Protein 3NMZ (pdb70)

Sequence (975 aa):
DKDDMSRTLLAMSSSQDSCISMRQSGCLPLLIQLLHGNDKDSVLSRGSKEARARASAALHNIIHSQPDDKRGRREIRVLHLLEQIRAYCETCWEWQEAHEPGMDQDKNPAPVEHQICPAVCVLMKLSFDEEHRHAMNELGGLQAIAELLQVDCEMYGLTNDHYSITLRRYAGMALTNLTFGDVANKATLCSMKGCMRALVAQLKSESEDLQQVIASVLRNLSWRADVNSKKTLREVGSVKALMECALEVKKESTLKSVLSALWNLSAHCTENKADICAVDGALAFLVGTLTYRSQTNTLAIIESGGGILRNVSSLIATNEDHRQILRENNCLQTLLQHLKSHSLTIVSNACGTLWNLSARNPKDQEALWDMGAVSMLKNLIHSKHKMIAMGSAAALRNLMANRPAKDKDDMSRTLLAMSSSQDSCISMRQSGCLPLLIQLLHGNDKNSRGSKEARARASAALHNIIHSQPDDKRGRREIRVLHLLEQIRAYCETCWEWQEAHEPGMDQDKNPAPVEHQICPAVCVLMKLSFDEEHRHAMNELGGLQAIAELLQVDCEMYGLTNDHYSITLRRYAGMALTNLTFGDVANKATLCSMKGCMRALVAQLKSESEDLQQVIASVLRNLSWRADVNSKKTLREVGSVKALMECALEVKKESTLKSVLSALWNLSAHCTENKADICAVDGALAFLVGTLTYRSQTNTLAIIESGGGILRNVSSLIATNEDHRQILRENNCLQTLLQHLKSHSLTIVSNACGTLWNLSARNPKDQEALWDMGAVSMLKNLIHSKHKMIAMGSAAALRNLMANRSHHYSHPGGGGEQLAINELISDGSVVCAEALWDHVTMDDQELGFKAGDVIEVMDATNREWWWGRVADGEGWFPASFVRLRVNQDSSHHYSHPGGGGEQLAINELISDGSVVCAEALWDHVTMDDQELGFKAGDVIEVMDATNREWWWGRVADGEGWFPASFVRLRVNQD

B-factor: mean 82.82, std 19.88, range [2.0, 176.02]

Nearest PDB structures (foldseek):
  3nmz-assembly3_B  TM=1.003E+00  e=3.128E-49  Homo sapiens
  3nmz-assembly2_A  TM=9.954E-01  e=1.508E-44  Homo sapiens
  7f7o-assembly1_A  TM=9.858E-01  e=8.687E-34  Homo sapiens
  3qhe-assembly1_A  TM=9.702E-01  e=3.660E-34  Homo sapiens
  4yjl-assembly2_B  TM=9.678E-01  e=3.513E-34  Homo sapiens

Organism: Homo sapiens (NCBI:txid9606)

CATH classification: 1.25.10.10

Solvent-accessible surface area: 43880 Å² total; per-residue (Å²): 180,159,41,92,64,0,144,65,6,64,67,94,4,86,58,163,105,40,2,83,60,5,46,54,92,5,10,12,55,70,0,20,66,21,7,19,9,55,114,123,87,91,148,176,85,115,12,41,98,114,1,28,59,74,0,29,40,0,1,67,59,4,0,80,34,40,99,66,55,89,103,0,102,37,0,59,106,0,2,104,18,0,47,79,0,25,62,10,2,34,65,0,57,101,66,43,100,41,67,133,52,90,105,111,88,128,178,154,126,77,13,84,23,97,110,6,9,81,11,1,25,60,0,5,56,30,0,22,63,84,85,12,35,35,5,0,56,48,0,2,0,1,22,1,0,0,19,0,0,37,2,0,12,100,37,71,59,71,48,83,67,153,103,2,25,27,0,3,13,43,0,0,3,1,0,0,0,1,0,29,50,33,112,71,16,9,39,14,0,2,51,31,86,17,0,0,138,9,0,14,49,4,8,161,9,135,20,37,41,1,10,1,0,0,0,0,0,0,12,0,0,3,71,92,11,53,53,94,1,61,102,5,0,82,101,28,29,0,2,119,20,0,0,69,9,2,61,140,24,190,109,31,23,0,16,16,4,0,0,7,0,0,18,6,0,0,64,18,19,93,98,1,40,37,36,0,10,75,13,130,47,0,6,27,55,0,5,40,3,2,99,95,156,6,148,22,6,52,50,7,0,10,19,10,0,3,0,0,0,74,19,0,0,54,42,0,19,123,52,69,104,32,3,82,52,5,68,121,64,86,1,12,83,21,2,9,106,16,12,140,33,197,15,32,0,4,12,31,8,0,1,6,1,3,86,36,2,1,32,227,11,90,131,5,14,92,37,3,46,114,67,34,0,20,80,47,3,123,125,34,50,167,30,153,41,126,37,8,14,62,1,0,35,10,1,22,169,33,0,76,86,60,119,97,77,216,160,147,39,88,57,0,139,73,13,60,59,111,4,76,58,170,82,39,1,95,61,8,63,89,80,9,11,9,68,75,0,26,66,10,10,7,4,28,110,174,122,48,118,21,49,97,108,0,34,61,68,0,25,40,0,0,62,58,3,0,80,32,57,95,82,54,106,119,3,122,73,0,58,97,0,0,96,13,0,45,78,0,23,63,11,2,38,63,0,64,86,68,54,94,32,75,76,132,92,106,111,101,133,165,153,116,87,9,84,15,91,108,7,5,80,9,0,21,59,0,5,67,35,0,23,64,89,99,12,31,35,3,0,53,52,0,0,0,0,19,2,0,0,21,0,0,32,0,0,11,94,38,80,59,74,37,97,66,148,107,0,22,23,0,2,20,48,0,0,5,0,0,0,0,1,0,41,45,35,95,69,14,6,36,35,0,2,36,20,85,27,1,0,143,10,0,14,49,3,1,150,7,144,26,37,41,1,12,4,0,0,0,1,0,0,8,0,0,5,67,66,16,47,43,107,1,44,96,4,0,63,111,28,29,0,1,103,19,0,0,62,8,0,60,145,25,186,86,60,19,1,22,19,7,0,0,8,0,0,20,6,0,0,69,22,5,82,94,0,27,37,38,0,8,74,11,127,46,0,5,29,52,0,5,41,6,2,96,105,144,6,169,40,6,53,38,14,0,6,12,6,0,3,0,0,0,68,18,0,0,56,44,0,25,122,47,86,99,32,2,78,49,3,50,122,68,74,0,12,75,17,1,4,120,18,12,154,27,163,13,44,0,8,10,20,8,0,0,4,0,5,62,46,0,1,35,219,18,89,128,2,8,118,35,4,70,118,84,32,2,21,90,38,3,116,120,30,48,160,37,181,77,123,29,14,18,60,0,0,46,24,1,30,194,32,2,91,84,60,236,122,88,82,34,18,77,50,65,14,14,16,20,5,34,0,1,23,4,14,50,23,82,64,57,87,14,18,0,86,3,74,29,20,4,60,38,184,59,132,90,20,12,33,18,134,52,46,55,95,0,62,7,37,2,1,24,24,134,87,12,21,34,0,97,37,120,142,30,90,0,11,0,0,15,46,2,15,128,29,97,17,70,176,96,104,97,78,79,43,12,67,66,72,14,8,21,19,11,30,0,1,25,3,14,49,23,84,63,55,86,11,33,0,88,2,71,24,35,5,75,35,202,56,143,87,11,11,34,18,145,53,41,57,88,0,50,2,44,1,0,32,21,122,103,11,20,25,0,106,46,120,147,32,89,0,18,0,0,17,49,2,15,132,32,113,20,65,153,167

InterPro domains:
  IPR000225 Armadillo [PF00514] (523-552)
  IPR000225 Armadillo [PF00514] (649-689)
  IPR000225 Armadillo [PF00514] (691-730)
  IPR000225 Armadillo [PS50176] (660-702)
  IPR000225 Armadillo [SM00185] (340-392)
  IPR000225 Armadillo [SM00185] (459-510)
  IPR000225 Armadillo [SM00185] (512-553)
  IPR000225 Armadillo [SM00185] (556-597)
  IPR000225 Armadillo [SM00185] (599-644)
  IPR000225 Armadillo [SM00185] (649-689)
  IPR000225 Armadillo [SM00185] (691-731)
  IPR009223 Adenomatous polyposis coli protein repeat [PF05923] (1260-1280)
  IPR009223 Adenomatous polyposis coli protein repeat [PF05923] (1372-1393)
  IPR009223 Adenomatous polyposis coli protein repeat [PF05923] (1486-1509)
  IPR009223 Adenomatous polyposis coli protein repeat [PF05923] (1637-1660)
  IPR009223 Adenomatous polyposis coli protein repeat [PF05923] (1841-1865)
  IPR009223 Adenomatous polyposis coli protein repeat [PF05923] (1950-1972)
  IPR009223 Adenomatous polyposis coli protein repeat [PF05923] (2008-2030)
  IPR009224 SAMP [PF05924] (1567-1588)
  IPR009224 SAMP [PF05924] (1717-1737)

GO terms:
  GO:0016342 catenin complex (C, IDA)
  GO:0005515 protein binding (F, IPI)
  GO:0048471 perinuclear region of cytoplasm (C, IDA)
  GO:0005634 nucleus (C, IDA)
  GO:0016328 lateral plasma membrane (C, IDA)
  GO:0031625 ubiquitin protein ligase binding (F, IDA)
  GO:0045732 positive regulation of protein catabolic process (P, IGI)
  GO:0090090 negative regulation of canonical Wnt signaling pathway (P, IGI)
  GO:0043065 positive regulation of apoptotic process (P, IMP)
  GO:0030335 positive regulation of cell migration (P, IMP)
  GO:0051988 regulation of attachment of spindle microtubules to kinetochore (P, IMP)
  GO:0031274 positive regulation of pseudopodium assembly (P, IMP)
  GO:0000281 mitotic cytokinesis (P, IMP)
  GO:0007026 negative regulation of microtubule depolymerization (P, IMP)
  GO:0007094 mitotic spindle assembly checkpoint signaling (P, IMP)
  GO:0051010 microtubule plus-end binding (F, IDA)
  GO:0032587 ruffle membrane (C, IDA)
  GO:0005737 cytoplasm (C, IDA)
  GO:0005886 plasma membrane (C, IDA)
  GO:0005912 adherens junction (C, IDA)

Radius of gyration: 30.23 Å; Cα contacts (8 Å, |Δi|>4): 1578; chains: 4; bounding box: 67×84×94 Å

Structure (mmCIF, N/CA/C/O backbone):
data_3NMZ
#
_entry.id   3NMZ
#
_cell.length_a   163.175
_cell.length_b   163.175
_cell.length_c   242.593
_cell.angle_alpha   90.000
_cell.angle_beta   90.000
_cell.angle_gamma   120.000
#
_symmetry.space_group_name_H-M   'H 3'
#
loop_
_entity.id
_entity.type
_entity.pdbx_description
1 polymer 'APC variant protein'
2 polymer 'Rho guanine nucleotide exchange factor 4'
3 water water
#
loop_
_atom_site.group_PDB
_atom_site.id
_atom_site.type_symbol
_atom_site.label_atom_id
_atom_site.label_alt_id
_atom_site.label_comp_id
_atom_site.label_asym_id
_atom_site.label_entity_id
_atom_site.label_seq_id
_atom_site.pdbx_PDB_ins_code
_atom_site.Cartn_x
_atom_site.Cartn_y
_atom_site.Cartn_z
_atom_site.occupancy
_atom_site.B_iso_or_equiv
_atom_site.auth_seq_id
_atom_site.auth_comp_id
_atom_site.auth_asym_id
_atom_site.auth_atom_id
_atom_site.pdbx_PDB_model_num
ATOM 1 N N . ASP A 1 45 ? 71.686 -28.123 -29.845 1.00 100.67 326 ASP A N 1
ATOM 2 C CA . ASP A 1 45 ? 72.973 -28.410 -30.540 1.00 104.28 326 ASP A CA 1
ATOM 3 C C . ASP A 1 45 ? 72.769 -28.577 -32.046 1.00 103.50 326 ASP A C 1
ATOM 4 O O . ASP A 1 45 ? 73.377 -27.856 -32.842 1.00 105.06 326 ASP A O 1
ATOM 9 N N . LYS A 1 46 ? 71.908 -29.522 -32.427 1.00 101.29 327 LYS A N 1
ATOM 10 C CA . LYS A 1 46 ? 71.693 -29.860 -33.837 1.00 101.01 327 LYS A CA 1
ATOM 11 C C . LYS A 1 46 ? 70.750 -28.870 -34.540 1.00 98.26 327 LYS A C 1
ATOM 12 O O . LYS A 1 46 ? 69.614 -29.203 -34.899 1.00 95.53 327 LYS A O 1
ATOM 18 N N . ASP A 1 47 ? 71.252 -27.649 -34.725 1.00 99.25 328 ASP A N 1
ATOM 19 C CA . ASP A 1 47 ? 70.535 -26.584 -35.426 1.00 97.44 328 ASP A CA 1
ATOM 20 C C . ASP A 1 47 ? 70.471 -26.853 -36.923 1.00 97.74 328 ASP A C 1
ATOM 21 O O . ASP A 1 47 ? 69.490 -26.501 -37.578 1.00 95.73 328 ASP A O 1
ATOM 26 N N . ASP A 1 48 ? 71.527 -27.474 -37.450 1.00 100.50 329 ASP A N 1
ATOM 27 C CA . ASP A 1 48 ? 71.655 -27.773 -38.880 1.00 101.49 329 ASP A CA 1
ATOM 28 C C . ASP A 1 48 ? 70.446 -28.509 -39.453 1.00 99.19 329 ASP A C 1
ATOM 29 O O . ASP A 1 48 ? 70.109 -28.340 -40.627 1.00 99.30 329 ASP A O 1
ATOM 34 N N . MET A 1 49 ? 69.806 -29.325 -38.618 1.00 97.30 330 MET A N 1
ATOM 35 C CA . MET A 1 49 ? 68.571 -30.001 -38.986 1.00 95.09 330 MET A CA 1
ATOM 36 C C . MET A 1 49 ? 67.453 -28.983 -39.189 1.00 92.32 330 MET A C 1
ATOM 37 O O . MET A 1 49 ? 66.766 -28.999 -40.209 1.00 91.99 330 MET A O 1
ATOM 42 N N . SER A 1 50 ? 67.285 -28.099 -38.211 1.00 90.74 331 SER A N 1
ATOM 43 C CA . SER A 1 50 ? 66.321 -27.009 -38.302 1.00 88.68 331 SER A CA 1
ATOM 44 C C . SER A 1 50 ? 66.652 -26.115 -39.492 1.00 90.09 331 SER A C 1
ATOM 45 O O . SER A 1 50 ? 65.763 -25.672 -40.220 1.00 89.13 331 SER A O 1
ATOM 48 N N . ARG A 1 51 ? 67.947 -25.876 -39.675 1.00 92.62 332 ARG A N 1
ATOM 49 C CA . ARG A 1 51 ? 68.484 -25.062 -40.757 1.00 94.52 332 ARG A CA 1
ATOM 50 C C . ARG A 1 51 ? 68.084 -25.607 -42.132 1.00 95.06 332 ARG A C 1
ATOM 51 O O . ARG A 1 51 ? 67.660 -24.846 -43.003 1.00 95.11 332 ARG A O 1
ATOM 59 N N . THR A 1 52 ? 68.207 -26.922 -42.312 1.00 95.74 333 THR A N 1
ATOM 60 C CA . THR A 1 52 ? 67.928 -27.555 -43.606 1.00 96.92 333 THR A CA 1
ATOM 61 C C . THR A 1 52 ? 66.432 -27.638 -43.928 1.00 94.73 333 THR A C 1
ATOM 62 O O . THR A 1 52 ? 66.044 -27.575 -45.097 1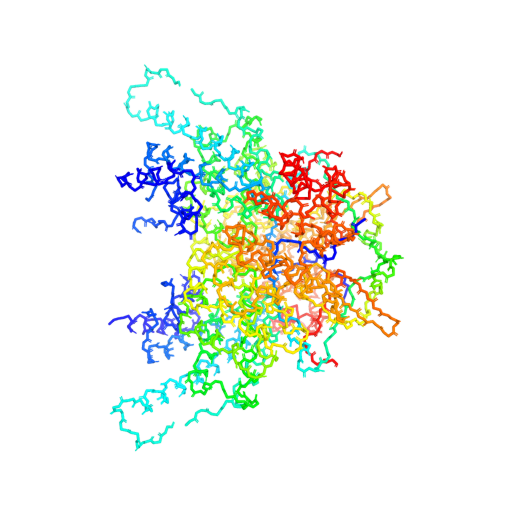.00 95.74 333 THR A O 1
ATOM 66 N N . LEU A 1 53 ? 65.606 -27.772 -42.891 1.00 92.01 334 LEU A N 1
ATOM 67 C CA . LEU A 1 53 ? 64.156 -27.901 -43.057 1.00 90.02 334 LEU A CA 1
ATOM 68 C C . LEU A 1 53 ? 63.512 -26.618 -43.566 1.00 89.44 334 LEU A C 1
ATOM 69 O O . LEU A 1 53 ? 62.549 -26.664 -44.331 1.00 89.44 334 LEU A O 1
ATOM 74 N N . LEU A 1 54 ? 64.051 -25.481 -43.133 1.00 89.38 335 LEU A N 1
ATOM 75 C CA . LEU A 1 54 ? 63.626 -24.171 -43.618 1.00 89.50 335 LEU A CA 1
ATOM 76 C C . LEU A 1 54 ? 64.000 -24.001 -45.086 1.00 91.99 335 LEU A C 1
ATOM 77 O O . LEU A 1 54 ? 63.240 -23.424 -45.864 1.00 92.31 335 LEU A O 1
ATOM 82 N N . ALA A 1 55 ? 65.174 -24.512 -45.451 1.00 94.08 336 ALA A N 1
ATOM 83 C CA . ALA A 1 55 ? 65.690 -24.424 -46.816 1.00 96.87 336 ALA A CA 1
ATOM 84 C C . ALA A 1 55 ? 64.884 -25.268 -47.802 1.00 97.55 336 ALA A C 1
ATOM 85 O O . ALA A 1 55 ? 64.777 -24.923 -48.980 1.00 99.41 336 ALA A O 1
ATOM 87 N N . MET A 1 56 ? 64.331 -26.376 -47.317 1.00 96.36 337 MET A N 1
ATOM 88 C CA . MET A 1 56 ? 63.454 -27.217 -48.125 1.00 97.16 337 MET A CA 1
ATOM 89 C C . MET A 1 56 ? 62.068 -26.592 -48.223 1.00 95.71 337 MET A C 1
ATOM 90 O O . MET A 1 56 ? 61.371 -26.765 -49.220 1.00 97.16 337 MET A O 1
ATOM 95 N N . SER A 1 57 ? 61.685 -25.862 -47.178 1.00 93.29 338 SER A N 1
ATOM 96 C CA . SER A 1 57 ? 60.433 -25.113 -47.150 1.00 92.16 338 SER A CA 1
ATOM 97 C C . SER A 1 57 ? 60.480 -23.883 -48.057 1.00 93.91 338 SER A C 1
ATOM 98 O O . SER A 1 57 ? 59.442 -23.305 -48.387 1.00 93.87 338 SER A O 1
ATOM 101 N N . SER A 1 58 ? 61.695 -23.496 -48.442 1.00 95.70 339 SER A N 1
ATOM 102 C CA . SER A 1 58 ? 61.944 -22.335 -49.292 1.00 97.76 339 SER A CA 1
ATOM 103 C C . SER A 1 58 ? 61.222 -22.431 -50.637 1.00 99.94 339 SER A C 1
ATOM 104 O O . SER A 1 58 ? 60.586 -21.469 -51.072 1.00 100.66 339 SER A O 1
ATOM 107 N N . SER A 1 59 ? 61.326 -23.592 -51.284 1.00 101.45 340 SER A N 1
ATOM 108 C CA . SER A 1 59 ? 60.629 -23.849 -52.549 1.00 104.00 340 SER A CA 1
ATOM 109 C C . SER A 1 59 ? 59.123 -24.023 -52.340 1.00 102.91 340 SER A C 1
ATOM 110 O O . SER A 1 59 ? 58.682 -24.805 -51.495 1.00 100.91 340 SER A O 1
ATOM 113 N N . GLN A 1 60 ? 58.351 -23.290 -53.135 1.00 104.60 341 GLN A N 1
ATOM 114 C CA . GLN A 1 60 ? 56.919 -23.083 -52.903 1.00 103.95 341 GLN A CA 1
ATOM 115 C C . GLN A 1 60 ? 56.041 -24.340 -52.928 1.00 104.02 341 GLN A C 1
ATOM 116 O O . GLN A 1 60 ? 55.030 -24.401 -52.227 1.00 102.28 341 GLN A O 1
ATOM 122 N N . ASP A 1 61 ? 56.428 -25.335 -53.722 1.00 106.21 342 ASP A N 1
ATOM 123 C CA . ASP A 1 61 ? 55.630 -26.558 -53.856 1.00 106.94 342 ASP A CA 1
ATOM 124 C C . ASP A 1 61 ? 56.284 -27.825 -53.294 1.00 105.94 342 ASP A C 1
ATOM 125 O O . ASP A 1 61 ? 55.659 -28.888 -53.265 1.00 106.44 342 ASP A O 1
ATOM 130 N N . SER A 1 62 ? 57.528 -27.713 -52.840 1.00 104.80 343 SER A N 1
ATOM 131 C CA . SER A 1 62 ? 58.214 -28.850 -52.229 1.00 104.06 343 SER A CA 1
ATOM 132 C C . SER A 1 62 ? 57.802 -29.030 -50.764 1.00 100.38 343 SER A C 1
ATOM 133 O O . SER A 1 62 ? 58.244 -29.968 -50.097 1.00 99.70 343 SER A O 1
ATOM 136 N N . CYS A 1 63 ? 56.952 -28.127 -50.276 1.00 98.34 344 CYS A N 1
ATOM 137 C CA . CYS A 1 63 ? 56.388 -28.226 -48.931 1.00 95.04 344 CYS A CA 1
ATOM 138 C C . CYS A 1 63 ? 55.377 -29.363 -48.831 1.00 95.12 344 CYS A C 1
ATOM 139 O O . CYS A 1 63 ? 55.206 -29.962 -47.766 1.00 92.97 344 CYS A O 1
ATOM 142 N N . ILE A 1 64 ? 54.709 -29.646 -49.947 1.00 97.88 345 ILE A N 1
ATOM 143 C CA . ILE A 1 64 ? 53.687 -30.688 -50.005 1.00 98.73 345 ILE A CA 1
ATOM 144 C C . ILE A 1 64 ? 54.313 -32.064 -49.773 1.00 99.29 345 ILE A C 1
ATOM 145 O O . ILE A 1 64 ? 53.809 -32.857 -48.969 1.00 98.03 345 ILE A O 1
ATOM 150 N N . SER A 1 65 ? 55.423 -32.325 -50.464 1.00 101.33 346 SER A N 1
ATOM 151 C CA . SER A 1 65 ? 56.138 -33.596 -50.354 1.00 102.52 346 SER A CA 1
ATOM 152 C C . SER A 1 65 ? 56.806 -33.785 -48.990 1.00 99.51 346 SER A C 1
ATOM 153 O O . SER A 1 65 ? 57.078 -34.914 -48.582 1.00 100.02 346 SER A O 1
ATOM 156 N N . MET A 1 66 ? 57.062 -32.677 -48.295 1.00 96.70 347 MET A N 1
ATOM 157 C CA . MET A 1 66 ? 57.666 -32.708 -46.964 1.00 94.00 347 MET A CA 1
ATOM 158 C C . MET A 1 66 ? 56.714 -33.282 -45.924 1.00 91.69 347 MET A C 1
ATOM 159 O O . MET A 1 66 ? 57.062 -34.226 -45.213 1.00 91.42 347 MET A O 1
ATOM 164 N N . ARG A 1 67 ? 55.518 -32.703 -45.837 1.00 90.30 348 ARG A N 1
ATOM 165 C CA . ARG A 1 67 ? 54.473 -33.221 -44.962 1.00 88.47 348 ARG A CA 1
ATOM 166 C C . ARG A 1 67 ? 54.242 -34.693 -45.284 1.00 90.60 348 ARG A C 1
ATOM 167 O O . ARG A 1 67 ? 54.086 -35.523 -44.387 1.00 89.48 348 ARG A O 1
ATOM 175 N N . GLN A 1 68 ? 54.249 -34.988 -46.583 1.00 93.96 349 GLN A N 1
ATOM 176 C CA . GLN A 1 68 ? 54.081 -36.331 -47.115 1.00 96.96 349 GLN A CA 1
ATOM 177 C C . GLN A 1 68 ? 55.231 -37.240 -46.685 1.00 97.62 349 GLN A C 1
ATOM 178 O O . GLN A 1 68 ? 55.023 -38.417 -46.394 1.00 98.73 349 GLN A O 1
ATOM 184 N N . SER A 1 69 ? 56.439 -36.680 -46.644 1.00 97.29 350 SER A N 1
ATOM 185 C CA . SER A 1 69 ? 57.626 -37.412 -46.211 1.00 98.18 350 SER A CA 1
ATOM 186 C C . SER A 1 69 ? 57.697 -37.485 -44.684 1.00 94.93 350 SER A C 1
ATOM 187 O O . SER A 1 69 ? 58.565 -38.160 -44.127 1.00 95.57 350 SER A O 1
ATOM 190 N N . GLY A 1 70 ? 56.782 -36.784 -44.017 1.00 91.80 351 GLY A N 1
ATOM 191 C CA . GLY A 1 70 ? 56.652 -36.850 -42.563 1.00 88.84 351 GLY A CA 1
ATOM 192 C C . GLY A 1 70 ? 57.544 -35.873 -41.834 1.00 86.92 351 GLY A C 1
ATOM 193 O O . GLY A 1 70 ? 58.444 -36.275 -41.095 1.00 87.01 351 GLY A O 1
ATOM 194 N N . CYS A 1 71 ? 57.285 -34.586 -42.037 1.00 85.57 352 CYS A N 1
ATOM 195 C CA . CYS A 1 71 ? 58.113 -33.537 -41.456 1.00 84.16 352 CYS A CA 1
ATOM 196 C C . CYS A 1 71 ? 57.442 -32.827 -40.289 1.00 81.09 352 CYS A C 1
ATOM 197 O O . CYS A 1 71 ? 58.123 -32.325 -39.399 1.00 80.08 352 CYS A O 1
ATOM 200 N N . LEU A 1 72 ? 56.112 -32.798 -40.285 1.00 80.01 353 LEU A N 1
ATOM 201 C CA . LEU A 1 72 ? 55.363 -32.136 -39.212 1.00 77.36 353 LEU A CA 1
ATOM 202 C C . LEU A 1 72 ? 55.714 -32.626 -37.800 1.00 75.84 353 LEU A C 1
ATOM 203 O O . LEU A 1 72 ? 55.861 -31.805 -36.893 1.00 74.27 353 LEU A O 1
ATOM 208 N N . PRO A 1 73 ? 55.849 -33.958 -37.604 1.00 76.54 354 PRO A N 1
ATOM 209 C CA . PRO A 1 73 ? 56.281 -34.408 -36.282 1.00 75.47 354 PRO A CA 1
ATOM 210 C C . PRO A 1 73 ? 57.702 -33.945 -35.974 1.00 76.16 354 PRO A C 1
ATOM 211 O O . PRO A 1 73 ? 57.976 -33.508 -34.855 1.00 74.99 354 PRO A O 1
ATOM 215 N N . LEU A 1 74 ? 58.583 -34.028 -36.969 1.00 78.37 355 LEU A N 1
ATOM 216 C CA . LEU A 1 74 ? 59.975 -33.601 -36.831 1.00 79.62 355 LEU A CA 1
ATOM 217 C C . LEU A 1 74 ? 60.063 -32.120 -36.475 1.00 78.26 355 LEU A C 1
ATOM 218 O O . LEU A 1 74 ? 60.881 -31.720 -35.647 1.00 78.31 355 LEU A O 1
ATOM 223 N N . LEU A 1 75 ? 59.201 -31.321 -37.098 1.00 77.43 356 LEU A N 1
ATOM 224 C CA . LEU A 1 75 ? 59.136 -29.882 -36.862 1.00 76.55 356 LEU A CA 1
ATOM 225 C C . LEU A 1 75 ? 58.626 -29.558 -35.464 1.00 74.51 356 LEU A C 1
ATOM 226 O O . LEU A 1 75 ? 59.093 -28.613 -34.833 1.00 74.43 356 LEU A O 1
ATOM 231 N N . ILE A 1 76 ? 57.666 -30.343 -34.986 1.00 73.27 357 ILE A N 1
ATOM 232 C CA . ILE A 1 76 ? 57.099 -30.140 -33.655 1.00 71.56 357 ILE A CA 1
ATOM 233 C C . ILE A 1 76 ? 58.087 -30.542 -32.556 1.00 71.95 357 ILE A C 1
ATOM 234 O O . ILE A 1 76 ? 58.107 -29.939 -31.480 1.00 71.28 357 ILE A O 1
ATOM 239 N N . GLN A 1 77 ? 58.917 -31.542 -32.846 1.00 73.51 358 GLN A N 1
ATOM 240 C CA . GLN A 1 77 ? 59.945 -31.990 -31.908 1.00 74.54 358 GLN A CA 1
ATOM 241 C C . GLN A 1 77 ? 60.984 -30.901 -31.657 1.00 75.50 358 GLN A C 1
ATOM 242 O O . GLN A 1 77 ? 61.410 -30.691 -30.520 1.00 75.68 358 GLN A O 1
ATOM 248 N N . LEU A 1 78 ? 61.371 -30.199 -32.719 1.00 76.40 359 LEU A N 1
ATOM 249 C CA . LEU A 1 78 ? 62.288 -29.069 -32.606 1.00 77.58 359 LEU A CA 1
ATOM 250 C C . LEU A 1 78 ? 61.673 -27.944 -31.779 1.00 76.31 359 LEU A C 1
ATOM 251 O O . LEU A 1 78 ? 62.385 -27.165 -31.142 1.00 77.41 359 LEU A O 1
ATOM 256 N N . LEU A 1 79 ? 60.346 -27.874 -31.792 1.00 74.34 360 LEU A N 1
ATOM 257 C CA . LEU A 1 79 ? 59.612 -26.863 -31.047 1.00 73.38 360 LEU A CA 1
ATOM 258 C C . LEU A 1 79 ? 59.353 -27.266 -29.604 1.00 72.66 360 LEU A C 1
ATOM 259 O O . LEU A 1 79 ? 59.348 -26.412 -28.718 1.00 72.88 360 LEU A O 1
ATOM 264 N N . HIS A 1 80 ? 59.138 -28.561 -29.374 1.00 72.24 361 HIS A N 1
ATOM 265 C CA . HIS A 1 80 ? 58.717 -29.056 -28.060 1.00 71.55 361 HIS A CA 1
ATOM 266 C C . HIS A 1 80 ? 59.475 -30.306 -27.602 1.00 72.77 361 HIS A C 1
ATOM 267 O O . HIS A 1 80 ? 60.031 -30.321 -26.509 1.00 73.61 361 HIS A O 1
ATOM 274 N N . GLY A 1 81 ? 59.482 -31.350 -28.430 1.00 73.46 362 GLY A N 1
ATOM 275 C CA . GLY A 1 81 ? 60.296 -32.548 -28.189 1.00 75.49 362 GLY A CA 1
ATOM 276 C C . GLY A 1 81 ? 59.870 -33.437 -27.036 1.00 75.21 362 GLY A C 1
ATOM 277 O O . GLY A 1 81 ? 60.677 -33.757 -26.161 1.00 76.75 362 GLY A O 1
ATOM 278 N N . ASN A 1 82 ? 58.606 -33.851 -27.053 1.00 73.73 363 ASN A N 1
ATOM 279 C CA . ASN A 1 82 ? 58.016 -34.695 -26.002 1.00 73.29 363 ASN A CA 1
ATOM 280 C C . ASN A 1 82 ? 58.658 -36.077 -25.819 1.00 75.21 363 ASN A C 1
ATOM 281 O O . ASN A 1 82 ? 58.821 -36.546 -24.685 1.00 75.56 363 ASN A O 1
ATOM 286 N N . ASP A 1 83 ? 59.013 -36.713 -26.936 1.00 76.81 364 ASP A N 1
ATOM 287 C CA . ASP A 1 83 ? 59.440 -38.117 -26.960 1.00 79.10 364 ASP A CA 1
ATOM 288 C C . ASP A 1 83 ? 60.541 -38.471 -25.960 1.00 81.32 364 ASP A C 1
ATOM 289 O O . ASP A 1 83 ? 60.654 -39.628 -25.537 1.00 82.70 364 ASP A O 1
ATOM 294 N N . LYS A 1 84 ? 61.335 -37.469 -25.583 1.00 82.00 365 LYS A N 1
ATOM 295 C CA . LYS A 1 84 ? 62.503 -37.669 -24.729 1.00 84.75 365 LYS A CA 1
ATOM 296 C C . LYS A 1 84 ? 62.161 -38.172 -23.321 1.00 84.61 365 LYS A C 1
ATOM 297 O O . LYS A 1 84 ? 61.099 -37.868 -22.770 1.00 82.01 365 LYS A O 1
ATOM 303 N N . ASP A 1 85 ? 63.085 -38.950 -22.765 1.00 87.84 366 ASP A N 1
ATOM 304 C CA . ASP A 1 85 ? 62.968 -39.504 -21.423 1.00 88.73 366 ASP A CA 1
ATOM 305 C C . ASP A 1 85 ? 63.938 -38.794 -20.471 1.00 90.98 366 ASP A C 1
ATOM 306 O O . ASP A 1 85 ? 65.046 -38.411 -20.870 1.00 93.43 366 ASP A O 1
ATOM 311 N N . SER A 1 86 ? 63.510 -38.622 -19.219 1.00 90.51 367 SER A N 1
ATOM 312 C CA . SER A 1 86 ? 64.344 -38.027 -18.173 1.00 93.02 367 SER A CA 1
ATOM 313 C C . SER A 1 86 ? 65.652 -38.808 -18.017 1.00 97.57 367 SER A C 1
ATOM 314 O O . SER A 1 86 ? 65.637 -40.039 -17.910 1.00 98.87 367 SER A O 1
ATOM 317 N N . VAL A 1 87 ? 66.772 -38.079 -18.011 1.00 100.38 368 VAL A N 1
ATOM 318 C CA . VAL A 1 87 ? 68.130 -38.659 -17.972 1.00 105.24 368 VAL A CA 1
ATOM 319 C C . VAL A 1 87 ? 68.330 -39.677 -19.118 1.00 106.17 368 VAL A C 1
ATOM 320 O O . VAL A 1 87 ? 68.507 -40.881 -18.884 1.00 108.32 368 VAL A O 1
ATOM 324 N N . LEU A 1 88 ? 68.300 -39.162 -20.353 1.00 104.83 369 LEU A N 1
ATOM 325 C CA . LEU A 1 88 ? 68.302 -39.967 -21.588 1.00 105.17 369 LEU A CA 1
ATOM 326 C C . LEU A 1 88 ? 67.147 -40.967 -21.632 1.00 103.00 369 LEU A C 1
ATOM 327 O O . LEU A 1 88 ? 66.439 -41.072 -22.633 1.00 100.86 369 LEU A O 1
ATOM 332 N N . SER A 1 92 ? 66.007 -32.645 -26.759 1.00 86.17 373 SER A N 1
ATOM 333 C CA . SER A 1 92 ? 65.453 -32.868 -28.097 1.00 85.01 373 SER A CA 1
ATOM 334 C C . SER A 1 92 ? 64.792 -31.616 -28.692 1.00 83.06 373 SER A C 1
ATOM 335 O O . SER A 1 92 ? 64.476 -31.578 -29.886 1.00 82.58 373 SER A O 1
ATOM 338 N N . ARG A 1 93 ? 64.585 -30.601 -27.856 1.00 82.27 374 ARG A N 1
ATOM 339 C CA . ARG A 1 93 ? 64.092 -29.304 -28.307 1.00 81.00 374 ARG A CA 1
ATOM 340 C C . ARG A 1 93 ? 65.274 -28.486 -28.817 1.00 83.39 374 ARG A C 1
ATOM 341 O O . ARG A 1 93 ? 66.390 -28.625 -28.313 1.00 86.00 374 ARG A O 1
ATOM 349 N N . GLY A 1 94 ? 65.033 -27.640 -29.815 1.00 82.84 375 GLY A N 1
ATOM 350 C CA . GLY A 1 94 ? 66.085 -26.785 -30.374 1.00 85.07 375 GLY A CA 1
ATOM 351 C C . GLY A 1 94 ? 66.137 -25.413 -29.728 1.00 85.52 375 GLY A C 1
ATOM 352 O O . GLY A 1 94 ? 65.229 -25.038 -28.983 1.00 83.86 375 GLY A O 1
ATOM 353 N N . SER A 1 95 ? 67.200 -24.662 -30.015 1.00 88.05 376 SER A N 1
ATOM 354 C CA . SER A 1 95 ? 67.359 -23.301 -29.492 1.00 89.34 376 SER A CA 1
ATOM 355 C C . SER A 1 95 ? 66.339 -22.363 -30.133 1.00 87.66 376 SER A C 1
ATOM 356 O O . SER A 1 95 ? 65.801 -22.678 -31.193 1.00 86.20 376 SER A O 1
ATOM 359 N N . LYS A 1 96 ? 66.078 -21.217 -29.499 1.00 88.28 377 LYS A N 1
ATOM 360 C CA . LYS A 1 96 ? 65.084 -20.261 -30.013 1.00 87.21 377 LYS A CA 1
ATOM 361 C C . LYS A 1 96 ? 65.401 -19.820 -31.446 1.00 88.02 377 LYS A C 1
ATOM 362 O O . LYS A 1 96 ? 64.496 -19.547 -32.240 1.00 86.60 377 LYS A O 1
ATOM 368 N N . GLU A 1 97 ? 66.695 -19.769 -31.755 1.00 90.50 378 GLU A N 1
ATOM 369 C CA . GLU A 1 97 ? 67.193 -19.496 -33.098 1.00 91.67 378 GLU A CA 1
ATOM 370 C C . GLU A 1 97 ? 66.666 -20.568 -34.054 1.00 89.62 378 GLU A C 1
ATOM 371 O O . GLU A 1 97 ? 66.126 -20.255 -35.118 1.00 89.05 378 GLU A O 1
ATOM 377 N N . ALA A 1 98 ? 66.806 -21.827 -33.645 1.00 88.80 379 ALA A N 1
ATOM 378 C CA . ALA A 1 98 ? 66.344 -22.973 -34.423 1.00 87.25 379 ALA A CA 1
ATOM 379 C C . ALA A 1 98 ? 64.826 -23.143 -34.355 1.00 84.36 379 ALA A C 1
ATOM 380 O O . ALA A 1 98 ? 64.221 -23.700 -35.271 1.00 83.45 379 ALA A O 1
ATOM 382 N N . ARG A 1 99 ? 64.219 -22.668 -33.268 1.00 83.28 380 ARG A N 1
ATOM 383 C CA . ARG A 1 99 ? 62.766 -22.734 -33.096 1.00 80.73 380 ARG A CA 1
ATOM 384 C C . ARG A 1 99 ? 62.050 -21.711 -33.974 1.00 80.75 380 ARG A C 1
ATOM 385 O O . ARG A 1 99 ? 60.934 -21.955 -34.434 1.00 79.28 380 ARG A O 1
ATOM 393 N N . ALA A 1 100 ? 62.695 -20.566 -34.192 1.00 82.71 381 ALA A N 1
ATOM 394 C CA . ALA A 1 100 ? 62.163 -19.533 -35.074 1.00 83.23 381 ALA A CA 1
ATOM 395 C C . ALA A 1 100 ? 62.267 -19.968 -36.528 1.00 83.52 381 ALA A C 1
ATOM 396 O O . ALA A 1 100 ? 61.472 -19.540 -37.362 1.00 83.47 381 ALA A O 1
ATOM 398 N N . ARG A 1 101 ? 63.255 -20.812 -36.824 1.00 84.19 382 ARG A N 1
ATOM 399 C CA . ARG A 1 101 ? 63.392 -21.421 -38.145 1.00 84.74 382 ARG A CA 1
ATOM 400 C C . ARG A 1 101 ? 62.308 -22.465 -38.371 1.00 82.82 382 ARG A C 1
ATOM 401 O O . ARG A 1 101 ? 61.680 -22.496 -39.428 1.00 83.06 382 ARG A O 1
ATOM 409 N N . ALA A 1 102 ? 62.091 -23.313 -37.368 1.00 81.35 383 ALA A N 1
ATOM 410 C CA . ALA A 1 102 ? 61.137 -24.416 -37.469 1.00 79.73 383 ALA A CA 1
ATOM 411 C C . ALA A 1 102 ? 59.683 -23.946 -37.560 1.00 78.37 383 ALA A C 1
ATOM 412 O O . ALA A 1 102 ? 58.938 -24.403 -38.427 1.00 78.26 383 ALA A O 1
ATOM 414 N N . SER A 1 103 ? 59.292 -23.024 -36.680 1.00 77.75 384 SER A N 1
ATOM 415 C CA . SER A 1 103 ? 57.922 -22.505 -36.656 1.00 76.84 384 SER A CA 1
ATOM 416 C C . SER A 1 103 ? 57.575 -21.759 -37.941 1.00 78.19 384 SER A C 1
ATOM 417 O O . SER A 1 103 ? 56.413 -21.722 -38.349 1.00 77.95 384 SER A O 1
ATOM 420 N N . ALA A 1 104 ? 58.590 -21.166 -38.565 1.00 79.91 385 ALA A N 1
ATOM 421 C CA . ALA A 1 104 ? 58.440 -20.517 -39.863 1.00 81.50 385 ALA A CA 1
ATOM 422 C C . ALA A 1 104 ? 58.273 -21.547 -40.977 1.00 81.76 385 ALA A C 1
ATOM 423 O O . ALA A 1 104 ? 57.478 -21.348 -41.897 1.00 82.62 385 ALA A O 1
ATOM 425 N N . ALA A 1 105 ? 59.022 -22.645 -40.887 1.00 81.40 386 ALA A N 1
ATOM 426 C CA . ALA A 1 105 ? 58.934 -23.732 -41.862 1.00 81.98 386 ALA A CA 1
ATOM 427 C C . ALA A 1 105 ? 57.581 -24.433 -41.780 1.00 80.69 386 ALA A C 1
ATOM 428 O O . ALA A 1 105 ? 57.019 -24.825 -42.803 1.00 81.78 386 ALA A O 1
ATOM 430 N N . LEU A 1 106 ? 57.073 -24.586 -40.558 1.00 78.65 387 LEU A N 1
ATOM 431 C CA . LEU A 1 106 ? 55.712 -25.058 -40.323 1.00 77.44 387 LEU A CA 1
ATOM 432 C C . LEU A 1 106 ? 54.694 -24.182 -41.037 1.00 78.36 387 LEU A C 1
ATOM 433 O O . LEU A 1 106 ? 53.799 -24.690 -41.716 1.00 78.99 387 LEU A O 1
ATOM 438 N N . HIS A 1 107 ? 54.843 -22.867 -40.874 1.00 78.78 388 HIS A N 1
ATOM 439 C CA . HIS A 1 107 ? 53.938 -21.889 -41.466 1.00 80.04 388 HIS A CA 1
ATOM 440 C C . HIS A 1 107 ? 53.875 -22.035 -42.982 1.00 82.26 388 HIS A C 1
ATOM 441 O O . HIS A 1 107 ? 52.824 -21.830 -43.582 1.00 83.45 388 HIS A O 1
ATOM 448 N N . ASN A 1 108 ? 54.998 -22.402 -43.591 1.00 83.19 389 ASN A N 1
ATOM 449 C CA . ASN A 1 108 ? 55.066 -22.563 -45.039 1.00 85.56 389 ASN A CA 1
ATOM 450 C C . ASN A 1 108 ? 54.409 -23.835 -45.562 1.00 85.94 389 ASN A C 1
ATOM 451 O O . ASN A 1 108 ? 53.745 -23.802 -46.597 1.00 87.99 389 ASN A O 1
ATOM 456 N N . ILE A 1 109 ? 54.596 -24.947 -44.851 1.00 84.36 390 ILE A N 1
ATOM 457 C CA . ILE A 1 109 ? 53.996 -26.226 -45.239 1.00 84.91 390 ILE A CA 1
ATOM 458 C C . ILE A 1 109 ? 52.476 -26.168 -45.129 1.00 84.77 390 ILE A C 1
ATOM 459 O O . ILE A 1 109 ? 51.765 -26.598 -46.038 1.00 86.78 390 ILE A O 1
ATOM 464 N N . ILE A 1 110 ? 51.992 -25.627 -44.014 1.00 82.77 391 ILE A N 1
ATOM 465 C CA . ILE A 1 110 ? 50.557 -25.505 -43.765 1.00 82.68 391 ILE A CA 1
ATOM 466 C C . ILE A 1 110 ? 49.878 -24.535 -44.738 1.00 85.15 391 ILE A C 1
ATOM 467 O O . ILE A 1 110 ? 48.766 -24.795 -45.196 1.00 86.58 391 ILE A O 1
ATOM 472 N N . HIS A 1 111 ? 50.564 -23.442 -45.070 1.00 86.05 392 HIS A N 1
ATOM 473 C CA . HIS A 1 111 ? 50.022 -22.440 -45.988 1.00 88.73 392 HIS A CA 1
ATOM 474 C C . HIS A 1 111 ? 50.179 -22.808 -47.466 1.00 91.65 392 HIS A C 1
ATOM 475 O O . HIS A 1 111 ? 49.588 -22.158 -48.330 1.00 94.27 392 HIS A O 1
ATOM 482 N N . SER A 1 112 ? 50.963 -23.845 -47.755 1.00 91.61 393 SER A N 1
ATOM 483 C CA . SER A 1 112 ? 51.208 -24.262 -49.138 1.00 94.70 393 SER A CA 1
ATOM 484 C C . SER A 1 112 ? 50.054 -25.073 -49.725 1.00 96.74 393 SER A C 1
ATOM 485 O O . SER A 1 112 ? 49.869 -25.106 -50.943 1.00 100.00 393 SER A O 1
ATOM 488 N N . GLN A 1 113 ? 49.288 -25.730 -48.858 1.00 95.16 394 GLN A N 1
ATOM 489 C CA . GLN A 1 113 ? 48.157 -26.547 -49.292 1.00 97.17 394 GLN A CA 1
ATOM 490 C C . GLN A 1 113 ? 47.006 -25.669 -49.802 1.00 99.58 394 GLN A C 1
ATOM 491 O O . GLN A 1 113 ? 46.944 -24.480 -49.474 1.00 98.97 394 GLN A O 1
ATOM 497 N N . PRO A 1 114 ? 46.099 -26.247 -50.618 1.00 102.78 395 PRO A N 1
ATOM 498 C CA . PRO A 1 114 ? 44.957 -25.493 -51.140 1.00 105.63 395 PRO A CA 1
ATOM 499 C C . PRO A 1 114 ? 43.946 -25.104 -50.060 1.00 104.03 395 PRO A C 1
ATOM 500 O O . PRO A 1 114 ? 44.143 -25.407 -48.879 1.00 100.44 395 PRO A O 1
ATOM 504 N N . ASP A 1 115 ? 42.870 -24.440 -50.480 1.00 107.08 396 ASP A N 1
ATOM 505 C CA . ASP A 1 115 ? 41.804 -24.011 -49.574 1.00 106.52 396 ASP A CA 1
ATOM 506 C C . ASP A 1 115 ? 40.906 -25.168 -49.131 1.00 106.37 396 ASP A C 1
ATOM 507 O O . ASP A 1 115 ? 39.706 -24.990 -48.907 1.00 107.82 396 ASP A O 1
ATOM 512 N N . ASP A 1 116 ? 41.508 -26.349 -49.006 1.00 104.90 397 ASP A N 1
ATOM 513 C CA . ASP A 1 116 ? 40.849 -27.534 -48.477 1.00 104.45 397 ASP A CA 1
ATOM 514 C C . ASP A 1 116 ? 40.397 -27.261 -47.043 1.00 101.18 397 ASP A C 1
ATOM 515 O O . ASP A 1 116 ? 41.043 -26.496 -46.330 1.00 98.49 397 ASP A O 1
ATOM 520 N N . LYS A 1 117 ? 39.287 -27.877 -46.630 1.00 101.79 398 LYS A N 1
ATOM 521 C CA . LYS A 1 117 ? 38.735 -27.684 -45.282 1.00 99.06 398 LYS A CA 1
ATOM 522 C C . LYS A 1 117 ? 39.789 -27.813 -44.187 1.00 94.57 398 LYS A C 1
ATOM 523 O O . LYS A 1 117 ? 39.770 -27.059 -43.210 1.00 92.45 398 LYS A O 1
ATOM 529 N N . ARG A 1 118 ? 40.705 -28.767 -44.359 1.00 93.58 399 ARG A N 1
ATOM 530 C CA . ARG A 1 118 ? 41.860 -28.902 -43.473 1.00 89.95 399 ARG A CA 1
ATOM 531 C C . ARG A 1 118 ? 42.711 -27.638 -43.473 1.00 88.84 399 ARG A C 1
ATOM 532 O O . ARG A 1 118 ? 43.120 -27.170 -42.415 1.00 86.14 399 ARG A O 1
ATOM 540 N N . GLY A 1 119 ? 42.965 -27.097 -44.663 1.00 91.26 400 GLY A N 1
ATOM 541 C CA . GLY A 1 119 ? 43.732 -25.861 -44.826 1.00 90.85 400 GLY A CA 1
ATOM 542 C C . GLY A 1 119 ? 43.167 -24.709 -44.020 1.00 90.02 400 GLY A C 1
ATOM 543 O O . GLY A 1 119 ? 43.866 -24.134 -43.190 1.00 87.80 400 GLY A O 1
ATOM 544 N N . ARG A 1 120 ? 41.897 -24.385 -44.260 1.00 92.22 401 ARG A N 1
ATOM 545 C CA . ARG A 1 120 ? 41.193 -23.342 -43.510 1.00 92.12 401 ARG A CA 1
ATOM 546 C C . ARG A 1 120 ? 41.277 -23.574 -42.003 1.00 88.47 401 ARG A C 1
ATOM 547 O O . ARG A 1 120 ? 41.400 -22.623 -41.234 1.00 87.50 401 ARG A O 1
ATOM 555 N N . ARG A 1 121 ? 41.211 -24.841 -41.599 1.00 86.72 402 ARG A N 1
ATOM 556 C CA . ARG A 1 121 ? 41.314 -25.229 -40.192 1.00 83.52 402 ARG A CA 1
ATOM 557 C C . ARG A 1 121 ? 42.723 -25.060 -39.620 1.00 80.88 402 ARG A C 1
ATOM 558 O O . ARG A 1 121 ? 42.898 -24.460 -38.558 1.00 79.23 402 ARG A O 1
ATOM 566 N N . GLU A 1 122 ? 43.717 -25.586 -40.330 1.00 80.82 403 GLU A N 1
ATOM 567 C CA . GLU A 1 122 ? 45.100 -25.576 -39.860 1.00 78.72 403 GLU A CA 1
ATOM 568 C C . GLU A 1 122 ? 45.714 -24.178 -39.853 1.00 79.05 403 GLU A C 1
ATOM 569 O O . GLU A 1 122 ? 46.478 -23.846 -38.950 1.00 77.37 403 GLU A O 1
ATOM 575 N N . ILE A 1 123 ? 45.373 -23.366 -40.851 1.00 81.55 404 ILE A N 1
ATOM 576 C CA . ILE A 1 123 ? 45.810 -21.970 -40.901 1.00 82.42 404 ILE A CA 1
ATOM 577 C C . ILE A 1 123 ? 45.245 -21.193 -39.711 1.00 81.76 404 ILE A C 1
ATOM 578 O O . ILE A 1 123 ? 45.983 -20.495 -39.013 1.00 80.94 404 ILE A O 1
ATOM 583 N N . ARG A 1 124 ? 43.941 -21.341 -39.479 1.00 82.47 405 ARG A N 1
ATOM 584 C CA . ARG A 1 124 ? 43.248 -20.673 -38.379 1.00 82.31 405 ARG A CA 1
ATOM 585 C C . ARG A 1 124 ? 43.870 -21.038 -37.034 1.00 79.39 405 ARG A C 1
ATOM 586 O O . ARG A 1 124 ? 44.109 -20.163 -36.196 1.00 79.28 405 ARG A O 1
ATOM 594 N N . VAL A 1 125 ? 44.139 -22.330 -36.847 1.00 77.44 406 VAL A N 1
ATOM 595 C CA . VAL A 1 125 ? 44.706 -22.850 -35.601 1.00 74.83 406 VAL A CA 1
ATOM 596 C C . VAL A 1 125 ? 46.177 -22.460 -35.435 1.00 74.25 406 VAL A C 1
ATOM 597 O O . VAL A 1 125 ? 46.565 -21.913 -34.397 1.00 73.57 406 VAL A O 1
ATOM 601 N N . LEU A 1 126 ? 46.985 -22.731 -36.459 1.00 74.84 407 LEU A N 1
ATOM 602 C CA . LEU A 1 126 ? 48.409 -22.413 -36.418 1.00 74.52 407 LEU A CA 1
ATOM 603 C C . LEU A 1 126 ? 48.640 -20.937 -36.112 1.00 75.74 407 LEU A C 1
ATOM 604 O O . LEU A 1 126 ? 49.504 -20.611 -35.302 1.00 75.24 407 LEU A O 1
ATOM 609 N N . HIS A 1 127 ? 47.862 -20.059 -36.749 1.00 77.81 408 HIS A N 1
ATOM 610 C CA . HIS A 1 127 ? 47.914 -18.619 -36.475 1.00 79.53 408 HIS A CA 1
ATOM 611 C C . HIS A 1 127 ? 47.791 -18.345 -34.980 1.00 78.48 408 HIS A C 1
ATOM 612 O O . HIS A 1 127 ? 48.581 -17.588 -34.422 1.00 78.95 408 HIS A O 1
ATOM 619 N N . LEU A 1 128 ? 46.806 -18.978 -34.345 1.00 77.32 409 LEU A N 1
ATOM 620 C CA . LEU A 1 128 ? 46.573 -18.839 -32.909 1.00 76.39 409 LEU A CA 1
ATOM 621 C C . LEU A 1 128 ? 47.698 -19.461 -32.094 1.00 74.39 409 LEU A C 1
ATOM 622 O O . LEU A 1 128 ? 48.052 -18.952 -31.030 1.00 74.53 409 LEU A O 1
ATOM 627 N N . LEU A 1 129 ? 48.252 -20.563 -32.592 1.00 72.92 410 LEU A N 1
ATOM 628 C CA . LEU A 1 129 ? 49.376 -21.214 -31.927 1.00 71.39 410 LEU A CA 1
ATOM 629 C C . LEU A 1 129 ? 50.647 -20.386 -32.048 1.00 72.54 410 LEU A C 1
ATOM 630 O O . LEU A 1 129 ? 51.463 -20.366 -31.129 1.00 72.37 410 LEU A O 1
ATOM 635 N N . GLU A 1 130 ? 50.803 -19.698 -33.177 1.00 74.07 411 GLU A N 1
ATOM 636 C CA . GLU A 1 130 ? 51.946 -18.817 -33.397 1.00 75.53 411 GLU A CA 1
ATOM 637 C C . GLU A 1 130 ? 51.932 -17.620 -32.447 1.00 76.88 411 GLU A C 1
ATOM 638 O O . GLU A 1 130 ? 52.985 -17.205 -31.951 1.00 77.58 411 GLU A O 1
ATOM 644 N N . GLN A 1 131 ? 50.738 -17.084 -32.193 1.00 77.51 412 GLN A N 1
ATOM 645 C CA . GLN A 1 131 ? 50.547 -15.994 -31.233 1.00 79.18 412 GLN A CA 1
ATOM 646 C C . GLN A 1 131 ? 51.045 -16.427 -29.858 1.00 77.92 412 GLN A C 1
ATOM 647 O O . GLN A 1 131 ? 51.749 -15.680 -29.180 1.00 79.44 412 GLN A O 1
ATOM 653 N N . ILE A 1 132 ? 50.671 -17.644 -29.467 1.00 75.47 413 ILE A N 1
ATOM 654 C CA . ILE A 1 132 ? 51.043 -18.221 -28.175 1.00 74.23 413 ILE A CA 1
ATOM 655 C C . ILE A 1 132 ? 52.543 -18.482 -28.070 1.00 74.17 413 ILE A C 1
ATOM 656 O O . ILE A 1 132 ? 53.175 -18.092 -27.087 1.00 75.09 413 ILE A O 1
ATOM 661 N N . ARG A 1 133 ? 53.104 -19.130 -29.088 1.00 73.44 414 ARG A N 1
ATOM 662 C CA . ARG A 1 133 ? 54.524 -19.464 -29.102 1.00 73.78 414 ARG A CA 1
ATOM 663 C C . ARG A 1 133 ? 55.398 -18.217 -29.043 1.00 76.38 414 ARG A C 1
ATOM 664 O O . ARG A 1 133 ? 56.427 -18.215 -28.370 1.00 77.29 414 ARG A O 1
ATOM 672 N N . ALA A 1 134 ? 54.972 -17.161 -29.736 1.00 77.93 415 ALA A N 1
ATOM 673 C CA . ALA A 1 134 ? 55.684 -15.881 -29.741 1.00 80.67 415 ALA A CA 1
ATOM 674 C C . ALA A 1 134 ? 55.671 -15.209 -28.367 1.00 82.04 415 ALA A C 1
ATOM 675 O O . ALA A 1 134 ? 56.661 -14.598 -27.962 1.00 84.15 415 ALA A O 1
ATOM 677 N N . TYR A 1 135 ? 54.548 -15.329 -27.662 1.00 81.08 416 TYR A N 1
ATOM 678 C CA . TYR A 1 135 ? 54.386 -14.753 -26.331 1.00 82.51 416 TYR A CA 1
ATOM 679 C C . TYR A 1 135 ? 55.233 -15.480 -25.292 1.00 82.07 416 TYR A C 1
ATOM 680 O O . TYR A 1 135 ? 55.831 -14.843 -24.426 1.00 84.52 416 TYR A O 1
ATOM 689 N N . CYS A 1 136 ? 55.276 -16.809 -25.379 1.00 79.44 417 CYS A N 1
ATOM 690 C CA . CYS A 1 136 ? 56.101 -17.624 -24.484 1.00 79.14 417 CYS A CA 1
ATOM 691 C C . CYS A 1 136 ? 57.587 -17.339 -24.678 1.00 81.21 417 CYS A C 1
ATOM 692 O O . CYS A 1 136 ? 58.358 -17.327 -23.715 1.00 82.77 417 CYS A O 1
ATOM 695 N N . GLU A 1 137 ? 57.977 -17.109 -25.929 1.00 81.50 418 GLU A N 1
ATOM 696 C CA . GLU A 1 137 ? 59.341 -16.719 -26.258 1.00 83.72 418 GLU A CA 1
ATOM 697 C C . GLU A 1 137 ? 59.707 -15.396 -25.587 1.00 87.14 418 GLU A C 1
ATOM 698 O O . GLU A 1 137 ? 60.836 -15.225 -25.133 1.00 89.41 418 GLU A O 1
ATOM 704 N N . THR A 1 138 ? 58.743 -14.476 -25.523 1.00 87.92 419 THR A N 1
ATOM 705 C CA . THR A 1 138 ? 58.912 -13.204 -24.818 1.00 91.46 419 THR A CA 1
ATOM 706 C C . THR A 1 138 ? 59.110 -13.471 -23.328 1.00 92.24 419 THR A C 1
ATOM 707 O O . THR A 1 138 ? 59.907 -12.800 -22.668 1.00 95.54 419 THR A O 1
ATOM 711 N N . CYS A 1 139 ? 58.385 -14.462 -22.814 1.00 89.44 420 CYS A N 1
ATOM 712 C CA . CYS A 1 139 ? 58.460 -14.830 -21.405 1.00 89.97 420 CYS A CA 1
ATOM 713 C C . CYS A 1 139 ? 59.810 -15.426 -21.038 1.00 90.95 420 CYS A C 1
ATOM 714 O O . CYS A 1 139 ? 60.447 -14.957 -20.103 1.00 94.00 420 CYS A O 1
ATOM 717 N N . TRP A 1 140 ? 60.247 -16.444 -21.779 1.00 88.83 421 TRP A N 1
ATOM 718 C CA . TRP A 1 140 ? 61.544 -17.079 -21.524 1.00 90.01 421 TRP A CA 1
ATOM 719 C C . TRP A 1 140 ? 62.693 -16.108 -21.738 1.00 93.88 421 TRP A C 1
ATOM 720 O O . TRP A 1 140 ? 63.751 -16.254 -21.132 1.00 96.39 421 TRP A O 1
ATOM 731 N N . GLU A 1 141 ? 62.477 -15.121 -22.605 1.00 94.74 422 GLU A N 1
ATOM 732 C CA . GLU A 1 141 ? 63.458 -14.070 -22.843 1.00 98.64 422 GLU A CA 1
ATOM 733 C C . GLU A 1 141 ? 63.518 -13.107 -21.660 1.00 102.36 422 GLU A C 1
ATOM 734 O O . GLU A 1 141 ? 64.552 -12.490 -21.417 1.00 106.19 422 GLU A O 1
ATOM 740 N N . TRP A 1 142 ? 62.405 -12.979 -20.937 1.00 101.63 423 TRP A N 1
ATOM 741 C CA . TRP A 1 142 ? 62.370 -12.186 -19.709 1.00 105.31 423 TRP A CA 1
ATOM 742 C C . TRP A 1 142 ? 62.685 -13.040 -18.488 1.00 105.51 423 TRP A C 1
ATOM 743 O O . TRP A 1 142 ? 63.405 -12.603 -17.598 1.00 109.44 423 TRP A O 1
ATOM 754 N N . GLN A 1 143 ? 62.137 -14.254 -18.457 1.00 101.65 424 GLN A N 1
ATOM 755 C CA . GLN A 1 143 ? 62.387 -15.208 -17.379 1.00 101.61 424 GLN A CA 1
ATOM 756 C C . GLN A 1 143 ? 63.887 -15.471 -17.268 1.00 104.42 424 GLN A C 1
ATOM 757 O O . GLN A 1 143 ? 64.466 -15.391 -16.181 1.00 107.73 424 GLN A O 1
ATOM 763 N N . GLU A 1 144 ? 64.504 -15.778 -18.405 1.00 103.46 425 GLU A N 1
ATOM 764 C CA . GLU A 1 144 ? 65.954 -15.852 -18.510 1.00 106.54 425 GLU A CA 1
ATOM 765 C C . GLU A 1 144 ? 66.474 -14.429 -18.698 1.00 110.53 425 GLU A C 1
ATOM 766 O O . GLU A 1 144 ? 65.749 -13.568 -19.194 1.00 110.08 425 GLU A O 1
ATOM 772 N N . ALA A 1 145 ? 67.711 -14.183 -18.270 1.00 114.83 426 ALA A N 1
ATOM 773 C CA . ALA A 1 145 ? 68.345 -12.859 -18.356 1.00 119.46 426 ALA A CA 1
ATOM 774 C C . ALA A 1 145 ? 67.767 -11.815 -17.391 1.00 122.43 426 ALA A C 1
ATOM 775 O O . ALA A 1 145 ? 68.228 -10.671 -17.358 1.00 126.76 426 ALA A O 1
ATOM 777 N N . HIS A 1 146 ? 66.773 -12.216 -16.602 1.00 120.49 427 HIS A N 1
ATOM 778 C CA . HIS A 1 146 ? 66.157 -11.330 -15.615 1.00 123.42 427 HIS A CA 1
ATOM 779 C C . HIS A 1 146 ? 66.140 -11.960 -14.222 1.00 124.41 427 HIS A C 1
ATOM 780 O O . HIS A 1 146 ? 66.100 -11.255 -13.213 1.00 128.50 427 HIS A O 1
ATOM 787 N N . GLU A 1 147 ? 66.176 -13.289 -14.180 1.00 120.99 428 GLU A N 1
ATOM 788 C CA . GLU A 1 147 ? 66.143 -14.040 -12.922 1.00 121.56 428 GLU A CA 1
ATOM 789 C C . GLU A 1 147 ? 67.529 -14.497 -12.424 1.00 125.08 428 GLU A C 1
ATOM 790 O O . GLU A 1 147 ? 67.803 -14.397 -11.225 1.00 128.91 428 GLU A O 1
ATOM 796 N N . PRO A 1 148 ? 68.407 -14.989 -13.331 1.00 124.22 429 PRO A N 1
ATOM 797 C CA . PRO A 1 148 ? 69.720 -15.489 -12.896 1.00 127.81 429 PRO A CA 1
ATOM 798 C C . PRO A 1 148 ? 70.676 -14.421 -12.341 1.00 134.40 429 PRO A C 1
ATOM 799 O O . PRO A 1 148 ? 70.291 -13.263 -12.173 1.00 136.43 429 PRO A O 1
ATOM 803 N N . GLY A 1 149 ? 71.915 -14.824 -12.068 1.00 137.98 430 GLY A N 1
ATOM 804 C CA . GLY A 1 149 ? 72.905 -13.958 -11.434 1.00 144.91 430 GLY A CA 1
ATOM 805 C C . GLY A 1 149 ? 73.452 -12.800 -12.251 1.00 147.55 430 GLY A C 1
ATOM 806 O O . GLY A 1 149 ? 74.243 -12.007 -11.743 1.00 153.70 430 GLY A O 1
ATOM 807 N N . MET A 1 150 ? 73.036 -12.693 -13.510 1.00 143.31 431 MET A N 1
ATOM 808 C CA . MET A 1 150 ? 73.502 -11.614 -14.386 1.00 145.55 431 MET A CA 1
ATOM 809 C C . MET A 1 150 ? 72.865 -10.257 -14.069 1.00 148.04 431 MET A C 1
ATOM 810 O O . MET A 1 150 ? 71.867 -10.180 -13.349 1.00 146.91 431 MET A O 1
ATOM 815 N N . ASP A 1 151 ? 73.454 -9.197 -14.620 1.00 151.75 432 ASP A N 1
ATOM 816 C CA . ASP A 1 151 ? 73.005 -7.829 -14.377 1.00 155.16 432 ASP A CA 1
ATOM 817 C C . ASP A 1 151 ? 71.729 -7.515 -15.155 1.00 150.35 432 ASP A C 1
ATOM 818 O O . ASP A 1 151 ? 71.727 -7.496 -16.390 1.00 147.52 432 ASP A O 1
ATOM 823 N N . GLN A 1 152 ? 70.652 -7.265 -14.416 1.00 149.85 433 GLN A N 1
ATOM 824 C CA . GLN A 1 152 ? 69.342 -6.995 -15.004 1.00 145.73 433 GLN A CA 1
ATOM 825 C C . GLN A 1 152 ? 69.041 -5.495 -15.102 1.00 149.80 433 GLN A C 1
ATOM 826 O O . GLN A 1 152 ? 68.059 -4.998 -14.543 1.00 150.36 433 GLN A O 1
ATOM 832 N N . ASP A 1 153 ? 69.906 -4.784 -15.819 1.00 152.93 434 ASP A N 1
ATOM 833 C CA . ASP A 1 153 ? 69.696 -3.371 -16.120 1.00 156.82 434 ASP A CA 1
ATOM 834 C C . ASP A 1 153 ? 69.540 -3.163 -17.623 1.00 153.76 434 ASP A C 1
ATOM 835 O O . ASP A 1 153 ? 70.264 -2.370 -18.236 1.00 157.16 434 ASP A O 1
ATOM 840 N N . LYS A 1 154 ? 68.586 -3.889 -18.206 1.00 147.48 435 LYS A N 1
ATOM 841 C CA . LYS A 1 154 ? 68.330 -3.847 -19.644 1.00 144.13 435 LYS A CA 1
ATOM 842 C C . LYS A 1 154 ? 66.828 -3.859 -19.945 1.00 140.23 435 LYS A C 1
ATOM 843 O O . LYS A 1 154 ? 66.088 -4.711 -19.441 1.00 136.63 435 LYS A O 1
ATOM 849 N N . ASN A 1 155 ? 66.395 -2.909 -20.774 1.00 141.27 436 ASN A N 1
ATOM 850 C CA . ASN A 1 155 ? 64.982 -2.739 -21.123 1.00 138.54 436 ASN A CA 1
ATOM 851 C C . ASN A 1 155 ? 64.420 -3.888 -21.959 1.00 131.94 436 ASN A C 1
ATOM 852 O O . ASN A 1 155 ? 64.960 -4.198 -23.023 1.00 130.14 436 ASN A O 1
ATOM 857 N N . PRO A 1 156 ? 63.331 -4.520 -21.476 1.00 128.63 437 PRO A N 1
ATOM 858 C CA . PRO A 1 156 ? 62.681 -5.630 -22.179 1.00 122.72 437 PRO A CA 1
ATOM 859 C C . PRO A 1 156 ? 61.919 -5.163 -23.417 1.00 121.46 437 PRO A C 1
ATOM 860 O O . PRO A 1 156 ? 61.534 -5.985 -24.250 1.00 117.15 437 PRO A O 1
ATOM 864 N N . ALA A 1 159 ? 58.660 -6.539 -19.474 1.00 117.87 440 ALA A N 1
ATOM 865 C CA . ALA A 1 159 ? 57.771 -7.613 -19.041 1.00 113.80 440 ALA A CA 1
ATOM 866 C C . ALA A 1 159 ? 56.623 -7.819 -20.031 1.00 110.48 440 ALA A C 1
ATOM 867 O O . ALA A 1 159 ? 56.028 -6.846 -20.500 1.00 112.58 440 ALA A O 1
ATOM 869 N N . PRO A 1 160 ? 56.314 -9.089 -20.358 1.00 105.68 441 PRO A N 1
ATOM 870 C CA . PRO A 1 160 ? 55.226 -9.406 -21.288 1.00 102.72 441 PRO A CA 1
ATOM 871 C C . PRO A 1 160 ? 53.846 -9.123 -20.694 1.00 103.21 441 PRO A C 1
ATOM 872 O O . PRO A 1 160 ? 53.565 -9.519 -19.558 1.00 103.00 441 PRO A O 1
ATOM 876 N N . VAL A 1 161 ? 53.004 -8.436 -21.467 1.00 104.15 442 VAL A N 1
ATOM 877 C CA . VAL A 1 161 ? 51.642 -8.113 -21.042 1.00 104.97 442 VAL A CA 1
ATOM 878 C C . VAL A 1 161 ? 50.732 -9.321 -21.243 1.00 100.50 442 VAL A C 1
ATOM 879 O O . VAL A 1 161 ? 50.603 -9.845 -22.353 1.00 97.91 442 VAL A O 1
ATOM 883 N N . GLU A 1 162 ? 50.108 -9.745 -20.149 1.00 99.92 443 GLU A N 1
ATOM 884 C CA . GLU A 1 162 ? 49.263 -10.929 -20.120 1.00 96.05 443 GLU A CA 1
ATOM 885 C C . GLU A 1 162 ? 47.915 -10.701 -20.810 1.00 96.08 443 GLU A C 1
ATOM 886 O O . GLU A 1 162 ? 47.184 -11.654 -21.088 1.00 92.92 443 GLU A O 1
ATOM 892 N N . HIS A 1 163 ? 47.603 -9.437 -21.093 1.00 99.97 444 HIS A N 1
ATOM 893 C CA . HIS A 1 163 ? 46.282 -9.057 -21.587 1.00 101.12 444 HIS A CA 1
ATOM 894 C C . HIS A 1 163 ? 46.007 -9.518 -23.019 1.00 98.80 444 HIS A C 1
ATOM 895 O O . HIS A 1 163 ? 44.885 -9.913 -23.342 1.00 97.84 444 HIS A O 1
ATOM 902 N N . GLN A 1 164 ? 47.033 -9.467 -23.864 1.00 98.22 445 GLN A N 1
ATOM 903 C CA . GLN A 1 164 ? 46.867 -9.705 -25.298 1.00 96.94 445 GLN A CA 1
ATOM 904 C C . GLN A 1 164 ? 46.595 -11.163 -25.659 1.00 92.52 445 GLN A C 1
ATOM 905 O O . GLN A 1 164 ? 45.933 -11.444 -26.659 1.00 91.83 445 GLN A O 1
ATOM 911 N N . ILE A 1 165 ? 47.091 -12.080 -24.833 1.00 89.91 446 ILE A N 1
ATOM 912 C CA . ILE A 1 165 ? 47.046 -13.507 -25.146 1.00 85.92 446 ILE A CA 1
ATOM 913 C C . ILE A 1 165 ? 45.744 -14.207 -24.707 1.00 84.56 446 ILE A C 1
ATOM 914 O O . ILE A 1 165 ? 45.465 -15.329 -25.133 1.00 81.84 446 ILE A O 1
ATOM 919 N N . CYS A 1 166 ? 44.949 -13.538 -23.873 1.00 86.80 447 CYS A N 1
ATOM 920 C CA . CYS A 1 166 ? 43.668 -14.085 -23.403 1.00 86.11 447 CYS A CA 1
ATOM 921 C C . CYS A 1 166 ? 42.639 -14.372 -24.512 1.00 85.79 447 CYS A C 1
ATOM 922 O O . CYS A 1 166 ? 42.049 -15.455 -24.524 1.00 83.44 447 CYS A O 1
ATOM 925 N N . PRO A 1 167 ? 42.410 -13.413 -25.439 1.00 88.43 448 PRO A N 1
ATOM 926 C CA . PRO A 1 167 ? 41.506 -13.739 -26.548 1.00 88.37 448 PRO A CA 1
ATOM 927 C C . PRO A 1 167 ? 42.060 -14.831 -27.468 1.00 85.25 448 PRO A C 1
ATOM 928 O O . PRO A 1 167 ? 41.292 -15.480 -28.177 1.00 84.65 448 PRO A O 1
ATOM 932 N N . ALA A 1 168 ? 43.378 -15.025 -27.442 1.00 83.67 449 ALA A N 1
ATOM 933 C CA . ALA A 1 168 ? 44.045 -16.026 -28.276 1.00 81.10 449 ALA A CA 1
ATOM 934 C C . ALA A 1 168 ? 43.769 -17.454 -27.808 1.00 78.02 449 ALA A C 1
ATOM 935 O O . ALA A 1 168 ? 43.451 -18.324 -28.624 1.00 76.84 449 ALA A O 1
ATOM 937 N N . VAL A 1 169 ? 43.897 -17.692 -26.503 1.00 77.00 450 VAL A N 1
ATOM 938 C CA . VAL A 1 169 ? 43.553 -18.994 -25.922 1.00 74.40 450 VAL A CA 1
ATOM 939 C C . VAL A 1 169 ? 42.051 -19.231 -25.966 1.00 74.85 450 VAL A C 1
ATOM 940 O O . VAL A 1 169 ? 41.604 -20.358 -26.186 1.00 73.21 450 VAL A O 1
ATOM 944 N N . CYS A 1 170 ? 41.288 -18.157 -25.765 1.00 77.48 451 CYS A N 1
ATOM 945 C CA . CYS A 1 170 ? 39.829 -18.202 -25.773 1.00 78.64 451 CYS A CA 1
ATOM 946 C C . CYS A 1 170 ? 39.303 -18.935 -26.998 1.00 78.11 451 CYS A C 1
ATOM 947 O O . CYS A 1 170 ? 38.478 -19.842 -26.878 1.00 77.18 451 CYS A O 1
ATOM 950 N N . VAL A 1 171 ? 39.801 -18.542 -28.168 1.00 78.97 452 VAL A N 1
ATOM 951 C CA . VAL A 1 171 ? 39.396 -19.145 -29.434 1.00 79.09 452 VAL A CA 1
ATOM 952 C C . VAL A 1 171 ? 39.819 -20.615 -29.487 1.00 76.04 452 VAL A C 1
ATOM 953 O O . VAL A 1 171 ? 39.013 -21.479 -29.843 1.00 75.87 452 VAL A O 1
ATOM 957 N N . LEU A 1 172 ? 41.069 -20.887 -29.111 1.00 73.96 453 LEU A N 1
ATOM 958 C CA . LEU A 1 172 ? 41.613 -22.247 -29.116 1.00 71.41 453 LEU A CA 1
ATOM 959 C C . LEU A 1 172 ? 40.792 -23.188 -28.254 1.00 70.13 453 LEU A C 1
ATOM 960 O O . LEU A 1 172 ? 40.451 -24.292 -28.678 1.00 69.35 453 LEU A O 1
ATOM 965 N N . MET A 1 173 ? 40.474 -22.728 -27.048 1.00 70.27 454 MET A N 1
ATOM 966 C CA . MET A 1 173 ? 39.648 -23.469 -26.103 1.00 69.36 454 MET A CA 1
ATOM 967 C C . MET A 1 173 ? 38.260 -23.744 -26.680 1.00 70.59 454 MET A C 1
ATOM 968 O O . MET A 1 173 ? 37.748 -24.857 -26.568 1.00 69.59 454 MET A O 1
ATOM 973 N N . LYS A 1 174 ? 37.664 -22.728 -27.300 1.00 73.15 455 LYS A N 1
ATOM 974 C CA . LYS A 1 174 ? 36.343 -22.859 -27.920 1.00 75.15 455 LYS A CA 1
ATOM 975 C C . LYS A 1 174 ? 36.355 -23.805 -29.120 1.00 74.86 455 LYS A C 1
ATOM 976 O O . LYS A 1 174 ? 35.395 -24.544 -29.343 1.00 75.56 455 LYS A O 1
ATOM 982 N N . LEU A 1 175 ? 37.447 -23.780 -29.880 1.00 74.14 456 LEU A N 1
ATOM 983 C CA . LEU A 1 175 ? 37.604 -24.654 -31.039 1.00 74.07 456 LEU A CA 1
ATOM 984 C C . LEU A 1 175 ? 37.936 -26.088 -30.642 1.00 71.72 456 LEU A C 1
ATOM 985 O O . LEU A 1 175 ? 37.692 -27.016 -31.408 1.00 72.20 456 LEU A O 1
ATOM 990 N N . SER A 1 176 ? 38.483 -26.266 -29.443 1.00 69.64 457 SER A N 1
ATOM 991 C CA . SER A 1 176 ? 38.853 -27.593 -28.952 1.00 67.63 457 SER A CA 1
ATOM 992 C C . SER A 1 176 ? 37.636 -28.429 -28.546 1.00 67.89 457 SER A C 1
ATOM 993 O O . SER A 1 176 ? 37.775 -29.590 -28.157 1.00 66.60 457 SER A O 1
ATOM 996 N N . PHE A 1 177 ? 36.448 -27.841 -28.641 1.00 69.86 458 PHE A N 1
ATOM 997 C CA . PHE A 1 177 ? 35.227 -28.548 -28.271 1.00 70.56 458 PHE A CA 1
ATOM 998 C C . PHE A 1 177 ? 34.665 -29.441 -29.376 1.00 72.23 458 PHE A C 1
ATOM 999 O O . PHE A 1 177 ? 33.718 -30.194 -29.136 1.00 72.99 458 PHE A O 1
ATOM 1007 N N . ASP A 1 178 ? 35.238 -29.367 -30.577 1.00 73.16 459 ASP A N 1
ATOM 1008 C CA . ASP A 1 178 ? 34.885 -30.328 -31.626 1.00 74.91 459 ASP A CA 1
ATOM 1009 C C . ASP A 1 178 ? 36.098 -31.086 -32.172 1.00 73.74 459 ASP A C 1
ATOM 1010 O O . ASP A 1 178 ? 37.157 -30.502 -32.406 1.00 72.87 459 ASP A O 1
ATOM 1015 N N . GLU A 1 179 ? 35.917 -32.392 -32.357 1.00 74.09 460 GLU A N 1
ATOM 1016 C CA . GLU A 1 179 ? 36.973 -33.320 -32.767 1.00 73.38 460 GLU A CA 1
ATOM 1017 C C . GLU A 1 179 ? 37.844 -32.791 -33.910 1.00 74.30 460 GLU A C 1
ATOM 1018 O O . GLU A 1 179 ? 39.074 -32.898 -33.868 1.00 72.82 460 GLU A O 1
ATOM 1024 N N . GLU A 1 180 ? 37.187 -32.216 -34.915 1.00 76.97 461 GLU A N 1
ATOM 1025 C CA . GLU A 1 180 ? 37.833 -31.761 -36.143 1.00 78.44 461 GLU A CA 1
ATOM 1026 C C . GLU A 1 180 ? 38.995 -30.792 -35.893 1.00 76.44 461 GLU A C 1
ATOM 1027 O O . GLU A 1 180 ? 40.053 -30.912 -36.511 1.00 76.42 461 GLU A O 1
ATOM 1033 N N . HIS A 1 181 ? 38.798 -29.841 -34.984 1.00 75.08 462 HIS A N 1
ATOM 1034 C CA . HIS A 1 181 ? 39.842 -28.873 -34.666 1.00 73.58 462 HIS A CA 1
ATOM 1035 C C . HIS A 1 181 ? 40.890 -29.456 -33.719 1.00 70.88 462 HIS A C 1
ATOM 1036 O O . HIS A 1 181 ? 42.059 -29.067 -33.766 1.00 70.04 462 HIS A O 1
ATOM 1043 N N . ARG A 1 182 ? 40.468 -30.397 -32.874 1.00 69.82 463 ARG A N 1
ATOM 1044 C CA . ARG A 1 182 ? 41.383 -31.102 -31.976 1.00 67.72 463 ARG A CA 1
ATOM 1045 C C . ARG A 1 182 ? 42.422 -31.895 -32.758 1.00 68.16 463 ARG A C 1
ATOM 1046 O O . ARG A 1 182 ? 43.606 -31.863 -32.428 1.00 67.06 463 ARG A O 1
ATOM 1054 N N . HIS A 1 183 ? 41.973 -32.605 -33.791 1.00 70.21 464 HIS A N 1
ATOM 1055 C CA . HIS A 1 183 ? 42.882 -33.366 -34.641 1.00 71.28 464 HIS A CA 1
ATOM 1056 C C . HIS A 1 183 ? 43.863 -32.435 -35.350 1.00 71.65 464 HIS A C 1
ATOM 1057 O O . HIS A 1 183 ? 45.033 -32.783 -35.542 1.00 71.59 464 HIS A O 1
ATOM 1064 N N . ALA A 1 184 ? 43.376 -31.255 -35.730 1.00 72.33 465 ALA A N 1
ATOM 1065 C CA . ALA A 1 184 ? 44.204 -30.236 -36.365 1.00 72.69 465 ALA A CA 1
ATOM 1066 C C . ALA A 1 184 ? 45.240 -29.709 -35.382 1.00 70.49 465 ALA A C 1
ATOM 1067 O O . ALA A 1 184 ? 46.413 -29.550 -35.728 1.00 70.60 465 ALA A O 1
ATOM 1069 N N . MET A 1 185 ? 44.799 -29.456 -34.154 1.00 68.77 466 MET A N 1
ATOM 1070 C CA . MET A 1 185 ? 45.691 -29.025 -33.083 1.00 66.95 466 MET A CA 1
ATOM 1071 C C . MET A 1 185 ? 46.770 -30.062 -32.783 1.00 66.03 466 MET A C 1
ATOM 1072 O O . MET A 1 185 ? 47.930 -29.712 -32.571 1.00 65.71 466 MET A O 1
ATOM 1077 N N . ASN A 1 186 ? 46.381 -31.336 -32.786 1.00 65.95 467 ASN A N 1
ATOM 1078 C CA . ASN A 1 186 ? 47.298 -32.433 -32.498 1.00 65.52 467 ASN A CA 1
ATOM 1079 C C . ASN A 1 186 ? 48.339 -32.657 -33.587 1.00 66.86 467 ASN A C 1
ATOM 1080 O O . ASN A 1 186 ? 49.408 -33.209 -33.324 1.00 66.89 467 ASN A O 1
ATOM 1085 N N . GLU A 1 187 ? 48.026 -32.224 -34.806 1.00 68.28 468 GLU A N 1
ATOM 1086 C CA . GLU A 1 187 ? 48.986 -32.270 -35.905 1.00 69.80 468 GLU A CA 1
ATOM 1087 C C . GLU A 1 187 ? 49.974 -31.112 -35.827 1.00 69.35 468 GLU A C 1
ATOM 1088 O O . GLU A 1 187 ? 51.041 -31.158 -36.436 1.00 70.32 468 GLU A O 1
ATOM 1094 N N . LEU A 1 188 ? 49.612 -30.086 -35.060 1.00 68.16 469 LEU A N 1
ATOM 1095 C CA . LEU A 1 188 ? 50.411 -28.866 -34.948 1.00 68.13 469 LEU A CA 1
ATOM 1096 C C . LEU A 1 188 ? 51.017 -28.648 -33.555 1.00 66.75 469 LEU A C 1
ATOM 1097 O O . LEU A 1 188 ? 51.532 -27.567 -33.261 1.00 66.87 469 LEU A O 1
ATOM 1102 N N . GLY A 1 189 ? 50.951 -29.673 -32.708 1.00 65.76 470 GLY A N 1
ATOM 1103 C CA . GLY A 1 189 ? 51.521 -29.613 -31.359 1.00 64.78 470 GLY A CA 1
ATOM 1104 C C . GLY A 1 189 ? 50.846 -28.598 -30.456 1.00 64.01 470 GLY A C 1
ATOM 1105 O O . GLY A 1 189 ? 51.505 -27.940 -29.651 1.00 63.94 470 GLY A O 1
ATOM 1106 N N . GLY A 1 190 ? 49.528 -28.480 -30.599 1.00 63.78 471 GLY A N 1
ATOM 1107 C CA . GLY A 1 190 ? 48.727 -27.534 -29.831 1.00 63.55 471 GLY A CA 1
ATOM 1108 C C . GLY A 1 190 ? 48.802 -27.766 -28.337 1.00 62.58 471 GLY A C 1
ATOM 1109 O O . GLY A 1 190 ? 49.130 -26.846 -27.582 1.00 62.96 471 GLY A O 1
ATOM 1110 N N . LEU A 1 191 ? 48.508 -28.996 -27.915 1.00 61.73 472 LEU A N 1
ATOM 1111 C CA . LEU A 1 191 ? 48.570 -29.378 -26.501 1.00 60.91 472 LEU A CA 1
ATOM 1112 C C . LEU A 1 191 ? 49.807 -28.788 -25.834 1.00 61.43 472 LEU A C 1
ATOM 1113 O O . LEU A 1 191 ? 49.700 -28.050 -24.854 1.00 61.57 472 LEU A O 1
ATOM 1118 N N . GLN A 1 192 ? 50.969 -29.114 -26.395 1.00 62.12 473 GLN A N 1
ATOM 1119 C CA . GLN A 1 192 ? 52.262 -28.683 -25.884 1.00 63.00 473 GLN A CA 1
ATOM 1120 C C . GLN A 1 192 ? 52.329 -27.170 -25.747 1.00 63.93 473 GLN A C 1
ATOM 1121 O O . GLN A 1 192 ? 52.549 -26.661 -24.652 1.00 64.53 473 GLN A O 1
ATOM 1127 N N . ALA A 1 193 ? 52.112 -26.457 -26.850 1.00 64.53 474 ALA A N 1
ATOM 1128 C CA . ALA A 1 193 ? 52.150 -24.994 -26.855 1.00 65.79 474 ALA A CA 1
ATOM 1129 C C . ALA A 1 193 ? 51.225 -24.384 -25.804 1.00 65.74 474 ALA A C 1
ATOM 1130 O O . ALA A 1 193 ? 51.616 -23.456 -25.096 1.00 66.93 474 ALA A O 1
ATOM 1132 N N . ILE A 1 194 ? 50.006 -24.917 -25.705 1.00 64.68 475 ILE A N 1
ATOM 1133 C CA . ILE A 1 194 ? 49.034 -24.470 -24.704 1.00 64.76 475 ILE A CA 1
ATOM 1134 C C . ILE A 1 194 ? 49.537 -24.751 -23.283 1.00 64.70 475 ILE A C 1
ATOM 1135 O O . ILE A 1 194 ? 49.482 -23.877 -22.413 1.00 65.95 475 ILE A O 1
ATOM 1140 N N . ALA A 1 195 ? 50.040 -25.963 -23.062 1.00 63.68 476 ALA A N 1
ATOM 1141 C CA . ALA A 1 195 ? 50.569 -26.358 -21.760 1.00 63.69 476 ALA A CA 1
ATOM 1142 C C . ALA A 1 195 ? 51.737 -25.471 -21.345 1.00 65.44 476 ALA A C 1
ATOM 1143 O O . ALA A 1 195 ? 51.752 -24.943 -20.233 1.00 66.48 476 ALA A O 1
ATOM 1145 N N . GLU A 1 196 ? 52.697 -25.301 -22.253 1.00 66.05 477 GLU A N 1
ATOM 1146 C CA . GLU A 1 196 ? 53.900 -24.506 -21.996 1.00 68.00 477 GLU A CA 1
ATOM 1147 C C . GLU A 1 196 ? 53.558 -23.083 -21.576 1.00 69.64 477 GLU A C 1
ATOM 1148 O O . GLU A 1 196 ? 54.263 -22.482 -20.763 1.00 71.58 477 GLU A O 1
ATOM 1154 N N . LEU A 1 197 ? 52.466 -22.566 -22.131 1.00 69.26 478 LEU A N 1
ATOM 1155 C CA . LEU A 1 197 ? 51.941 -21.258 -21.769 1.00 71.09 478 LEU A CA 1
ATOM 1156 C C . LEU A 1 197 ? 51.476 -21.233 -20.316 1.00 71.66 478 LEU A C 1
ATOM 1157 O O . LEU A 1 197 ? 51.914 -20.382 -19.537 1.00 74.06 478 LEU A O 1
ATOM 1162 N N . LEU A 1 198 ? 50.602 -22.172 -19.956 1.00 69.82 479 LEU A N 1
ATOM 1163 C CA . LEU A 1 198 ? 50.090 -22.270 -18.590 1.00 70.19 479 LEU A CA 1
ATOM 1164 C C . LEU A 1 198 ? 51.226 -22.391 -17.572 1.00 71.53 479 LEU A C 1
ATOM 1165 O O . LEU A 1 198 ? 51.217 -21.703 -16.551 1.00 73.57 479 LEU A O 1
ATOM 1170 N N . GLN A 1 199 ? 52.198 -23.256 -17.865 1.00 70.80 480 GLN A N 1
ATOM 1171 C CA . GLN A 1 199 ? 53.354 -23.472 -16.995 1.00 72.32 480 GLN A CA 1
ATOM 1172 C C . GLN A 1 199 ? 54.153 -22.191 -16.807 1.00 75.34 480 GLN A C 1
ATOM 1173 O O . GLN A 1 199 ? 54.382 -21.765 -15.674 1.00 77.51 480 GLN A O 1
ATOM 1179 N N . VAL A 1 200 ? 54.563 -21.581 -17.918 1.00 75.71 481 VAL A N 1
ATOM 1180 C CA . VAL A 1 200 ? 55.407 -20.388 -17.868 1.00 78.79 481 VAL A CA 1
ATOM 1181 C C . VAL A 1 200 ? 54.708 -19.228 -17.151 1.00 80.83 481 VAL A C 1
ATOM 1182 O O . VAL A 1 200 ? 55.368 -18.392 -16.531 1.00 84.06 481 VAL A O 1
ATOM 1186 N N . ASP A 1 201 ? 53.379 -19.197 -17.223 1.00 79.21 482 ASP A N 1
ATOM 1187 C CA . ASP A 1 201 ? 52.610 -18.178 -16.524 1.00 81.25 482 ASP A CA 1
ATOM 1188 C C . ASP A 1 201 ? 52.579 -18.441 -15.025 1.00 82.44 482 ASP A C 1
ATOM 1189 O O . ASP A 1 201 ? 52.693 -17.507 -14.225 1.00 85.76 482 ASP A O 1
ATOM 1194 N N . CYS A 1 202 ? 52.424 -19.711 -14.654 1.00 80.05 483 CYS A N 1
ATOM 1195 C CA . CYS A 1 202 ? 52.440 -20.123 -13.253 1.00 81.06 483 CYS A CA 1
ATOM 1196 C C . CYS A 1 202 ? 53.814 -19.913 -12.628 1.00 83.95 483 CYS A C 1
ATOM 1197 O O . CYS A 1 202 ? 53.920 -19.532 -11.460 1.00 86.66 483 CYS A O 1
ATOM 1200 N N . GLU A 1 203 ? 54.858 -20.160 -13.418 1.00 83.68 484 GLU A N 1
ATOM 1201 C CA . GLU A 1 203 ? 56.238 -19.954 -12.984 1.00 86.72 484 GLU A CA 1
ATOM 1202 C C . GLU A 1 203 ? 56.579 -18.471 -12.808 1.00 90.68 484 GLU A C 1
ATOM 1203 O O . GLU A 1 203 ? 57.537 -18.132 -12.109 1.00 94.17 484 GLU A O 1
ATOM 1209 N N . MET A 1 204 ? 55.790 -17.599 -13.437 1.00 90.52 485 MET A N 1
ATOM 1210 C CA . MET A 1 204 ? 55.976 -16.152 -13.315 1.00 94.47 485 MET A CA 1
ATOM 1211 C C . MET A 1 204 ? 55.182 -15.547 -12.152 1.00 96.93 485 MET A C 1
ATOM 1212 O O . MET A 1 204 ? 55.763 -14.924 -11.263 1.00 101.00 485 MET A O 1
ATOM 1217 N N . TYR A 1 205 ? 53.863 -15.728 -12.161 1.00 94.85 486 TYR A N 1
ATOM 1218 C CA . TYR A 1 205 ? 53.006 -15.227 -11.085 1.00 97.12 486 TYR A CA 1
ATOM 1219 C C . TYR A 1 205 ? 52.322 -16.399 -10.383 1.00 94.58 486 TYR A C 1
ATOM 1220 O O . TYR A 1 205 ? 51.216 -16.801 -10.753 1.00 91.92 486 TYR A O 1
ATOM 1229 N N . GLY A 1 206 ? 52.986 -16.951 -9.373 1.00 95.79 487 GLY A N 1
ATOM 1230 C CA . GLY A 1 206 ? 52.459 -18.103 -8.646 1.00 93.65 487 GLY A CA 1
ATOM 1231 C C . GLY A 1 206 ? 51.322 -17.732 -7.713 1.00 95.05 487 GLY A C 1
ATOM 1232 O O . GLY A 1 206 ? 51.514 -16.957 -6.772 1.00 99.23 487 GLY A O 1
ATOM 1233 N N . LEU A 1 207 ? 50.140 -18.289 -7.984 1.00 91.90 488 LEU A N 1
ATOM 1234 C CA . LEU A 1 207 ? 48.945 -18.087 -7.153 1.00 92.80 488 LEU A CA 1
ATOM 1235 C C . LEU A 1 207 ? 48.602 -16.599 -7.053 1.00 96.65 488 LEU A C 1
ATOM 1236 O O . LEU A 1 207 ? 48.546 -16.032 -5.961 1.00 100.35 488 LEU A O 1
ATOM 1241 N N . THR A 1 208 ? 48.365 -15.983 -8.209 1.00 96.07 489 THR A N 1
ATOM 1242 C CA . THR A 1 208 ? 48.293 -14.524 -8.327 1.00 100.13 489 THR A CA 1
ATOM 1243 C C . THR A 1 208 ? 46.969 -13.882 -7.898 1.00 102.23 489 THR A C 1
ATOM 1244 O O . THR A 1 208 ? 46.974 -12.760 -7.380 1.00 106.99 489 THR A O 1
ATOM 1248 N N . ASN A 1 209 ? 45.851 -14.579 -8.117 1.00 99.13 490 ASN A N 1
ATOM 1249 C CA . ASN A 1 209 ? 44.513 -14.064 -7.774 1.00 101.05 490 ASN A CA 1
ATOM 1250 C C . ASN A 1 209 ? 44.144 -12.760 -8.517 1.00 103.97 490 ASN A C 1
ATOM 1251 O O . ASN A 1 209 ? 43.347 -11.946 -8.034 1.00 107.52 490 ASN A O 1
ATOM 1256 N N . ASP A 1 210 ? 44.742 -12.579 -9.693 1.00 102.66 491 ASP A N 1
ATOM 1257 C CA . ASP A 1 210 ? 44.441 -11.461 -10.582 1.00 104.99 491 ASP A CA 1
ATOM 1258 C C . ASP A 1 210 ? 43.451 -11.933 -11.637 1.00 101.87 491 ASP A C 1
ATOM 1259 O O . ASP A 1 210 ? 43.635 -12.998 -12.227 1.00 97.58 491 ASP A O 1
ATOM 1264 N N . HIS A 1 211 ? 42.420 -11.131 -11.894 1.00 104.49 492 HIS A N 1
ATOM 1265 C CA . HIS A 1 211 ? 41.334 -11.549 -12.782 1.00 102.34 492 HIS A CA 1
ATOM 1266 C C . HIS A 1 211 ? 41.773 -11.901 -14.206 1.00 99.27 492 HIS A C 1
ATOM 1267 O O . HIS A 1 211 ? 41.309 -12.894 -14.772 1.00 95.68 492 HIS A O 1
ATOM 1274 N N . TYR A 1 212 ? 42.656 -11.082 -14.776 1.00 101.01 493 TYR A N 1
ATOM 1275 C CA . TYR A 1 212 ? 43.130 -11.275 -16.148 1.00 98.74 493 TYR A CA 1
ATOM 1276 C C . TYR A 1 212 ? 44.013 -12.512 -16.263 1.00 94.36 493 TYR A C 1
ATOM 1277 O O . TYR A 1 212 ? 44.046 -13.166 -17.306 1.00 91.47 493 TYR A O 1
ATOM 1286 N N . SER A 1 213 ? 44.724 -12.823 -15.183 1.00 94.33 494 SER A N 1
ATOM 1287 C CA . SER A 1 213 ? 45.607 -13.982 -15.129 1.00 90.81 494 SER A CA 1
ATOM 1288 C C . SER A 1 213 ? 44.840 -15.275 -14.871 1.00 87.31 494 SER A C 1
ATOM 1289 O O . SER A 1 213 ? 45.185 -16.317 -15.426 1.00 83.94 494 SER A O 1
ATOM 1292 N N . ILE A 1 214 ? 43.812 -15.201 -14.023 1.00 88.38 495 ILE A N 1
ATOM 1293 C CA . ILE A 1 214 ? 42.928 -16.340 -13.746 1.00 85.54 495 ILE A CA 1
ATOM 1294 C C . ILE A 1 214 ? 42.221 -16.798 -15.021 1.00 83.23 495 ILE A C 1
ATOM 1295 O O . ILE A 1 214 ? 42.186 -17.992 -15.323 1.00 79.90 495 ILE A O 1
ATOM 1300 N N . THR A 1 215 ? 41.676 -15.836 -15.763 1.00 85.33 496 THR A N 1
ATOM 1301 C CA . THR A 1 215 ? 40.990 -16.107 -17.022 1.00 84.00 496 THR A CA 1
ATOM 1302 C C . THR A 1 215 ? 41.889 -16.879 -17.995 1.00 80.96 496 THR A C 1
ATOM 1303 O O . THR A 1 215 ? 41.461 -17.876 -18.581 1.00 78.41 496 THR A O 1
ATOM 1307 N N . LEU A 1 216 ? 43.132 -16.422 -18.143 1.00 81.55 497 LEU A N 1
ATOM 1308 C CA . LEU A 1 216 ? 44.114 -17.093 -18.993 1.00 79.16 497 LEU A CA 1
ATOM 1309 C C . LEU A 1 216 ? 44.324 -18.550 -18.590 1.00 75.98 497 LEU A C 1
ATOM 1310 O O . LEU A 1 216 ? 44.245 -19.444 -19.432 1.00 73.79 497 LEU A O 1
ATOM 1315 N N . ARG A 1 217 ? 44.590 -18.779 -17.305 1.00 76.19 498 ARG A N 1
ATOM 1316 C CA . ARG A 1 217 ? 44.860 -20.122 -16.793 1.00 73.62 498 ARG A CA 1
ATOM 1317 C C . ARG A 1 217 ? 43.640 -21.032 -16.927 1.00 71.69 498 ARG A C 1
ATOM 1318 O O . ARG A 1 217 ? 43.779 -22.223 -17.206 1.00 69.32 498 ARG A O 1
ATOM 1326 N N . ARG A 1 218 ? 42.452 -20.459 -16.741 1.00 73.12 499 ARG A N 1
ATOM 1327 C CA . ARG A 1 218 ? 41.192 -21.181 -16.925 1.00 71.90 499 ARG A CA 1
ATOM 1328 C C . ARG A 1 218 ? 41.012 -21.636 -18.371 1.00 70.38 499 ARG A C 1
ATOM 1329 O O . ARG A 1 218 ? 40.606 -22.769 -18.630 1.00 68.40 499 ARG A O 1
ATOM 1337 N N . TYR A 1 219 ? 41.326 -20.741 -19.303 1.00 71.57 500 TYR A N 1
ATOM 1338 C CA . TYR A 1 219 ? 41.126 -20.983 -20.726 1.00 70.85 500 TYR A CA 1
ATOM 1339 C C . TYR A 1 219 ? 42.078 -22.050 -21.259 1.00 68.34 500 TYR A C 1
ATOM 1340 O O . TYR A 1 219 ? 41.653 -22.975 -21.957 1.00 67.07 500 TYR A O 1
ATOM 1349 N N . ALA A 1 220 ? 43.359 -21.921 -20.917 1.00 67.99 501 ALA A N 1
ATOM 1350 C CA . ALA A 1 220 ? 44.371 -22.902 -21.302 1.00 66.01 501 ALA A CA 1
ATOM 1351 C C . ALA A 1 220 ? 44.051 -24.274 -20.723 1.00 64.00 501 ALA A C 1
ATOM 1352 O O . ALA A 1 220 ? 44.119 -25.278 -21.429 1.00 62.60 501 ALA A O 1
ATOM 1354 N N . GLY A 1 221 ? 43.692 -24.300 -19.440 1.00 64.15 502 GLY A N 1
ATOM 1355 C CA . GLY A 1 221 ? 43.359 -25.535 -18.734 1.00 62.57 502 GLY A CA 1
ATOM 1356 C C . GLY A 1 221 ? 42.213 -26.293 -19.376 1.00 61.68 502 GLY A C 1
ATOM 1357 O O . GLY A 1 221 ? 42.274 -27.515 -19.523 1.00 60.33 502 GLY A O 1
ATOM 1358 N N . MET A 1 222 ? 41.170 -25.565 -19.764 1.00 62.85 503 MET A N 1
ATOM 1359 C CA . MET A 1 222 ? 40.035 -26.157 -20.459 1.00 62.64 503 MET A CA 1
ATOM 1360 C C . MET A 1 222 ? 40.470 -26.760 -21.793 1.00 61.99 503 MET A C 1
ATOM 1361 O O . MET A 1 222 ? 40.003 -27.835 -22.176 1.00 61.23 503 MET A O 1
ATOM 1366 N N . ALA A 1 223 ? 41.373 -26.067 -22.487 1.00 62.55 504 ALA A N 1
ATOM 1367 C CA . ALA A 1 223 ? 41.924 -26.548 -23.754 1.00 62.15 504 ALA A CA 1
ATOM 1368 C C . ALA A 1 223 ? 42.704 -27.845 -23.558 1.00 60.49 504 ALA A C 1
ATOM 1369 O O . ALA A 1 223 ? 42.630 -28.748 -24.387 1.00 60.17 504 ALA A O 1
ATOM 1371 N N . LEU A 1 224 ? 43.437 -27.927 -22.451 1.00 59.90 505 LEU A N 1
ATOM 1372 C CA . LEU A 1 224 ? 44.157 -29.140 -22.079 1.00 58.80 505 LEU A CA 1
ATOM 1373 C C . LEU A 1 224 ? 43.199 -30.268 -21.731 1.00 58.21 505 LEU A C 1
ATOM 1374 O O . LEU A 1 224 ? 43.483 -31.432 -22.014 1.00 57.70 505 LEU A O 1
ATOM 1379 N N . THR A 1 225 ? 42.069 -29.917 -21.120 1.00 58.61 506 THR A N 1
ATOM 1380 C CA . THR A 1 225 ? 41.035 -30.888 -20.771 1.00 58.33 506 THR A CA 1
ATOM 1381 C C . THR A 1 225 ? 40.483 -31.560 -22.025 1.00 58.68 506 THR A C 1
ATOM 1382 O O . THR A 1 225 ? 40.483 -32.789 -22.127 1.00 58.38 506 THR A O 1
ATOM 1386 N N . ASN A 1 226 ? 40.026 -30.744 -22.974 1.00 59.84 507 ASN A N 1
ATOM 1387 C CA . ASN A 1 226 ? 39.454 -31.237 -24.225 1.00 60.60 507 ASN A CA 1
ATOM 1388 C C . ASN A 1 226 ? 40.448 -32.059 -25.038 1.00 60.38 507 ASN A C 1
ATOM 1389 O O . ASN A 1 226 ? 40.092 -33.105 -25.590 1.00 60.98 507 ASN A O 1
ATOM 1394 N N . LEU A 1 227 ? 41.692 -31.588 -25.098 1.00 59.89 508 LEU A N 1
ATOM 1395 C CA . LEU A 1 227 ? 42.730 -32.247 -25.887 1.00 59.96 508 LEU A CA 1
ATOM 1396 C C . LEU A 1 227 ? 43.226 -33.545 -25.256 1.00 59.24 508 LEU A C 1
ATOM 1397 O O . LEU A 1 227 ? 43.783 -34.401 -25.948 1.00 59.70 508 LEU A O 1
ATOM 1402 N N . THR A 1 228 ? 43.026 -33.686 -23.948 1.00 58.42 509 THR A N 1
ATOM 1403 C CA . THR A 1 228 ? 43.356 -34.932 -23.255 1.00 57.99 509 THR A CA 1
ATOM 1404 C C . THR A 1 228 ? 42.217 -35.945 -23.355 1.00 58.38 509 THR A C 1
ATOM 1405 O O . THR A 1 228 ? 42.464 -37.152 -23.457 1.00 58.73 509 THR A O 1
ATOM 1409 N N . PHE A 1 229 ? 40.981 -35.444 -23.334 1.00 58.63 510 PHE A N 1
ATOM 1410 C CA . PHE A 1 229 ? 39.783 -36.281 -23.422 1.00 59.32 510 PHE A CA 1
ATOM 1411 C C . PHE A 1 229 ? 39.877 -37.329 -24.532 1.00 60.60 510 PHE A C 1
ATOM 1412 O O . PHE A 1 229 ? 39.953 -36.992 -25.715 1.00 61.67 510 PHE A O 1
ATOM 1420 N N . GLY A 1 230 ? 39.889 -38.597 -24.128 1.00 60.80 511 GLY A N 1
ATOM 1421 C CA . GLY A 1 230 ? 39.919 -39.725 -25.054 1.00 62.51 511 GLY A CA 1
ATOM 1422 C C . GLY A 1 230 ? 41.154 -39.803 -25.925 1.00 63.21 511 GLY A C 1
ATOM 1423 O O . GLY A 1 230 ? 41.160 -40.508 -26.932 1.00 65.09 511 GLY A O 1
ATOM 1424 N N . ASP A 1 231 ? 42.201 -39.079 -25.539 1.00 62.15 512 ASP A N 1
ATOM 1425 C CA . ASP A 1 231 ? 43.436 -39.044 -26.311 1.00 62.84 512 ASP A CA 1
ATOM 1426 C C . ASP A 1 231 ? 44.591 -39.638 -25.512 1.00 62.51 512 ASP A C 1
ATOM 1427 O O . ASP A 1 231 ? 45.253 -38.937 -24.736 1.00 61.44 512 ASP A O 1
ATOM 1432 N N . VAL A 1 232 ? 44.821 -40.934 -25.714 1.00 63.79 513 VAL A N 1
ATOM 1433 C CA . VAL A 1 232 ? 45.874 -41.677 -25.015 1.00 64.17 513 VAL A CA 1
ATOM 1434 C C . VAL A 1 232 ? 47.236 -40.989 -25.131 1.00 64.01 513 VAL A C 1
ATOM 1435 O O . VAL A 1 232 ? 47.909 -40.752 -24.125 1.00 63.34 513 VAL A O 1
ATOM 1439 N N . ALA A 1 233 ? 47.623 -40.673 -26.366 1.00 64.83 514 A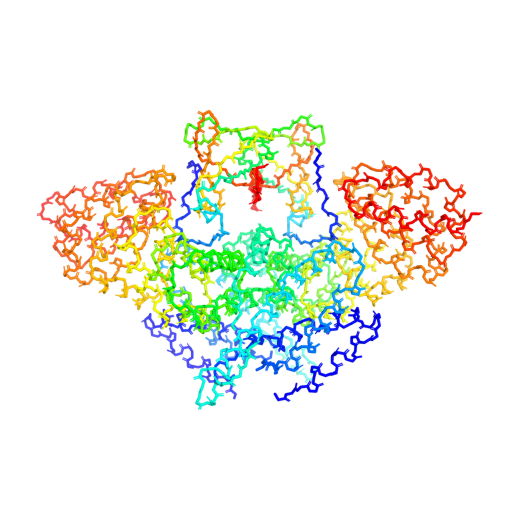LA A N 1
ATOM 1440 C CA . ALA A 1 233 ? 48.914 -40.062 -26.663 1.00 65.00 514 ALA A CA 1
ATOM 1441 C C . ALA A 1 233 ? 49.100 -38.716 -25.968 1.00 63.31 514 ALA A C 1
ATOM 1442 O O . ALA A 1 233 ? 50.181 -38.430 -25.456 1.00 63.56 514 ALA A O 1
ATOM 1444 N N . ASN A 1 234 ? 48.046 -37.903 -25.945 1.00 62.02 515 ASN A N 1
ATOM 1445 C CA . ASN A 1 234 ? 48.105 -36.581 -25.323 1.00 60.79 515 ASN A CA 1
ATOM 1446 C C . ASN A 1 234 ? 48.218 -36.631 -23.802 1.00 59.95 515 ASN A C 1
ATOM 1447 O O . ASN A 1 234 ? 48.990 -35.874 -23.209 1.00 59.85 515 ASN A O 1
ATOM 1452 N N . LYS A 1 235 ? 47.446 -37.522 -23.181 1.00 59.58 516 LYS A N 1
ATOM 1453 C CA . LYS A 1 235 ? 47.507 -37.735 -21.734 1.00 58.89 516 LYS A CA 1
ATOM 1454 C C . LYS A 1 235 ? 48.932 -38.010 -21.265 1.00 59.73 516 LYS A C 1
ATOM 1455 O O . LYS A 1 235 ? 49.394 -37.421 -20.291 1.00 59.56 516 LYS A O 1
ATOM 1461 N N . ALA A 1 236 ? 49.620 -38.900 -21.977 1.00 60.99 517 ALA A N 1
ATOM 1462 C CA . ALA A 1 236 ? 50.990 -39.275 -21.651 1.00 62.40 517 ALA A CA 1
ATOM 1463 C C . ALA A 1 236 ? 51.963 -38.114 -21.841 1.00 62.66 517 ALA A C 1
ATOM 1464 O O . ALA A 1 236 ? 52.907 -37.960 -21.063 1.00 63.58 517 ALA A O 1
ATOM 1466 N N . THR A 1 237 ? 51.727 -37.301 -22.870 1.00 62.10 518 THR A N 1
ATOM 1467 C CA . THR A 1 237 ? 52.578 -36.146 -23.152 1.00 62.47 518 THR A CA 1
ATOM 1468 C C . THR A 1 237 ? 52.490 -35.114 -22.029 1.00 61.94 518 THR A C 1
ATOM 1469 O O . THR A 1 237 ? 53.512 -34.697 -21.484 1.00 63.06 518 THR A O 1
ATOM 1473 N N . LEU A 1 238 ? 51.269 -34.724 -21.671 1.00 60.66 519 LEU A N 1
ATOM 1474 C CA . LEU A 1 238 ? 51.056 -33.758 -20.596 1.00 60.37 519 LEU A CA 1
ATOM 1475 C C . LEU A 1 238 ? 51.675 -34.221 -19.277 1.00 61.28 519 LEU A C 1
ATOM 1476 O O . LEU A 1 238 ? 52.221 -33.411 -18.528 1.00 62.15 519 LEU A O 1
ATOM 1481 N N . CYS A 1 239 ? 51.598 -35.524 -19.011 1.00 61.50 520 CYS A N 1
ATOM 1482 C CA . CYS A 1 239 ? 52.209 -36.117 -17.820 1.00 62.81 520 CYS A CA 1
ATOM 1483 C C . CYS A 1 239 ? 53.734 -36.084 -17.861 1.00 64.86 520 CYS A C 1
ATOM 1484 O O . CYS A 1 239 ? 54.384 -36.070 -16.816 1.00 66.24 520 CYS A O 1
ATOM 1487 N N . SER A 1 240 ? 54.300 -36.072 -19.066 1.00 65.36 521 SER A N 1
ATOM 1488 C CA . SER A 1 240 ? 55.749 -35.987 -19.226 1.00 67.54 521 SER A CA 1
ATOM 1489 C C . SER A 1 240 ? 56.261 -34.573 -18.945 1.00 68.16 521 SER A C 1
ATOM 1490 O O . SER A 1 240 ? 57.449 -34.379 -18.685 1.00 70.38 521 SER A O 1
ATOM 1493 N N . MET A 1 241 ? 55.361 -33.593 -18.996 1.00 66.68 522 MET A N 1
ATOM 1494 C CA . MET A 1 241 ? 55.700 -32.208 -18.675 1.00 67.51 522 MET A CA 1
ATOM 1495 C C . MET A 1 241 ? 55.682 -31.975 -17.168 1.00 68.35 522 MET A C 1
ATOM 1496 O O . MET A 1 241 ? 54.797 -31.303 -16.634 1.00 67.51 522 MET A O 1
ATOM 1501 N N . LYS A 1 242 ? 56.685 -32.543 -16.502 1.00 70.39 523 LYS A N 1
ATOM 1502 C CA . LYS A 1 242 ? 56.815 -32.520 -15.045 1.00 71.78 523 LYS A CA 1
ATOM 1503 C C . LYS A 1 242 ? 56.649 -31.116 -14.472 1.00 72.49 523 LYS A C 1
ATOM 1504 O O . LYS A 1 242 ? 55.949 -30.928 -13.476 1.00 72.33 523 LYS A O 1
ATOM 1510 N N . GLY A 1 243 ? 57.293 -30.140 -15.112 1.00 73.51 524 GLY A N 1
ATOM 1511 C CA . GLY A 1 243 ? 57.200 -28.740 -14.706 1.00 74.66 524 GLY A CA 1
ATOM 1512 C C . GLY A 1 243 ? 55.775 -28.232 -14.773 1.00 72.61 524 GLY A C 1
ATOM 1513 O O . GLY A 1 243 ? 55.265 -27.654 -13.811 1.00 73.29 524 GLY A O 1
ATOM 1514 N N . CYS A 1 244 ? 55.130 -28.467 -15.913 1.00 70.39 525 CYS A N 1
ATOM 1515 C CA . CYS A 1 244 ? 53.748 -28.054 -16.130 1.00 68.64 525 CYS A CA 1
ATOM 1516 C C . CYS A 1 244 ? 52.779 -28.813 -15.225 1.00 67.57 525 CYS A C 1
ATOM 1517 O O . CYS A 1 244 ? 51.748 -28.272 -14.819 1.00 67.15 525 CYS A O 1
ATOM 1520 N N . MET A 1 245 ? 53.118 -30.064 -14.915 1.00 67.37 526 MET A N 1
ATOM 1521 C CA . MET A 1 245 ? 52.311 -30.891 -14.021 1.00 66.51 526 MET A CA 1
ATOM 1522 C C . MET A 1 245 ? 52.306 -30.342 -12.598 1.00 68.16 526 MET A C 1
ATOM 1523 O O . MET A 1 245 ? 51.258 -30.301 -11.947 1.00 67.47 526 MET A O 1
ATOM 1528 N N . ARG A 1 246 ? 53.480 -29.917 -12.127 1.00 70.58 527 ARG A N 1
ATOM 1529 C CA . ARG A 1 246 ? 53.609 -29.265 -10.824 1.00 72.76 527 ARG A CA 1
ATOM 1530 C C . ARG A 1 246 ? 52.904 -27.909 -10.821 1.00 72.97 527 ARG A C 1
ATOM 1531 O O . ARG A 1 246 ? 52.312 -27.516 -9.816 1.00 73.92 527 ARG A O 1
ATOM 1539 N N . ALA A 1 247 ? 52.955 -27.219 -11.958 1.00 72.31 528 ALA A N 1
ATOM 1540 C CA . ALA A 1 247 ? 52.294 -25.928 -12.126 1.00 72.81 528 ALA A CA 1
ATOM 1541 C C . ALA A 1 247 ? 50.777 -26.036 -11.980 1.00 71.13 528 ALA A C 1
ATOM 1542 O O . ALA A 1 247 ? 50.151 -25.174 -11.362 1.00 72.38 528 ALA A O 1
ATOM 1544 N N . LEU A 1 248 ? 50.201 -27.099 -12.548 1.00 68.65 529 LEU A N 1
ATOM 1545 C CA . LEU A 1 248 ? 48.756 -27.351 -12.492 1.00 67.09 529 LEU A CA 1
ATOM 1546 C C . LEU A 1 248 ? 48.297 -27.686 -11.076 1.00 67.79 529 LEU A C 1
ATOM 1547 O O . LEU A 1 248 ? 47.356 -27.080 -10.562 1.00 68.38 529 LEU A O 1
ATOM 1552 N N . VAL A 1 249 ? 48.972 -28.654 -10.457 1.00 67.99 530 VAL A N 1
ATOM 1553 C CA . VAL A 1 249 ? 48.653 -29.094 -9.099 1.00 68.81 530 VAL A CA 1
ATOM 1554 C C . VAL A 1 249 ? 48.723 -27.920 -8.126 1.00 71.58 530 VAL A C 1
ATOM 1555 O O . VAL A 1 249 ? 47.840 -27.754 -7.280 1.00 72.11 530 VAL A O 1
ATOM 1559 N N . ALA A 1 250 ? 49.762 -27.101 -8.273 1.00 73.62 531 ALA A N 1
ATOM 1560 C CA . ALA A 1 250 ? 49.939 -25.903 -7.458 1.00 76.85 531 ALA A CA 1
ATOM 1561 C C . ALA A 1 250 ? 48.735 -24.969 -7.542 1.00 76.94 531 ALA A C 1
ATOM 1562 O O . ALA A 1 250 ? 48.433 -24.254 -6.586 1.00 79.50 531 ALA A O 1
ATOM 1564 N N . GLN A 1 251 ? 48.044 -24.989 -8.679 1.00 74.61 532 GLN A N 1
ATOM 1565 C CA . GLN A 1 251 ? 46.903 -24.101 -8.897 1.00 75.08 532 GLN A CA 1
ATOM 1566 C C . GLN A 1 251 ? 45.657 -24.473 -8.084 1.00 74.78 532 GLN A C 1
ATOM 1567 O O . GLN A 1 251 ? 44.709 -23.690 -8.014 1.00 75.92 532 GLN A O 1
ATOM 1573 N N . LEU A 1 252 ? 45.663 -25.651 -7.462 1.00 73.58 533 LEU A N 1
ATOM 1574 C CA . LEU A 1 252 ? 44.542 -26.078 -6.619 1.00 73.34 533 LEU A CA 1
ATOM 1575 C C . LEU A 1 252 ? 44.476 -25.302 -5.296 1.00 76.71 533 LEU A C 1
ATOM 1576 O O . LEU A 1 252 ? 43.462 -25.343 -4.590 1.00 77.29 533 LEU A O 1
ATOM 1581 N N . LYS A 1 253 ? 45.554 -24.588 -4.975 1.00 79.21 534 LYS A N 1
ATOM 1582 C CA . LYS A 1 253 ? 45.601 -23.731 -3.788 1.00 83.01 534 LYS A CA 1
ATOM 1583 C C . LYS A 1 253 ? 44.911 -22.388 -4.049 1.00 84.96 534 LYS A C 1
ATOM 1584 O O . LYS A 1 253 ? 44.723 -21.589 -3.125 1.00 88.46 534 LYS A O 1
ATOM 1590 N N . SER A 1 254 ? 44.540 -22.152 -5.308 1.00 83.01 535 SER A N 1
ATOM 1591 C CA . SER A 1 254 ? 43.904 -20.903 -5.731 1.00 84.85 535 SER A CA 1
ATOM 1592 C C . SER A 1 254 ? 42.538 -20.717 -5.080 1.00 85.87 535 SER A C 1
ATOM 1593 O O . SER A 1 254 ? 41.823 -21.689 -4.835 1.00 83.68 535 SER A O 1
ATOM 1596 N N . GLU A 1 255 ? 42.188 -19.465 -4.798 1.00 89.48 536 GLU A N 1
ATOM 1597 C CA . GLU A 1 255 ? 40.879 -19.147 -4.227 1.00 91.16 536 GLU A CA 1
ATOM 1598 C C . GLU A 1 255 ? 39.859 -18.740 -5.298 1.00 90.52 536 GLU A C 1
ATOM 1599 O O . GLU A 1 255 ? 38.891 -18.027 -5.019 1.00 93.21 536 GLU A O 1
ATOM 1605 N N . SER A 1 256 ? 40.097 -19.205 -6.522 1.00 87.34 537 SER A N 1
ATOM 1606 C CA . SER A 1 256 ? 39.121 -19.129 -7.602 1.00 86.23 537 SER A CA 1
ATOM 1607 C C . SER A 1 256 ? 38.620 -20.542 -7.882 1.00 82.43 537 SER A C 1
ATOM 1608 O O . SER A 1 256 ? 39.285 -21.321 -8.573 1.00 79.51 537 SER A O 1
ATOM 1611 N N . GLU A 1 257 ? 37.452 -20.871 -7.334 1.00 82.75 538 GLU A N 1
ATOM 1612 C CA . GLU A 1 257 ? 36.898 -22.224 -7.447 1.00 79.61 538 GLU A CA 1
ATOM 1613 C C . GLU A 1 257 ? 36.588 -22.628 -8.889 1.00 77.30 538 GLU A C 1
ATOM 1614 O O . GLU A 1 257 ? 36.507 -23.818 -9.199 1.00 74.56 538 GLU A O 1
ATOM 1620 N N . ASP A 1 258 ? 36.422 -21.639 -9.765 1.00 78.81 539 ASP A N 1
ATOM 1621 C CA . ASP A 1 258 ? 36.252 -21.903 -11.191 1.00 77.11 539 ASP A CA 1
ATOM 1622 C C . ASP A 1 258 ? 37.526 -22.515 -11.778 1.00 74.44 539 ASP A C 1
ATOM 1623 O O . ASP A 1 258 ? 37.463 -23.516 -12.493 1.00 71.99 539 ASP A O 1
ATOM 1628 N N . LEU A 1 259 ? 38.675 -21.927 -11.451 1.00 75.29 540 LEU A N 1
ATOM 1629 C CA . LEU A 1 259 ? 39.967 -22.454 -11.890 1.00 73.28 540 LEU A CA 1
ATOM 1630 C C . LEU A 1 259 ? 40.288 -23.793 -11.228 1.00 71.15 540 LEU A C 1
ATOM 1631 O O . LEU A 1 259 ? 40.834 -24.689 -11.873 1.00 68.88 540 LEU A O 1
ATOM 1636 N N . GLN A 1 260 ? 39.946 -23.922 -9.946 1.00 72.17 541 GLN A N 1
ATOM 1637 C CA . GLN A 1 260 ? 40.106 -25.186 -9.227 1.00 70.53 541 GLN A CA 1
ATOM 1638 C C . GLN A 1 260 ? 39.359 -26.288 -9.966 1.00 68.03 541 GLN A C 1
ATOM 1639 O O . GLN A 1 260 ? 39.893 -27.381 -10.168 1.00 66.10 541 GLN A O 1
ATOM 1645 N N . GLN A 1 261 ? 38.132 -25.982 -10.385 1.00 68.53 542 GLN A N 1
ATOM 1646 C CA . GLN A 1 261 ? 37.332 -26.909 -11.178 1.00 66.82 542 GLN A CA 1
ATOM 1647 C C . GLN A 1 261 ? 38.027 -27.253 -12.493 1.00 65.11 542 GLN A C 1
ATOM 1648 O O . GLN A 1 261 ? 38.081 -28.421 -12.877 1.00 63.33 542 GLN A O 1
ATOM 1654 N N . VAL A 1 262 ? 38.569 -26.237 -13.163 1.00 65.97 543 VAL A N 1
ATOM 1655 C CA . VAL A 1 262 ? 39.287 -26.430 -14.426 1.00 64.77 543 VAL A CA 1
ATOM 1656 C C . VAL A 1 262 ? 40.490 -27.365 -14.247 1.00 63.27 543 VAL A C 1
ATOM 1657 O O . VAL A 1 262 ? 40.735 -28.230 -15.092 1.00 61.84 543 VAL A O 1
ATOM 1661 N N . ILE A 1 263 ? 41.219 -27.205 -13.143 1.00 63.97 544 ILE A N 1
ATOM 1662 C CA . ILE A 1 263 ? 42.376 -28.062 -12.857 1.00 63.10 544 ILE A CA 1
ATOM 1663 C C . ILE A 1 263 ? 41.955 -29.512 -12.585 1.00 61.58 544 ILE A C 1
ATOM 1664 O O . ILE A 1 263 ? 42.532 -30.444 -13.152 1.00 60.48 544 ILE A O 1
ATOM 1669 N N . ALA A 1 264 ? 40.942 -29.691 -11.736 1.00 61.80 545 ALA A N 1
ATOM 1670 C CA . ALA A 1 264 ? 40.430 -31.020 -11.400 1.00 60.59 545 ALA A CA 1
ATOM 1671 C C . ALA A 1 264 ? 39.987 -31.790 -12.640 1.00 59.40 545 ALA A C 1
ATOM 1672 O O . ALA A 1 264 ? 40.147 -33.009 -12.706 1.00 58.58 545 ALA A O 1
ATOM 1674 N N . SER A 1 265 ? 39.442 -31.070 -13.620 1.00 59.68 546 SER A N 1
ATOM 1675 C CA . SER A 1 265 ? 38.993 -31.671 -14.874 1.00 59.01 546 SER A CA 1
ATOM 1676 C C . SER A 1 265 ? 40.145 -32.190 -15.725 1.00 58.14 546 SER A C 1
ATOM 1677 O O . SER A 1 265 ? 40.014 -33.221 -16.387 1.00 57.56 546 SER A O 1
ATOM 1680 N N . VAL A 1 266 ? 41.264 -31.467 -15.709 1.00 58.38 547 VAL A N 1
ATOM 1681 C CA . VAL A 1 266 ? 42.478 -31.905 -16.393 1.00 57.82 547 VAL A CA 1
ATOM 1682 C C . VAL A 1 266 ? 42.987 -33.173 -15.719 1.00 57.30 547 VAL A C 1
ATOM 1683 O O . VAL A 1 266 ? 43.198 -34.193 -16.374 1.00 56.96 547 VAL A O 1
ATOM 1687 N N . LEU A 1 267 ? 43.154 -33.101 -14.402 1.00 57.59 548 LEU A N 1
ATOM 1688 C CA . LEU A 1 267 ? 43.630 -34.226 -13.612 1.00 57.48 548 LEU A CA 1
ATOM 1689 C C . LEU A 1 267 ? 42.710 -35.438 -13.713 1.00 56.79 548 LEU A C 1
ATOM 1690 O O . LEU A 1 267 ? 43.189 -36.571 -13.756 1.00 56.79 548 LEU A O 1
ATOM 1695 N N . ARG A 1 268 ? 41.399 -35.199 -13.756 1.00 56.54 549 ARG A N 1
ATOM 1696 C CA . ARG A 1 268 ? 40.424 -36.281 -13.914 1.00 56.29 549 ARG A CA 1
ATOM 1697 C C . ARG A 1 268 ? 40.640 -37.044 -15.218 1.00 56.03 549 ARG A C 1
ATOM 1698 O O . ARG A 1 268 ? 40.731 -38.274 -15.210 1.00 56.27 549 ARG A O 1
ATOM 1706 N N . ASN A 1 269 ? 40.716 -36.311 -16.328 1.00 55.88 550 ASN A N 1
ATOM 1707 C CA . ASN A 1 269 ? 40.978 -36.906 -17.634 1.00 55.83 550 ASN A CA 1
ATOM 1708 C C . ASN A 1 269 ? 42.284 -37.689 -17.647 1.00 55.92 550 ASN A C 1
ATOM 1709 O O . ASN A 1 269 ? 42.340 -38.797 -18.173 1.00 56.43 550 ASN A O 1
ATOM 1714 N N . LEU A 1 270 ? 43.320 -37.116 -17.040 1.00 55.86 551 LEU A N 1
ATOM 1715 C CA . LEU A 1 270 ? 44.644 -37.735 -16.999 1.00 56.32 551 LEU A CA 1
ATOM 1716 C C . LEU A 1 270 ? 44.683 -39.023 -16.180 1.00 56.69 551 LEU A C 1
ATOM 1717 O O . LEU A 1 270 ? 45.468 -39.923 -16.470 1.00 57.40 551 LEU A O 1
ATOM 1722 N N . SER A 1 271 ? 43.832 -39.105 -15.165 1.00 56.46 552 SER A N 1
ATOM 1723 C CA . SER A 1 271 ? 43.799 -40.261 -14.275 1.00 57.15 552 SER A CA 1
ATOM 1724 C C . SER A 1 271 ? 42.862 -41.363 -14.766 1.00 57.38 552 SER A C 1
ATOM 1725 O O . SER A 1 271 ? 42.712 -42.394 -14.102 1.00 58.16 552 SER A O 1
ATOM 1728 N N . TRP A 1 272 ? 42.234 -41.143 -15.920 1.00 57.09 553 TRP A N 1
ATOM 1729 C CA . TRP A 1 272 ? 41.372 -42.146 -16.538 1.00 57.57 553 TRP A CA 1
ATOM 1730 C C . TRP A 1 272 ? 42.125 -42.907 -17.616 1.00 58.77 553 TRP A C 1
ATOM 1731 O O . TRP A 1 272 ? 42.550 -42.321 -18.615 1.00 58.76 553 TRP A O 1
ATOM 1742 N N . ARG A 1 273 ? 42.278 -44.214 -17.403 1.00 60.09 554 ARG A N 1
ATOM 1743 C CA . ARG A 1 273 ? 43.033 -45.097 -18.302 1.00 61.82 554 ARG A CA 1
ATOM 1744 C C . ARG A 1 273 ? 44.447 -44.575 -18.572 1.00 62.04 554 ARG A C 1
ATOM 1745 O O . ARG A 1 273 ? 44.920 -44.560 -19.712 1.00 62.86 554 ARG A O 1
ATOM 1753 N N . ALA A 1 274 ? 45.109 -44.143 -17.505 1.00 61.67 555 ALA A N 1
ATOM 1754 C CA . ALA A 1 274 ? 46.477 -43.661 -17.589 1.00 62.23 555 ALA A CA 1
ATOM 1755 C C . ALA A 1 274 ? 47.432 -44.839 -17.738 1.00 64.53 555 ALA A C 1
ATOM 1756 O O . ALA A 1 274 ? 47.244 -45.884 -17.111 1.00 65.72 555 ALA A O 1
ATOM 1758 N N . ASP A 1 275 ? 48.453 -44.677 -18.574 1.00 65.51 556 ASP A N 1
ATOM 1759 C CA . ASP A 1 275 ? 49.489 -45.692 -18.688 1.00 68.09 556 ASP A CA 1
ATOM 1760 C C . ASP A 1 275 ? 50.355 -45.673 -17.432 1.00 68.89 556 ASP A C 1
ATOM 1761 O O . ASP A 1 275 ? 50.206 -44.795 -16.576 1.00 67.46 556 ASP A O 1
ATOM 1766 N N . VAL A 1 276 ? 51.258 -46.645 -17.330 1.00 71.61 557 VAL A N 1
ATOM 1767 C CA . VAL A 1 276 ? 52.087 -46.836 -16.135 1.00 73.11 557 VAL A CA 1
ATOM 1768 C C . VAL A 1 276 ? 52.874 -45.584 -15.717 1.00 72.57 557 VAL A C 1
ATOM 1769 O O . VAL A 1 276 ? 52.958 -45.271 -14.526 1.00 72.55 557 VAL A O 1
ATOM 1773 N N . ASN A 1 277 ? 53.419 -44.862 -16.696 1.00 72.36 558 ASN A N 1
ATOM 1774 C CA . ASN A 1 277 ? 54.158 -43.625 -16.440 1.00 72.04 558 ASN A CA 1
ATOM 1775 C C . ASN A 1 277 ? 53.260 -42.531 -15.884 1.00 69.48 558 ASN A C 1
ATOM 1776 O O . ASN A 1 277 ? 53.585 -41.906 -14.874 1.00 69.70 558 ASN A O 1
ATOM 1781 N N . SER A 1 278 ? 52.131 -42.312 -16.554 1.00 67.44 559 SER A N 1
ATOM 1782 C CA . SER A 1 278 ? 51.189 -41.261 -16.181 1.00 65.33 559 SER A CA 1
ATOM 1783 C C . SER A 1 278 ? 50.710 -41.443 -14.750 1.00 65.16 559 SER A C 1
ATOM 1784 O O . SER A 1 278 ? 50.690 -40.490 -13.975 1.00 64.85 559 SER A O 1
ATOM 1787 N N . LYS A 1 279 ? 50.344 -42.673 -14.402 1.00 65.79 560 LYS A N 1
ATOM 1788 C CA . LYS A 1 279 ? 49.942 -42.998 -13.038 1.00 65.97 560 LYS A CA 1
ATOM 1789 C C . LYS A 1 279 ? 51.064 -42.655 -12.065 1.00 67.61 560 LYS A C 1
ATOM 1790 O O . LYS A 1 279 ? 50.827 -42.025 -11.036 1.00 67.41 560 LYS A O 1
ATOM 1796 N N . LYS A 1 280 ? 52.284 -43.054 -12.418 1.00 69.66 561 LYS A N 1
ATOM 1797 C CA . LYS A 1 280 ? 53.472 -42.799 -11.604 1.00 71.92 561 LYS A CA 1
ATOM 1798 C C . LYS A 1 280 ? 53.706 -41.301 -11.402 1.00 71.19 561 LYS A C 1
ATOM 1799 O O . LYS A 1 280 ? 54.032 -40.867 -10.298 1.00 72.41 561 LYS A O 1
ATOM 1805 N N . THR A 1 281 ? 53.524 -40.522 -12.467 1.00 69.44 562 THR A N 1
ATOM 1806 C CA . THR A 1 281 ? 53.708 -39.073 -12.415 1.00 68.95 562 THR A CA 1
ATOM 1807 C C . THR A 1 281 ? 52.671 -38.400 -11.517 1.00 67.66 562 THR A C 1
ATOM 1808 O O . THR A 1 281 ? 53.026 -37.580 -10.673 1.00 68.88 562 THR A O 1
ATOM 1812 N N . LEU A 1 282 ? 51.399 -38.758 -11.699 1.00 65.61 563 LEU A N 1
ATOM 1813 C CA . LEU A 1 282 ? 50.299 -38.183 -10.920 1.00 64.47 563 LEU A CA 1
ATOM 1814 C C . LEU A 1 282 ? 50.474 -38.401 -9.419 1.00 66.13 563 LEU A C 1
ATOM 1815 O O . LEU A 1 282 ? 50.110 -37.543 -8.614 1.00 66.36 563 LEU A O 1
ATOM 1820 N N . ARG A 1 283 ? 51.034 -39.552 -9.059 1.00 67.65 564 ARG A N 1
ATOM 1821 C CA . ARG A 1 283 ? 51.331 -39.886 -7.670 1.00 69.75 564 ARG A CA 1
ATOM 1822 C C . ARG A 1 283 ? 52.506 -39.053 -7.145 1.00 72.13 564 ARG A C 1
ATOM 1823 O O . ARG A 1 283 ? 52.471 -38.556 -6.017 1.00 73.39 564 ARG A O 1
ATOM 1831 N N . GLU A 1 284 ? 53.532 -38.896 -7.979 1.00 72.96 565 GLU A N 1
ATOM 1832 C CA . GLU A 1 284 ? 54.781 -38.242 -7.583 1.00 75.74 565 GLU A CA 1
ATOM 1833 C C . GLU A 1 284 ? 54.659 -36.736 -7.368 1.00 75.60 565 GLU A C 1
ATOM 1834 O O . GLU A 1 284 ? 55.448 -36.147 -6.624 1.00 78.26 565 GLU A O 1
ATOM 1840 N N . VAL A 1 285 ? 53.675 -36.119 -8.019 1.00 72.89 566 VAL A N 1
ATOM 1841 C CA . VAL A 1 285 ? 53.444 -34.680 -7.879 1.00 72.99 566 VAL A CA 1
ATOM 1842 C C . VAL A 1 285 ? 52.484 -34.375 -6.731 1.00 73.07 566 VAL A C 1
ATOM 1843 O O . VAL A 1 285 ? 52.214 -33.210 -6.432 1.00 73.67 566 VAL A O 1
ATOM 1847 N N . GLY A 1 286 ? 51.978 -35.430 -6.095 1.00 72.79 567 GLY A N 1
ATOM 1848 C CA . GLY A 1 286 ? 51.076 -35.297 -4.953 1.00 73.13 567 GLY A CA 1
ATOM 1849 C C . GLY A 1 286 ? 49.722 -34.710 -5.309 1.00 70.83 567 GLY A C 1
ATOM 1850 O O . GLY A 1 286 ? 49.171 -33.901 -4.558 1.00 71.69 567 GLY A O 1
ATOM 1851 N N . SER A 1 287 ? 49.188 -35.120 -6.457 1.00 68.30 568 SER A N 1
ATOM 1852 C CA . SER A 1 287 ? 47.887 -34.649 -6.929 1.00 66.22 568 SER A CA 1
ATOM 1853 C C . SER A 1 287 ? 46.749 -35.174 -6.056 1.00 65.80 568 SER A C 1
ATOM 1854 O O . SER A 1 287 ? 45.728 -34.505 -5.892 1.00 65.32 568 SER A O 1
ATOM 1857 N N . VAL A 1 288 ? 46.938 -36.371 -5.502 1.00 66.22 569 VAL A N 1
ATOM 1858 C CA . VAL A 1 288 ? 45.968 -36.993 -4.599 1.00 66.01 569 VAL A CA 1
ATOM 1859 C C . VAL A 1 288 ? 45.819 -36.160 -3.327 1.00 67.84 569 VAL A C 1
ATOM 1860 O O . VAL A 1 288 ? 44.703 -35.833 -2.912 1.00 67.42 569 VAL A O 1
ATOM 1864 N N . LYS A 1 289 ? 46.956 -35.812 -2.728 1.00 70.16 570 LYS A N 1
ATOM 1865 C CA . LYS A 1 289 ? 46.997 -35.005 -1.513 1.00 72.61 570 LYS A CA 1
ATOM 1866 C C . LYS A 1 289 ? 46.407 -33.616 -1.754 1.00 72.47 570 LYS A C 1
ATOM 1867 O O . LYS A 1 289 ? 45.632 -33.120 -0.939 1.00 73.49 570 LYS A O 1
ATOM 1873 N N . ALA A 1 290 ? 46.766 -33.005 -2.881 1.00 71.48 571 ALA A N 1
ATOM 1874 C CA . ALA A 1 290 ? 46.289 -31.668 -3.226 1.00 71.65 571 ALA A CA 1
ATOM 1875 C C . ALA A 1 290 ? 44.781 -31.637 -3.434 1.00 69.95 571 ALA A C 1
ATOM 1876 O O . ALA A 1 290 ? 44.115 -30.703 -2.996 1.00 71.16 571 ALA A O 1
ATOM 1878 N N . LEU A 1 291 ? 44.253 -32.667 -4.092 1.00 67.67 572 LEU A N 1
ATOM 1879 C CA . LEU A 1 291 ? 42.826 -32.756 -4.411 1.00 66.22 572 LEU A CA 1
ATOM 1880 C C . LEU A 1 291 ? 41.941 -33.005 -3.195 1.00 67.21 572 LEU A C 1
ATOM 1881 O O . LEU A 1 291 ? 40.861 -32.415 -3.076 1.00 67.35 572 LEU A O 1
ATOM 1886 N N . MET A 1 292 ? 42.395 -33.884 -2.303 1.00 68.09 573 MET A N 1
ATOM 1887 C CA . MET A 1 292 ? 41.643 -34.192 -1.092 1.00 69.22 573 MET A CA 1
ATOM 1888 C C . MET A 1 292 ? 41.667 -33.016 -0.132 1.00 71.87 573 MET A C 1
ATOM 1889 O O . MET A 1 292 ? 40.702 -32.777 0.594 1.00 72.82 573 MET A O 1
ATOM 1894 N N . GLU A 1 293 ? 42.773 -32.279 -0.149 1.00 73.39 574 GLU A N 1
ATOM 1895 C CA . GLU A 1 293 ? 42.922 -31.094 0.677 1.00 76.47 574 GLU A CA 1
ATOM 1896 C C . GLU A 1 293 ? 42.049 -29.969 0.124 1.00 76.32 574 GLU A C 1
ATOM 1897 O O . GLU A 1 293 ? 41.534 -29.143 0.879 1.00 78.84 574 GLU A O 1
ATOM 1903 N N . CYS A 1 294 ? 41.878 -29.963 -1.196 1.00 73.80 575 CYS A N 1
ATOM 1904 C CA . CYS A 1 294 ? 41.014 -29.006 -1.884 1.00 73.60 575 CYS A CA 1
ATOM 1905 C C . CYS A 1 294 ? 39.535 -29.244 -1.575 1.00 73.21 575 CYS A C 1
ATOM 1906 O O . CYS A 1 294 ? 38.792 -28.293 -1.314 1.00 75.12 575 CYS A O 1
ATOM 1909 N N . ALA A 1 295 ? 39.120 -30.510 -1.601 1.00 71.08 576 ALA A N 1
ATOM 1910 C CA . ALA A 1 295 ? 37.730 -30.894 -1.350 1.00 70.67 576 ALA A CA 1
ATOM 1911 C C . ALA A 1 295 ? 37.194 -30.396 -0.001 1.00 73.57 576 ALA A C 1
ATOM 1912 O O . ALA A 1 295 ? 36.031 -29.999 0.107 1.00 74.40 576 ALA A O 1
ATOM 1914 N N . LEU A 1 296 ? 38.051 -30.410 1.018 1.00 75.40 577 LEU A N 1
ATOM 1915 C CA . LEU A 1 296 ? 37.674 -29.993 2.366 1.00 78.37 577 LEU A CA 1
ATOM 1916 C C . LEU A 1 296 ? 37.412 -28.489 2.472 1.00 81.28 577 LEU A C 1
ATOM 1917 O O . LEU A 1 296 ? 36.803 -28.027 3.442 1.00 84.03 577 LEU A O 1
ATOM 1922 N N . GLU A 1 297 ? 37.872 -27.730 1.480 1.00 80.97 578 GLU A N 1
ATOM 1923 C CA . GLU A 1 297 ? 37.746 -26.275 1.509 1.00 84.09 578 GLU A CA 1
ATOM 1924 C C . GLU A 1 297 ? 37.135 -25.693 0.237 1.00 82.98 578 GLU A C 1
ATOM 1925 O O . GLU A 1 297 ? 37.623 -24.693 -0.293 1.00 84.28 578 GLU A O 1
ATOM 1931 N N . VAL A 1 298 ? 36.064 -26.317 -0.246 1.00 80.94 579 VAL A N 1
ATOM 1932 C CA . VAL A 1 298 ? 35.332 -25.790 -1.399 1.00 80.31 579 VAL A CA 1
ATOM 1933 C C . VAL A 1 298 ? 33.848 -25.573 -1.099 1.00 81.77 579 VAL A C 1
ATOM 1934 O O . VAL A 1 298 ? 33.181 -26.440 -0.529 1.00 80.98 579 VAL A O 1
ATOM 1938 N N . LYS A 1 299 ? 33.352 -24.400 -1.486 1.00 84.16 580 LYS A N 1
ATOM 1939 C CA . LYS A 1 299 ? 31.978 -23.986 -1.204 1.00 86.58 580 LYS A CA 1
ATOM 1940 C C . LYS A 1 299 ? 31.029 -24.353 -2.343 1.00 84.90 580 LYS A C 1
ATOM 1941 O O . LYS A 1 299 ? 29.996 -24.990 -2.120 1.00 84.68 580 LYS A O 1
ATOM 1947 N N . LYS A 1 300 ? 31.389 -23.940 -3.558 1.00 84.06 581 LYS A N 1
ATOM 1948 C CA . LYS A 1 300 ? 30.607 -24.211 -4.762 1.00 82.77 581 LYS A CA 1
ATOM 1949 C C . LYS A 1 300 ? 30.629 -25.707 -5.082 1.00 79.05 581 LYS A C 1
ATOM 1950 O O . LYS A 1 300 ? 31.696 -26.312 -5.184 1.00 76.65 581 LYS A O 1
ATOM 1956 N N . GLU A 1 301 ? 29.441 -26.290 -5.223 1.00 79.00 582 GLU A N 1
ATOM 1957 C CA . GLU A 1 301 ? 29.285 -27.742 -5.368 1.00 76.21 582 GLU A CA 1
ATOM 1958 C C . GLU A 1 301 ? 29.761 -28.288 -6.714 1.00 73.57 582 GLU A C 1
ATOM 1959 O O . GLU A 1 301 ? 30.247 -29.415 -6.784 1.00 71.14 582 GLU A O 1
ATOM 1965 N N . SER A 1 302 ? 29.615 -27.492 -7.773 1.00 74.38 583 SER A N 1
ATOM 1966 C CA . SER A 1 302 ? 30.088 -27.869 -9.106 1.00 72.36 583 SER A CA 1
ATOM 1967 C C . SER A 1 302 ? 31.597 -28.087 -9.099 1.00 70.32 583 SER A C 1
ATOM 1968 O O . SER A 1 302 ? 32.113 -28.985 -9.773 1.00 68.07 583 SER A O 1
ATOM 1971 N N . THR A 1 303 ? 32.292 -27.247 -8.335 1.00 71.50 584 THR A N 1
ATOM 1972 C CA . THR A 1 303 ? 33.723 -27.385 -8.112 1.00 70.25 584 THR A CA 1
ATOM 1973 C C . THR A 1 303 ? 34.009 -28.702 -7.403 1.00 68.38 584 THR A C 1
ATOM 1974 O O . THR A 1 303 ? 34.918 -29.431 -7.795 1.00 66.59 584 THR A O 1
ATOM 1978 N N . LEU A 1 304 ? 33.220 -29.006 -6.373 1.00 69.17 585 LEU A N 1
ATOM 1979 C CA . LEU A 1 304 ? 33.361 -30.263 -5.638 1.00 67.75 585 LEU A CA 1
ATOM 1980 C C . LEU A 1 304 ? 33.108 -31.477 -6.536 1.00 65.42 585 LEU A C 1
ATOM 1981 O O . LEU A 1 304 ? 33.823 -32.480 -6.449 1.00 63.82 585 LEU A O 1
ATOM 1986 N N . LYS A 1 305 ? 32.099 -31.367 -7.401 1.00 65.59 586 LYS A N 1
ATOM 1987 C CA . LYS A 1 305 ? 31.736 -32.434 -8.333 1.00 64.01 586 LYS A CA 1
ATOM 1988 C C . LYS A 1 305 ? 32.934 -32.911 -9.153 1.00 62.17 586 LYS A C 1
ATOM 1989 O O . LYS A 1 305 ? 33.145 -34.114 -9.300 1.00 60.86 586 LYS A O 1
ATOM 1995 N N . SER A 1 306 ? 33.713 -31.959 -9.665 1.00 62.31 587 SER A N 1
ATOM 1996 C CA . SER A 1 306 ? 34.872 -32.250 -10.509 1.00 61.01 587 SER A CA 1
ATOM 1997 C C . SER A 1 306 ? 36.047 -32.813 -9.725 1.00 60.14 587 SER A C 1
ATOM 1998 O O . SER A 1 306 ? 36.824 -33.615 -10.246 1.00 58.75 587 SER A O 1
ATOM 2001 N N . VAL A 1 307 ? 36.171 -32.381 -8.473 1.00 61.34 588 VAL A N 1
ATOM 2002 C CA . VAL A 1 307 ? 37.284 -32.782 -7.619 1.00 61.35 588 VAL A CA 1
ATOM 2003 C C . VAL A 1 307 ? 37.149 -34.241 -7.187 1.00 60.58 588 VAL A C 1
ATOM 2004 O O . VAL A 1 307 ? 38.037 -35.055 -7.455 1.00 59.92 588 VAL A O 1
ATOM 2008 N N . LEU A 1 308 ? 36.034 -34.571 -6.538 1.00 61.04 589 LEU A N 1
ATOM 2009 C CA . LEU A 1 308 ? 35.775 -35.940 -6.096 1.00 60.48 589 LEU A CA 1
ATOM 2010 C C . LEU A 1 308 ? 35.864 -36.921 -7.258 1.00 59.12 589 LEU A C 1
ATOM 2011 O O . LEU A 1 308 ? 36.344 -38.044 -7.096 1.00 58.69 589 LEU A O 1
ATOM 2016 N N . SER A 1 309 ? 35.411 -36.471 -8.427 1.00 58.77 590 SER A N 1
ATOM 2017 C CA . SER A 1 309 ? 35.432 -37.260 -9.654 1.00 57.95 590 SER A CA 1
ATOM 2018 C C . SER A 1 309 ? 36.859 -37.608 -10.060 1.00 57.34 590 SER A C 1
ATOM 2019 O O . SER A 1 309 ? 37.122 -38.708 -10.553 1.00 57.01 590 SER A O 1
ATOM 2022 N N . ALA A 1 310 ? 37.775 -36.667 -9.847 1.00 57.50 591 ALA A N 1
ATOM 2023 C CA . ALA A 1 310 ? 39.185 -36.895 -10.127 1.00 57.27 591 ALA A CA 1
ATOM 2024 C C . ALA A 1 310 ? 39.801 -37.842 -9.098 1.00 57.67 591 ALA A C 1
ATOM 2025 O O . ALA A 1 310 ? 40.586 -38.726 -9.451 1.00 57.65 591 ALA A O 1
ATOM 2027 N N . LEU A 1 311 ? 39.435 -37.663 -7.830 1.00 58.37 592 LEU A N 1
ATOM 2028 C CA . LEU A 1 311 ? 39.932 -38.530 -6.759 1.00 59.05 592 LEU A CA 1
ATOM 2029 C C . LEU A 1 311 ? 39.454 -39.970 -6.919 1.00 58.73 592 LEU A C 1
ATOM 2030 O O . LEU A 1 311 ? 40.211 -40.911 -6.680 1.00 59.15 592 LEU A O 1
ATOM 2035 N N . TRP A 1 312 ? 38.202 -40.127 -7.342 1.00 58.26 593 TRP A N 1
ATOM 2036 C CA . TRP A 1 312 ? 37.615 -41.437 -7.602 1.00 58.21 593 TRP A CA 1
ATOM 2037 C C . TRP A 1 312 ? 38.446 -42.227 -8.609 1.00 58.19 593 TRP A C 1
ATOM 2038 O O . TRP A 1 312 ? 38.677 -43.423 -8.425 1.00 58.85 593 TRP A O 1
ATOM 2049 N N . ASN A 1 313 ? 38.904 -41.552 -9.659 1.00 57.73 594 ASN A N 1
ATOM 2050 C CA . ASN A 1 313 ? 39.785 -42.173 -10.642 1.00 57.97 594 ASN A CA 1
ATOM 2051 C C . ASN A 1 313 ? 41.159 -42.501 -10.065 1.00 58.70 594 ASN A C 1
ATOM 2052 O O . ASN A 1 313 ? 41.673 -43.601 -10.267 1.00 59.54 594 ASN A O 1
ATOM 2057 N N . LEU A 1 314 ? 41.737 -41.546 -9.340 1.00 58.80 595 LEU A N 1
ATOM 2058 C CA . LEU A 1 314 ? 43.069 -41.702 -8.758 1.00 59.91 595 LEU A CA 1
ATOM 2059 C C . LEU A 1 314 ? 43.114 -42.767 -7.667 1.00 61.15 595 LEU A C 1
ATOM 2060 O O . LEU A 1 314 ? 44.096 -43.503 -7.553 1.00 62.49 595 LEU A O 1
ATOM 2065 N N . SER A 1 315 ? 42.042 -42.848 -6.881 1.00 61.00 596 SER A N 1
ATOM 2066 C CA . SER A 1 315 ? 41.948 -43.779 -5.754 1.00 62.18 596 SER A CA 1
ATOM 2067 C C . SER A 1 315 ? 42.103 -45.244 -6.154 1.00 63.04 596 SER A C 1
ATOM 2068 O O . SER A 1 315 ? 42.572 -46.054 -5.361 1.00 64.67 596 SER A O 1
ATOM 2071 N N . ALA A 1 316 ? 41.710 -45.574 -7.382 1.00 62.35 597 ALA A N 1
ATOM 2072 C CA . ALA A 1 316 ? 41.764 -46.950 -7.872 1.00 63.47 597 ALA A CA 1
ATOM 2073 C C . ALA A 1 316 ? 43.185 -47.399 -8.206 1.00 64.97 597 ALA A C 1
ATOM 2074 O O . ALA A 1 316 ? 43.498 -48.590 -8.138 1.00 66.78 597 ALA A O 1
ATOM 2076 N N . HIS A 1 317 ? 44.036 -46.437 -8.549 1.00 64.58 598 HIS A N 1
ATOM 2077 C CA . HIS A 1 317 ? 45.370 -46.707 -9.085 1.00 65.96 598 HIS A CA 1
ATOM 2078 C C . HIS A 1 317 ? 46.222 -47.623 -8.210 1.00 68.47 598 HIS A C 1
ATOM 2079 O O . HIS A 1 317 ? 46.637 -48.690 -8.662 1.00 70.27 598 HIS A O 1
ATOM 2086 N N . CYS A 1 318 ? 46.465 -47.219 -6.965 1.00 69.05 599 CYS A N 1
ATOM 2087 C CA . CYS A 1 318 ? 47.336 -47.980 -6.065 1.00 71.83 599 CYS A CA 1
ATOM 2088 C C . CYS A 1 318 ? 46.966 -47.823 -4.592 1.00 72.39 599 CYS A C 1
ATOM 2089 O O . CYS A 1 318 ? 46.164 -46.962 -4.230 1.00 70.70 599 CYS A O 1
ATOM 2092 N N . THR A 1 319 ? 47.569 -48.662 -3.752 1.00 75.14 600 THR A N 1
ATOM 2093 C CA . THR A 1 319 ? 47.403 -48.588 -2.301 1.00 76.35 600 THR A CA 1
ATOM 2094 C C . THR A 1 319 ? 48.037 -47.305 -1.764 1.00 76.69 600 THR A C 1
ATOM 2095 O O . THR A 1 319 ? 47.523 -46.698 -0.826 1.00 76.52 600 THR A O 1
ATOM 2099 N N . GLU A 1 320 ? 49.153 -46.901 -2.368 1.00 77.54 601 GLU A N 1
ATOM 2100 C CA . GLU A 1 320 ? 49.865 -45.695 -1.958 1.00 78.32 601 GLU A CA 1
ATOM 2101 C C . GLU A 1 320 ? 48.976 -44.461 -2.080 1.00 75.53 601 GLU A C 1
ATOM 2102 O O . GLU A 1 320 ? 48.964 -43.623 -1.182 1.00 76.31 601 GLU A O 1
ATOM 2108 N N . ASN A 1 321 ? 48.228 -44.364 -3.179 1.00 72.69 602 ASN A N 1
ATOM 2109 C CA . ASN A 1 321 ? 47.255 -43.286 -3.363 1.00 70.27 602 ASN A CA 1
ATOM 2110 C C . ASN A 1 321 ? 46.084 -43.391 -2.397 1.00 69.79 602 ASN A C 1
ATOM 2111 O O . ASN A 1 321 ? 45.548 -42.376 -1.956 1.00 69.28 602 ASN A O 1
ATOM 2116 N N . LYS A 1 322 ? 45.695 -44.621 -2.071 1.00 70.27 603 LYS A N 1
ATOM 2117 C CA . LYS A 1 322 ? 44.636 -44.864 -1.092 1.00 70.21 603 LYS A CA 1
ATOM 2118 C C . LYS A 1 322 ? 45.071 -44.418 0.303 1.00 72.43 603 LYS A C 1
ATOM 2119 O O . LYS A 1 322 ? 44.275 -43.851 1.058 1.00 72.36 603 LYS A O 1
ATOM 2125 N N . ALA A 1 323 ? 46.339 -44.665 0.629 1.00 74.76 604 ALA A N 1
ATOM 2126 C CA . ALA A 1 323 ? 46.920 -44.249 1.904 1.00 77.42 604 ALA A CA 1
ATOM 2127 C C . ALA A 1 323 ? 46.977 -42.730 2.023 1.00 77.16 604 ALA A C 1
ATOM 2128 O O . ALA A 1 323 ? 46.776 -42.181 3.106 1.00 78.62 604 ALA A O 1
ATOM 2130 N N . ASP A 1 324 ? 47.239 -42.065 0.900 1.00 75.53 605 ASP A N 1
ATOM 2131 C CA . ASP A 1 324 ? 47.339 -40.608 0.850 1.00 75.53 605 ASP A CA 1
ATOM 2132 C C . ASP A 1 324 ? 46.024 -39.908 1.214 1.00 74.31 605 ASP A C 1
ATOM 2133 O O . ASP A 1 324 ? 46.039 -38.848 1.844 1.00 75.69 605 ASP A O 1
ATOM 2138 N N . ILE A 1 325 ? 44.898 -40.503 0.821 1.00 72.12 606 ILE A N 1
ATOM 2139 C CA . ILE A 1 325 ? 43.574 -39.948 1.129 1.00 71.15 606 ILE A CA 1
ATOM 2140 C C . ILE A 1 325 ? 43.275 -40.018 2.630 1.00 73.30 606 ILE A C 1
ATOM 2141 O O . ILE A 1 325 ? 42.865 -39.026 3.235 1.00 74.21 606 ILE A O 1
ATOM 2146 N N . CYS A 1 326 ? 43.499 -41.193 3.216 1.00 74.44 607 CYS A N 1
ATOM 2147 C CA . CYS A 1 326 ? 43.234 -41.439 4.634 1.00 76.64 607 CYS A CA 1
ATOM 2148 C C . CYS A 1 326 ? 44.177 -40.660 5.548 1.00 79.77 607 CYS A C 1
ATOM 2149 O O . CYS A 1 326 ? 43.852 -40.406 6.708 1.00 81.93 607 CYS A O 1
ATOM 2152 N N . ALA A 1 327 ? 45.340 -40.284 5.019 1.00 80.38 608 ALA A N 1
ATOM 2153 C CA . ALA A 1 327 ? 46.339 -39.529 5.777 1.00 83.68 608 ALA A CA 1
ATOM 2154 C C . ALA A 1 327 ? 45.947 -38.066 5.984 1.00 84.12 608 ALA A C 1
ATOM 2155 O O . ALA A 1 327 ? 46.398 -37.432 6.940 1.00 87.51 608 ALA A O 1
ATOM 2157 N N . VAL A 1 328 ? 45.117 -37.533 5.088 1.00 81.15 609 VAL A N 1
ATOM 2158 C CA . VAL A 1 328 ? 44.626 -36.162 5.218 1.00 81.61 609 VAL A CA 1
ATOM 2159 C C . VAL A 1 328 ? 43.611 -36.107 6.355 1.00 82.86 609 VAL A C 1
ATOM 2160 O O . VAL A 1 328 ? 42.664 -36.896 6.389 1.00 81.06 609 VAL A O 1
ATOM 2164 N N . ASP A 1 329 ? 43.833 -35.183 7.288 1.00 86.21 610 ASP A N 1
ATOM 2165 C CA . ASP A 1 329 ? 42.985 -35.043 8.469 1.00 88.22 610 ASP A CA 1
ATOM 2166 C C . ASP A 1 329 ? 41.590 -34.536 8.121 1.00 86.36 610 ASP A C 1
ATOM 2167 O O . ASP A 1 329 ? 41.437 -33.558 7.389 1.00 85.67 610 ASP A O 1
ATOM 2172 N N . GLY A 1 330 ? 40.580 -35.226 8.645 1.00 85.80 611 GLY A N 1
ATOM 2173 C CA . GLY A 1 330 ? 39.183 -34.874 8.411 1.00 84.46 611 GLY A CA 1
ATOM 2174 C C . GLY A 1 330 ? 38.665 -35.306 7.054 1.00 80.53 611 GLY A C 1
ATOM 2175 O O . GLY A 1 330 ? 37.492 -35.094 6.738 1.00 79.44 611 GLY A O 1
ATOM 2176 N N . ALA A 1 331 ? 39.543 -35.914 6.257 1.00 78.86 612 ALA A N 1
ATOM 2177 C CA . ALA A 1 331 ? 39.212 -36.365 4.905 1.00 75.50 612 ALA A CA 1
ATOM 2178 C C . ALA A 1 331 ? 38.142 -37.447 4.913 1.00 73.94 612 ALA A C 1
ATOM 2179 O O . ALA A 1 331 ? 37.100 -37.303 4.273 1.00 72.38 612 ALA A O 1
ATOM 2181 N N . LEU A 1 332 ? 38.415 -38.524 5.646 1.00 74.75 613 LEU A N 1
ATOM 2182 C CA . LEU A 1 332 ? 37.501 -39.656 5.763 1.00 73.76 613 LEU A CA 1
ATOM 2183 C C . LEU A 1 332 ? 36.133 -39.197 6.245 1.00 74.24 613 LEU A C 1
ATOM 2184 O O . LEU A 1 332 ? 35.116 -39.507 5.621 1.00 72.55 613 LEU A O 1
ATOM 2189 N N . ALA A 1 333 ? 36.126 -38.442 7.344 1.00 76.87 614 ALA A N 1
ATOM 2190 C CA . ALA A 1 333 ? 34.911 -37.831 7.875 1.00 77.96 614 ALA A CA 1
ATOM 2191 C C . ALA A 1 333 ? 34.124 -37.139 6.765 1.00 76.30 614 ALA A C 1
ATOM 2192 O O . ALA A 1 333 ? 32.926 -37.381 6.606 1.00 75.67 614 ALA A O 1
ATOM 2194 N N . PHE A 1 334 ? 34.814 -36.306 5.985 1.00 75.80 615 PHE A N 1
ATOM 2195 C CA . PHE A 1 334 ? 34.195 -35.576 4.882 1.00 74.49 615 PHE A CA 1
ATOM 2196 C C . PHE A 1 334 ? 33.607 -36.504 3.829 1.00 71.90 615 PHE A C 1
ATOM 2197 O O . PHE A 1 334 ? 32.493 -36.281 3.355 1.00 71.64 615 PHE A O 1
ATOM 2205 N N . LEU A 1 335 ? 34.362 -37.537 3.463 1.00 70.53 616 LEU A N 1
ATOM 2206 C CA . LEU A 1 335 ? 33.907 -38.513 2.479 1.00 68.40 616 LEU A CA 1
ATOM 2207 C C . LEU A 1 335 ? 32.626 -39.194 2.938 1.00 68.77 616 LEU A C 1
ATOM 2208 O O . LEU A 1 335 ? 31.763 -39.510 2.121 1.00 67.74 616 LEU A O 1
ATOM 2213 N N . VAL A 1 336 ? 32.505 -39.414 4.245 1.00 70.55 617 VAL A N 1
ATOM 2214 C CA . VAL A 1 336 ? 31.289 -39.992 4.807 1.00 71.27 617 VAL A CA 1
ATOM 2215 C C . VAL A 1 336 ? 30.138 -38.997 4.663 1.00 72.12 617 VAL A C 1
ATOM 2216 O O . VAL A 1 336 ? 29.010 -39.388 4.364 1.00 71.98 617 VAL A O 1
ATOM 2220 N N . GLY A 1 337 ? 30.439 -37.713 4.847 1.00 73.41 618 GLY A N 1
ATOM 2221 C CA . GLY A 1 337 ? 29.453 -36.642 4.681 1.00 74.71 618 GLY A CA 1
ATOM 2222 C C . GLY A 1 337 ? 28.842 -36.577 3.289 1.00 73.18 618 GLY A C 1
ATOM 2223 O O . GLY A 1 337 ? 27.678 -36.206 3.130 1.00 74.25 618 GLY A O 1
ATOM 2224 N N . THR A 1 338 ? 29.628 -36.948 2.282 1.00 71.03 619 THR A N 1
ATOM 2225 C CA . THR A 1 338 ? 29.169 -36.954 0.893 1.00 69.69 619 THR A CA 1
ATOM 2226 C C . THR A 1 338 ? 28.086 -38.011 0.644 1.00 69.42 619 THR A C 1
ATOM 2227 O O . THR A 1 338 ? 27.263 -37.861 -0.262 1.00 69.59 619 THR A O 1
ATOM 2231 N N . LEU A 1 339 ? 28.089 -39.069 1.457 1.00 69.40 620 LEU A N 1
ATOM 2232 C CA . LEU A 1 339 ? 27.149 -40.187 1.314 1.00 69.13 620 LEU A CA 1
ATOM 2233 C C . LEU A 1 339 ? 25.693 -39.762 1.471 1.00 70.74 620 LEU A C 1
ATOM 2234 O O . LEU A 1 339 ? 24.779 -40.485 1.065 1.00 70.90 620 LEU A O 1
ATOM 2239 N N . THR A 1 340 ? 25.492 -38.590 2.064 1.00 72.24 621 THR A N 1
ATOM 2240 C CA . THR A 1 340 ? 24.159 -38.043 2.301 1.00 74.34 621 THR A CA 1
ATOM 2241 C C . THR A 1 340 ? 24.008 -36.633 1.728 1.00 75.38 621 THR A C 1
ATOM 2242 O O . THR A 1 340 ? 23.064 -35.913 2.069 1.00 77.75 621 THR A O 1
ATOM 2246 N N . TYR A 1 341 ? 24.934 -36.245 0.851 1.00 73.81 622 TYR A N 1
ATOM 2247 C CA . TYR A 1 341 ? 24.890 -34.921 0.235 1.00 74.87 622 TYR A CA 1
ATOM 2248 C C . TYR A 1 341 ? 24.197 -34.944 -1.121 1.00 74.72 622 TYR A C 1
ATOM 2249 O O . TYR A 1 341 ? 24.763 -35.421 -2.109 1.00 72.79 622 TYR A O 1
ATOM 2258 N N . ARG A 1 342 ? 22.976 -34.416 -1.162 1.00 77.22 623 ARG A N 1
ATOM 2259 C CA . ARG A 1 342 ? 22.213 -34.332 -2.404 1.00 77.87 623 ARG A CA 1
ATOM 2260 C C . ARG A 1 342 ? 22.475 -33.008 -3.118 1.00 78.79 623 ARG A C 1
ATOM 2261 O O . ARG A 1 342 ? 22.393 -31.938 -2.510 1.0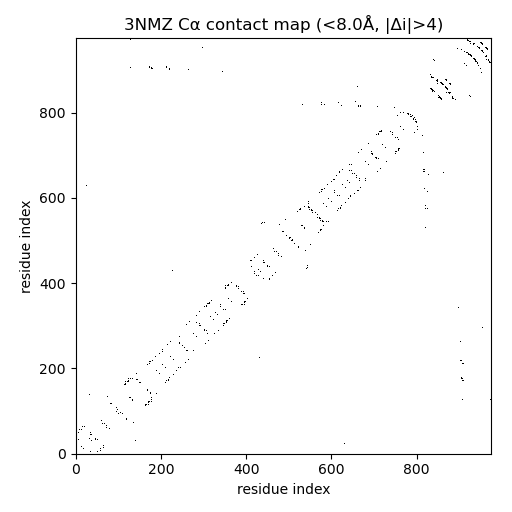0 80.92 623 ARG A O 1
ATOM 2269 N N . SER A 1 343 ? 22.795 -33.095 -4.409 1.00 77.47 624 SER A N 1
ATOM 2270 C CA . SER A 1 343 ? 23.191 -31.931 -5.206 1.00 78.02 624 SER A CA 1
ATOM 2271 C C . SER A 1 343 ? 21.997 -31.206 -5.828 1.00 81.07 624 SER A C 1
ATOM 2272 O O . SER A 1 343 ? 20.879 -31.727 -5.829 1.00 82.58 624 SER A O 1
ATOM 2275 N N . GLN A 1 344 ? 22.244 -30.005 -6.351 1.00 82.35 625 GLN A N 1
ATOM 2276 C CA . GLN A 1 344 ? 21.195 -29.187 -6.962 1.00 85.74 625 GLN A CA 1
ATOM 2277 C C . GLN A 1 344 ? 20.792 -29.754 -8.322 1.00 85.37 625 GLN A C 1
ATOM 2278 O O . GLN A 1 344 ? 19.615 -30.026 -8.569 1.00 87.57 625 GLN A O 1
ATOM 2284 N N . THR A 1 345 ? 21.781 -29.929 -9.195 1.00 82.95 626 THR A N 1
ATOM 2285 C CA . THR A 1 345 ? 21.586 -30.567 -10.496 1.00 82.53 626 THR A CA 1
ATOM 2286 C C . THR A 1 345 ? 22.386 -31.864 -10.541 1.00 79.12 626 THR A C 1
ATOM 2287 O O . THR A 1 345 ? 23.534 -31.903 -10.085 1.00 76.80 626 THR A O 1
ATOM 2291 N N . ASN A 1 346 ? 21.781 -32.915 -11.100 1.00 79.26 627 ASN A N 1
ATOM 2292 C CA . ASN A 1 346 ? 22.306 -34.281 -10.992 1.00 76.68 627 ASN A CA 1
ATOM 2293 C C . ASN A 1 346 ? 22.362 -34.656 -9.511 1.00 75.89 627 ASN A C 1
ATOM 2294 O O . ASN A 1 346 ? 23.437 -34.781 -8.925 1.00 73.72 627 ASN A O 1
ATOM 2299 N N . THR A 1 347 ? 21.181 -34.828 -8.921 1.00 78.00 628 THR A N 1
ATOM 2300 C CA . THR A 1 347 ? 21.015 -34.941 -7.466 1.00 78.04 628 THR A CA 1
ATOM 2301 C C . THR A 1 347 ? 21.863 -36.022 -6.782 1.00 75.29 628 THR A C 1
ATOM 2302 O O . THR A 1 347 ? 22.173 -35.907 -5.597 1.00 75.09 628 THR A O 1
ATOM 2306 N N . LEU A 1 348 ? 22.247 -37.054 -7.530 1.00 73.53 629 LEU A N 1
ATOM 2307 C CA . LEU A 1 348 ? 22.999 -38.178 -6.967 1.00 71.38 629 LEU A CA 1
ATOM 2308 C C . LEU A 1 348 ? 24.496 -38.141 -7.296 1.00 68.86 629 LEU A C 1
ATOM 2309 O O . LEU A 1 348 ? 25.214 -39.115 -7.058 1.00 67.31 629 LEU A O 1
ATOM 2314 N N . ALA A 1 349 ? 24.965 -37.011 -7.821 1.00 68.64 630 ALA A N 1
ATOM 2315 C CA . ALA A 1 349 ? 26.348 -36.879 -8.292 1.00 66.52 630 ALA A CA 1
ATOM 2316 C C . ALA A 1 349 ? 27.412 -37.120 -7.217 1.00 65.05 630 ALA A C 1
ATOM 2317 O O . ALA A 1 349 ? 28.282 -37.976 -7.383 1.00 63.38 630 ALA A O 1
ATOM 2319 N N . ILE A 1 350 ? 27.332 -36.365 -6.123 1.00 65.99 631 ILE A N 1
ATOM 2320 C CA . ILE A 1 350 ? 28.352 -36.395 -5.069 1.00 65.32 631 ILE A CA 1
ATOM 2321 C C . ILE A 1 350 ? 28.297 -37.670 -4.223 1.00 64.95 631 ILE A C 1
ATOM 2322 O O . ILE A 1 350 ? 29.331 -38.158 -3.768 1.00 63.98 631 ILE A O 1
ATOM 2327 N N . ILE A 1 351 ? 27.096 -38.210 -4.025 1.00 65.98 632 ILE A N 1
ATOM 2328 C CA . ILE A 1 351 ? 26.933 -39.479 -3.314 1.00 65.86 632 ILE A CA 1
ATOM 2329 C C . ILE A 1 351 ? 27.624 -40.609 -4.088 1.00 64.44 632 ILE A C 1
ATOM 2330 O O . ILE A 1 351 ? 28.259 -41.483 -3.490 1.00 64.02 632 ILE A O 1
ATOM 2335 N N . GLU A 1 352 ? 27.508 -40.575 -5.416 1.00 64.07 633 GLU A N 1
ATOM 2336 C CA . GLU A 1 352 ? 28.219 -41.514 -6.291 1.00 62.96 633 GLU A CA 1
ATOM 2337 C C . GLU A 1 352 ? 29.728 -41.291 -6.226 1.00 61.38 633 GLU A C 1
ATOM 2338 O O . GLU A 1 352 ? 30.490 -42.237 -6.035 1.00 60.79 633 GLU A O 1
ATOM 2344 N N . SER A 1 353 ? 30.142 -40.033 -6.383 1.00 61.03 634 SER A N 1
ATOM 2345 C CA . SER A 1 353 ? 31.550 -39.641 -6.342 1.00 59.96 634 SER A CA 1
ATOM 2346 C C . SER A 1 353 ? 32.189 -40.036 -5.017 1.00 60.16 634 SER A C 1
ATOM 2347 O O . SER A 1 353 ? 33.219 -40.710 -4.990 1.00 59.67 634 SER A O 1
ATOM 2350 N N . GLY A 1 354 ? 31.558 -39.620 -3.922 1.00 61.18 635 GLY A N 1
ATOM 2351 C CA . GLY A 1 354 ? 32.073 -39.863 -2.579 1.00 61.78 635 GLY A CA 1
ATOM 2352 C C . GLY A 1 354 ? 32.033 -41.322 -2.188 1.00 61.78 635 GLY A C 1
ATOM 2353 O O . GLY A 1 354 ? 32.992 -41.839 -1.620 1.00 61.98 635 GLY A O 1
ATOM 2354 N N . GLY A 1 355 ? 30.920 -41.985 -2.499 1.00 62.02 636 GLY A N 1
ATOM 2355 C CA . GLY A 1 355 ? 30.762 -43.416 -2.238 1.00 62.43 636 GLY A CA 1
ATOM 2356 C C . GLY A 1 355 ? 31.843 -44.254 -2.898 1.00 61.85 636 GLY A C 1
ATOM 2357 O O . GLY A 1 355 ? 32.389 -45.174 -2.283 1.00 62.32 636 GLY A O 1
ATOM 2358 N N . GLY A 1 356 ? 32.152 -43.917 -4.150 1.00 60.98 637 GLY A N 1
ATOM 2359 C CA . GLY A 1 356 ? 33.173 -44.606 -4.928 1.00 60.56 637 GLY A CA 1
ATOM 2360 C C . GLY A 1 356 ? 34.571 -44.472 -4.357 1.00 60.58 637 GLY A C 1
ATOM 2361 O O . GLY A 1 356 ? 35.297 -45.468 -4.240 1.00 61.07 637 GLY A O 1
ATOM 2362 N N . ILE A 1 357 ? 34.952 -43.243 -4.003 1.00 60.30 638 ILE A N 1
ATOM 2363 C CA . ILE A 1 357 ? 36.264 -42.989 -3.405 1.00 60.73 638 ILE A CA 1
ATOM 2364 C C . ILE A 1 357 ? 36.422 -43.842 -2.153 1.00 62.05 638 ILE A C 1
ATOM 2365 O O . ILE A 1 357 ? 37.459 -44.477 -1.953 1.00 62.74 638 ILE A O 1
ATOM 2370 N N . LEU A 1 358 ? 35.373 -43.863 -1.332 1.00 62.70 639 LEU A N 1
ATOM 2371 C CA . LEU A 1 358 ? 35.343 -44.645 -0.102 1.00 64.11 639 LEU A CA 1
ATOM 2372 C C . LEU A 1 358 ? 35.385 -46.145 -0.395 1.00 64.53 639 LEU A C 1
ATOM 2373 O O . LEU A 1 358 ? 36.155 -46.881 0.222 1.00 65.65 639 LEU A O 1
ATOM 2378 N N . ARG A 1 359 ? 34.564 -46.583 -1.346 1.00 64.00 640 ARG A N 1
ATOM 2379 C CA . ARG A 1 359 ? 34.555 -47.968 -1.803 1.00 64.87 640 ARG A CA 1
ATOM 2380 C C . ARG A 1 359 ? 35.974 -48.447 -2.128 1.00 65.41 640 ARG A C 1
ATOM 2381 O O . ARG A 1 359 ? 36.351 -49.568 -1.783 1.00 66.94 640 ARG A O 1
ATOM 2389 N N . ASN A 1 360 ? 36.760 -47.588 -2.776 1.00 64.44 641 ASN A N 1
ATOM 2390 C CA . ASN A 1 360 ? 38.141 -47.916 -3.112 1.00 64.99 641 ASN A CA 1
ATOM 2391 C C . ASN A 1 360 ? 39.074 -47.990 -1.901 1.00 66.51 641 ASN A C 1
ATOM 2392 O O . ASN A 1 360 ? 39.896 -48.901 -1.812 1.00 68.10 641 ASN A O 1
ATOM 2397 N N . VAL A 1 361 ? 38.938 -47.042 -0.973 1.00 66.46 642 VAL A N 1
ATOM 2398 C CA . VAL A 1 361 ? 39.823 -46.970 0.202 1.00 68.25 642 VAL A CA 1
ATOM 2399 C C . VAL A 1 361 ? 39.371 -47.838 1.381 1.00 69.86 642 VAL A C 1
ATOM 2400 O O . VAL A 1 361 ? 40.140 -48.064 2.321 1.00 71.83 642 VAL A O 1
ATOM 2404 N N . SER A 1 362 ? 38.132 -48.327 1.319 1.00 69.21 643 SER A N 1
ATOM 2405 C CA . SER A 1 362 ? 37.547 -49.136 2.392 1.00 70.61 643 SER A CA 1
ATOM 2406 C C . SER A 1 362 ? 38.392 -50.352 2.758 1.00 72.77 643 SER A C 1
ATOM 2407 O O . SER A 1 362 ? 38.377 -50.803 3.905 1.00 74.62 643 SER A O 1
ATOM 2410 N N . SER A 1 363 ? 39.124 -50.869 1.775 1.00 72.78 644 SER A N 1
ATOM 2411 C CA . SER A 1 363 ? 40.033 -51.995 1.968 1.00 75.23 644 SER A CA 1
ATOM 2412 C C . SER A 1 363 ? 41.208 -51.630 2.870 1.00 77.06 644 SER A C 1
ATOM 2413 O O . SER A 1 363 ? 41.744 -52.486 3.579 1.00 79.66 644 SER A O 1
ATOM 2416 N N . LEU A 1 364 ? 41.603 -50.359 2.831 1.00 75.98 645 LEU A N 1
ATOM 2417 C CA . LEU A 1 364 ? 42.659 -49.845 3.698 1.00 77.99 645 LEU A CA 1
ATOM 2418 C C . LEU A 1 364 ? 42.082 -49.437 5.052 1.00 78.92 645 LEU A C 1
ATOM 2419 O O . LEU A 1 364 ? 42.713 -49.648 6.092 1.00 81.73 645 LEU A O 1
ATOM 2424 N N . ILE A 1 365 ? 40.881 -48.858 5.030 1.00 76.85 646 ILE A N 1
ATOM 2425 C CA . ILE A 1 365 ? 40.163 -48.483 6.248 1.00 77.70 646 ILE A CA 1
ATOM 2426 C C . ILE A 1 365 ? 39.932 -49.696 7.157 1.00 79.89 646 ILE A C 1
ATOM 2427 O O . ILE A 1 365 ? 40.079 -49.603 8.379 1.00 82.16 646 ILE A O 1
ATOM 2432 N N . ALA A 1 366 ? 39.592 -50.830 6.546 1.00 79.54 647 ALA A N 1
ATOM 2433 C CA . ALA A 1 366 ? 39.276 -52.065 7.268 1.00 81.65 647 ALA A CA 1
ATOM 2434 C C . ALA A 1 366 ? 40.300 -52.456 8.340 1.00 85.11 647 ALA A C 1
ATOM 2435 O O . ALA A 1 366 ? 39.924 -52.903 9.427 1.00 87.01 647 ALA A O 1
ATOM 2437 N N . THR A 1 367 ? 41.584 -52.280 8.033 1.00 86.18 648 THR A N 1
ATOM 2438 C CA . THR A 1 367 ? 42.660 -52.660 8.952 1.00 89.97 648 THR A CA 1
ATOM 2439 C C . THR A 1 367 ? 42.848 -51.674 10.103 1.00 91.44 648 THR A C 1
ATOM 2440 O O . THR A 1 367 ? 43.298 -52.060 11.183 1.00 94.93 648 THR A O 1
ATOM 2444 N N . ASN A 1 368 ? 42.502 -50.409 9.869 1.00 89.22 649 ASN A N 1
ATOM 2445 C CA . ASN A 1 368 ? 42.655 -49.365 10.880 1.00 90.75 649 ASN A CA 1
ATOM 2446 C C . ASN A 1 368 ? 41.436 -49.250 11.790 1.00 90.79 649 ASN A C 1
ATOM 2447 O O . ASN A 1 368 ? 40.320 -49.016 11.325 1.00 88.05 649 ASN A O 1
ATOM 2452 N N . GLU A 1 369 ? 41.666 -49.418 13.090 1.00 94.30 650 GLU A N 1
ATOM 2453 C CA . GLU A 1 369 ? 40.611 -49.311 14.097 1.00 95.03 650 GLU A CA 1
ATOM 2454 C C . GLU A 1 369 ? 40.219 -47.854 14.334 1.00 94.42 650 GLU A C 1
ATOM 2455 O O . GLU A 1 369 ? 39.035 -47.548 14.490 1.00 93.12 650 GLU A O 1
ATOM 2461 N N . ASP A 1 370 ? 41.214 -46.967 14.354 1.00 95.68 651 ASP A N 1
ATOM 2462 C CA . ASP A 1 370 ? 40.979 -45.526 14.481 1.00 95.51 651 ASP A CA 1
ATOM 2463 C C . ASP A 1 370 ? 40.111 -44.980 13.351 1.00 91.47 651 ASP A C 1
ATOM 2464 O O . ASP A 1 370 ? 39.212 -44.172 13.592 1.00 91.10 651 ASP A O 1
ATOM 2469 N N . HIS A 1 371 ? 40.385 -45.419 12.124 1.00 88.80 652 HIS A N 1
ATOM 2470 C CA . HIS A 1 371 ? 39.638 -44.948 10.963 1.00 85.22 652 HIS A CA 1
ATOM 2471 C C . HIS A 1 371 ? 38.219 -45.505 10.930 1.00 83.58 652 HIS A C 1
ATOM 2472 O O . HIS A 1 371 ? 37.288 -44.810 10.518 1.00 81.87 652 HIS A O 1
ATOM 2479 N N . ARG A 1 372 ? 38.061 -46.751 11.377 1.00 84.46 653 ARG A N 1
ATOM 2480 C CA . ARG A 1 372 ? 36.740 -47.359 11.533 1.00 83.57 653 ARG A CA 1
ATOM 2481 C C . ARG A 1 372 ? 35.886 -46.545 12.500 1.00 84.72 653 ARG A C 1
ATOM 2482 O O . ARG A 1 372 ? 34.672 -46.435 12.326 1.00 83.37 653 ARG A O 1
ATOM 2490 N N . GLN A 1 373 ? 36.542 -45.970 13.507 1.00 87.52 654 GLN A N 1
ATOM 2491 C CA . GLN A 1 373 ? 35.887 -45.133 14.511 1.00 89.40 654 GLN A CA 1
ATOM 2492 C C . GLN A 1 373 ? 35.456 -43.777 13.945 1.00 87.99 654 GLN A C 1
ATOM 2493 O O . GLN A 1 373 ? 34.340 -43.324 14.208 1.00 88.02 654 GLN A O 1
ATOM 2499 N N . ILE A 1 374 ? 36.340 -43.142 13.173 1.00 86.99 655 ILE A N 1
ATOM 2500 C CA . ILE A 1 374 ? 36.025 -41.895 12.468 1.00 85.54 655 ILE A CA 1
ATOM 2501 C C . ILE A 1 374 ? 34.746 -42.074 11.642 1.00 82.75 655 ILE A C 1
ATOM 2502 O O . ILE A 1 374 ? 33.899 -41.178 11.576 1.00 82.69 655 ILE A O 1
ATOM 2507 N N . LEU A 1 375 ? 34.612 -43.250 11.038 1.00 80.83 656 LEU A N 1
ATOM 2508 C CA . LEU A 1 375 ? 33.409 -43.616 10.307 1.00 78.67 656 LEU A CA 1
ATOM 2509 C C . LEU A 1 375 ? 32.233 -43.845 11.252 1.00 80.06 656 LEU A C 1
ATOM 2510 O O . LEU A 1 375 ? 31.153 -43.298 11.037 1.00 79.63 656 LEU A O 1
ATOM 2515 N N . ARG A 1 376 ? 32.451 -44.642 12.298 1.00 82.02 657 ARG A N 1
ATOM 2516 C CA . ARG A 1 376 ? 31.413 -44.924 13.296 1.00 83.75 657 ARG A CA 1
ATOM 2517 C C . ARG A 1 376 ? 30.818 -43.637 13.850 1.00 85.25 657 ARG A C 1
ATOM 2518 O O . ARG A 1 376 ? 29.600 -43.526 14.009 1.00 85.48 657 ARG A O 1
ATOM 2526 N N . GLU A 1 377 ? 31.692 -42.670 14.133 1.00 86.59 658 GLU A N 1
ATOM 2527 C CA . GLU A 1 377 ? 31.300 -41.350 14.626 1.00 88.46 658 GLU A CA 1
ATOM 2528 C C . GLU A 1 377 ? 30.365 -40.639 13.654 1.00 86.60 658 GLU A C 1
ATOM 2529 O O . GLU A 1 377 ? 29.478 -39.888 14.070 1.00 88.21 658 GLU A O 1
ATOM 2535 N N . ASN A 1 378 ? 30.571 -40.882 12.363 1.00 83.52 659 ASN A N 1
ATOM 2536 C CA . ASN A 1 378 ? 29.775 -40.249 11.321 1.00 81.81 659 ASN A CA 1
ATOM 2537 C C . ASN A 1 378 ? 28.738 -41.181 10.690 1.00 80.01 659 ASN A C 1
ATOM 2538 O O . ASN A 1 378 ? 28.403 -41.039 9.512 1.00 78.03 659 ASN A O 1
ATOM 2543 N N . ASN A 1 379 ? 28.230 -42.123 11.487 1.00 80.99 660 ASN A N 1
ATOM 2544 C CA . ASN A 1 379 ? 27.170 -43.049 11.066 1.00 80.01 660 ASN A CA 1
ATOM 2545 C C . ASN A 1 379 ? 27.353 -43.598 9.654 1.00 77.30 660 ASN A C 1
ATOM 2546 O O . ASN A 1 379 ? 26.484 -43.430 8.793 1.00 76.38 660 ASN A O 1
ATOM 2551 N N . CYS A 1 380 ? 28.487 -44.252 9.424 1.00 76.42 661 CYS A N 1
ATOM 2552 C CA . CYS A 1 380 ? 28.839 -44.730 8.089 1.00 74.23 661 CYS A CA 1
ATOM 2553 C C . CYS A 1 380 ? 28.041 -45.963 7.677 1.00 73.67 661 CYS A C 1
ATOM 2554 O O . CYS A 1 380 ? 27.349 -45.943 6.655 1.00 72.59 661 CYS A O 1
ATOM 2557 N N . LEU A 1 381 ? 28.139 -47.025 8.477 1.00 74.69 662 LEU A N 1
ATOM 2558 C CA . LEU A 1 381 ? 27.466 -48.292 8.192 1.00 74.67 662 LEU A CA 1
ATOM 2559 C C . LEU A 1 381 ? 25.961 -48.123 8.014 1.00 75.05 662 LEU A C 1
ATOM 2560 O O . LEU A 1 381 ? 25.361 -48.775 7.164 1.00 74.51 662 LEU A O 1
ATOM 2565 N N . GLN A 1 382 ? 25.364 -47.245 8.818 1.00 76.41 663 GLN A N 1
ATOM 2566 C CA . GLN A 1 382 ? 23.942 -46.923 8.713 1.00 77.28 663 GLN A CA 1
ATOM 2567 C C . GLN A 1 382 ? 23.605 -46.422 7.321 1.00 75.89 663 GLN A C 1
ATOM 2568 O O . GLN A 1 382 ? 22.691 -46.935 6.674 1.00 76.09 663 GLN A O 1
ATOM 2574 N N . THR A 1 383 ? 24.366 -45.428 6.868 1.00 74.82 664 THR A N 1
ATOM 2575 C CA . THR A 1 383 ? 24.152 -44.796 5.572 1.00 73.63 664 THR A CA 1
ATOM 2576 C C . THR A 1 383 ? 24.292 -45.801 4.435 1.00 72.31 664 THR A C 1
ATOM 2577 O O . THR A 1 383 ? 23.462 -45.830 3.529 1.00 72.42 664 THR A O 1
ATOM 2581 N N . LEU A 1 384 ? 25.334 -46.629 4.498 1.00 71.59 665 LEU A N 1
ATOM 2582 C CA . LEU A 1 384 ? 25.603 -47.637 3.467 1.00 70.71 665 LEU A CA 1
ATOM 2583 C C . LEU A 1 384 ? 24.459 -48.632 3.349 1.00 71.94 665 LEU A C 1
ATOM 2584 O O . LEU A 1 384 ? 24.127 -49.081 2.255 1.00 71.64 665 LEU A O 1
ATOM 2589 N N . LEU A 1 385 ? 23.859 -48.964 4.488 1.00 73.65 666 LEU A N 1
ATOM 2590 C CA . LEU A 1 385 ? 22.682 -49.824 4.532 1.00 75.32 666 LEU A CA 1
ATOM 2591 C C . LEU A 1 385 ? 21.503 -49.196 3.794 1.00 75.84 666 LEU A C 1
ATOM 2592 O O . LEU A 1 385 ? 20.691 -49.902 3.193 1.00 76.87 666 LEU A O 1
ATOM 2597 N N . GLN A 1 386 ? 21.428 -47.867 3.830 1.00 75.50 667 GLN A N 1
ATOM 2598 C CA . GLN A 1 386 ? 20.396 -47.133 3.106 1.00 76.28 667 GLN A CA 1
ATOM 2599 C C . GLN A 1 386 ? 20.698 -47.057 1.613 1.00 75.00 667 GLN A C 1
ATOM 2600 O O . GLN A 1 386 ? 19.796 -46.871 0.797 1.00 75.99 667 GLN A O 1
ATOM 2606 N N . HIS A 1 387 ? 21.974 -47.208 1.272 1.00 73.14 668 HIS A N 1
ATOM 2607 C CA . HIS A 1 387 ? 22.433 -47.159 -0.113 1.00 71.99 668 HIS A CA 1
ATOM 2608 C C . HIS A 1 387 ? 22.063 -48.423 -0.908 1.00 72.83 668 HIS A C 1
ATOM 2609 O O . HIS A 1 387 ? 22.104 -48.429 -2.142 1.00 72.53 668 HIS A O 1
ATOM 2616 N N . LEU A 1 388 ? 21.696 -49.484 -0.192 1.00 74.10 669 LEU A N 1
ATOM 2617 C CA . LEU A 1 388 ? 21.238 -50.728 -0.810 1.00 75.47 669 LEU A CA 1
ATOM 2618 C C . LEU A 1 388 ? 19.822 -50.573 -1.364 1.00 77.42 669 LEU A C 1
ATOM 2619 O O . LEU A 1 388 ? 19.485 -51.164 -2.393 1.00 78.55 669 LEU A O 1
ATOM 2624 N N . LYS A 1 389 ? 19.007 -49.776 -0.670 1.00 78.16 670 LYS A N 1
ATOM 2625 C CA . LYS A 1 389 ? 17.644 -49.453 -1.091 1.00 80.26 670 LYS A CA 1
ATOM 2626 C C . LYS A 1 389 ? 17.606 -48.544 -2.321 1.00 79.93 670 LYS A C 1
ATOM 2627 O O . LYS A 1 389 ? 16.572 -48.437 -2.985 1.00 82.02 670 LYS A O 1
ATOM 2633 N N . SER A 1 390 ? 18.734 -47.897 -2.616 1.00 77.55 671 SER A N 1
ATOM 2634 C CA . SER A 1 390 ? 18.838 -46.918 -3.702 1.00 77.07 671 SER A CA 1
ATOM 2635 C C . SER A 1 390 ? 18.402 -47.461 -5.061 1.00 78.47 671 SER A C 1
ATOM 2636 O O . SER A 1 390 ? 18.425 -48.671 -5.289 1.00 79.26 671 SER A O 1
ATOM 2639 N N . HIS A 1 391 ? 18.005 -46.556 -5.955 1.00 79.19 672 HIS A N 1
ATOM 2640 C CA . HIS A 1 391 ? 17.617 -46.919 -7.321 1.00 80.76 672 HIS A CA 1
ATOM 2641 C C . HIS A 1 391 ? 18.776 -46.800 -8.313 1.00 78.72 672 HIS A C 1
ATOM 2642 O O . HIS A 1 391 ? 18.592 -46.989 -9.513 1.00 79.95 672 HIS A O 1
ATOM 2649 N N . SER A 1 392 ? 19.966 -46.493 -7.806 1.00 75.93 673 SER A N 1
ATOM 2650 C CA . SER A 1 392 ? 21.126 -46.218 -8.650 1.00 73.99 673 SER A CA 1
ATOM 2651 C C . SER A 1 392 ? 22.150 -47.348 -8.641 1.00 72.94 673 SER A C 1
ATOM 2652 O O . SER A 1 392 ? 22.639 -47.752 -7.580 1.00 71.88 673 SER A O 1
ATOM 2655 N N . LEU A 1 393 ? 22.476 -47.835 -9.838 1.00 73.47 674 LEU A N 1
ATOM 2656 C CA . LEU A 1 393 ? 23.497 -48.866 -10.028 1.00 72.88 674 LEU A CA 1
ATOM 2657 C C . LEU A 1 393 ? 24.827 -48.528 -9.367 1.00 70.21 674 LEU A C 1
ATOM 2658 O O . LEU A 1 393 ? 25.432 -49.378 -8.715 1.00 69.87 674 LEU A O 1
ATOM 2663 N N . THR A 1 394 ? 25.273 -47.287 -9.547 1.00 68.60 675 THR A N 1
ATOM 2664 C CA . THR A 1 394 ? 26.524 -46.818 -8.963 1.00 66.49 675 THR A CA 1
ATOM 2665 C C . THR A 1 394 ? 26.494 -46.932 -7.439 1.00 66.19 675 THR A C 1
ATOM 2666 O O . THR A 1 394 ? 27.405 -47.495 -6.834 1.00 65.58 675 THR A O 1
ATOM 2670 N N . ILE A 1 395 ? 25.430 -46.410 -6.836 1.00 66.97 676 ILE A N 1
ATOM 2671 C CA . ILE A 1 395 ? 25.328 -46.302 -5.382 1.00 66.86 676 ILE A CA 1
ATOM 2672 C C . ILE A 1 395 ? 25.210 -47.665 -4.703 1.00 67.70 676 ILE A C 1
ATOM 2673 O O . ILE A 1 395 ? 25.963 -47.963 -3.771 1.00 67.11 676 ILE A O 1
ATOM 2678 N N . VAL A 1 396 ? 24.278 -48.487 -5.183 1.00 69.35 677 VAL A N 1
ATOM 2679 C CA . VAL A 1 396 ? 24.055 -49.821 -4.628 1.00 70.59 677 VAL A CA 1
ATOM 2680 C C . VAL A 1 396 ? 25.348 -50.626 -4.677 1.00 69.95 677 VAL A C 1
ATOM 2681 O O . VAL A 1 396 ? 25.753 -51.226 -3.683 1.00 69.97 677 VAL A O 1
ATOM 2685 N N . SER A 1 397 ? 26.000 -50.608 -5.836 1.00 69.67 678 SER A N 1
ATOM 2686 C CA . SER A 1 397 ? 27.251 -51.326 -6.036 1.00 69.53 678 SER A CA 1
ATOM 2687 C C . SER A 1 397 ? 28.337 -50.851 -5.079 1.00 68.08 678 SER A C 1
ATOM 2688 O O . SER A 1 397 ? 29.063 -51.672 -4.515 1.00 68.81 678 SER A O 1
ATOM 2691 N N . ASN A 1 398 ? 28.442 -49.533 -4.901 1.00 66.51 679 ASN A N 1
ATOM 2692 C CA . ASN A 1 398 ? 29.434 -48.952 -4.003 1.00 65.27 679 ASN A CA 1
ATOM 2693 C C . ASN A 1 398 ? 29.234 -49.419 -2.569 1.00 66.07 679 ASN A C 1
ATOM 2694 O O . ASN A 1 398 ? 30.199 -49.734 -1.873 1.00 66.06 679 ASN A O 1
ATOM 2699 N N . ALA A 1 399 ? 27.971 -49.479 -2.150 1.00 67.04 680 ALA A N 1
ATOM 2700 C CA . ALA A 1 399 ? 27.603 -49.881 -0.795 1.00 68.11 680 ALA A CA 1
ATOM 2701 C C . ALA A 1 399 ? 28.143 -51.263 -0.449 1.00 69.27 680 ALA A C 1
ATOM 2702 O O . ALA A 1 399 ? 29.003 -51.387 0.419 1.00 69.46 680 ALA A O 1
ATOM 2704 N N . CYS A 1 400 ? 27.661 -52.293 -1.146 1.00 70.46 681 CYS A N 1
ATOM 2705 C CA . CYS A 1 400 ? 28.102 -53.667 -0.892 1.00 71.91 681 CYS A CA 1
ATOM 2706 C C . CYS A 1 400 ? 29.517 -53.921 -1.400 1.00 71.59 681 CYS A C 1
ATOM 2707 O O . CYS A 1 400 ? 30.009 -55.047 -1.360 1.00 73.25 681 CYS A O 1
ATOM 2710 N N . GLY A 1 401 ? 30.161 -52.863 -1.880 1.00 69.82 682 GLY A N 1
ATOM 2711 C CA . GLY A 1 401 ? 31.596 -52.877 -2.120 1.00 69.58 682 GLY A CA 1
ATOM 2712 C C . GLY A 1 401 ? 32.299 -52.426 -0.855 1.00 69.51 682 GLY A C 1
ATOM 2713 O O . GLY A 1 401 ? 33.267 -53.049 -0.411 1.00 70.67 682 GLY A O 1
ATOM 2714 N N . THR A 1 402 ? 31.796 -51.339 -0.275 1.00 68.52 683 THR A N 1
ATOM 2715 C CA . THR A 1 402 ? 32.312 -50.802 0.976 1.00 68.82 683 THR A CA 1
ATOM 2716 C C . THR A 1 402 ? 31.932 -51.706 2.156 1.00 70.76 683 THR A C 1
ATOM 2717 O O . THR A 1 402 ? 32.715 -51.879 3.094 1.00 71.89 683 THR A O 1
ATOM 2721 N N . LEU A 1 403 ? 30.733 -52.281 2.101 1.00 71.42 684 LEU A N 1
ATOM 2722 C CA . LEU A 1 403 ? 30.270 -53.192 3.145 1.00 73.30 684 LEU A CA 1
ATOM 2723 C C . LEU A 1 403 ? 31.002 -54.521 3.066 1.00 74.97 684 LEU A C 1
ATOM 2724 O O . LEU A 1 403 ? 31.192 -55.188 4.083 1.00 76.72 684 LEU A O 1
ATOM 2729 N N . TRP A 1 404 ? 31.408 -54.897 1.856 1.00 74.71 685 TRP A N 1
ATOM 2730 C CA . TRP A 1 404 ? 32.231 -56.080 1.653 1.00 76.66 685 TRP A CA 1
ATOM 2731 C C . TRP A 1 404 ? 33.494 -55.968 2.505 1.00 77.40 685 TRP A C 1
ATOM 2732 O O . TRP A 1 404 ? 33.745 -56.818 3.363 1.00 79.65 685 TRP A O 1
ATOM 2743 N N . ASN A 1 405 ? 34.264 -54.905 2.273 1.00 75.82 686 ASN A N 1
ATOM 2744 C CA . ASN A 1 405 ? 35.532 -54.668 2.967 1.00 76.61 686 ASN A CA 1
ATOM 2745 C C . ASN A 1 405 ? 35.418 -54.557 4.484 1.00 77.84 686 ASN A C 1
ATOM 2746 O O . ASN A 1 405 ? 36.226 -55.131 5.220 1.00 80.05 686 ASN A O 1
ATOM 2751 N N . LEU A 1 406 ? 34.412 -53.819 4.942 1.00 76.66 687 LEU A N 1
ATOM 2752 C CA . LEU A 1 406 ? 34.307 -53.463 6.352 1.00 77.71 687 LEU A CA 1
ATOM 2753 C C . LEU A 1 406 ? 33.706 -54.557 7.225 1.00 79.81 687 LEU A C 1
ATOM 2754 O O . LEU A 1 406 ? 33.897 -54.553 8.441 1.00 81.48 687 LEU A O 1
ATOM 2759 N N . SER A 1 407 ? 32.997 -55.496 6.604 1.00 79.99 688 SER A N 1
ATOM 2760 C CA . SER A 1 407 ? 32.342 -56.582 7.334 1.00 82.16 688 SER A CA 1
ATOM 2761 C C . SER A 1 407 ? 33.321 -57.634 7.861 1.00 84.97 688 SER A C 1
ATOM 2762 O O . SER A 1 407 ? 32.992 -58.383 8.783 1.00 87.16 688 SER A O 1
ATOM 2765 N N . ALA A 1 408 ? 34.520 -57.679 7.285 1.00 85.21 689 ALA A N 1
ATOM 2766 C CA . ALA A 1 408 ? 35.498 -58.710 7.627 1.00 88.25 689 ALA A CA 1
ATOM 2767 C C . ALA A 1 408 ? 36.568 -58.246 8.615 1.00 89.69 689 ALA A C 1
ATOM 2768 O O . ALA A 1 408 ? 36.929 -57.068 8.654 1.00 88.02 689 ALA A O 1
ATOM 2770 N N . ARG A 1 409 ? 37.057 -59.200 9.406 1.00 93.18 690 ARG A N 1
ATOM 2771 C CA . ARG A 1 409 ? 38.174 -59.010 10.343 1.00 95.67 690 ARG A CA 1
ATOM 2772 C C . ARG A 1 409 ? 37.961 -57.921 11.402 1.00 95.19 690 ARG A C 1
ATOM 2773 O O . ARG A 1 409 ? 38.900 -57.207 11.772 1.00 95.95 690 ARG A O 1
ATOM 2781 N N . ASN A 1 410 ? 36.727 -57.808 11.890 1.00 94.30 691 ASN A N 1
ATOM 2782 C CA . ASN A 1 410 ? 36.401 -56.875 12.969 1.00 94.43 691 ASN A CA 1
ATOM 2783 C C . ASN A 1 410 ? 35.092 -57.235 13.675 1.00 94.79 691 ASN A C 1
ATOM 2784 O O . ASN A 1 410 ? 34.012 -56.943 13.157 1.00 92.31 691 ASN A O 1
ATOM 2789 N N . PRO A 1 411 ? 35.189 -57.859 14.868 1.00 98.07 692 PRO A N 1
ATOM 2790 C CA . PRO A 1 411 ? 34.006 -58.269 15.633 1.00 98.95 692 PRO A CA 1
ATOM 2791 C C . PRO A 1 411 ? 33.202 -57.072 16.128 1.00 97.57 692 PRO A C 1
ATOM 2792 O O . PRO A 1 411 ? 32.013 -57.205 16.424 1.00 97.34 692 PRO A O 1
ATOM 2796 N N . LYS A 1 412 ? 33.860 -55.918 16.204 1.00 96.97 693 LYS A N 1
ATOM 2797 C CA . LYS A 1 412 ? 33.237 -54.682 16.656 1.00 96.10 693 LYS A CA 1
ATOM 2798 C C . LYS A 1 412 ? 32.120 -54.240 15.714 1.00 92.82 693 LYS A C 1
ATOM 2799 O O . LYS A 1 412 ? 31.004 -53.975 16.162 1.00 92.83 693 LYS A O 1
ATOM 2805 N N . ASP A 1 413 ? 32.422 -54.178 14.416 1.00 90.35 694 ASP A N 1
ATOM 2806 C CA . ASP A 1 413 ? 31.442 -53.759 13.407 1.00 87.45 694 ASP A CA 1
ATOM 2807 C C . ASP A 1 413 ? 30.581 -54.911 12.896 1.00 87.28 694 ASP A C 1
ATOM 2808 O O . ASP A 1 413 ? 29.575 -54.685 12.221 1.00 85.52 694 ASP A O 1
ATOM 2813 N N . GLN A 1 414 ? 30.985 -56.140 13.214 1.00 89.44 695 GLN A N 1
ATOM 2814 C CA . GLN A 1 414 ? 30.192 -57.327 12.893 1.00 90.14 695 GLN A CA 1
ATOM 2815 C C . GLN A 1 414 ? 28.936 -57.375 13.762 1.00 91.09 695 GLN A C 1
ATOM 2816 O O . GLN A 1 414 ? 27.840 -57.650 13.267 1.00 90.49 695 GLN A O 1
ATOM 2822 N N . GLU A 1 415 ? 29.112 -57.100 15.054 1.00 92.85 696 GLU A N 1
ATOM 2823 C CA . GLU A 1 415 ? 28.006 -56.959 15.998 1.00 93.88 696 GLU A CA 1
ATOM 2824 C C . GLU A 1 415 ? 27.025 -55.883 15.539 1.00 91.66 696 GLU A C 1
ATOM 2825 O O . GLU A 1 415 ? 25.819 -56.125 15.464 1.00 91.73 696 GLU A O 1
ATOM 2831 N N . ALA A 1 416 ? 27.556 -54.703 15.222 1.00 89.95 697 ALA A N 1
ATOM 2832 C CA . ALA A 1 416 ? 26.745 -53.551 14.835 1.00 88.24 697 ALA A CA 1
ATOM 2833 C C . ALA A 1 416 ? 25.803 -53.868 13.677 1.00 86.63 697 ALA A C 1
ATOM 2834 O O . ALA A 1 416 ? 24.598 -53.651 13.785 1.00 86.95 697 ALA A O 1
ATOM 2836 N N . LEU A 1 417 ? 26.354 -54.402 12.588 1.00 85.30 698 LEU A N 1
ATOM 2837 C CA . LEU A 1 417 ? 25.575 -54.746 11.397 1.00 84.08 698 LEU A CA 1
ATOM 2838 C C . LEU A 1 417 ? 24.446 -55.729 11.702 1.00 85.82 698 LEU A C 1
ATOM 2839 O O . LEU A 1 417 ? 23.350 -55.612 11.157 1.00 85.47 698 LEU A O 1
ATOM 2844 N N . TRP A 1 418 ? 24.726 -56.695 12.573 1.00 87.96 699 TRP A N 1
ATOM 2845 C CA . TRP A 1 418 ? 23.711 -57.625 13.050 1.00 90.09 699 TRP A CA 1
ATOM 2846 C C . TRP A 1 418 ? 22.648 -56.902 13.873 1.00 90.83 699 TRP A C 1
ATOM 2847 O O . TRP A 1 418 ? 21.456 -57.185 13.740 1.00 91.62 699 TRP A O 1
ATOM 2858 N N . ASP A 1 419 ? 23.090 -55.972 14.720 1.00 90.94 700 ASP A N 1
ATOM 2859 C CA . ASP A 1 419 ? 22.185 -55.180 15.557 1.00 91.97 700 ASP A CA 1
ATOM 2860 C C . ASP A 1 419 ? 21.421 -54.139 14.739 1.00 90.48 700 ASP A C 1
ATOM 2861 O O . ASP A 1 419 ? 20.427 -53.577 15.203 1.00 91.51 700 ASP A O 1
ATOM 2866 N N . MET A 1 420 ? 21.897 -53.892 13.522 1.00 88.37 701 MET A N 1
ATOM 2867 C CA . MET A 1 420 ? 21.237 -52.995 12.579 1.00 87.06 701 MET A CA 1
ATOM 2868 C C . MET A 1 420 ? 20.236 -53.750 11.705 1.00 87.28 701 MET A C 1
ATOM 2869 O O . MET A 1 420 ? 19.318 -53.153 11.137 1.00 87.08 701 MET A O 1
ATOM 2874 N N . GLY A 1 421 ? 20.422 -55.064 11.604 1.00 88.08 702 GLY A N 1
ATOM 2875 C CA . GLY A 1 421 ? 19.569 -55.916 10.781 1.00 88.83 702 GLY A CA 1
ATOM 2876 C C . GLY A 1 421 ? 20.004 -55.950 9.328 1.00 87.14 702 GLY A C 1
ATOM 2877 O O . GLY A 1 421 ? 19.168 -55.992 8.421 1.00 87.44 702 GLY A O 1
ATOM 2878 N N . ALA A 1 422 ? 21.317 -55.937 9.109 1.00 85.66 703 ALA A N 1
ATOM 2879 C CA . ALA A 1 422 ? 21.885 -55.913 7.764 1.00 83.99 703 ALA A CA 1
ATOM 2880 C C . ALA A 1 422 ? 21.514 -57.157 6.959 1.00 85.29 703 ALA A C 1
ATOM 2881 O O . ALA A 1 422 ? 21.229 -57.069 5.762 1.00 84.75 703 ALA A O 1
ATOM 2883 N N . VAL A 1 423 ? 21.508 -58.302 7.639 1.00 87.29 704 VAL A N 1
ATOM 2884 C CA . VAL A 1 423 ? 21.214 -59.604 7.040 1.00 89.16 704 VAL A CA 1
ATOM 2885 C C . VAL A 1 423 ? 20.012 -59.565 6.092 1.00 89.77 704 VAL A C 1
ATOM 2886 O O . VAL A 1 423 ? 20.119 -59.996 4.945 1.00 90.08 704 VAL A O 1
ATOM 2890 N N . SER A 1 424 ? 18.888 -59.030 6.569 1.00 90.31 705 SER A N 1
ATOM 2891 C CA . SER A 1 424 ? 17.655 -58.946 5.779 1.00 91.42 705 SER A CA 1
ATOM 2892 C C . SER A 1 424 ? 17.830 -58.165 4.475 1.00 89.63 705 SER A C 1
ATOM 2893 O O . SER A 1 424 ? 17.235 -58.507 3.449 1.00 90.89 705 SER A O 1
ATOM 2896 N N . MET A 1 425 ? 18.651 -57.121 4.525 1.00 86.96 706 MET A N 1
ATOM 2897 C CA . MET A 1 425 ? 18.857 -56.239 3.381 1.00 85.17 706 MET A CA 1
ATOM 2898 C C . MET A 1 425 ? 19.828 -56.836 2.370 1.00 84.55 706 MET A C 1
ATOM 2899 O O . MET A 1 425 ? 19.644 -56.683 1.161 1.00 84.47 706 MET A O 1
ATOM 2904 N N . LEU A 1 426 ? 20.856 -57.514 2.874 1.00 84.40 707 LEU A N 1
ATOM 2905 C CA . LEU A 1 426 ? 21.844 -58.185 2.030 1.00 84.30 707 LEU A CA 1
ATOM 2906 C C . LEU A 1 426 ? 21.255 -59.441 1.393 1.00 87.24 707 LEU A C 1
ATOM 2907 O O . LEU A 1 426 ? 21.602 -59.795 0.262 1.00 87.68 707 LEU A O 1
ATOM 2912 N N . LYS A 1 427 ? 20.361 -60.100 2.129 1.00 89.54 708 LYS A N 1
ATOM 2913 C CA . LYS A 1 427 ? 19.663 -61.302 1.673 1.00 92.86 708 LYS A CA 1
ATOM 2914 C C . LYS A 1 427 ? 18.816 -61.005 0.436 1.00 93.65 708 LYS A C 1
ATOM 2915 O O . LYS A 1 427 ? 18.560 -61.889 -0.384 1.00 96.15 708 LYS A O 1
ATOM 2921 N N . ASN A 1 428 ? 18.399 -59.747 0.311 1.00 91.91 709 ASN A N 1
ATOM 2922 C CA . ASN A 1 428 ? 17.535 -59.294 -0.773 1.00 92.81 709 ASN A CA 1
ATOM 2923 C C . ASN A 1 428 ? 18.308 -58.963 -2.055 1.00 91.46 709 ASN A C 1
ATOM 2924 O O . ASN A 1 428 ? 17.711 -58.602 -3.073 1.00 92.27 709 ASN A O 1
ATOM 2929 N N . LEU A 1 429 ? 19.633 -59.100 -2.000 1.00 89.69 710 LEU A N 1
ATOM 2930 C CA . LEU A 1 429 ? 20.507 -58.728 -3.115 1.00 88.21 710 LEU A CA 1
ATOM 2931 C C . LEU A 1 429 ? 21.459 -59.841 -3.577 1.00 89.48 710 LEU A C 1
ATOM 2932 O O . LEU A 1 429 ? 22.184 -59.671 -4.560 1.00 88.69 710 LEU A O 1
ATOM 2937 N N . ILE A 1 430 ? 21.454 -60.974 -2.878 1.00 91.63 711 ILE A N 1
ATOM 2938 C CA . ILE A 1 430 ? 22.346 -62.090 -3.218 1.00 93.39 711 ILE A CA 1
ATOM 2939 C C . ILE A 1 430 ? 22.046 -62.704 -4.586 1.00 96.09 711 ILE A C 1
ATOM 2940 O O . ILE A 1 430 ? 22.919 -63.323 -5.194 1.00 97.19 711 ILE A O 1
ATOM 2945 N N . HIS A 1 431 ? 20.814 -62.529 -5.057 1.00 97.58 712 HIS A N 1
ATOM 2946 C CA . HIS A 1 431 ? 20.410 -63.009 -6.377 1.00 100.59 712 HIS A CA 1
ATOM 2947 C C . HIS A 1 431 ? 20.210 -61.850 -7.355 1.00 98.97 712 HIS A C 1
ATOM 2948 O O . HIS A 1 431 ? 19.365 -61.919 -8.252 1.00 101.37 712 HIS A O 1
ATOM 2955 N N . SER A 1 432 ? 21.002 -60.794 -7.176 1.00 95.24 713 SER A N 1
ATOM 2956 C CA . SER A 1 432 ? 20.896 -59.586 -7.994 1.00 93.57 713 SER A CA 1
ATOM 2957 C C . SER A 1 432 ? 21.229 -59.826 -9.461 1.00 95.21 713 SER A C 1
ATOM 2958 O O . SER A 1 432 ? 22.118 -60.614 -9.796 1.00 96.18 713 SER A O 1
ATOM 2961 N N . LYS A 1 433 ? 20.500 -59.118 -10.319 1.00 95.87 714 LYS A N 1
ATOM 2962 C CA . LYS A 1 433 ? 20.700 -59.136 -11.762 1.00 97.43 714 LYS A CA 1
ATOM 2963 C C . LYS A 1 433 ? 22.123 -58.693 -12.111 1.00 94.60 714 LYS A C 1
ATOM 2964 O O . LYS A 1 433 ? 22.725 -59.205 -13.054 1.00 96.14 714 LYS A O 1
ATOM 2970 N N . HIS A 1 434 ? 22.654 -57.753 -11.332 1.00 90.83 715 HIS A N 1
ATOM 2971 C CA . HIS A 1 434 ? 24.021 -57.278 -11.508 1.00 88.19 715 HIS A CA 1
ATOM 2972 C C . HIS A 1 434 ? 24.961 -58.049 -10.593 1.00 87.75 715 HIS A C 1
ATOM 2973 O O . HIS A 1 434 ? 24.785 -58.068 -9.371 1.00 86.85 715 HIS A O 1
ATOM 2980 N N . LYS A 1 435 ? 25.961 -58.680 -11.203 1.00 88.69 716 LYS A N 1
ATOM 2981 C CA . LYS A 1 435 ? 26.755 -59.712 -10.539 1.00 89.72 716 LYS A CA 1
ATOM 2982 C C . LYS A 1 435 ? 27.755 -59.200 -9.499 1.00 86.73 716 LYS A C 1
ATOM 2983 O O . LYS A 1 435 ? 28.142 -59.949 -8.600 1.00 87.63 716 LYS A O 1
ATOM 2989 N N . MET A 1 436 ? 28.172 -57.941 -9.618 1.00 83.58 717 MET A N 1
ATOM 2990 C CA . MET A 1 436 ? 29.064 -57.343 -8.622 1.00 81.08 717 MET A CA 1
ATOM 2991 C C . MET A 1 436 ? 28.325 -57.070 -7.317 1.00 80.25 717 MET A C 1
ATOM 2992 O O . MET A 1 436 ? 28.839 -57.357 -6.230 1.00 80.16 717 MET A O 1
ATOM 2997 N N . ILE A 1 437 ? 27.115 -56.525 -7.440 1.00 80.03 718 ILE A N 1
ATOM 2998 C CA . ILE A 1 437 ? 26.220 -56.303 -6.304 1.00 79.59 718 ILE A CA 1
ATOM 2999 C C . ILE A 1 437 ? 25.901 -57.641 -5.638 1.00 82.04 718 ILE A C 1
ATOM 3000 O O . ILE A 1 437 ? 25.975 -57.766 -4.415 1.00 81.73 718 ILE A O 1
ATOM 3005 N N . ALA A 1 438 ? 25.572 -58.636 -6.461 1.00 84.68 719 ALA A N 1
ATOM 3006 C CA . ALA A 1 438 ? 25.275 -59.986 -5.990 1.00 87.57 719 ALA A CA 1
ATOM 3007 C C . ALA A 1 438 ? 26.455 -60.596 -5.242 1.00 87.58 719 ALA A C 1
ATOM 3008 O O . ALA A 1 438 ? 26.272 -61.260 -4.221 1.00 88.89 719 ALA A O 1
ATOM 3010 N N . MET A 1 439 ? 27.661 -60.355 -5.750 1.00 86.40 720 MET A N 1
ATOM 3011 C CA . MET A 1 439 ? 28.875 -60.900 -5.154 1.00 86.80 720 MET A CA 1
ATOM 3012 C C . MET A 1 439 ? 29.205 -60.208 -3.841 1.00 84.51 720 MET A C 1
ATOM 3013 O O . MET A 1 439 ? 29.387 -60.871 -2.820 1.00 85.83 720 MET A O 1
ATOM 3018 N N . GLY A 1 440 ? 29.273 -58.878 -3.880 1.00 81.41 721 GLY A N 1
ATOM 3019 C CA . GLY A 1 440 ? 29.626 -58.072 -2.713 1.00 79.42 721 GLY A CA 1
ATOM 3020 C C . GLY A 1 440 ? 28.771 -58.378 -1.501 1.00 80.31 721 GLY A C 1
ATOM 3021 O O . GLY A 1 440 ? 29.291 -58.584 -0.402 1.00 80.70 721 GLY A O 1
ATOM 3022 N N . SER A 1 441 ? 27.457 -58.422 -1.721 1.00 80.90 722 SER A N 1
ATOM 3023 C CA . SER A 1 441 ? 26.471 -58.690 -0.677 1.00 81.83 722 SER A CA 1
ATOM 3024 C C . SER A 1 441 ? 26.636 -60.079 -0.068 1.00 84.57 722 SER A C 1
ATOM 3025 O O . SER A 1 441 ? 26.755 -60.213 1.149 1.00 84.90 722 SER A O 1
ATOM 3028 N N . ALA A 1 442 ? 26.650 -61.104 -0.918 1.00 86.82 723 ALA A N 1
ATOM 3029 C CA . ALA A 1 442 ? 26.804 -62.486 -0.468 1.00 90.01 723 ALA A CA 1
ATOM 3030 C C . ALA A 1 442 ? 28.125 -62.701 0.269 1.00 90.15 723 ALA A C 1
ATOM 3031 O O . ALA A 1 442 ? 28.204 -63.528 1.181 1.00 92.36 723 ALA A O 1
ATOM 3033 N N . ALA A 1 443 ? 29.151 -61.949 -0.131 1.00 88.03 724 ALA A N 1
ATOM 3034 C CA . ALA A 1 443 ? 30.454 -61.990 0.526 1.00 88.13 724 ALA A CA 1
ATOM 3035 C C . ALA A 1 443 ? 30.375 -61.377 1.919 1.00 87.09 724 ALA A C 1
ATOM 3036 O O . ALA A 1 443 ? 30.958 -61.902 2.869 1.00 88.81 724 ALA A O 1
ATOM 3038 N N . ALA A 1 444 ? 29.647 -60.268 2.028 1.00 84.71 725 ALA A N 1
ATOM 3039 C CA . ALA A 1 444 ? 29.432 -59.594 3.307 1.00 83.88 725 ALA A CA 1
ATOM 3040 C C . ALA A 1 444 ? 28.494 -60.396 4.207 1.00 86.07 725 ALA A C 1
ATOM 3041 O O . ALA A 1 444 ? 28.615 -60.356 5.434 1.00 86.77 725 ALA A O 1
ATOM 3043 N N . LEU A 1 445 ? 27.561 -61.119 3.589 1.00 87.46 726 LEU A N 1
ATOM 3044 C CA . LEU A 1 445 ? 26.645 -61.994 4.316 1.00 89.86 726 LEU A CA 1
ATOM 3045 C C . LEU A 1 445 ? 27.400 -63.200 4.871 1.00 92.76 726 LEU A C 1
ATOM 3046 O O . LEU A 1 445 ? 27.116 -63.659 5.979 1.00 94.34 726 LEU A O 1
ATOM 3051 N N . ARG A 1 446 ? 28.363 -63.699 4.094 1.00 93.62 727 ARG A N 1
ATOM 3052 C CA . ARG A 1 446 ? 29.264 -64.762 4.538 1.00 96.61 727 ARG A CA 1
ATOM 3053 C C . ARG A 1 446 ? 30.066 -64.318 5.765 1.00 96.24 727 ARG A C 1
ATOM 3054 O O . ARG A 1 446 ? 30.208 -65.081 6.727 1.00 98.89 727 ARG A O 1
ATOM 3062 N N . ASN A 1 447 ? 30.573 -63.084 5.722 1.00 93.25 728 ASN A N 1
ATOM 3063 C CA . ASN A 1 447 ? 31.317 -62.492 6.834 1.00 92.87 728 ASN A CA 1
ATOM 3064 C C . ASN A 1 447 ? 30.500 -62.456 8.116 1.00 93.58 728 ASN A C 1
ATOM 3065 O O . ASN A 1 447 ? 30.995 -62.801 9.191 1.00 95.57 728 ASN A O 1
ATOM 3070 N N . LEU A 1 448 ? 29.243 -62.044 7.989 1.00 92.24 729 LEU A N 1
ATOM 3071 C CA . LEU A 1 448 ? 28.368 -61.863 9.141 1.00 92.86 729 LEU A CA 1
ATOM 3072 C C . LEU A 1 448 ? 27.799 -63.170 9.684 1.00 96.05 729 LEU A C 1
ATOM 3073 O O . LEU A 1 448 ? 27.714 -63.346 10.900 1.00 97.61 729 LEU A O 1
ATOM 3078 N N . MET A 1 449 ? 27.420 -64.082 8.789 1.00 97.31 730 MET A N 1
ATOM 3079 C CA . MET A 1 449 ? 26.846 -65.370 9.192 1.00 100.72 730 MET A CA 1
ATOM 3080 C C . MET A 1 449 ? 27.800 -66.188 10.065 1.00 103.63 730 MET A C 1
ATOM 3081 O O . MET A 1 449 ? 27.358 -67.004 10.880 1.00 106.37 730 MET A O 1
ATOM 3086 N N . ALA A 1 450 ? 29.100 -65.949 9.899 1.00 103.21 731 ALA A N 1
ATOM 3087 C CA . ALA A 1 450 ? 30.132 -66.576 10.723 1.00 106.08 731 ALA A CA 1
ATOM 3088 C C . ALA A 1 450 ? 30.106 -66.083 12.175 1.00 106.41 731 ALA A C 1
ATOM 3089 O O . ALA A 1 450 ? 30.624 -66.752 13.073 1.00 109.51 731 ALA A O 1
ATOM 3091 N N . ASN A 1 451 ? 29.503 -64.914 12.393 1.00 103.52 732 ASN A N 1
ATOM 3092 C CA . ASN A 1 451 ? 29.451 -64.282 13.711 1.00 103.75 732 ASN A CA 1
ATOM 3093 C C . ASN A 1 451 ? 28.023 -63.889 14.126 1.00 102.95 732 ASN A C 1
ATOM 3094 O O . ASN A 1 451 ? 27.563 -62.788 13.813 1.00 100.18 732 ASN A O 1
ATOM 3099 N N . ARG A 1 452 ? 27.328 -64.783 14.829 1.00 105.66 733 ARG A N 1
ATOM 3100 C CA . ARG A 1 452 ? 25.968 -64.499 15.316 1.00 105.45 733 ARG A CA 1
ATOM 3101 C C . ARG A 1 452 ? 25.792 -64.776 16.819 1.00 108.19 733 ARG A C 1
ATOM 3102 O O . ARG A 1 452 ? 26.107 -65.871 17.292 1.00 111.36 733 ARG A O 1
ATOM 3110 N N . PRO A 1 453 ? 25.285 -63.780 17.574 1.00 107.32 734 PRO A N 1
ATOM 3111 C CA . PRO A 1 453 ? 25.126 -63.909 19.026 1.00 110.02 734 PRO A CA 1
ATOM 3112 C C . PRO A 1 453 ? 23.827 -64.607 19.435 1.00 111.99 734 PRO A C 1
ATOM 3113 O O . PRO A 1 453 ? 23.835 -65.443 20.342 1.00 115.09 734 PRO A O 1
ATOM 3117 N N . ALA A 1 454 ? 22.727 -64.246 18.779 1.00 110.49 735 ALA A N 1
ATOM 3118 C CA . ALA A 1 454 ? 21.429 -64.888 18.982 1.00 112.40 735 ALA A CA 1
ATOM 3119 C C . ALA A 1 454 ? 20.895 -65.404 17.642 1.00 111.86 735 ALA A C 1
ATOM 3120 O O . ALA A 1 454 ? 21.313 -64.932 16.576 1.00 109.41 735 ALA A O 1
ATOM 3122 N N . LYS A 1 455 ? 19.982 -66.377 17.703 1.00 114.43 736 LYS A N 1
ATOM 3123 C CA . LYS A 1 455 ? 19.402 -66.998 16.507 1.00 114.64 736 LYS A CA 1
ATOM 3124 C C . LYS A 1 455 ? 18.548 -66.009 15.715 1.00 112.15 736 LYS A C 1
ATOM 3125 O O . LYS A 1 455 ? 18.987 -65.478 14.695 1.00 109.71 736 LYS A O 1
ATOM 3131 N N . ASP B 1 45 ? 71.129 -63.129 -24.701 1.00 107.22 326 ASP B N 1
ATOM 3132 C CA . ASP B 1 45 ? 70.181 -62.000 -24.958 1.00 104.02 326 ASP B CA 1
ATOM 3133 C C . ASP B 1 45 ? 69.195 -61.774 -23.800 1.00 101.65 326 ASP B C 1
ATOM 3134 O O . ASP B 1 45 ? 69.540 -61.980 -22.633 1.00 103.40 326 ASP B O 1
ATOM 3139 N N . LYS B 1 46 ? 67.976 -61.354 -24.134 1.00 97.92 327 LYS B N 1
ATOM 3140 C CA . LYS B 1 46 ? 66.962 -61.001 -23.137 1.00 95.82 327 LYS B CA 1
ATOM 3141 C C . LYS B 1 46 ? 66.022 -62.179 -22.859 1.00 93.64 327 LYS B C 1
ATOM 3142 O O . LYS B 1 46 ? 64.886 -62.010 -22.410 1.00 91.14 327 LYS B O 1
ATOM 3148 N N . ASP B 1 47 ? 66.531 -63.376 -23.142 1.00 94.93 328 ASP B N 1
ATOM 3149 C CA . ASP B 1 47 ? 65.910 -64.645 -22.778 1.00 94.05 328 ASP B CA 1
ATOM 3150 C C . ASP B 1 47 ? 65.753 -64.711 -21.260 1.00 94.62 328 ASP B C 1
ATOM 3151 O O . ASP B 1 47 ? 64.776 -65.262 -20.751 1.00 93.05 328 ASP B O 1
ATOM 3156 N N . ASP B 1 48 ? 66.724 -64.129 -20.557 1.00 97.09 329 ASP B N 1
ATOM 3157 C CA . ASP B 1 48 ? 66.789 -64.143 -19.097 1.00 98.40 329 ASP B CA 1
ATOM 3158 C C . ASP B 1 48 ? 65.755 -63.250 -18.421 1.00 96.43 329 ASP B C 1
ATOM 3159 O O . ASP B 1 48 ? 65.345 -63.523 -17.291 1.00 96.95 329 ASP B O 1
ATOM 3164 N N . MET B 1 49 ? 65.344 -62.179 -19.098 1.00 94.43 330 MET B N 1
ATOM 3165 C CA . MET B 1 49 ? 64.367 -61.265 -18.516 1.00 92.89 330 MET B CA 1
ATOM 3166 C C . MET B 1 49 ? 62.973 -61.888 -18.494 1.00 89.93 330 MET B C 1
ATOM 3167 O O . MET B 1 49 ? 62.106 -61.445 -17.745 1.00 89.33 330 MET B O 1
ATOM 3172 N N . SER B 1 50 ? 62.770 -62.918 -19.314 1.00 88.46 331 SER B N 1
ATOM 3173 C CA . SER B 1 50 ? 61.541 -63.704 -19.267 1.00 86.33 331 SER B CA 1
ATOM 3174 C C . SER B 1 50 ? 61.612 -64.734 -18.143 1.00 88.08 331 SER B C 1
ATOM 3175 O O . SER B 1 50 ? 60.580 -65.169 -17.631 1.00 87.19 331 SER B O 1
ATOM 3178 N N . ARG B 1 51 ? 62.832 -65.122 -17.770 1.00 90.87 332 ARG B N 1
ATOM 3179 C CA . ARG B 1 51 ? 63.046 -66.022 -16.635 1.00 93.15 332 ARG B CA 1
ATOM 3180 C C . ARG B 1 51 ? 62.727 -65.313 -15.323 1.00 94.12 332 ARG B C 1
ATOM 3181 O O . ARG B 1 51 ? 62.127 -65.905 -14.423 1.00 94.76 332 ARG B O 1
ATOM 3189 N N . THR B 1 52 ? 63.132 -64.047 -15.225 1.00 94.60 333 THR B N 1
ATOM 3190 C CA . THR B 1 52 ? 62.890 -63.244 -14.027 1.00 95.95 333 THR B CA 1
ATOM 3191 C C . THR B 1 52 ? 61.426 -62.812 -13.924 1.00 93.58 333 THR B C 1
ATOM 3192 O O . THR B 1 52 ? 60.879 -62.721 -12.823 1.00 94.74 333 THR B O 1
ATOM 3196 N N . LEU B 1 53 ? 60.799 -62.560 -15.073 1.00 90.53 334 LEU B N 1
ATOM 3197 C CA . LEU B 1 53 ? 59.393 -62.155 -15.127 1.00 88.25 334 LEU B CA 1
ATOM 3198 C C . LEU B 1 53 ? 58.431 -63.279 -14.756 1.00 87.64 334 LEU B C 1
ATOM 3199 O O . LEU B 1 53 ? 57.384 -63.029 -14.158 1.00 87.42 334 LEU B O 1
ATOM 3204 N N . LEU B 1 54 ? 58.787 -64.508 -15.119 1.00 87.76 335 LEU B N 1
ATOM 3205 C CA . LEU B 1 54 ? 58.006 -65.680 -14.737 1.00 87.90 335 LEU B CA 1
ATOM 3206 C C . LEU B 1 54 ? 58.198 -66.005 -13.257 1.00 90.87 335 LEU B C 1
ATOM 3207 O O . LEU B 1 54 ? 57.254 -66.417 -12.579 1.00 91.30 335 LEU B O 1
ATOM 3212 N N . ALA B 1 55 ? 59.423 -65.822 -12.768 1.00 93.26 336 ALA B N 1
ATOM 3213 C CA . ALA B 1 55 ? 59.748 -66.056 -11.363 1.00 96.48 336 ALA B CA 1
ATOM 3214 C C . ALA B 1 55 ? 58.999 -65.089 -10.450 1.00 97.14 336 ALA B C 1
ATOM 3215 O O . ALA B 1 55 ? 58.540 -65.474 -9.373 1.00 99.03 336 ALA B O 1
ATOM 3217 N N . MET B 1 56 ? 58.875 -63.838 -10.896 1.00 95.90 337 MET B N 1
ATOM 3218 C CA . MET B 1 56 ? 58.110 -62.815 -10.182 1.00 96.57 337 MET B CA 1
ATOM 3219 C C . MET B 1 56 ? 56.615 -63.130 -10.191 1.00 95.04 337 MET B C 1
ATOM 3220 O O . MET B 1 56 ? 55.885 -62.750 -9.275 1.00 96.54 337 MET B O 1
ATOM 3225 N N . SER B 1 57 ? 56.177 -63.828 -11.234 1.00 92.48 338 SER B N 1
ATOM 3226 C CA . SER B 1 57 ? 54.778 -64.204 -11.417 1.00 91.12 338 SER B CA 1
ATOM 3227 C C . SER B 1 57 ? 54.349 -65.407 -10.572 1.00 93.07 338 SER B C 1
ATOM 3228 O O . SER B 1 57 ? 53.164 -65.561 -10.268 1.00 93.16 338 SER B O 1
ATOM 3231 N N . SER B 1 58 ? 55.314 -66.246 -10.201 1.00 94.96 339 SER B N 1
ATOM 3232 C CA . SER B 1 58 ? 55.047 -67.525 -9.535 1.00 96.99 339 SER B CA 1
ATOM 3233 C C . SER B 1 58 ? 54.466 -67.399 -8.128 1.00 99.87 339 SER B C 1
ATOM 3234 O O . SER B 1 58 ? 53.572 -68.161 -7.754 1.00 100.80 339 SER B O 1
ATOM 3237 N N . SER B 1 59 ? 54.982 -66.443 -7.357 1.00 101.73 340 SER B N 1
ATOM 3238 C CA . SER B 1 59 ? 54.581 -66.265 -5.958 1.00 105.13 340 SER B CA 1
ATOM 3239 C C . SER B 1 59 ? 53.161 -65.718 -5.800 1.00 104.77 340 SER B C 1
ATOM 3240 O O . SER B 1 59 ? 52.642 -65.028 -6.683 1.00 101.99 340 SER B O 1
ATOM 3243 N N . GLN B 1 60 ? 52.554 -66.041 -4.660 1.00 107.89 341 GLN B N 1
ATOM 3244 C CA . GLN B 1 60 ? 51.161 -65.706 -4.360 1.00 108.52 341 GLN B CA 1
ATOM 3245 C C . GLN B 1 60 ? 50.908 -64.199 -4.380 1.00 108.21 341 GLN B C 1
ATOM 3246 O O . GLN B 1 60 ? 51.378 -63.471 -3.502 1.00 110.95 341 GLN B O 1
ATOM 3252 N N . ASP B 1 61 ? 50.167 -63.748 -5.391 1.00 105.15 342 ASP B N 1
ATOM 3253 C CA . ASP B 1 61 ? 49.785 -62.338 -5.546 1.00 104.77 342 ASP B CA 1
ATOM 3254 C C . ASP B 1 61 ? 50.939 -61.344 -5.347 1.00 105.58 342 ASP B C 1
ATOM 3255 O O . ASP B 1 61 ? 50.843 -60.407 -4.551 1.00 108.31 342 ASP B O 1
ATOM 3260 N N . SER B 1 62 ? 52.038 -61.578 -6.055 1.00 103.66 343 SER B N 1
ATOM 3261 C CA . SER B 1 62 ? 53.092 -60.580 -6.193 1.00 103.87 343 SER B CA 1
ATOM 3262 C C . SER B 1 62 ? 52.995 -60.021 -7.605 1.00 100.09 343 SER B C 1
ATOM 3263 O O . SER B 1 62 ? 53.625 -59.016 -7.940 1.00 100.01 343 SER B O 1
ATOM 3266 N N . CYS B 1 63 ? 52.191 -60.694 -8.426 1.00 97.23 344 CYS B N 1
ATOM 3267 C CA . CYS B 1 63 ? 51.907 -60.247 -9.784 1.00 93.73 344 CYS B CA 1
ATOM 3268 C C . CYS B 1 63 ? 50.924 -59.075 -9.815 1.00 93.66 344 CYS B C 1
ATOM 3269 O O . CYS B 1 63 ? 50.819 -58.375 -10.824 1.00 91.35 344 CYS B O 1
ATOM 3272 N N . ILE B 1 64 ? 50.215 -58.858 -8.708 1.00 96.45 345 ILE B N 1
ATOM 3273 C CA . ILE B 1 64 ? 49.383 -57.662 -8.561 1.00 97.35 345 ILE B CA 1
ATOM 3274 C C . ILE B 1 64 ? 50.243 -56.397 -8.662 1.00 98.05 345 ILE B C 1
ATOM 3275 O O . ILE B 1 64 ? 49.858 -55.432 -9.323 1.00 96.94 345 ILE B O 1
ATOM 3280 N N . SER B 1 65 ? 51.417 -56.429 -8.033 1.00 100.06 346 SER B N 1
ATOM 3281 C CA . SER B 1 65 ? 52.365 -55.316 -8.087 1.00 101.25 346 SER B CA 1
ATOM 3282 C C . SER B 1 65 ? 53.089 -55.225 -9.433 1.00 98.03 346 SER B C 1
ATOM 3283 O O . SER B 1 65 ? 53.621 -54.170 -9.781 1.00 98.63 346 SER B O 1
ATOM 3286 N N . MET B 1 66 ? 53.107 -56.327 -10.182 1.00 95.00 347 MET B N 1
ATOM 3287 C CA . MET B 1 66 ? 53.769 -56.364 -11.489 1.00 92.04 347 MET B CA 1
ATOM 3288 C C . MET B 1 66 ? 53.037 -55.523 -12.526 1.00 89.60 347 MET B C 1
ATOM 3289 O O . MET B 1 66 ? 53.668 -54.803 -13.298 1.00 88.88 347 MET B O 1
ATOM 3294 N N . ARG B 1 67 ? 51.709 -55.628 -12.549 1.00 88.60 348 ARG B N 1
ATOM 3295 C CA . ARG B 1 67 ? 50.894 -54.819 -13.452 1.00 86.67 348 ARG B CA 1
ATOM 3296 C C . ARG B 1 67 ? 51.016 -53.346 -13.077 1.00 89.09 348 ARG B C 1
ATOM 3297 O O . ARG B 1 67 ? 51.093 -52.485 -13.954 1.00 88.04 348 ARG B O 1
ATOM 3305 N N . GLN B 1 68 ? 51.039 -53.073 -11.772 1.00 92.69 349 GLN B N 1
ATOM 3306 C CA . GLN B 1 68 ? 51.293 -51.729 -11.256 1.00 95.89 349 GLN B CA 1
ATOM 3307 C C . GLN B 1 68 ? 52.649 -51.226 -11.756 1.00 96.15 349 GLN B C 1
ATOM 3308 O O . GLN B 1 68 ? 52.788 -50.055 -12.117 1.00 97.06 349 GLN B O 1
ATOM 3314 N N . SER B 1 69 ? 53.635 -52.126 -11.786 1.00 95.62 350 SER B N 1
ATOM 3315 C CA . SER B 1 69 ? 54.977 -51.825 -12.292 1.00 95.95 350 SER B CA 1
ATOM 3316 C C . SER B 1 69 ? 54.986 -51.646 -13.807 1.00 92.58 350 SER B C 1
ATOM 3317 O O . SER B 1 69 ? 55.895 -51.024 -14.356 1.00 93.19 350 SER B O 1
ATOM 3320 N N . GLY B 1 70 ? 53.975 -52.202 -14.473 1.00 89.37 351 GLY B N 1
ATOM 3321 C CA . GLY B 1 70 ? 53.831 -52.085 -15.924 1.00 86.19 351 GLY B CA 1
ATOM 3322 C C . GLY B 1 70 ? 54.546 -53.194 -16.667 1.00 84.14 351 GLY B C 1
ATOM 3323 O O . GLY B 1 70 ? 55.260 -52.944 -17.642 1.00 83.28 351 GLY B O 1
ATOM 3324 N N . CYS B 1 71 ? 54.350 -54.424 -16.204 1.00 83.63 352 CYS B N 1
ATOM 3325 C CA . CYS B 1 71 ? 54.994 -55.583 -16.804 1.00 82.16 352 CYS B CA 1
ATOM 3326 C C . CYS B 1 71 ? 54.233 -56.113 -18.016 1.00 78.83 352 CYS B C 1
ATOM 3327 O O . CYS B 1 71 ? 54.811 -56.803 -18.859 1.00 77.58 352 CYS B O 1
ATOM 3330 N N . LEU B 1 72 ? 52.945 -55.784 -18.106 1.00 77.64 353 LEU B N 1
ATOM 3331 C CA . LEU B 1 72 ? 52.120 -56.228 -19.231 1.00 74.76 353 LEU B CA 1
ATOM 3332 C C . LEU B 1 72 ? 52.688 -55.819 -20.595 1.00 73.16 353 LEU B C 1
ATOM 3333 O O . LEU B 1 72 ? 52.800 -56.668 -21.481 1.00 71.62 353 LEU B O 1
ATOM 3338 N N . PRO B 1 73 ? 53.055 -54.528 -20.771 1.00 73.89 354 PRO B N 1
ATOM 3339 C CA . PRO B 1 73 ? 53.665 -54.141 -22.046 1.00 72.83 354 PRO B CA 1
ATOM 3340 C C . PRO B 1 73 ? 54.998 -54.848 -22.303 1.00 73.49 354 PRO B C 1
ATOM 3341 O O . PRO B 1 73 ? 55.321 -55.139 -23.454 1.00 72.21 354 PRO B O 1
ATOM 3345 N N . LEU B 1 74 ? 55.749 -55.126 -21.237 1.00 75.71 355 LEU B N 1
ATOM 3346 C CA . LEU B 1 74 ? 57.021 -55.842 -21.339 1.00 76.89 355 LEU B CA 1
ATOM 3347 C C . LEU B 1 74 ? 56.796 -57.295 -21.735 1.00 75.36 355 LEU B C 1
ATOM 3348 O O . LEU B 1 74 ? 57.578 -57.862 -22.497 1.00 75.35 355 LEU B O 1
ATOM 3353 N N . LEU B 1 75 ? 55.724 -57.887 -21.213 1.00 74.50 356 LEU B N 1
ATOM 3354 C CA . LEU B 1 75 ? 55.342 -59.256 -21.558 1.00 73.35 356 LEU B CA 1
ATOM 3355 C C . LEU B 1 75 ? 54.907 -59.360 -23.014 1.00 71.11 356 LEU B C 1
ATOM 3356 O O . LEU B 1 75 ? 55.315 -60.277 -23.724 1.00 70.87 356 LEU B O 1
ATOM 3361 N N . ILE B 1 76 ? 54.086 -58.409 -23.450 1.00 69.83 357 ILE B N 1
ATOM 3362 C CA . ILE B 1 76 ? 53.623 -58.353 -24.835 1.00 67.98 357 ILE B CA 1
ATOM 3363 C C . ILE B 1 76 ? 54.787 -58.132 -25.817 1.00 68.46 357 ILE B C 1
ATOM 3364 O O . ILE B 1 76 ? 54.792 -58.685 -26.918 1.00 67.55 357 ILE B O 1
ATOM 3369 N N . GLN B 1 77 ? 55.776 -57.344 -25.399 1.00 70.30 358 GLN B N 1
ATOM 3370 C CA . GLN B 1 77 ? 56.965 -57.101 -26.214 1.00 71.45 358 GLN B CA 1
ATOM 3371 C C . GLN B 1 77 ? 57.795 -58.368 -26.424 1.00 72.32 358 GLN B C 1
ATOM 3372 O O . GLN B 1 77 ? 58.369 -58.569 -27.494 1.00 72.60 358 GLN B O 1
ATOM 3378 N N . LEU B 1 78 ? 57.854 -59.220 -25.404 1.00 73.08 359 LEU B N 1
ATOM 3379 C CA . LEU B 1 78 ? 58.551 -60.498 -25.518 1.00 74.08 359 LEU B CA 1
ATOM 3380 C C . LEU B 1 78 ? 57.755 -61.477 -26.376 1.00 72.51 359 LEU B C 1
ATOM 3381 O O . LEU B 1 78 ? 58.311 -62.416 -26.942 1.00 73.43 359 LEU B O 1
ATOM 3386 N N . LEU B 1 79 ? 56.454 -61.227 -26.483 1.00 70.56 360 LEU B N 1
ATOM 3387 C CA . LEU B 1 79 ? 55.518 -62.154 -27.101 1.00 69.40 360 LEU B CA 1
ATOM 3388 C C . LEU B 1 79 ? 55.178 -61.775 -28.542 1.00 68.22 360 LEU B C 1
ATOM 3389 O O . LEU B 1 79 ? 54.880 -62.645 -29.360 1.00 68.07 360 LEU B O 1
ATOM 3394 N N . HIS B 1 80 ? 55.221 -60.477 -28.842 1.00 67.90 361 HIS B N 1
ATOM 3395 C CA . HIS B 1 80 ? 54.871 -59.953 -30.167 1.00 66.95 361 HIS B CA 1
ATOM 3396 C C . HIS B 1 80 ? 55.766 -58.785 -30.590 1.00 68.01 361 HIS B C 1
ATOM 3397 O O . HIS B 1 80 ? 55.859 -58.468 -31.779 1.00 67.69 361 HIS B O 1
ATOM 3404 N N . GLY B 1 81 ? 56.417 -58.167 -29.603 1.00 69.70 362 GLY B N 1
ATOM 3405 C CA . GLY B 1 81 ? 57.142 -56.896 -29.743 1.00 71.34 362 GLY B CA 1
ATOM 3406 C C . GLY B 1 81 ? 57.706 -56.492 -31.090 1.00 72.24 362 GLY B C 1
ATOM 3407 O O . GLY B 1 81 ? 58.770 -56.969 -31.503 1.00 74.06 362 GLY B O 1
ATOM 3408 N N . ASN B 1 82 ? 56.980 -55.604 -31.766 1.00 71.31 363 ASN B N 1
ATOM 3409 C CA . ASN B 1 82 ? 57.426 -54.997 -33.022 1.00 72.19 363 ASN B CA 1
ATOM 3410 C C . ASN B 1 82 ? 57.304 -53.473 -32.951 1.00 72.70 363 ASN B C 1
ATOM 3411 O O . ASN B 1 82 ? 57.124 -52.795 -33.968 1.00 72.46 363 ASN B O 1
ATOM 3416 N N . ASP B 1 83 ? 57.410 -52.952 -31.729 1.00 73.74 364 ASP B N 1
ATOM 3417 C CA . ASP B 1 83 ? 57.394 -51.513 -31.454 1.00 75.21 364 ASP B CA 1
ATOM 3418 C C . ASP B 1 83 ? 58.246 -50.682 -32.428 1.00 77.22 364 ASP B C 1
ATOM 3419 O O . ASP B 1 83 ? 57.947 -49.507 -32.665 1.00 77.80 364 ASP B O 1
ATOM 3424 N N . LYS B 1 84 ? 59.298 -51.297 -32.978 1.00 78.73 365 LYS B N 1
ATOM 3425 C CA . LYS B 1 84 ? 60.106 -50.703 -34.053 1.00 80.68 365 LYS B CA 1
ATOM 3426 C C . LYS B 1 84 ? 59.229 -50.140 -35.173 1.00 79.13 365 LYS B C 1
ATOM 3427 O O . LYS B 1 84 ? 58.164 -50.685 -35.483 1.00 76.36 365 LYS B O 1
ATOM 3433 N N . ASN B 1 91 ? 60.746 -58.027 -33.820 1.00 76.99 372 ASN B N 1
ATOM 3434 C CA . ASN B 1 91 ? 62.110 -58.496 -33.570 1.00 80.00 372 ASN B CA 1
ATOM 3435 C C . ASN B 1 91 ? 62.614 -58.150 -32.164 1.00 80.96 372 ASN B C 1
ATOM 3436 O O . ASN B 1 91 ? 63.813 -58.233 -31.877 1.00 83.68 372 ASN B O 1
ATOM 3441 N N . SER B 1 92 ? 61.680 -57.750 -31.303 1.00 78.82 373 SER B N 1
ATOM 3442 C CA . SER B 1 92 ? 61.919 -57.630 -29.866 1.00 79.55 373 SER B CA 1
ATOM 3443 C C . SER B 1 92 ? 61.285 -58.828 -29.145 1.00 78.29 373 SER B C 1
ATOM 3444 O O . SER B 1 92 ? 61.409 -58.966 -27.924 1.00 78.98 373 SER B O 1
ATOM 3447 N N . ARG B 1 93 ? 60.597 -59.679 -29.911 1.00 76.61 374 ARG B N 1
ATOM 3448 C CA . ARG B 1 93 ? 59.968 -60.888 -29.374 1.00 75.75 374 ARG B CA 1
ATOM 3449 C C . ARG B 1 93 ? 60.966 -62.035 -29.267 1.00 77.94 374 ARG B C 1
ATOM 3450 O O . ARG B 1 93 ? 61.665 -62.353 -30.228 1.00 79.40 374 ARG B O 1
ATOM 3458 N N . GLY B 1 94 ? 61.022 -62.647 -28.088 1.00 78.50 375 GLY B N 1
ATOM 3459 C CA . GLY B 1 94 ? 62.045 -63.639 -27.771 1.00 80.93 375 GLY B CA 1
ATOM 3460 C C . GLY B 1 94 ? 61.831 -65.017 -28.364 1.00 81.13 375 GLY B C 1
ATOM 3461 O O . GLY B 1 94 ? 60.959 -65.217 -29.214 1.00 79.33 375 GLY B O 1
ATOM 3462 N N . SER B 1 95 ? 62.642 -65.963 -27.894 1.00 83.56 376 SER B N 1
ATOM 3463 C CA . SER B 1 95 ? 62.604 -67.360 -28.322 1.00 84.75 376 SER B CA 1
ATOM 3464 C C . SER B 1 95 ? 61.262 -68.039 -28.036 1.00 82.88 376 SER B C 1
ATOM 3465 O O . SER B 1 95 ? 60.418 -67.494 -27.324 1.00 80.95 376 SER B O 1
ATOM 3468 N N . LYS B 1 96 ? 61.075 -69.230 -28.601 1.00 83.94 377 LYS B N 1
ATOM 3469 C CA . LYS B 1 96 ? 59.876 -70.030 -28.364 1.00 82.95 377 LYS B CA 1
ATOM 3470 C C . LYS B 1 96 ? 59.778 -70.426 -26.892 1.00 83.60 377 LYS B C 1
ATOM 3471 O O . LYS B 1 96 ? 58.703 -70.339 -26.296 1.00 81.93 377 LYS B O 1
ATOM 3477 N N . GLU B 1 97 ? 60.901 -70.856 -26.318 1.00 86.27 378 GLU B N 1
ATOM 3478 C CA . GLU B 1 97 ? 60.972 -71.169 -24.890 1.00 87.35 378 GLU B CA 1
ATOM 3479 C C . GLU B 1 97 ? 60.801 -69.916 -24.038 1.00 85.72 378 GLU B C 1
ATOM 3480 O O . GLU B 1 97 ? 60.235 -69.978 -22.943 1.00 85.56 378 GLU B O 1
ATOM 3486 N N . ALA B 1 98 ? 61.287 -68.786 -24.553 1.00 84.88 379 ALA B N 1
ATOM 3487 C CA . ALA B 1 98 ? 61.126 -67.492 -23.897 1.00 83.51 379 ALA B CA 1
ATOM 3488 C C . ALA B 1 98 ? 59.670 -67.037 -23.924 1.00 80.60 379 ALA B C 1
ATOM 3489 O O . ALA B 1 98 ? 59.149 -66.565 -22.913 1.00 80.15 379 ALA B O 1
ATOM 3491 N N . ARG B 1 99 ? 59.020 -67.192 -25.076 1.00 79.02 380 ARG B N 1
ATOM 3492 C CA . ARG B 1 99 ? 57.608 -66.828 -25.239 1.00 76.49 380 ARG B CA 1
ATOM 3493 C C . ARG B 1 99 ? 56.666 -67.735 -24.445 1.00 76.70 380 ARG B C 1
ATOM 3494 O O . ARG B 1 99 ? 55.585 -67.306 -24.036 1.00 75.25 380 ARG B O 1
ATOM 3502 N N . ALA B 1 100 ? 57.082 -68.984 -24.238 1.00 78.82 381 ALA B N 1
ATOM 3503 C CA . ALA B 1 100 ? 56.330 -69.933 -23.420 1.00 79.63 381 ALA B CA 1
ATOM 3504 C C . ALA B 1 100 ? 56.268 -69.442 -21.979 1.00 80.02 381 ALA B C 1
ATOM 3505 O O . ALA B 1 100 ? 55.218 -69.512 -21.338 1.00 79.62 381 ALA B O 1
ATOM 3507 N N . ARG B 1 101 ? 57.401 -68.941 -21.487 1.00 81.12 382 ARG B N 1
ATOM 3508 C CA . ARG B 1 101 ? 57.497 -68.349 -20.155 1.00 81.82 382 ARG B CA 1
ATOM 3509 C C . ARG B 1 101 ? 56.643 -67.088 -20.044 1.00 79.77 382 ARG B C 1
ATOM 3510 O O . ARG B 1 101 ? 55.894 -66.921 -19.079 1.00 80.03 382 ARG B O 1
ATOM 3518 N N . ALA B 1 102 ? 56.760 -66.213 -21.040 1.00 78.11 383 ALA B N 1
ATOM 3519 C CA . ALA B 1 102 ? 56.069 -64.928 -21.044 1.00 76.37 383 ALA B CA 1
ATOM 3520 C C . ALA B 1 102 ? 54.559 -65.096 -20.920 1.00 75.10 383 ALA B C 1
ATOM 3521 O O . ALA B 1 102 ? 53.955 -64.568 -19.988 1.00 75.45 383 ALA B O 1
ATOM 3523 N N . SER B 1 103 ? 53.964 -65.854 -21.842 1.00 74.14 384 SER B N 1
ATOM 3524 C CA . SER B 1 103 ? 52.516 -66.085 -21.854 1.00 73.26 384 SER B CA 1
ATOM 3525 C C . SER B 1 103 ? 52.020 -66.775 -20.585 1.00 74.95 384 SER B C 1
ATOM 3526 O O . SER B 1 103 ? 50.875 -66.569 -20.169 1.00 74.74 384 SER B O 1
ATOM 3529 N N . ALA B 1 104 ? 52.886 -67.589 -19.980 1.00 76.87 385 ALA B N 1
ATOM 3530 C CA . ALA B 1 104 ? 52.584 -68.251 -18.714 1.00 78.88 385 ALA B CA 1
ATOM 3531 C C . ALA B 1 104 ? 52.531 -67.236 -17.576 1.00 79.40 385 ALA B C 1
ATOM 3532 O O . ALA B 1 104 ? 51.592 -67.239 -16.774 1.00 80.21 385 ALA B O 1
ATOM 3534 N N . ALA B 1 105 ? 53.539 -66.368 -17.518 1.00 79.26 386 ALA B N 1
ATOM 3535 C CA . ALA B 1 105 ? 53.575 -65.278 -16.547 1.00 79.94 386 ALA B CA 1
ATOM 3536 C C . ALA B 1 105 ? 52.386 -64.345 -16.759 1.00 78.27 386 ALA B C 1
ATOM 3537 O O . ALA B 1 105 ? 51.776 -63.872 -15.799 1.00 79.32 386 ALA B O 1
ATOM 3539 N N . LEU B 1 106 ? 52.064 -64.108 -18.028 1.00 75.88 387 LEU B N 1
ATOM 3540 C CA . LEU B 1 106 ? 50.938 -63.275 -18.432 1.00 74.28 387 LEU B CA 1
ATOM 3541 C C . LEU B 1 106 ? 49.608 -63.925 -18.052 1.00 74.72 387 LEU B C 1
ATOM 3542 O O . LEU B 1 106 ? 48.631 -63.229 -17.769 1.00 74.61 387 LEU B O 1
ATOM 3547 N N . HIS B 1 107 ? 49.578 -65.256 -18.042 1.00 75.52 388 HIS B N 1
ATOM 3548 C CA . HIS B 1 107 ? 48.414 -65.992 -17.559 1.00 76.62 388 HIS B CA 1
ATOM 3549 C C . HIS B 1 107 ? 48.263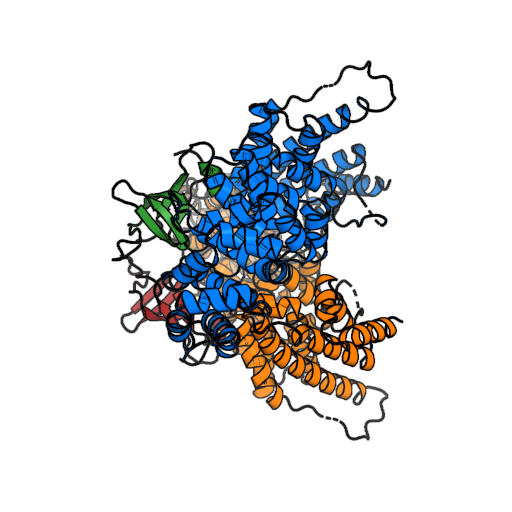 -65.788 -16.054 1.00 79.04 388 HIS B C 1
ATOM 3550 O O . HIS B 1 107 ? 47.179 -65.461 -15.573 1.00 79.77 388 HIS B O 1
ATOM 3557 N N . ASN B 1 108 ? 49.363 -65.964 -15.325 1.00 80.56 389 ASN B N 1
ATOM 3558 C CA . ASN B 1 108 ? 49.364 -65.866 -13.868 1.00 83.29 389 ASN B CA 1
ATOM 3559 C C . ASN B 1 108 ? 48.945 -64.510 -13.324 1.00 83.66 389 ASN B C 1
ATOM 3560 O O . ASN B 1 108 ? 48.295 -64.434 -12.284 1.00 85.89 389 ASN B O 1
ATOM 3565 N N . ILE B 1 109 ? 49.319 -63.446 -14.028 1.00 81.89 390 ILE B N 1
ATOM 3566 C CA . ILE B 1 109 ? 49.030 -62.081 -13.587 1.00 82.54 390 ILE B CA 1
ATOM 3567 C C . ILE B 1 109 ? 47.559 -61.693 -13.798 1.00 81.97 390 ILE B C 1
ATOM 3568 O O . ILE B 1 109 ? 46.953 -61.059 -12.932 1.00 83.98 390 ILE B O 1
ATOM 3573 N N . ILE B 1 110 ? 46.994 -62.090 -14.937 1.00 79.71 391 ILE B N 1
ATOM 3574 C CA . ILE B 1 110 ? 45.588 -61.820 -15.252 1.00 79.22 391 ILE B CA 1
ATOM 3575 C C . ILE B 1 110 ? 44.649 -62.696 -14.415 1.00 81.54 391 ILE B C 1
ATOM 3576 O O . ILE B 1 110 ? 43.576 -62.250 -14.008 1.00 82.81 391 ILE B O 1
ATOM 3581 N N . HIS B 1 111 ? 45.075 -63.926 -14.139 1.00 82.53 392 HIS B N 1
ATOM 3582 C CA . HIS B 1 111 ? 44.299 -64.848 -13.311 1.00 85.27 392 HIS B CA 1
ATOM 3583 C C . HIS B 1 111 ? 44.447 -64.588 -11.806 1.00 88.52 392 HIS B C 1
ATOM 3584 O O . HIS B 1 111 ? 43.752 -65.207 -10.999 1.00 91.18 392 HIS B O 1
ATOM 3591 N N . SER B 1 112 ? 45.345 -63.676 -11.435 1.00 88.70 393 SER B N 1
ATOM 3592 C CA . SER B 1 112 ? 45.510 -63.278 -10.037 1.00 92.05 393 SER B CA 1
ATOM 3593 C C . SER B 1 112 ? 44.921 -61.898 -9.780 1.00 92.85 393 SER B C 1
ATOM 3594 O O . SER B 1 112 ? 45.625 -60.962 -9.392 1.00 93.57 393 SER B O 1
ATOM 3597 N N . GLN B 1 113 ? 43.616 -61.793 -10.011 1.00 93.10 394 GLN B N 1
ATOM 3598 C CA . GLN B 1 113 ? 42.859 -60.569 -9.791 1.00 94.31 394 GLN B CA 1
ATOM 3599 C C . GLN B 1 113 ? 41.615 -60.885 -8.964 1.00 97.65 394 GLN B C 1
ATOM 3600 O O . GLN B 1 113 ? 41.319 -62.058 -8.718 1.00 98.64 394 GLN B O 1
ATOM 3606 N N . PRO B 1 114 ? 40.886 -59.844 -8.515 1.00 99.84 395 PRO B N 1
ATOM 3607 C CA . PRO B 1 114 ? 39.548 -60.091 -7.983 1.00 102.84 395 PRO B CA 1
ATOM 3608 C C . PRO B 1 114 ? 38.578 -60.489 -9.097 1.00 100.75 395 PRO B C 1
ATOM 3609 O O . PRO B 1 114 ? 38.903 -60.358 -10.279 1.00 97.06 395 PRO B O 1
ATOM 3613 N N . ASP B 1 115 ? 37.397 -60.965 -8.715 1.00 103.56 396 ASP B N 1
ATOM 3614 C CA . ASP B 1 115 ? 36.395 -61.435 -9.669 1.00 102.38 396 ASP B CA 1
ATOM 3615 C C . ASP B 1 115 ? 35.607 -60.273 -10.294 1.00 101.76 396 ASP B C 1
ATOM 3616 O O . ASP B 1 115 ? 34.412 -60.402 -10.572 1.00 102.99 396 ASP B O 1
ATOM 3621 N N . ASP B 1 116 ? 36.285 -59.147 -10.524 1.00 100.23 397 ASP B N 1
ATOM 3622 C CA . ASP B 1 116 ? 35.659 -57.944 -11.086 1.00 99.95 397 ASP B CA 1
ATOM 3623 C C . ASP B 1 116 ? 35.158 -58.125 -12.518 1.00 96.61 397 ASP B C 1
ATOM 3624 O O . ASP B 1 116 ? 35.496 -59.104 -13.184 1.00 94.21 397 ASP B O 1
ATOM 3629 N N . LYS B 1 117 ? 34.343 -57.176 -12.978 1.00 96.87 398 LYS B N 1
ATOM 3630 C CA . LYS B 1 117 ? 33.832 -57.186 -14.347 1.00 94.08 398 LYS B CA 1
ATOM 3631 C C . LYS B 1 117 ? 34.961 -57.097 -15.365 1.00 89.79 398 LYS B C 1
ATOM 3632 O O . LYS B 1 117 ? 34.919 -57.765 -16.397 1.00 87.22 398 LYS B O 1
ATOM 3638 N N . ARG B 1 118 ? 35.965 -56.274 -15.059 1.00 89.46 399 ARG B N 1
ATOM 3639 C CA . ARG B 1 118 ? 37.166 -56.140 -15.888 1.00 85.98 399 ARG B CA 1
ATOM 3640 C C . ARG B 1 118 ? 38.066 -57.361 -15.713 1.00 84.87 399 ARG B C 1
ATOM 3641 O O . ARG B 1 118 ? 38.816 -57.726 -16.620 1.00 81.92 399 ARG B O 1
ATOM 3649 N N . GLY B 1 119 ? 37.969 -57.993 -14.545 1.00 87.50 400 GLY B N 1
ATOM 3650 C CA . GLY B 1 119 ? 38.703 -59.221 -14.256 1.00 87.11 400 GLY B CA 1
ATOM 3651 C C . GLY B 1 119 ? 38.174 -60.449 -14.979 1.00 85.91 400 GLY B C 1
ATOM 3652 O O . GLY B 1 119 ? 38.887 -61.439 -15.116 1.00 85.03 400 GLY B O 1
ATOM 3653 N N . ARG B 1 120 ? 36.926 -60.388 -15.441 1.00 86.25 401 ARG B N 1
ATOM 3654 C CA . ARG B 1 120 ? 36.308 -61.521 -16.130 1.00 85.70 401 ARG B CA 1
ATOM 3655 C C . ARG B 1 120 ? 36.363 -61.403 -17.654 1.00 82.19 401 ARG B C 1
ATOM 3656 O O . ARG B 1 120 ? 36.303 -62.415 -18.355 1.00 81.27 401 ARG B O 1
ATOM 3664 N N . ARG B 1 121 ? 36.472 -60.176 -18.161 1.00 80.49 402 ARG B N 1
ATOM 3665 C CA . ARG B 1 121 ? 36.645 -59.958 -19.596 1.00 77.33 402 ARG B CA 1
ATOM 3666 C C . ARG B 1 121 ? 38.046 -60.397 -19.992 1.00 75.10 402 ARG B C 1
ATOM 3667 O O . ARG B 1 121 ? 38.222 -61.095 -20.990 1.00 73.45 402 ARG B O 1
ATOM 3675 N N . GLU B 1 122 ? 39.032 -59.994 -19.191 1.00 75.42 403 GLU B N 1
ATOM 3676 C CA . GLU B 1 122 ? 40.436 -60.314 -19.443 1.00 73.77 403 GLU B CA 1
ATOM 3677 C C . GLU B 1 122 ? 40.713 -61.813 -19.463 1.00 74.07 403 GLU B C 1
ATOM 3678 O O . GLU B 1 122 ? 41.483 -62.286 -20.297 1.00 72.44 403 GLU B O 1
ATOM 3684 N N . ILE B 1 123 ? 40.088 -62.555 -18.551 1.00 76.53 404 ILE B N 1
ATOM 3685 C CA . ILE B 1 123 ? 40.224 -64.011 -18.539 1.00 77.32 404 ILE B CA 1
ATOM 3686 C C . ILE B 1 123 ? 39.504 -64.638 -19.737 1.00 76.47 404 ILE B C 1
ATOM 3687 O O . ILE B 1 123 ? 40.072 -65.499 -20.412 1.00 75.74 404 ILE B O 1
ATOM 3692 N N . ARG B 1 124 ? 38.277 -64.190 -20.009 1.00 76.89 405 ARG B N 1
ATOM 3693 C CA . ARG B 1 124 ? 37.522 -64.652 -21.177 1.00 76.30 405 ARG B CA 1
ATOM 3694 C C . ARG B 1 124 ? 38.329 -64.445 -22.458 1.00 73.45 405 ARG B C 1
ATOM 3695 O O . ARG B 1 124 ? 38.455 -65.366 -23.270 1.00 73.30 405 ARG B O 1
ATOM 3703 N N . VAL B 1 125 ? 38.884 -63.243 -22.617 1.00 71.70 406 VAL B N 1
ATOM 3704 C CA . VAL B 1 125 ? 39.660 -62.883 -23.808 1.00 69.10 406 VAL B CA 1
ATOM 3705 C C . VAL B 1 125 ? 40.996 -63.627 -23.862 1.00 68.66 406 VAL B C 1
ATOM 3706 O O . VAL B 1 125 ? 41.284 -64.310 -24.847 1.00 68.00 406 VAL B O 1
ATOM 3710 N N . LEU B 1 126 ? 41.796 -63.504 -22.804 1.00 69.38 407 LEU B N 1
ATOM 3711 C CA . LEU B 1 126 ? 43.112 -64.143 -22.755 1.00 69.33 407 LEU B CA 1
ATOM 3712 C C . LEU B 1 126 ? 43.046 -65.639 -23.075 1.00 70.33 407 LEU B C 1
ATOM 3713 O O . LEU B 1 126 ? 43.879 -66.143 -23.824 1.00 69.66 407 LEU B O 1
ATOM 3718 N N . HIS B 1 127 ? 42.047 -66.329 -22.524 1.00 72.32 408 HIS B N 1
ATOM 3719 C CA . HIS B 1 127 ? 41.832 -67.753 -22.801 1.00 73.92 408 HIS B CA 1
ATOM 3720 C C . HIS B 1 127 ? 41.773 -68.034 -24.301 1.00 72.70 408 HIS B C 1
ATOM 3721 O O . HIS B 1 127 ? 42.382 -68.991 -24.786 1.00 73.25 408 HIS B O 1
ATOM 3728 N N . LEU B 1 128 ? 41.036 -67.192 -25.022 1.00 71.30 409 LEU B N 1
ATOM 3729 C CA . LEU B 1 128 ? 40.905 -67.307 -26.472 1.00 70.14 409 LEU B CA 1
ATOM 3730 C C . LEU B 1 128 ? 42.220 -66.979 -27.174 1.00 68.31 409 LEU B C 1
ATOM 3731 O O . LEU B 1 128 ? 42.636 -67.688 -28.091 1.00 68.47 409 LEU B O 1
ATOM 3736 N N . LEU B 1 129 ? 42.873 -65.908 -26.728 1.00 66.98 410 LEU B N 1
ATOM 3737 C CA . LEU B 1 129 ? 44.158 -65.498 -27.286 1.00 65.64 410 LEU B CA 1
ATOM 3738 C C . LEU B 1 129 ? 45.233 -66.558 -27.062 1.00 66.86 410 LEU B C 1
ATOM 3739 O O . LEU B 1 129 ? 46.095 -66.757 -27.914 1.00 66.66 410 LEU B O 1
ATOM 3744 N N . GLU B 1 130 ? 45.162 -67.244 -25.923 1.00 68.50 411 GLU B N 1
ATOM 3745 C CA . GLU B 1 130 ? 46.083 -68.334 -25.612 1.00 70.08 411 GLU B CA 1
ATOM 3746 C C . GLU B 1 130 ? 45.923 -69.508 -26.572 1.00 71.19 411 GLU B C 1
ATOM 3747 O O . GLU B 1 130 ? 46.911 -70.130 -26.969 1.00 71.99 411 GLU B O 1
ATOM 3753 N N . GLN B 1 131 ? 44.677 -69.800 -26.939 1.00 71.59 412 GLN B N 1
ATOM 3754 C CA . GLN B 1 131 ? 44.378 -70.839 -27.920 1.00 72.92 412 GLN B CA 1
ATOM 3755 C C . GLN B 1 131 ? 44.936 -70.465 -29.290 1.00 71.50 412 GLN B C 1
ATOM 3756 O O . GLN B 1 131 ? 45.487 -71.317 -29.992 1.00 72.94 412 GLN B O 1
ATOM 3762 N N . ILE B 1 132 ? 44.798 -69.190 -29.655 1.00 69.01 413 ILE B N 1
ATOM 3763 C CA . ILE B 1 132 ? 45.354 -68.672 -30.906 1.00 67.59 413 ILE B CA 1
ATOM 3764 C C . ILE B 1 132 ? 46.882 -68.731 -30.893 1.00 67.74 413 ILE B C 1
ATOM 3765 O O . ILE B 1 132 ? 47.494 -69.243 -31.834 1.00 68.58 413 ILE B O 1
ATOM 3770 N N . ARG B 1 133 ? 47.485 -68.225 -29.819 1.00 67.31 414 ARG B N 1
ATOM 3771 C CA . ARG B 1 133 ? 48.937 -68.251 -29.663 1.00 67.85 414 ARG B CA 1
ATOM 3772 C C . ARG B 1 133 ? 49.488 -69.672 -29.753 1.00 70.23 414 ARG B C 1
ATOM 3773 O O . ARG B 1 133 ? 50.418 -69.922 -30.514 1.00 71.03 414 ARG B O 1
ATOM 3781 N N . ALA B 1 134 ? 48.892 -70.597 -29.001 1.00 71.68 415 ALA B N 1
ATOM 3782 C CA . ALA B 1 134 ? 49.294 -72.003 -29.032 1.00 74.33 415 ALA B CA 1
ATOM 3783 C C . ALA B 1 134 ? 49.177 -72.600 -30.431 1.00 75.27 415 ALA B C 1
ATOM 3784 O O . ALA B 1 134 ? 50.025 -73.391 -30.842 1.00 77.30 415 ALA B O 1
ATOM 3786 N N . TYR B 1 135 ? 48.128 -72.214 -31.155 1.00 74.14 416 TYR B N 1
ATOM 3787 C CA . TYR B 1 135 ? 47.907 -72.691 -32.518 1.00 75.20 416 TYR B CA 1
ATOM 3788 C C . TYR B 1 135 ? 48.969 -72.155 -33.470 1.00 74.66 416 TYR B C 1
ATOM 3789 O O . TYR B 1 135 ? 49.464 -72.888 -34.326 1.00 76.79 416 TYR B O 1
ATOM 3798 N N . CYS B 1 136 ? 49.304 -70.876 -33.321 1.00 72.25 417 CYS B N 1
ATOM 3799 C CA . CYS B 1 136 ? 50.353 -70.249 -34.124 1.00 71.92 417 CYS B CA 1
ATOM 3800 C C . CYS B 1 136 ? 51.694 -70.955 -33.937 1.00 74.14 417 CYS B C 1
ATOM 3801 O O . CYS B 1 136 ? 52.476 -71.063 -34.878 1.00 75.40 417 CYS B O 1
ATOM 3804 N N . GLU B 1 137 ? 51.940 -71.438 -32.721 1.00 74.99 418 GLU B N 1
ATOM 3805 C CA . GLU B 1 137 ? 53.156 -72.178 -32.397 1.00 77.47 418 GLU B CA 1
ATOM 3806 C C . GLU B 1 137 ? 53.222 -73.507 -33.137 1.00 80.60 418 GLU B C 1
ATOM 3807 O O . GLU B 1 137 ? 54.312 -73.993 -33.454 1.00 82.98 418 GLU B O 1
ATOM 3813 N N . THR B 1 138 ? 52.053 -74.090 -33.402 1.00 81.02 419 THR B N 1
ATOM 3814 C CA . THR B 1 138 ? 51.948 -75.310 -34.198 1.00 84.23 419 THR B CA 1
ATOM 3815 C C . THR B 1 138 ? 52.343 -75.012 -35.643 1.00 84.63 419 THR B C 1
ATOM 3816 O O . THR B 1 138 ? 53.054 -75.795 -36.276 1.00 87.69 419 THR B O 1
ATOM 3820 N N . CYS B 1 139 ? 51.886 -73.866 -36.145 1.00 81.80 420 CYS B N 1
ATOM 3821 C CA . CYS B 1 139 ? 52.135 -73.455 -37.525 1.00 82.07 420 CYS B CA 1
ATOM 3822 C C . CYS B 1 139 ? 53.587 -73.081 -37.789 1.00 82.81 420 CYS B C 1
ATOM 3823 O O . CYS B 1 139 ? 54.131 -73.428 -38.836 1.00 85.22 420 CYS B O 1
ATOM 3826 N N . TRP B 1 140 ? 54.204 -72.368 -36.847 1.00 81.22 421 TRP B N 1
ATOM 3827 C CA . TRP B 1 140 ? 55.600 -71.949 -36.984 1.00 82.24 421 TRP B CA 1
ATOM 3828 C C . TRP B 1 140 ? 56.568 -73.127 -36.923 1.00 86.17 421 TRP B C 1
ATOM 3829 O O . TRP B 1 140 ? 57.580 -73.140 -37.629 1.00 88.24 421 TRP B O 1
ATOM 3840 N N . GLU B 1 141 ? 56.244 -74.111 -36.082 1.00 87.42 422 GLU B N 1
ATOM 3841 C CA . GLU B 1 141 ? 57.005 -75.358 -36.000 1.00 91.53 422 GLU B CA 1
ATOM 3842 C C . GLU B 1 141 ? 56.938 -76.152 -37.304 1.00 94.60 422 GLU B C 1
ATOM 3843 O O . GLU B 1 141 ? 57.937 -76.733 -37.732 1.00 98.09 422 GLU B O 1
ATOM 3849 N N . TRP B 1 142 ? 55.759 -76.166 -37.925 1.00 93.68 423 TRP B N 1
ATOM 3850 C CA . TRP B 1 142 ? 55.556 -76.803 -39.225 1.00 96.60 423 TRP B CA 1
ATOM 3851 C C . TRP B 1 142 ? 56.380 -76.113 -40.312 1.00 97.20 423 TRP B C 1
ATOM 3852 O O . TRP B 1 142 ? 57.015 -76.782 -41.130 1.00 101.11 423 TRP B O 1
ATOM 3863 N N . GLN B 1 143 ? 56.367 -74.780 -40.307 1.00 93.73 424 GLN B N 1
ATOM 3864 C CA . GLN B 1 143 ? 57.091 -73.986 -41.301 1.00 94.23 424 GLN B CA 1
ATOM 3865 C C . GLN B 1 143 ? 58.604 -74.175 -41.218 1.00 97.24 424 GLN B C 1
ATOM 3866 O O . GLN B 1 143 ? 59.280 -74.232 -42.247 1.00 100.17 424 GLN B O 1
ATOM 3872 N N . GLU B 1 144 ? 59.127 -74.272 -39.997 1.00 96.93 425 GLU B N 1
ATOM 3873 C CA . GLU B 1 144 ? 60.553 -74.523 -39.780 1.00 99.99 425 GLU B CA 1
ATOM 3874 C C . GLU B 1 144 ? 60.939 -75.939 -40.194 1.00 104.81 425 GLU B C 1
ATOM 3875 O O . GLU B 1 144 ? 62.039 -76.163 -40.696 1.00 108.38 425 GLU B O 1
ATOM 3881 N N . ALA B 1 145 ? 60.030 -76.887 -39.979 1.00 105.29 426 ALA B N 1
ATOM 3882 C CA . ALA B 1 145 ? 60.279 -78.294 -40.289 1.00 110.19 426 ALA B CA 1
ATOM 3883 C C . ALA B 1 145 ? 60.140 -78.586 -41.779 1.00 113.06 426 ALA B C 1
ATOM 3884 O O . ALA B 1 145 ? 60.889 -79.394 -42.332 1.00 117.92 426 ALA B O 1
ATOM 3886 N N . HIS B 1 146 ? 59.175 -77.929 -42.417 1.00 110.36 427 HIS B N 1
ATOM 3887 C CA . HIS B 1 146 ? 58.942 -78.075 -43.852 1.00 112.88 427 HIS B CA 1
ATOM 3888 C C . HIS B 1 146 ? 59.647 -76.962 -44.626 1.00 112.15 427 HIS B C 1
ATOM 3889 O O . HIS B 1 146 ? 59.054 -76.309 -45.485 1.00 110.74 427 HIS B O 1
ATOM 3896 N N . GLU B 1 147 ? 60.927 -76.774 -44.321 1.00 113.54 428 GLU B N 1
ATOM 3897 C CA . GLU B 1 147 ? 61.696 -75.636 -44.805 1.00 112.79 428 GLU B CA 1
ATOM 3898 C C . GLU B 1 147 ? 62.802 -76.091 -45.758 1.00 118.25 428 GLU B C 1
ATOM 3899 O O . GLU B 1 147 ? 63.224 -77.246 -45.699 1.00 122.41 428 GLU B O 1
ATOM 3905 N N . PRO B 1 148 ? 63.264 -75.192 -46.654 1.00 118.62 429 PRO B N 1
ATOM 3906 C CA . PRO B 1 148 ? 64.407 -75.476 -47.527 1.00 124.06 429 PRO B CA 1
ATOM 3907 C C . PRO B 1 148 ? 65.643 -75.931 -46.757 1.00 126.89 429 PRO B C 1
ATOM 3908 O O . PRO B 1 148 ? 66.080 -75.253 -45.827 1.00 124.36 429 PRO B O 1
ATOM 3912 N N . GLY B 1 149 ? 66.187 -77.080 -47.148 1.00 132.42 430 GLY B N 1
ATOM 3913 C CA . GLY B 1 149 ? 67.370 -77.643 -46.503 1.00 135.96 430 GLY B CA 1
ATOM 3914 C C . GLY B 1 149 ? 67.037 -78.607 -45.381 1.00 135.43 430 GLY B C 1
ATOM 3915 O O . GLY B 1 149 ? 67.848 -79.466 -45.031 1.00 139.60 430 GLY B O 1
ATOM 3916 N N . MET B 1 150 ? 65.837 -78.467 -44.825 1.00 130.62 431 MET B N 1
ATOM 3917 C CA . MET B 1 150 ? 65.404 -79.266 -43.685 1.00 129.75 431 MET B CA 1
ATOM 3918 C C . MET B 1 150 ? 64.999 -80.671 -44.112 1.00 134.11 431 MET B C 1
ATOM 3919 O O . MET B 1 150 ? 64.249 -80.844 -45.077 1.00 134.81 431 MET B O 1
ATOM 3924 N N . ASP B 1 151 ? 65.506 -81.667 -43.386 1.00 137.41 432 ASP B N 1
ATOM 3925 C CA . ASP B 1 151 ? 65.162 -83.065 -43.623 1.00 141.96 432 ASP B CA 1
ATOM 3926 C C . ASP B 1 151 ? 63.697 -83.300 -43.264 1.00 138.67 432 ASP B C 1
ATOM 3927 O O . ASP B 1 151 ? 63.338 -83.396 -42.087 1.00 135.97 432 ASP B O 1
ATOM 3932 N N . GLN B 1 152 ? 62.860 -83.379 -44.294 1.00 139.23 433 GLN B N 1
ATOM 3933 C CA . GLN B 1 152 ? 61.422 -83.553 -44.122 1.00 136.55 433 GLN B CA 1
ATOM 3934 C C . GLN B 1 152 ? 61.049 -85.032 -44.039 1.00 141.31 433 GLN B C 1
ATOM 3935 O O . GLN B 1 152 ? 60.459 -85.591 -44.968 1.00 144.30 433 GLN B O 1
ATOM 3941 N N . ASP B 1 153 ? 61.408 -85.656 -42.919 1.00 142.26 434 ASP B N 1
ATOM 3942 C CA . ASP B 1 153 ? 61.078 -87.057 -42.654 1.00 146.72 434 ASP B CA 1
ATOM 3943 C C . ASP B 1 153 ? 60.850 -87.325 -41.165 1.00 144.60 434 ASP B C 1
ATOM 3944 O O . ASP B 1 153 ? 61.357 -88.307 -40.617 1.00 148.62 434 ASP B O 1
ATOM 3949 N N . LYS B 1 154 ? 60.086 -86.446 -40.517 1.00 138.55 435 LYS B N 1
ATOM 3950 C CA . LYS B 1 154 ? 59.693 -86.641 -39.119 1.00 136.43 435 LYS B CA 1
ATOM 3951 C C . LYS B 1 154 ? 58.295 -86.094 -38.816 1.00 131.72 435 LYS B C 1
ATOM 3952 O O . LYS B 1 154 ? 57.890 -85.054 -39.344 1.00 127.94 435 LYS B O 1
ATOM 3958 N N . ASN B 1 155 ? 57.576 -86.809 -37.953 1.00 132.33 436 ASN B N 1
ATOM 3959 C CA . ASN B 1 155 ? 56.179 -86.514 -37.640 1.00 128.95 436 ASN B CA 1
ATOM 3960 C C . ASN B 1 155 ? 56.007 -85.245 -36.807 1.00 122.81 436 ASN B C 1
ATOM 3961 O O . ASN B 1 155 ? 56.634 -85.107 -35.753 1.00 121.81 436 ASN B O 1
ATOM 3966 N N . PRO B 1 156 ? 55.156 -84.313 -37.283 1.00 118.97 437 PRO B N 1
ATOM 3967 C CA . PRO B 1 156 ? 54.873 -83.064 -36.574 1.00 113.38 437 PRO B CA 1
ATOM 3968 C C . PRO B 1 156 ? 53.864 -83.275 -35.448 1.00 112.04 437 PRO B C 1
ATOM 3969 O O . PRO B 1 156 ? 53.508 -82.325 -34.748 1.00 107.87 437 PRO B O 1
ATOM 3973 N N . ALA B 1 159 ? 50.769 -81.527 -39.156 1.00 107.33 440 ALA B N 1
ATOM 3974 C CA . ALA B 1 159 ? 50.047 -80.400 -39.741 1.00 103.77 440 ALA B CA 1
ATOM 3975 C C . ALA B 1 159 ? 48.914 -79.910 -38.833 1.00 100.55 440 ALA B C 1
ATOM 3976 O O . ALA B 1 159 ? 48.171 -80.721 -38.278 1.00 102.43 440 ALA B O 1
ATOM 3978 N N . PRO B 1 160 ? 48.784 -78.579 -38.673 1.00 96.08 441 PRO B N 1
ATOM 3979 C CA . PRO B 1 160 ? 47.690 -78.015 -37.878 1.00 93.30 441 PRO B CA 1
ATOM 3980 C C . PRO B 1 160 ? 46.407 -77.823 -38.696 1.00 93.13 441 PRO B C 1
ATOM 3981 O O . PRO B 1 160 ? 46.401 -77.067 -39.673 1.00 91.72 441 PRO B O 1
ATOM 3985 N N . VAL B 1 161 ? 45.336 -78.510 -38.298 1.00 94.81 442 VAL B N 1
ATOM 3986 C CA . VAL B 1 161 ? 44.033 -78.383 -38.965 1.00 95.09 442 VAL B CA 1
ATOM 3987 C C . VAL B 1 161 ? 43.303 -77.106 -38.521 1.00 90.92 442 VAL B C 1
ATOM 3988 O O . VAL B 1 161 ? 43.064 -76.896 -37.330 1.00 89.49 442 VAL B O 1
ATOM 3992 N N . GLU B 1 162 ? 42.960 -76.265 -39.497 1.00 89.25 443 GLU B N 1
ATOM 3993 C CA . GLU B 1 162 ? 42.372 -74.941 -39.255 1.00 85.35 443 GLU B CA 1
ATOM 3994 C C . GLU B 1 162 ? 41.036 -74.980 -38.525 1.00 85.55 443 GLU B C 1
ATOM 3995 O O . GLU B 1 162 ? 40.683 -74.032 -37.822 1.00 82.74 443 GLU B O 1
ATOM 4001 N N . HIS B 1 163 ? 40.298 -76.074 -38.695 1.00 89.28 444 HIS B N 1
ATOM 4002 C CA . HIS B 1 163 ? 38.915 -76.153 -38.227 1.00 90.24 444 HIS B CA 1
ATOM 4003 C C . HIS B 1 163 ? 38.752 -75.981 -36.708 1.00 89.09 444 HIS B C 1
ATOM 4004 O O . HIS B 1 163 ? 37.685 -75.573 -36.240 1.00 88.75 444 HIS B O 1
ATOM 4011 N N . GLN B 1 164 ? 39.812 -76.270 -35.952 1.00 88.77 445 GLN B N 1
ATOM 4012 C CA . GLN B 1 164 ? 39.769 -76.197 -34.487 1.00 88.09 445 GLN B CA 1
ATOM 4013 C C . GLN B 1 164 ? 39.874 -74.778 -33.928 1.00 83.93 445 GLN B C 1
ATOM 4014 O O . GLN B 1 164 ? 39.331 -74.489 -32.859 1.00 83.51 445 GLN B O 1
ATOM 4020 N N . ILE B 1 165 ? 40.559 -73.898 -34.654 1.00 81.22 446 ILE B N 1
ATOM 4021 C CA . ILE B 1 165 ? 40.828 -72.537 -34.177 1.00 77.60 446 ILE B CA 1
ATOM 4022 C C . ILE B 1 165 ? 39.768 -71.512 -34.603 1.00 75.97 446 ILE B C 1
ATOM 4023 O O . ILE B 1 165 ? 39.725 -70.400 -34.075 1.00 73.57 446 ILE B O 1
ATOM 4028 N N . CYS B 1 166 ? 38.917 -71.898 -35.550 1.00 77.57 447 CYS B N 1
ATOM 4029 C CA . CYS B 1 166 ? 37.898 -71.003 -36.091 1.00 76.45 447 CYS B CA 1
ATOM 4030 C C . CYS B 1 166 ? 36.830 -70.593 -35.082 1.00 76.44 447 CYS B C 1
ATOM 4031 O O . CYS B 1 166 ? 36.417 -69.433 -35.082 1.00 74.48 447 CYS B O 1
ATOM 4034 N N . PRO B 1 167 ? 36.369 -71.532 -34.224 1.00 79.00 448 PRO B N 1
ATOM 4035 C CA . PRO B 1 167 ? 35.416 -71.089 -33.203 1.00 79.15 448 PRO B CA 1
ATOM 4036 C C . PRO B 1 167 ? 36.039 -70.071 -32.251 1.00 76.38 448 PRO B C 1
ATOM 4037 O O . PRO B 1 167 ? 35.381 -69.105 -31.870 1.00 75.48 448 PRO B O 1
ATOM 4041 N N . ALA B 1 168 ? 37.304 -70.279 -31.896 1.00 75.40 449 ALA B N 1
ATOM 4042 C CA . ALA B 1 168 ? 38.016 -69.371 -31.008 1.00 73.19 449 ALA B CA 1
ATOM 4043 C C . ALA B 1 168 ? 38.151 -67.975 -31.610 1.00 70.29 449 ALA B C 1
ATOM 4044 O O . ALA B 1 168 ? 37.918 -66.980 -30.926 1.00 69.29 449 ALA B O 1
ATOM 4046 N N . VAL B 1 169 ? 38.515 -67.902 -32.886 1.00 69.40 450 VAL B N 1
ATOM 4047 C CA . VAL B 1 169 ? 38.669 -66.614 -33.557 1.00 67.04 450 VAL B CA 1
ATOM 4048 C C . VAL B 1 169 ? 37.308 -65.979 -33.865 1.00 67.13 450 VAL B C 1
ATOM 4049 O O . VAL B 1 169 ? 37.201 -64.759 -34.010 1.00 65.51 450 VAL B O 1
ATOM 4053 N N . CYS B 1 170 ? 36.271 -66.812 -33.944 1.00 69.43 451 CYS B N 1
ATOM 4054 C CA . CYS B 1 170 ? 34.907 -66.329 -34.135 1.00 70.07 451 CYS B CA 1
ATOM 4055 C C . CYS B 1 170 ? 34.483 -65.472 -32.946 1.00 69.51 451 CYS B C 1
ATOM 4056 O O . CYS B 1 170 ? 34.039 -64.337 -33.122 1.00 68.34 451 CYS B O 1
ATOM 4059 N N . VAL B 1 171 ? 34.645 -66.023 -31.743 1.00 70.63 452 VAL B N 1
ATOM 4060 C CA . VAL B 1 171 ? 34.257 -65.353 -30.502 1.00 70.84 452 VAL B CA 1
ATOM 4061 C C . VAL B 1 171 ? 34.954 -64.000 -30.379 1.00 68.38 452 VAL B C 1
ATOM 4062 O O . VAL B 1 171 ? 34.296 -62.986 -30.142 1.00 68.34 452 VAL B O 1
ATOM 4066 N N . LEU B 1 172 ? 36.275 -63.989 -30.562 1.00 66.69 453 LEU B N 1
ATOM 4067 C CA . LEU B 1 172 ? 37.057 -62.755 -30.497 1.00 64.59 453 LEU B CA 1
ATOM 4068 C C . LEU B 1 172 ? 36.536 -61.704 -31.473 1.00 63.44 453 LEU B C 1
ATOM 4069 O O . LEU B 1 172 ? 36.357 -60.540 -31.102 1.00 62.89 453 LEU B O 1
ATOM 4074 N N . MET B 1 173 ? 36.279 -62.132 -32.709 1.00 63.38 454 MET B N 1
ATOM 4075 C CA . MET B 1 173 ? 35.703 -61.270 -33.739 1.00 62.63 454 MET B CA 1
ATOM 4076 C C . MET B 1 173 ? 34.401 -60.627 -33.254 1.00 63.62 454 MET B C 1
ATOM 4077 O O . MET B 1 173 ? 34.215 -59.415 -33.375 1.00 62.86 454 MET B O 1
ATOM 4082 N N . LYS B 1 174 ? 33.508 -61.446 -32.707 1.00 65.68 455 LYS B N 1
ATOM 4083 C CA . LYS B 1 174 ? 32.235 -60.963 -32.186 1.00 67.28 455 LYS B CA 1
ATOM 4084 C C . LYS B 1 174 ? 32.434 -60.035 -30.990 1.00 67.13 455 LYS B C 1
ATOM 4085 O O . LYS B 1 174 ? 31.777 -58.999 -30.891 1.00 67.53 455 LYS B O 1
ATOM 4091 N N . LEU B 1 175 ? 33.359 -60.397 -30.103 1.00 66.79 456 LEU B N 1
ATOM 4092 C CA . LEU B 1 175 ? 33.628 -59.604 -28.907 1.00 66.98 456 LEU B CA 1
ATOM 4093 C C . LEU B 1 175 ? 34.267 -58.252 -29.213 1.00 65.23 456 LEU B C 1
ATOM 4094 O O . LEU B 1 175 ? 34.057 -57.288 -28.475 1.00 66.06 456 LEU B O 1
ATOM 4099 N N . SER B 1 176 ? 35.036 -58.180 -30.299 1.00 63.23 457 SER B N 1
ATOM 4100 C CA . SER B 1 176 ? 35.737 -56.948 -30.665 1.00 61.68 457 SER B CA 1
ATOM 4101 C C . SER B 1 176 ? 34.785 -55.818 -31.055 1.00 62.11 457 SER B C 1
ATOM 4102 O O . SER B 1 176 ? 35.205 -54.669 -31.180 1.00 61.51 457 SER B O 1
ATOM 4105 N N . PHE B 1 177 ? 33.507 -56.145 -31.241 1.00 63.53 458 PHE B N 1
ATOM 4106 C CA . PHE B 1 177 ? 32.478 -55.131 -31.498 1.00 64.50 458 PHE B CA 1
ATOM 4107 C C . PHE B 1 177 ? 32.186 -54.269 -30.262 1.00 66.23 458 PHE B C 1
ATOM 4108 O O . PHE B 1 177 ? 31.721 -53.134 -30.381 1.00 66.85 458 PHE B O 1
ATOM 4116 N N . ASP B 1 178 ? 32.471 -54.819 -29.083 1.00 67.32 459 ASP B N 1
ATOM 4117 C CA . ASP B 1 178 ? 32.308 -54.113 -27.819 1.00 69.36 459 ASP B CA 1
ATOM 4118 C C . ASP B 1 178 ? 33.577 -53.333 -27.473 1.00 68.38 459 ASP B C 1
ATOM 4119 O O . ASP B 1 178 ? 34.684 -53.862 -27.600 1.00 67.02 459 ASP B O 1
ATOM 4124 N N . GLU B 1 179 ? 33.414 -52.085 -27.034 1.00 69.65 460 GLU B N 1
ATOM 4125 C CA . GLU B 1 179 ? 34.551 -51.215 -26.709 1.00 69.14 460 GLU B CA 1
ATOM 4126 C C . GLU B 1 179 ? 35.359 -51.762 -25.539 1.00 69.82 460 GLU B C 1
ATOM 4127 O O . GLU B 1 179 ? 36.590 -51.797 -25.590 1.00 68.53 460 GLU B O 1
ATOM 4133 N N . GLU B 1 180 ? 34.655 -52.190 -24.492 1.00 72.20 461 GLU B N 1
ATOM 4134 C CA . GLU B 1 180 ? 35.283 -52.697 -23.274 1.00 73.37 461 GLU B CA 1
ATOM 4135 C C . GLU B 1 180 ? 36.167 -53.908 -23.552 1.00 71.31 461 GLU B C 1
ATOM 4136 O O . GLU B 1 180 ? 37.257 -54.027 -22.989 1.00 71.28 461 GLU B O 1
ATOM 4142 N N . HIS B 1 181 ? 35.699 -54.791 -24.431 1.00 69.97 462 HIS B N 1
ATOM 4143 C CA . HIS B 1 181 ? 36.483 -55.946 -24.856 1.00 68.18 462 HIS B CA 1
ATOM 4144 C C . HIS B 1 181 ? 37.666 -55.535 -25.712 1.00 65.88 462 HIS B C 1
ATOM 4145 O O . HIS B 1 181 ? 38.735 -56.127 -25.603 1.00 65.20 462 HIS B O 1
ATOM 4152 N N . ARG B 1 182 ? 37.476 -54.522 -26.553 1.00 65.10 463 ARG B N 1
ATOM 4153 C CA . ARG B 1 182 ? 38.567 -53.990 -27.364 1.00 63.52 463 ARG B CA 1
ATOM 4154 C C . ARG B 1 182 ? 39.690 -53.460 -26.486 1.00 64.34 463 ARG B C 1
ATOM 4155 O O . ARG B 1 182 ? 40.862 -53.767 -26.718 1.00 63.48 463 ARG B O 1
ATOM 4163 N N . HIS B 1 183 ? 39.318 -52.675 -25.477 1.00 66.40 464 HIS B N 1
ATOM 4164 C CA . HIS B 1 183 ? 40.263 -52.155 -24.496 1.00 67.75 464 HIS B CA 1
ATOM 4165 C C . HIS B 1 183 ? 41.061 -53.280 -23.839 1.00 67.71 464 HIS B C 1
ATOM 4166 O O . HIS B 1 183 ? 42.258 -53.132 -23.587 1.00 67.82 464 HIS B O 1
ATOM 4173 N N . ALA B 1 184 ? 40.390 -54.402 -23.576 1.00 67.86 465 ALA B N 1
ATOM 4174 C CA . ALA B 1 184 ? 41.019 -55.570 -22.956 1.00 68.09 465 ALA B CA 1
ATOM 4175 C C . ALA B 1 184 ? 41.960 -56.290 -23.920 1.00 65.95 465 ALA B C 1
ATOM 4176 O O . ALA B 1 184 ? 43.098 -56.604 -23.569 1.00 66.12 465 ALA B O 1
ATOM 4178 N N . MET B 1 185 ? 41.480 -56.547 -25.134 1.00 64.28 466 MET B N 1
ATOM 4179 C CA . MET B 1 185 ? 42.310 -57.123 -26.185 1.00 62.46 466 MET B CA 1
ATOM 4180 C C . MET B 1 185 ? 43.549 -56.260 -26.397 1.00 61.90 466 MET B C 1
ATOM 4181 O O . MET B 1 185 ? 44.634 -56.780 -26.656 1.00 61.58 466 MET B O 1
ATOM 4186 N N . ASN B 1 186 ? 43.380 -54.945 -26.266 1.00 62.16 467 ASN B N 1
ATOM 4187 C CA . ASN B 1 186 ? 44.462 -53.998 -26.498 1.00 62.03 467 ASN B CA 1
ATOM 4188 C C . ASN B 1 186 ? 45.618 -54.131 -25.519 1.00 63.24 467 ASN B C 1
ATOM 4189 O O . ASN B 1 186 ? 46.783 -54.077 -25.925 1.00 63.16 467 ASN B O 1
ATOM 4194 N N . GLU B 1 187 ? 45.304 -54.319 -24.241 1.00 64.69 468 GLU B N 1
ATOM 4195 C CA . GLU B 1 187 ? 46.358 -54.491 -23.243 1.00 66.16 468 GLU B CA 1
ATOM 4196 C C . GLU B 1 187 ? 46.774 -55.950 -23.038 1.00 65.82 468 GLU B C 1
ATOM 4197 O O . GLU B 1 187 ? 47.660 -56.243 -22.235 1.00 67.15 468 GLU B O 1
ATOM 4203 N N . LEU B 1 188 ? 46.145 -56.854 -23.784 1.00 64.36 469 LEU B N 1
ATOM 4204 C CA . LEU B 1 188 ? 46.556 -58.257 -23.804 1.00 64.27 469 LEU B CA 1
ATOM 4205 C C . LEU B 1 188 ? 47.306 -58.625 -25.094 1.00 62.88 469 LEU B C 1
ATOM 4206 O O . LEU B 1 188 ? 47.702 -59.779 -25.290 1.00 62.80 469 LEU B O 1
ATOM 4211 N N . GLY B 1 189 ? 47.506 -57.636 -25.961 1.00 61.96 470 GLY B N 1
ATOM 4212 C CA . GLY B 1 189 ? 48.186 -57.844 -27.233 1.00 61.10 470 GLY B CA 1
ATOM 4213 C C . GLY B 1 189 ? 47.366 -58.693 -28.183 1.00 60.15 470 GLY B C 1
ATOM 4214 O O . GLY B 1 189 ? 47.896 -59.599 -28.834 1.00 60.20 470 GLY B O 1
ATOM 4215 N N . GLY B 1 190 ? 46.070 -58.395 -28.253 1.00 59.68 471 GLY B N 1
ATOM 4216 C CA . GLY B 1 190 ? 45.135 -59.134 -29.093 1.00 59.12 471 GLY B CA 1
ATOM 4217 C C . GLY B 1 190 ? 45.358 -58.890 -30.571 1.00 58.15 471 GLY B C 1
ATOM 4218 O O . GLY B 1 190 ? 45.508 -59.836 -31.344 1.00 58.16 471 GLY B O 1
ATOM 4219 N N . LEU B 1 191 ? 45.387 -57.614 -30.954 1.00 57.62 472 LEU B N 1
ATOM 4220 C CA . LEU B 1 191 ? 45.587 -57.199 -32.341 1.00 56.88 472 LEU B CA 1
ATOM 4221 C C . LEU B 1 191 ? 46.717 -57.966 -33.020 1.00 57.31 472 LEU B C 1
ATOM 4222 O O . LEU B 1 191 ? 46.518 -58.557 -34.083 1.00 57.24 472 LEU B O 1
ATOM 4227 N N . GLN B 1 192 ? 47.894 -57.954 -32.396 1.00 58.16 473 GLN B N 1
ATOM 4228 C CA . GLN B 1 192 ? 49.080 -58.635 -32.925 1.00 58.92 473 GLN B CA 1
ATOM 4229 C C . GLN B 1 192 ? 48.883 -60.145 -33.044 1.00 59.43 473 GLN B C 1
ATOM 4230 O O . GLN B 1 192 ? 49.302 -60.746 -34.031 1.00 59.97 473 GLN B O 1
ATOM 4236 N N . ALA B 1 193 ? 48.232 -60.743 -32.048 1.00 59.67 474 ALA B N 1
ATOM 4237 C CA . ALA B 1 193 ? 47.930 -62.176 -32.068 1.00 60.59 474 ALA B CA 1
ATOM 4238 C C . ALA B 1 193 ? 46.975 -62.547 -33.205 1.00 60.27 474 ALA B C 1
ATOM 4239 O O . ALA B 1 193 ? 47.234 -63.489 -33.955 1.00 61.25 474 ALA B O 1
ATOM 4241 N N . ILE B 1 194 ? 45.878 -61.799 -33.323 1.00 59.25 475 ILE B N 1
ATOM 4242 C CA . ILE B 1 194 ? 44.912 -61.965 -34.411 1.00 58.90 475 ILE B CA 1
ATOM 4243 C C . ILE B 1 194 ? 45.605 -61.800 -35.766 1.00 58.80 475 ILE B C 1
ATOM 4244 O O . ILE B 1 194 ? 45.365 -62.572 -36.694 1.00 59.58 475 ILE B O 1
ATOM 4249 N N . ALA B 1 195 ? 46.472 -60.798 -35.863 1.00 58.18 476 ALA B N 1
ATOM 4250 C CA . ALA B 1 195 ? 47.196 -60.512 -37.095 1.00 58.43 476 ALA B CA 1
ATOM 4251 C C . ALA B 1 195 ? 48.193 -61.616 -37.449 1.00 59.97 476 ALA B C 1
ATOM 4252 O O . ALA B 1 195 ? 48.331 -61.984 -38.619 1.00 60.73 476 ALA B O 1
ATOM 4254 N N . GLU B 1 196 ? 48.884 -62.135 -36.434 1.00 60.63 477 GLU B N 1
ATOM 4255 C CA . GLU B 1 196 ? 49.872 -63.196 -36.629 1.00 62.27 477 GLU B CA 1
ATOM 4256 C C . GLU B 1 196 ? 49.204 -64.467 -37.133 1.00 63.35 477 GLU B C 1
ATOM 4257 O O . GLU B 1 196 ? 49.751 -65.162 -37.985 1.00 64.98 477 GLU B O 1
ATOM 4263 N N . LEU B 1 197 ? 48.012 -64.746 -36.616 1.00 62.87 478 LEU B N 1
ATOM 4264 C CA . LEU B 1 197 ? 47.202 -65.865 -37.087 1.00 64.36 478 LEU B CA 1
ATOM 4265 C C . LEU B 1 197 ? 46.813 -65.709 -38.556 1.00 64.71 478 LEU B C 1
ATOM 4266 O O . LEU B 1 197 ? 46.811 -66.681 -39.313 1.00 66.68 478 LEU B O 1
ATOM 4271 N N . LEU B 1 198 ? 46.478 -64.482 -38.944 1.00 63.12 479 LEU B N 1
ATOM 4272 C CA . LEU B 1 198 ? 46.103 -64.179 -40.315 1.00 63.33 479 LEU B CA 1
ATOM 4273 C C . LEU B 1 198 ? 47.262 -64.470 -41.263 1.00 64.99 479 LEU B C 1
ATOM 4274 O O . LEU B 1 198 ? 47.122 -65.283 -42.181 1.00 66.99 479 LEU B O 1
ATOM 4279 N N . GLN B 1 199 ? 48.406 -63.829 -41.022 1.00 64.65 480 GLN B N 1
ATOM 4280 C CA . GLN B 1 199 ? 49.555 -63.937 -41.926 1.00 66.33 480 GLN B CA 1
ATOM 4281 C C . GLN B 1 199 ? 50.096 -65.356 -42.042 1.00 68.85 480 GLN B C 1
ATOM 4282 O O . GLN B 1 199 ? 50.449 -65.797 -43.136 1.00 70.94 480 GLN B O 1
ATOM 4288 N N . VAL B 1 200 ? 50.144 -66.069 -40.920 1.00 68.98 481 VAL B N 1
ATOM 4289 C CA . VAL B 1 200 ? 50.715 -67.412 -40.897 1.00 71.64 481 VAL B CA 1
ATOM 4290 C C . VAL B 1 200 ? 49.880 -68.391 -41.719 1.00 73.36 481 VAL B C 1
ATOM 4291 O O . VAL B 1 200 ? 50.412 -69.356 -42.267 1.00 76.28 481 VAL B O 1
ATOM 4295 N N . ASP B 1 201 ? 48.579 -68.126 -41.815 1.00 71.88 482 ASP B N 1
ATOM 4296 C CA . ASP B 1 201 ? 47.689 -68.989 -42.573 1.00 73.65 482 ASP B CA 1
ATOM 4297 C C . ASP B 1 201 ? 47.782 -68.712 -44.066 1.00 74.74 482 ASP B C 1
ATOM 4298 O O . ASP B 1 201 ? 47.803 -69.642 -44.873 1.00 77.58 482 ASP B O 1
ATOM 4303 N N . CYS B 1 202 ? 47.839 -67.430 -44.424 1.00 72.71 483 CYS B N 1
ATOM 4304 C CA . CYS B 1 202 ? 48.037 -67.018 -45.812 1.00 73.83 483 CYS B CA 1
ATOM 4305 C C . CYS B 1 202 ? 49.359 -67.546 -46.358 1.00 76.67 483 CYS B C 1
ATOM 4306 O O . CYS B 1 202 ? 49.428 -67.989 -47.504 1.00 79.38 483 CYS B O 1
ATOM 4309 N N . GLU B 1 203 ? 50.400 -67.496 -45.529 1.00 76.40 484 GLU B N 1
ATOM 4310 C CA . GLU B 1 203 ? 51.716 -68.021 -45.891 1.00 79.27 484 GLU B CA 1
ATOM 4311 C C . GLU B 1 203 ? 51.685 -69.525 -46.157 1.00 82.63 484 GLU B C 1
ATOM 4312 O O . GLU B 1 203 ? 52.366 -70.011 -47.059 1.00 85.86 484 GLU B O 1
ATOM 4318 N N . MET B 1 204 ? 50.882 -70.249 -45.378 1.00 82.20 485 MET B N 1
ATOM 4319 C CA . MET B 1 204 ? 50.767 -71.701 -45.511 1.00 85.73 485 MET B CA 1
ATOM 4320 C C . MET B 1 204 ? 49.977 -72.125 -46.757 1.00 88.12 485 MET B C 1
ATOM 4321 O O . MET B 1 204 ? 50.479 -72.900 -47.576 1.00 92.03 485 MET B O 1
ATOM 4326 N N . TYR B 1 205 ? 48.751 -71.619 -46.893 1.00 86.17 486 TYR B N 1
ATOM 4327 C CA . TYR B 1 205 ? 47.907 -71.916 -48.053 1.00 88.24 486 TYR B CA 1
ATOM 4328 C C . TYR B 1 205 ? 47.529 -70.624 -48.777 1.00 86.08 486 TYR B C 1
ATOM 4329 O O . TYR B 1 205 ? 46.483 -70.026 -48.504 1.00 83.65 486 TYR B O 1
ATOM 4338 N N . GLY B 1 206 ? 48.387 -70.197 -49.699 1.00 87.37 487 GLY B N 1
ATOM 4339 C CA . GLY B 1 206 ? 48.182 -68.947 -50.427 1.00 85.75 487 GLY B CA 1
ATOM 4340 C C . GLY B 1 206 ? 46.991 -68.988 -51.363 1.00 86.73 487 GLY B C 1
ATOM 4341 O O . GLY B 1 206 ? 46.958 -69.792 -52.296 1.00 90.63 487 GLY B O 1
ATOM 4342 N N . LEU B 1 207 ? 46.018 -68.115 -51.108 1.00 83.63 488 LEU B N 1
ATOM 4343 C CA . LEU B 1 207 ? 44.792 -68.012 -51.914 1.00 84.28 488 LEU B CA 1
ATOM 4344 C C . LEU B 1 207 ? 44.154 -69.365 -52.246 1.00 87.83 488 LEU B C 1
ATOM 4345 O O . LEU B 1 207 ? 44.014 -69.742 -53.414 1.00 91.05 488 LEU B O 1
ATOM 4350 N N . THR B 1 208 ? 43.790 -70.092 -51.196 1.00 87.61 489 THR B N 1
ATOM 4351 C CA . THR B 1 208 ? 43.007 -71.314 -51.320 1.00 90.77 489 THR B CA 1
ATOM 4352 C C . THR B 1 208 ? 41.525 -70.943 -51.350 1.00 89.77 489 THR B C 1
ATOM 4353 O O . THR B 1 208 ? 41.156 -69.813 -51.030 1.00 86.25 489 THR B O 1
ATOM 4357 N N . ASN B 1 209 ? 40.684 -71.891 -51.754 1.00 93.29 490 ASN B N 1
ATOM 4358 C CA . ASN B 1 209 ? 39.236 -71.706 -51.720 1.00 93.03 490 ASN B CA 1
ATOM 4359 C C . ASN B 1 209 ? 38.564 -72.578 -50.658 1.00 93.85 490 ASN B C 1
ATOM 4360 O O . ASN B 1 209 ? 37.337 -72.692 -50.628 1.00 94.79 490 ASN B O 1
ATOM 4365 N N . ASP B 1 210 ? 39.379 -73.183 -49.791 1.00 93.81 491 ASP B N 1
ATOM 4366 C CA . ASP B 1 210 ? 38.890 -73.995 -48.675 1.00 94.61 491 ASP B CA 1
ATOM 4367 C C . ASP B 1 210 ? 38.011 -73.161 -47.753 1.00 91.21 491 ASP B C 1
ATOM 4368 O O . ASP B 1 210 ? 38.416 -72.086 -47.313 1.00 87.41 491 ASP B O 1
ATOM 4373 N N . HIS B 1 211 ? 36.816 -73.668 -47.464 1.00 93.10 492 HIS B N 1
ATOM 4374 C CA . HIS B 1 211 ? 35.831 -72.938 -46.668 1.00 90.77 492 HIS B CA 1
ATOM 4375 C C . HIS B 1 211 ? 36.366 -72.552 -45.287 1.00 87.56 492 HIS B C 1
ATOM 4376 O O . HIS B 1 211 ? 36.264 -71.389 -44.879 1.00 83.98 492 HIS B O 1
ATOM 4383 N N . TYR B 1 212 ? 36.948 -73.527 -44.588 1.00 89.05 493 TYR B N 1
ATOM 4384 C CA . TYR B 1 212 ? 37.513 -73.318 -43.251 1.00 86.64 493 TYR B CA 1
ATOM 4385 C C . TYR B 1 212 ? 38.689 -72.348 -43.234 1.00 83.17 493 TYR B C 1
ATOM 4386 O O . TYR B 1 212 ? 38.929 -71.676 -42.229 1.00 80.37 493 TYR B O 1
ATOM 4395 N N . SER B 1 213 ? 39.424 -72.285 -44.340 1.00 83.72 494 SER B N 1
ATOM 4396 C CA . SER B 1 213 ? 40.506 -71.324 -44.473 1.00 80.91 494 SER B CA 1
ATOM 4397 C C . SER B 1 213 ? 39.934 -69.920 -44.627 1.00 77.79 494 SER B C 1
ATOM 4398 O O . SER B 1 213 ? 40.228 -69.044 -43.815 1.00 74.88 494 SER B O 1
ATOM 4401 N N . ILE B 1 214 ? 39.098 -69.728 -45.650 1.00 78.75 495 ILE B N 1
ATOM 4402 C CA . ILE B 1 214 ? 38.398 -68.459 -45.884 1.00 76.37 495 ILE B CA 1
ATOM 4403 C C . ILE B 1 214 ? 37.770 -67.913 -44.600 1.00 74.25 495 ILE B C 1
ATOM 4404 O O . ILE B 1 214 ? 37.992 -66.756 -44.242 1.00 71.44 495 ILE B O 1
ATOM 4409 N N . THR B 1 215 ? 37.016 -68.764 -43.906 1.00 75.95 496 THR B N 1
ATOM 4410 C CA . THR B 1 215 ? 36.319 -68.379 -42.681 1.00 74.62 496 THR B CA 1
ATOM 4411 C C . THR B 1 215 ? 37.248 -67.706 -41.663 1.00 71.80 496 THR B C 1
ATOM 4412 O O . THR B 1 215 ? 36.959 -66.603 -41.197 1.00 69.62 496 THR B O 1
ATOM 4416 N N . LEU B 1 216 ? 38.368 -68.351 -41.338 1.00 72.15 497 LEU B N 1
ATOM 4417 C CA . LEU B 1 216 ? 39.304 -67.777 -40.370 1.00 69.91 497 LEU B CA 1
ATOM 4418 C C . LEU B 1 216 ? 39.962 -66.515 -40.914 1.00 67.58 497 LEU B C 1
ATOM 4419 O O . LEU B 1 216 ? 40.193 -65.571 -40.161 1.00 65.57 497 LEU B O 1
ATOM 4424 N N . ARG B 1 217 ? 40.255 -66.501 -42.215 1.00 68.20 498 ARG B N 1
ATOM 4425 C CA . ARG B 1 217 ? 40.783 -65.307 -42.874 1.00 66.41 498 ARG B CA 1
ATOM 4426 C C . ARG B 1 217 ? 39.785 -64.167 -42.718 1.00 64.68 498 ARG B C 1
ATOM 4427 O O . ARG B 1 217 ? 40.171 -63.022 -42.490 1.00 62.79 498 ARG B O 1
ATOM 4435 N N . ARG B 1 218 ? 38.499 -64.499 -42.829 1.00 65.72 499 ARG B N 1
ATOM 4436 C CA . ARG B 1 218 ? 37.422 -63.520 -42.724 1.00 64.63 499 ARG B CA 1
ATOM 4437 C C . ARG B 1 218 ? 37.175 -63.080 -41.286 1.00 63.29 499 ARG B C 1
ATOM 4438 O O . ARG B 1 218 ? 36.937 -61.899 -41.035 1.00 61.83 499 ARG B O 1
ATOM 4446 N N . TYR B 1 219 ? 37.231 -64.021 -40.345 1.00 64.07 500 TYR B N 1
ATOM 4447 C CA . TYR B 1 219 ? 37.056 -63.677 -38.934 1.00 63.16 500 TYR B CA 1
ATOM 4448 C C . TYR B 1 219 ? 38.190 -62.780 -38.455 1.00 60.99 500 TYR B C 1
ATOM 4449 O O . TYR B 1 219 ? 37.948 -61.649 -38.038 1.00 59.81 500 TYR B O 1
ATOM 4458 N N . ALA B 1 220 ? 39.422 -63.275 -38.543 1.00 60.83 501 ALA B N 1
ATOM 4459 C CA . ALA B 1 220 ? 40.596 -62.509 -38.137 1.00 59.27 501 ALA B CA 1
ATOM 4460 C C . ALA B 1 220 ? 40.557 -61.085 -38.685 1.00 57.84 501 ALA B C 1
ATOM 4461 O O . ALA B 1 220 ? 40.779 -60.128 -37.947 1.00 56.86 501 ALA B O 1
ATOM 4463 N N . GLY B 1 221 ? 40.247 -60.952 -39.972 1.00 58.03 502 GLY B N 1
ATOM 4464 C CA . GLY B 1 221 ? 40.192 -59.651 -40.631 1.00 56.95 502 GLY B CA 1
ATOM 4465 C C . GLY B 1 221 ? 39.151 -58.721 -40.044 1.00 56.39 502 GLY B C 1
ATOM 4466 O O . GLY B 1 221 ? 39.386 -57.520 -39.915 1.00 55.52 502 GLY B O 1
ATOM 4467 N N . MET B 1 222 ? 37.999 -59.279 -39.684 1.00 57.38 503 MET B N 1
ATOM 4468 C CA . MET B 1 222 ? 36.900 -58.499 -39.111 1.00 57.35 503 MET B CA 1
ATOM 4469 C C . MET B 1 222 ? 37.229 -57.971 -37.717 1.00 56.86 503 MET B C 1
ATOM 4470 O O . MET B 1 222 ? 36.821 -56.868 -37.355 1.00 56.66 503 MET B O 1
ATOM 4475 N N . ALA B 1 223 ? 37.965 -58.765 -36.942 1.00 57.03 504 ALA B N 1
ATOM 4476 C CA . ALA B 1 223 ? 38.451 -58.339 -35.635 1.00 56.71 504 ALA B CA 1
ATOM 4477 C C . ALA B 1 223 ? 39.478 -57.225 -35.796 1.00 55.59 504 ALA B C 1
ATOM 4478 O O . ALA B 1 223 ? 39.414 -56.215 -35.102 1.00 55.56 504 ALA B O 1
ATOM 4480 N N . LEU B 1 224 ? 40.408 -57.410 -36.730 1.00 55.17 505 LEU B N 1
ATOM 4481 C CA . LEU B 1 224 ? 41.423 -56.402 -37.038 1.00 54.56 505 LEU B CA 1
ATOM 4482 C C . LEU B 1 224 ? 40.807 -55.099 -37.539 1.00 54.34 505 LEU B C 1
ATOM 4483 O O . LEU B 1 224 ? 41.425 -54.040 -37.431 1.00 54.14 505 LEU B O 1
ATOM 4488 N N . THR B 1 225 ? 39.594 -55.188 -38.086 1.00 54.69 506 THR B N 1
ATOM 4489 C CA . THR B 1 225 ? 38.825 -54.011 -38.486 1.00 54.79 506 THR B CA 1
ATOM 4490 C C . THR B 1 225 ? 38.375 -53.237 -37.253 1.00 55.23 506 THR B C 1
ATOM 4491 O O . THR B 1 225 ? 38.616 -52.032 -37.145 1.00 55.37 506 THR B O 1
ATOM 4495 N N . ASN B 1 226 ? 37.729 -53.943 -36.327 1.00 55.87 507 ASN B N 1
ATOM 4496 C CA . ASN B 1 226 ? 37.244 -53.349 -35.086 1.00 56.70 507 ASN B CA 1
ATOM 4497 C C . ASN B 1 226 ? 38.377 -52.834 -34.211 1.00 56.81 507 ASN B C 1
ATOM 4498 O O . ASN B 1 226 ? 38.248 -51.791 -33.565 1.00 57.80 507 ASN B O 1
ATOM 4503 N N . LEU B 1 227 ? 39.490 -53.562 -34.205 1.00 56.17 508 LEU B N 1
ATOM 4504 C CA . LEU B 1 227 ? 40.618 -53.225 -33.348 1.00 56.31 508 LEU B CA 1
ATOM 4505 C C . LEU B 1 227 ? 41.405 -52.028 -33.861 1.00 56.20 508 LEU B C 1
ATOM 4506 O O . LEU B 1 227 ? 42.010 -51.305 -33.073 1.00 57.12 508 LEU B O 1
ATOM 4511 N N . THR B 1 228 ? 41.385 -51.804 -35.170 1.00 55.56 509 THR B N 1
ATOM 4512 C CA . THR B 1 228 ? 42.040 -50.623 -35.734 1.00 55.71 509 THR B CA 1
ATOM 4513 C C . THR B 1 228 ? 41.115 -49.402 -35.758 1.00 56.53 509 THR B C 1
ATOM 4514 O O . THR B 1 228 ? 41.597 -48.268 -35.765 1.00 57.38 509 THR B O 1
ATOM 4518 N N . PHE B 1 229 ? 39.801 -49.640 -35.749 1.00 56.66 510 PHE B N 1
ATOM 4519 C CA . PHE B 1 229 ? 38.791 -48.569 -35.749 1.00 57.77 510 PHE B CA 1
ATOM 4520 C C . PHE B 1 229 ? 38.989 -47.540 -34.634 1.00 59.40 510 PHE B C 1
ATOM 4521 O O . PHE B 1 229 ? 38.860 -47.858 -33.449 1.00 60.17 510 PHE B O 1
ATOM 4529 N N . GLY B 1 230 ? 39.303 -46.308 -35.028 1.00 60.28 511 GLY B N 1
ATOM 4530 C CA . GLY B 1 230 ? 39.476 -45.205 -34.085 1.00 62.36 511 GLY B CA 1
ATOM 4531 C C . GLY B 1 230 ? 40.769 -45.263 -33.299 1.00 62.87 511 GLY B C 1
ATOM 4532 O O . GLY B 1 230 ? 41.162 -44.279 -32.667 1.00 64.86 511 GLY B O 1
ATOM 4533 N N . ASP B 1 231 ? 41.432 -46.416 -33.348 1.00 61.47 512 ASP B N 1
ATOM 4534 C CA . ASP B 1 231 ? 42.649 -46.660 -32.585 1.00 62.04 512 ASP B CA 1
ATOM 4535 C C . ASP B 1 231 ? 43.884 -46.321 -33.419 1.00 61.93 512 ASP B C 1
ATOM 4536 O O . ASP B 1 231 ? 44.285 -47.093 -34.292 1.00 60.61 512 ASP B O 1
ATOM 4541 N N . VAL B 1 232 ? 44.484 -45.166 -33.136 1.00 63.77 513 VAL B N 1
ATOM 4542 C CA . VAL B 1 232 ? 45.645 -44.676 -33.892 1.00 64.31 513 VAL B CA 1
ATOM 4543 C C . VAL B 1 232 ? 46.868 -45.568 -33.689 1.00 63.87 513 VAL B C 1
ATOM 4544 O O . VAL B 1 232 ? 47.628 -45.817 -34.630 1.00 63.39 513 VAL B O 1
ATOM 4548 N N . ALA B 1 233 ? 47.040 -46.035 -32.453 1.00 64.16 514 ALA B N 1
ATOM 4549 C CA . ALA B 1 233 ? 48.161 -46.887 -32.069 1.00 64.08 514 ALA B CA 1
ATOM 4550 C C . ALA B 1 233 ? 48.070 -48.286 -32.673 1.00 61.99 514 ALA B C 1
ATOM 4551 O O . ALA B 1 233 ? 49.094 -48.896 -32.979 1.00 62.10 514 ALA B O 1
ATOM 4553 N N . ASN B 1 234 ? 46.850 -48.792 -32.836 1.00 60.46 515 ASN B N 1
ATOM 4554 C CA . ASN B 1 234 ? 46.647 -50.107 -33.439 1.00 58.80 515 ASN B CA 1
ATOM 4555 C C . ASN B 1 234 ? 46.843 -50.094 -34.946 1.00 58.10 515 ASN B C 1
ATOM 4556 O O . ASN B 1 234 ? 47.358 -51.056 -35.514 1.00 57.71 515 ASN B O 1
ATOM 4561 N N . LYS B 1 235 ? 46.426 -49.005 -35.588 1.00 58.21 516 LYS B N 1
ATOM 4562 C CA . LYS B 1 235 ? 46.639 -48.826 -37.017 1.00 57.76 516 LYS B CA 1
ATOM 4563 C C . LYS B 1 235 ? 48.128 -48.845 -37.316 1.00 58.87 516 LYS B C 1
ATOM 4564 O O . LYS B 1 235 ? 48.557 -49.403 -38.324 1.00 58.84 516 LYS B O 1
ATOM 4570 N N . ALA B 1 236 ? 48.910 -48.248 -36.421 1.00 60.23 517 ALA B N 1
ATOM 4571 C CA . ALA B 1 236 ? 50.358 -48.205 -36.560 1.00 61.70 517 ALA B CA 1
ATOM 4572 C C . ALA B 1 236 ? 50.996 -49.581 -36.370 1.00 61.30 517 ALA B C 1
ATOM 4573 O O . ALA B 1 236 ? 51.883 -49.964 -37.135 1.00 62.03 517 ALA B O 1
ATOM 4575 N N . THR B 1 237 ? 50.539 -50.315 -35.355 1.00 60.47 518 THR B N 1
ATOM 4576 C CA . THR B 1 237 ? 51.114 -51.618 -35.008 1.00 60.39 518 THR B CA 1
ATOM 4577 C C . THR B 1 237 ? 50.936 -52.624 -36.139 1.00 59.67 518 THR B C 1
ATOM 4578 O O . THR B 1 237 ? 51.882 -53.317 -36.512 1.00 60.65 518 THR B O 1
ATOM 4582 N N . LEU B 1 238 ? 49.723 -52.688 -36.682 1.00 58.41 519 LEU B N 1
ATOM 4583 C CA . LEU B 1 238 ? 49.409 -53.590 -37.781 1.00 57.94 519 LEU B CA 1
ATOM 4584 C C . LEU B 1 238 ? 50.207 -53.243 -39.041 1.00 59.10 519 LEU B C 1
ATOM 4585 O O . LEU B 1 238 ? 50.705 -54.136 -39.728 1.00 59.83 519 LEU B O 1
ATOM 4590 N N . CYS B 1 239 ? 50.337 -51.948 -39.330 1.00 59.69 520 CYS B N 1
ATOM 4591 C CA . CYS B 1 239 ? 51.123 -51.486 -40.474 1.00 61.13 520 CYS B CA 1
ATOM 4592 C C . CYS B 1 239 ? 52.604 -51.818 -40.317 1.00 62.97 520 CYS B C 1
ATOM 4593 O O . CYS B 1 239 ? 53.302 -52.036 -41.305 1.00 64.42 520 CYS B O 1
ATOM 4596 N N . SER B 1 240 ? 53.078 -51.859 -39.075 1.00 63.35 521 SER B N 1
ATOM 4597 C CA . SER B 1 240 ? 54.469 -52.205 -38.803 1.00 65.29 521 SER B CA 1
ATOM 4598 C C . SER B 1 240 ? 54.724 -53.691 -39.042 1.00 65.37 521 SER B C 1
ATOM 4599 O O . SER B 1 240 ? 55.873 -54.110 -39.188 1.00 67.40 521 SER B O 1
ATOM 4602 N N . MET B 1 241 ? 53.650 -54.476 -39.084 1.00 63.57 522 MET B N 1
ATOM 4603 C CA . MET B 1 241 ? 53.749 -55.905 -39.362 1.00 63.93 522 MET B CA 1
ATOM 4604 C C . MET B 1 241 ? 53.786 -56.143 -40.869 1.00 64.75 522 MET B C 1
ATOM 4605 O O . MET B 1 241 ? 52.783 -56.513 -41.486 1.00 63.68 522 MET B O 1
ATOM 4610 N N . LYS B 1 242 ? 54.967 -55.926 -41.445 1.00 66.97 523 LYS B N 1
ATOM 4611 C CA . LYS B 1 242 ? 55.173 -55.941 -42.894 1.00 68.43 523 LYS B CA 1
ATOM 4612 C C . LYS B 1 242 ? 54.781 -57.264 -43.546 1.00 68.73 523 LYS B C 1
ATOM 4613 O O . LYS B 1 242 ? 54.231 -57.280 -44.650 1.00 68.80 523 LYS B O 1
ATOM 4619 N N . GLY B 1 243 ? 55.075 -58.366 -42.859 1.00 69.17 524 GLY B N 1
ATOM 4620 C CA . GLY B 1 243 ? 54.700 -59.698 -43.323 1.00 69.78 524 GLY B CA 1
ATOM 4621 C C . GLY B 1 243 ? 53.194 -59.845 -43.411 1.00 67.71 524 GLY B C 1
ATOM 4622 O O . GLY B 1 243 ? 52.664 -60.274 -44.438 1.00 68.42 524 GLY B O 1
ATOM 4623 N N . CYS B 1 244 ? 52.509 -59.473 -42.332 1.00 65.45 525 CYS B N 1
ATOM 4624 C CA . CYS B 1 244 ? 51.056 -59.531 -42.270 1.00 63.55 525 CYS B CA 1
ATOM 4625 C C . CYS B 1 244 ? 50.393 -58.611 -43.293 1.00 63.09 525 CYS B C 1
ATOM 4626 O O . CYS B 1 244 ? 49.370 -58.968 -43.874 1.00 62.84 525 CYS B O 1
ATOM 4629 N N . MET B 1 245 ? 50.980 -57.438 -43.517 1.00 63.33 526 MET B N 1
ATOM 4630 C CA . MET B 1 245 ? 50.434 -56.474 -44.473 1.00 63.08 526 MET B CA 1
ATOM 4631 C C . MET B 1 245 ? 50.413 -57.025 -45.897 1.00 64.60 526 MET B C 1
ATOM 4632 O O . MET B 1 245 ? 49.401 -56.924 -46.586 1.00 64.13 526 MET B O 1
ATOM 4637 N N . ARG B 1 246 ? 51.529 -57.611 -46.326 1.00 66.78 527 ARG B N 1
ATOM 4638 C CA . ARG B 1 246 ? 51.623 -58.225 -47.652 1.00 68.90 527 ARG B CA 1
ATOM 4639 C C . ARG B 1 246 ? 50.600 -59.342 -47.813 1.00 68.63 527 ARG B C 1
ATOM 4640 O O . ARG B 1 246 ? 50.026 -59.512 -48.887 1.00 69.53 527 ARG B O 1
ATOM 4648 N N . ALA B 1 247 ? 50.389 -60.099 -46.739 1.00 67.69 528 ALA B N 1
ATOM 4649 C CA . ALA B 1 247 ? 49.390 -61.159 -46.717 1.00 67.63 528 ALA B CA 1
ATOM 4650 C C . ALA B 1 247 ? 48.005 -60.578 -46.965 1.00 66.00 528 ALA B C 1
ATOM 4651 O O . ALA B 1 247 ? 47.263 -61.074 -47.814 1.00 67.01 528 ALA B O 1
ATOM 4653 N N . LEU B 1 248 ? 47.673 -59.516 -46.234 1.00 63.87 529 LEU B N 1
ATOM 4654 C CA . LEU B 1 248 ? 46.382 -58.849 -46.377 1.00 62.51 529 LEU B CA 1
ATOM 4655 C C . LEU B 1 248 ? 46.171 -58.416 -47.823 1.00 63.56 529 LEU B C 1
ATOM 4656 O O . LEU B 1 248 ? 45.218 -58.850 -48.469 1.00 64.21 529 LEU B O 1
ATOM 4661 N N . VAL B 1 249 ? 47.088 -57.592 -48.327 1.00 64.09 530 VAL B N 1
ATOM 4662 C CA . VAL B 1 249 ? 47.021 -57.068 -49.691 1.00 65.26 530 VAL B CA 1
ATOM 4663 C C . VAL B 1 249 ? 46.871 -58.203 -50.701 1.00 67.43 530 VAL B C 1
ATOM 4664 O O . VAL B 1 249 ? 46.177 -58.055 -51.706 1.00 68.24 530 VAL B O 1
ATOM 4668 N N . ALA B 1 250 ? 47.502 -59.338 -50.407 1.00 68.72 531 ALA B N 1
ATOM 4669 C CA . ALA B 1 250 ? 47.487 -60.498 -51.295 1.00 71.50 531 ALA B CA 1
ATOM 4670 C C . ALA B 1 250 ? 46.120 -61.174 -51.373 1.00 71.45 531 ALA B C 1
ATOM 4671 O O . ALA B 1 250 ? 45.798 -61.820 -52.370 1.00 73.83 531 ALA B O 1
ATOM 4673 N N . GLN B 1 251 ? 45.318 -61.020 -50.325 1.00 69.20 532 GLN B N 1
ATOM 4674 C CA . GLN B 1 251 ? 44.002 -61.655 -50.266 1.00 69.34 532 GLN B CA 1
ATOM 4675 C C . GLN B 1 251 ? 42.947 -60.965 -51.144 1.00 69.32 532 GLN B C 1
ATOM 4676 O O . GLN B 1 251 ? 41.849 -61.495 -51.323 1.00 70.03 532 GLN B O 1
ATOM 4682 N N . LEU B 1 252 ? 43.289 -59.797 -51.694 1.00 68.84 533 LEU B N 1
ATOM 4683 C CA . LEU B 1 252 ? 42.394 -59.042 -52.585 1.00 68.99 533 LEU B CA 1
ATOM 4684 C C . LEU B 1 252 ? 42.154 -59.767 -53.899 1.00 71.99 533 LEU B C 1
ATOM 4685 O O . LEU B 1 252 ? 41.145 -59.539 -54.568 1.00 72.62 533 LEU B O 1
ATOM 4690 N N . LYS B 1 253 ? 43.092 -60.637 -54.260 1.00 74.22 534 LYS B N 1
ATOM 4691 C CA . LYS B 1 253 ? 42.994 -61.427 -55.478 1.00 77.63 534 LYS B CA 1
ATOM 4692 C C . LYS B 1 253 ? 42.244 -62.744 -55.251 1.00 79.11 534 LYS B C 1
ATOM 4693 O O . LYS B 1 253 ? 42.121 -63.561 -56.169 1.00 82.56 534 LYS B O 1
ATOM 4699 N N . SER B 1 254 ? 41.735 -62.939 -54.035 1.00 76.95 535 SER B N 1
ATOM 4700 C CA . SER B 1 254 ? 40.914 -64.107 -53.708 1.00 78.28 535 SER B CA 1
ATOM 4701 C C . SER B 1 254 ? 39.605 -64.093 -54.491 1.00 79.62 535 SER B C 1
ATOM 4702 O O . SER B 1 254 ? 39.077 -63.026 -54.808 1.00 78.30 535 SER B O 1
ATOM 4705 N N . GLU B 1 255 ? 39.090 -65.280 -54.802 1.00 82.59 536 GLU B N 1
ATOM 4706 C CA . GLU B 1 255 ? 37.814 -65.408 -55.508 1.00 84.42 536 GLU B CA 1
ATOM 4707 C C . GLU B 1 255 ? 36.620 -65.156 -54.588 1.00 82.56 536 GLU B C 1
ATOM 4708 O O . GLU B 1 255 ? 35.513 -64.895 -55.061 1.00 83.41 536 GLU B O 1
ATOM 4714 N N . SER B 1 256 ? 36.855 -65.233 -53.278 1.00 80.39 537 SER B N 1
ATOM 4715 C CA . SER B 1 256 ? 35.827 -64.933 -52.280 1.00 78.70 537 SER B CA 1
ATOM 4716 C C . SER B 1 256 ? 35.654 -63.426 -52.100 1.00 75.64 537 SER B C 1
ATOM 4717 O O . SER B 1 256 ? 36.492 -62.757 -51.490 1.00 72.96 537 SER B O 1
ATOM 4720 N N . GLU B 1 257 ? 34.552 -62.907 -52.634 1.00 76.30 538 GLU B N 1
ATOM 4721 C CA . GLU B 1 257 ? 34.250 -61.480 -52.557 1.00 74.06 538 GLU B CA 1
ATOM 4722 C C . GLU B 1 257 ? 33.734 -61.083 -51.172 1.00 71.96 538 GLU B C 1
ATOM 4723 O O . GLU B 1 257 ? 33.648 -59.895 -50.852 1.00 69.99 538 GLU B O 1
ATOM 4729 N N . ASP B 1 258 ? 33.394 -62.080 -50.357 1.00 72.78 539 ASP B N 1
ATOM 4730 C CA . ASP B 1 258 ? 33.077 -61.847 -48.953 1.00 71.10 539 ASP B CA 1
ATOM 4731 C C . ASP B 1 258 ? 34.358 -61.479 -48.205 1.00 68.60 539 ASP B C 1
ATOM 4732 O O . ASP B 1 258 ? 34.368 -60.549 -47.399 1.00 66.52 539 ASP B O 1
ATOM 4737 N N . LEU B 1 259 ? 35.437 -62.203 -48.504 1.00 69.20 540 LEU B N 1
ATOM 4738 C CA . LEU B 1 259 ? 36.759 -61.945 -47.927 1.00 67.33 540 LEU B CA 1
ATOM 4739 C C . LEU B 1 259 ? 37.392 -60.655 -48.448 1.00 65.76 540 LEU B C 1
ATOM 4740 O O . LEU B 1 259 ? 37.971 -59.902 -47.672 1.00 63.81 540 LEU B O 1
ATOM 4745 N N . GLN B 1 260 ? 37.283 -60.412 -49.755 1.00 67.00 541 GLN B N 1
ATOM 4746 C CA . GLN B 1 260 ? 37.799 -59.182 -50.373 1.00 66.11 541 GLN B CA 1
ATOM 4747 C C . GLN B 1 260 ? 37.270 -57.930 -49.668 1.00 64.05 541 GLN B C 1
ATOM 4748 O O . GLN B 1 260 ? 37.997 -56.946 -49.502 1.00 62.69 541 GLN B O 1
ATOM 4754 N N . GLN B 1 261 ? 36.004 -57.985 -49.254 1.00 64.15 542 GLN B N 1
ATOM 4755 C CA . GLN B 1 261 ? 35.375 -56.918 -48.479 1.00 62.73 542 GLN B CA 1
ATOM 4756 C C . GLN B 1 261 ? 36.021 -56.796 -47.100 1.00 60.98 542 GLN B C 1
ATOM 4757 O O . GLN B 1 261 ? 36.266 -55.690 -46.615 1.00 59.67 542 GLN B O 1
ATOM 4763 N N . VAL B 1 262 ? 36.302 -57.943 -46.484 1.00 61.24 543 VAL B N 1
ATOM 4764 C CA . VAL B 1 262 ? 36.933 -57.989 -45.169 1.00 59.95 543 VAL B CA 1
ATOM 4765 C C . VAL B 1 262 ? 38.387 -57.528 -45.247 1.00 59.09 543 VAL B C 1
ATOM 4766 O O . VAL B 1 262 ? 38.989 -57.213 -44.225 1.00 58.26 543 VAL B O 1
ATOM 4770 N N . ILE B 1 263 ? 38.946 -57.465 -46.454 1.00 59.75 544 ILE B N 1
ATOM 4771 C CA . ILE B 1 263 ? 40.285 -56.900 -46.646 1.00 59.32 544 ILE B CA 1
ATOM 4772 C C . ILE B 1 263 ? 40.199 -55.403 -46.951 1.00 58.63 544 ILE B C 1
ATOM 4773 O O . ILE B 1 263 ? 41.027 -54.619 -46.484 1.00 58.02 544 ILE B O 1
ATOM 4778 N N . ALA B 1 264 ? 39.171 -55.015 -47.701 1.00 59.09 545 ALA B N 1
ATOM 4779 C CA . ALA B 1 264 ? 38.983 -53.629 -48.129 1.00 58.88 545 ALA B CA 1
ATOM 4780 C C . ALA B 1 264 ? 38.745 -52.652 -46.977 1.00 57.87 545 ALA B C 1
ATOM 4781 O O . ALA B 1 264 ? 39.318 -51.566 -46.957 1.00 57.79 545 ALA B O 1
ATOM 4783 N N . SER B 1 265 ? 37.898 -53.035 -46.025 1.00 57.62 546 SER B N 1
ATOM 4784 C CA . SER B 1 265 ? 37.589 -52.179 -44.880 1.00 57.07 546 SER B CA 1
ATOM 4785 C C . SER B 1 265 ? 38.772 -52.058 -43.909 1.00 56.34 546 SER B C 1
ATOM 4786 O O . SER B 1 265 ? 38.967 -51.007 -43.302 1.00 56.28 546 SER B O 1
ATOM 4789 N N . VAL B 1 266 ? 39.554 -53.129 -43.769 1.00 56.18 547 VAL B N 1
ATOM 4790 C CA . VAL B 1 266 ? 40.783 -53.095 -42.967 1.00 55.72 547 VAL B CA 1
ATOM 4791 C C . VAL B 1 266 ? 41.717 -52.041 -43.542 1.00 55.83 547 VAL B C 1
ATOM 4792 O O . VAL B 1 266 ? 42.187 -51.158 -42.827 1.00 55.76 547 VAL B O 1
ATOM 4796 N N . LEU B 1 267 ? 41.961 -52.135 -44.846 1.00 56.31 548 LEU B N 1
ATOM 4797 C CA . LEU B 1 267 ? 42.793 -51.170 -45.546 1.00 56.91 548 LEU B CA 1
ATOM 4798 C C . LEU B 1 267 ? 42.152 -49.786 -45.581 1.00 56.96 548 LEU B C 1
ATOM 4799 O O . LEU B 1 267 ? 42.856 -48.781 -45.684 1.00 57.71 548 LEU B O 1
ATOM 4804 N N . ARG B 1 268 ? 40.824 -49.737 -45.478 1.00 56.55 549 ARG B N 1
ATOM 4805 C CA . ARG B 1 268 ? 40.120 -48.464 -45.352 1.00 56.84 549 ARG B CA 1
ATOM 4806 C C . ARG B 1 268 ? 40.467 -47.803 -44.024 1.00 56.62 549 ARG B C 1
ATOM 4807 O O . ARG B 1 268 ? 40.868 -46.639 -44.006 1.00 57.50 549 ARG B O 1
ATOM 4815 N N . ASN B 1 269 ? 40.316 -48.555 -42.930 1.00 55.80 550 ASN B N 1
ATOM 4816 C CA . ASN B 1 269 ? 40.624 -48.071 -41.580 1.00 55.74 550 ASN B CA 1
ATOM 4817 C C . ASN B 1 269 ? 42.079 -47.630 -41.435 1.00 56.22 550 ASN B C 1
ATOM 4818 O O . ASN B 1 269 ? 42.356 -46.552 -40.911 1.00 57.10 550 ASN B O 1
ATOM 4823 N N . LEU B 1 270 ? 42.997 -48.466 -41.919 1.00 55.94 551 LEU B N 1
ATOM 4824 C CA . LEU B 1 270 ? 44.430 -48.193 -41.855 1.00 56.60 551 LEU B CA 1
ATOM 4825 C C . LEU B 1 270 ? 44.823 -46.941 -42.631 1.00 57.93 551 LEU B C 1
ATOM 4826 O O . LEU B 1 270 ? 45.846 -46.322 -42.340 1.00 59.01 551 LEU B O 1
ATOM 4831 N N . SER B 1 271 ? 44.009 -46.579 -43.618 1.00 58.10 552 SER B N 1
ATOM 4832 C CA . SER B 1 271 ? 44.268 -45.401 -44.444 1.00 59.60 552 SER B CA 1
ATOM 4833 C C . SER B 1 271 ? 43.582 -44.138 -43.916 1.00 60.31 552 SER B C 1
ATOM 4834 O O . SER B 1 271 ? 43.750 -43.051 -44.477 1.00 61.88 552 SER B O 1
ATOM 4837 N N . TRP B 1 272 ? 42.820 -44.285 -42.836 1.00 59.53 553 TRP B N 1
ATOM 4838 C CA . TRP B 1 272 ? 42.144 -43.155 -42.215 1.00 60.52 553 TRP B CA 1
ATOM 4839 C C . TRP B 1 272 ? 42.933 -42.621 -41.024 1.00 61.78 553 TRP B C 1
ATOM 4840 O O . TRP B 1 272 ? 43.216 -43.357 -40.074 1.00 61.10 553 TRP B O 1
ATOM 4851 N N . ARG B 1 273 ? 43.281 -41.337 -41.084 1.00 63.90 554 ARG B N 1
ATOM 4852 C CA . ARG B 1 273 ? 44.049 -40.675 -40.028 1.00 65.69 554 ARG B CA 1
ATOM 4853 C C . ARG B 1 273 ? 45.321 -41.462 -39.720 1.00 65.39 554 ARG B C 1
ATOM 4854 O O . ARG B 1 273 ? 45.670 -41.682 -38.557 1.00 65.77 554 ARG B O 1
ATOM 4862 N N . ALA B 1 274 ? 46.003 -41.886 -40.780 1.00 65.11 555 ALA B N 1
ATOM 4863 C CA . ALA B 1 274 ? 47.203 -42.703 -40.663 1.00 65.08 555 ALA B CA 1
ATOM 4864 C C . ALA B 1 274 ? 48.430 -41.853 -40.363 1.00 67.67 555 ALA B C 1
ATOM 4865 O O . ALA B 1 274 ? 48.547 -40.726 -40.846 1.00 69.66 555 ALA B O 1
ATOM 4867 N N . ASP B 1 275 ? 49.347 -42.396 -39.568 1.00 68.01 556 ASP B N 1
ATOM 4868 C CA . ASP B 1 275 ? 50.616 -41.724 -39.332 1.00 70.84 556 ASP B CA 1
ATOM 4869 C C . ASP B 1 275 ? 51.527 -41.888 -40.545 1.00 71.72 556 ASP B C 1
ATOM 4870 O O . ASP B 1 275 ? 51.263 -42.704 -41.427 1.00 70.07 556 ASP B O 1
ATOM 4875 N N . VAL B 1 276 ? 52.602 -41.110 -40.570 1.00 74.78 557 VAL B N 1
ATOM 4876 C CA . VAL B 1 276 ? 53.495 -41.036 -41.725 1.00 76.51 557 VAL B CA 1
ATOM 4877 C C . VAL B 1 276 ? 54.142 -42.377 -42.097 1.00 75.54 557 VAL B C 1
ATOM 4878 O O . VAL B 1 276 ? 54.328 -42.665 -43.278 1.00 75.82 557 VAL B O 1
ATOM 4882 N N . ASN B 1 277 ? 54.465 -43.190 -41.093 1.00 74.70 558 ASN B N 1
ATOM 4883 C CA . ASN B 1 277 ? 55.014 -44.526 -41.329 1.00 73.96 558 ASN B CA 1
ATOM 4884 C C . ASN B 1 277 ? 53.963 -45.456 -41.930 1.00 71.12 558 ASN B C 1
ATOM 4885 O O . ASN B 1 277 ? 54.276 -46.292 -42.780 1.00 71.10 558 ASN B O 1
ATOM 4890 N N . SER B 1 278 ? 52.718 -45.295 -41.483 1.00 69.09 559 SER B N 1
ATOM 4891 C CA . SER B 1 278 ? 51.596 -46.087 -41.980 1.00 66.67 559 SER B CA 1
ATOM 4892 C C . SER B 1 278 ? 51.276 -45.771 -43.440 1.00 67.02 559 SER B C 1
ATOM 4893 O O . SER B 1 278 ? 51.103 -46.684 -44.248 1.00 66.36 559 SER B O 1
ATOM 4896 N N . LYS B 1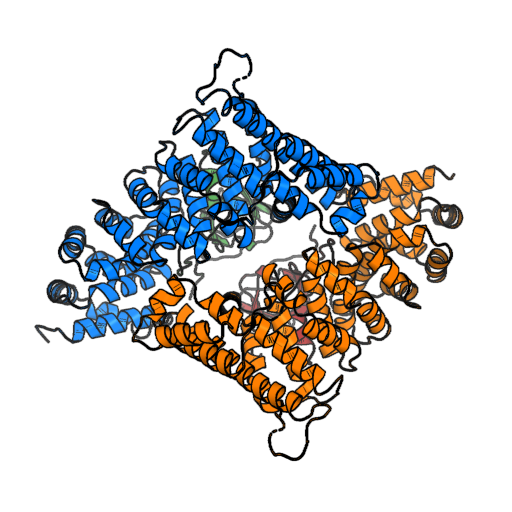 279 ? 51.204 -44.483 -43.772 1.00 68.41 560 LYS B N 1
ATOM 4897 C CA . LYS B 1 279 ? 50.982 -44.051 -45.154 1.00 69.19 560 LYS B CA 1
ATOM 4898 C C . LYS B 1 279 ? 52.098 -44.563 -46.065 1.00 70.85 560 LYS B C 1
ATOM 4899 O O . LYS B 1 279 ? 51.845 -44.951 -47.208 1.00 70.94 560 LYS B O 1
ATOM 4905 N N . LYS B 1 280 ? 53.323 -44.568 -45.538 1.00 72.51 561 LYS B N 1
ATOM 4906 C CA . LYS B 1 280 ? 54.497 -45.096 -46.232 1.00 74.55 561 LYS B CA 1
ATOM 4907 C C . LYS B 1 280 ? 54.361 -46.592 -46.521 1.00 73.05 561 LYS B C 1
ATOM 4908 O O . LYS B 1 280 ? 54.627 -47.040 -47.639 1.00 74.19 561 LYS B O 1
ATOM 4914 N N . THR B 1 281 ? 53.944 -47.355 -45.512 1.00 70.80 562 THR B N 1
ATOM 4915 C CA . THR B 1 281 ? 53.812 -48.805 -45.642 1.00 69.61 562 THR B CA 1
ATOM 4916 C C . THR B 1 281 ? 52.692 -49.175 -46.602 1.00 68.29 562 THR B C 1
ATOM 4917 O O . THR B 1 281 ? 52.889 -49.995 -47.497 1.00 69.18 562 THR B O 1
ATOM 4921 N N . LEU B 1 282 ? 51.525 -48.563 -46.412 1.00 66.65 563 LEU B N 1
ATOM 4922 C CA . LEU B 1 282 ? 50.373 -48.790 -47.284 1.00 65.61 563 LEU B CA 1
ATOM 4923 C C . LEU B 1 282 ? 50.742 -48.547 -48.743 1.00 67.73 563 LEU B C 1
ATOM 4924 O O . LEU B 1 282 ? 50.262 -49.250 -49.638 1.00 67.81 563 LEU B O 1
ATOM 4929 N N . ARG B 1 283 ? 51.603 -47.555 -48.966 1.00 69.80 564 ARG B N 1
ATOM 4930 C CA . ARG B 1 283 ? 52.129 -47.262 -50.292 1.00 72.37 564 ARG B CA 1
ATOM 4931 C C . ARG B 1 283 ? 53.066 -48.374 -50.763 1.00 73.92 564 ARG B C 1
ATOM 4932 O O . ARG B 1 283 ? 52.915 -48.889 -51.870 1.00 74.89 564 ARG B O 1
ATOM 4940 N N . GLU B 1 284 ? 54.011 -48.747 -49.903 1.00 74.43 565 GLU B N 1
ATOM 4941 C CA . GLU B 1 284 ? 55.069 -49.699 -50.254 1.00 76.64 565 GLU B CA 1
ATOM 4942 C C . GLU B 1 284 ? 54.561 -51.095 -50.606 1.00 75.75 565 GLU B C 1
ATOM 4943 O O . GLU B 1 284 ? 55.084 -51.734 -51.522 1.00 78.13 565 GLU B O 1
ATOM 4949 N N . VAL B 1 285 ? 53.544 -51.561 -49.885 1.00 72.76 566 VAL B N 1
ATOM 4950 C CA . VAL B 1 285 ? 52.960 -52.880 -50.148 1.00 72.11 566 VAL B CA 1
ATOM 4951 C C . VAL B 1 285 ? 52.011 -52.860 -51.353 1.00 72.23 566 VAL B C 1
ATOM 4952 O O . VAL B 1 285 ? 51.321 -53.846 -51.628 1.00 71.76 566 VAL B O 1
ATOM 4956 N N . GLY B 1 286 ? 51.984 -51.727 -52.054 1.00 73.12 567 GLY B N 1
ATOM 4957 C CA . GLY B 1 286 ? 51.209 -51.566 -53.283 1.00 73.77 567 GLY B CA 1
ATOM 4958 C C . GLY B 1 286 ? 49.747 -51.918 -53.128 1.00 71.38 567 GLY B C 1
ATOM 4959 O O . GLY B 1 286 ? 49.137 -52.478 -54.041 1.00 72.17 567 GLY B O 1
ATOM 4960 N N . SER B 1 287 ? 49.195 -51.595 -51.961 1.00 68.88 568 SER B N 1
ATOM 4961 C CA . SER B 1 287 ? 47.791 -51.845 -51.658 1.00 66.77 568 SER B CA 1
ATOM 4962 C C . SER B 1 287 ? 46.872 -51.034 -52.568 1.00 67.03 568 SER B C 1
ATOM 4963 O O . SER B 1 287 ? 45.791 -51.497 -52.938 1.00 66.70 568 SER B O 1
ATOM 4966 N N . VAL B 1 288 ? 47.316 -49.830 -52.924 1.00 67.99 569 VAL B N 1
ATOM 4967 C CA . VAL B 1 288 ? 46.575 -48.948 -53.819 1.00 68.61 569 VAL B CA 1
ATOM 4968 C C . VAL B 1 288 ? 46.283 -49.646 -55.153 1.00 70.34 569 VAL B C 1
ATOM 4969 O O . VAL B 1 288 ? 45.119 -49.775 -55.554 1.00 69.88 569 VAL B O 1
ATOM 4973 N N . LYS B 1 289 ? 47.342 -50.109 -55.820 1.00 72.59 570 LYS B N 1
ATOM 4974 C CA . LYS B 1 289 ? 47.217 -50.791 -57.105 1.00 74.73 570 LYS B CA 1
ATOM 4975 C C . LYS B 1 289 ? 46.396 -52.071 -56.974 1.00 73.84 570 LYS B C 1
ATOM 4976 O O . LYS B 1 289 ? 45.539 -52.354 -57.812 1.00 74.69 570 LYS B O 1
ATOM 4982 N N . ALA B 1 290 ? 46.660 -52.828 -55.911 1.00 72.43 571 ALA B N 1
ATOM 4983 C CA . ALA B 1 290 ? 45.976 -54.092 -55.652 1.00 71.90 571 ALA B CA 1
ATOM 4984 C C . ALA B 1 290 ? 44.468 -53.919 -55.528 1.00 70.27 571 ALA B C 1
ATOM 4985 O O . ALA B 1 290 ? 43.699 -54.716 -56.071 1.00 71.18 571 ALA B O 1
ATOM 4987 N N . LEU B 1 291 ? 44.059 -52.872 -54.815 1.00 68.28 572 LEU B N 1
ATOM 4988 C CA . LEU B 1 291 ? 42.646 -52.568 -54.609 1.00 67.06 572 LEU B CA 1
ATOM 4989 C C . LEU B 1 291 ? 41.956 -52.202 -55.915 1.00 68.73 572 LEU B C 1
ATOM 4990 O O . LEU B 1 291 ? 40.910 -52.761 -56.254 1.00 69.01 572 LEU B O 1
ATOM 4995 N N . MET B 1 292 ? 42.562 -51.267 -56.640 1.00 70.10 573 MET B N 1
ATOM 4996 C CA . MET B 1 292 ? 42.055 -50.806 -57.926 1.00 72.01 573 MET B CA 1
ATOM 4997 C C . MET B 1 292 ? 41.879 -51.979 -58.889 1.00 74.11 573 MET B C 1
ATOM 4998 O O . MET B 1 292 ? 40.862 -52.070 -59.582 1.00 74.90 573 MET B O 1
ATOM 5003 N N . GLU B 1 293 ? 42.864 -52.879 -58.903 1.00 75.22 574 GLU B N 1
ATOM 5004 C CA . GLU B 1 293 ? 42.849 -54.063 -59.768 1.00 77.77 574 GLU B CA 1
ATOM 5005 C C . GLU B 1 293 ? 41.724 -55.043 -59.433 1.00 77.10 574 GLU B C 1
ATOM 5006 O O . GLU B 1 293 ? 41.173 -55.682 -60.333 1.00 79.46 574 GLU B O 1
ATOM 5012 N N . CYS B 1 294 ? 41.386 -55.164 -58.150 1.00 74.23 575 CYS B N 1
ATOM 5013 C CA . CYS B 1 294 ? 40.309 -56.060 -57.743 1.00 73.78 575 CYS B CA 1
ATOM 5014 C C . CYS B 1 294 ? 38.947 -55.386 -57.915 1.00 73.15 575 CYS B C 1
ATOM 5015 O O . CYS B 1 294 ? 37.929 -56.061 -58.064 1.00 73.95 575 CYS B O 1
ATOM 5018 N N . ALA B 1 295 ? 38.942 -54.055 -57.901 1.00 72.01 576 ALA B N 1
ATOM 5019 C CA . ALA B 1 295 ? 37.728 -53.274 -58.128 1.00 71.75 576 ALA B CA 1
ATOM 5020 C C . ALA B 1 295 ? 37.264 -53.383 -59.574 1.00 74.63 576 ALA B C 1
ATOM 5021 O O . ALA B 1 295 ? 36.070 -53.292 -59.856 1.00 75.37 576 ALA B O 1
ATOM 5023 N N . LEU B 1 296 ? 38.215 -53.575 -60.486 1.00 76.64 577 LEU B N 1
ATOM 5024 C CA . LEU B 1 296 ? 37.909 -53.778 -61.899 1.00 79.73 577 LEU B CA 1
ATOM 5025 C C . LEU B 1 296 ? 37.257 -55.138 -62.146 1.00 81.63 577 LEU B C 1
ATOM 5026 O O . LEU B 1 296 ? 36.753 -55.400 -63.241 1.00 84.53 577 LEU B O 1
ATOM 5031 N N . GLU B 1 297 ? 37.266 -55.997 -61.130 1.00 80.39 578 GLU B N 1
ATOM 5032 C CA . GLU B 1 297 ? 36.778 -57.365 -61.284 1.00 82.65 578 GLU B CA 1
ATOM 5033 C C . GLU B 1 297 ? 35.739 -57.815 -60.254 1.00 81.30 578 GLU B C 1
ATOM 5034 O O . GLU B 1 297 ? 35.268 -58.953 -60.312 1.00 83.21 578 GLU B O 1
ATOM 5040 N N . VAL B 1 298 ? 35.376 -56.932 -59.322 1.00 78.48 579 VAL B N 1
ATOM 5041 C CA . VAL B 1 298 ? 34.364 -57.267 -58.311 1.00 77.39 579 VAL B CA 1
ATOM 5042 C C . VAL B 1 298 ? 32.953 -57.249 -58.886 1.00 79.24 579 VAL B C 1
ATOM 5043 O O . VAL B 1 298 ? 32.620 -56.402 -59.719 1.00 79.94 579 VAL B O 1
ATOM 5047 N N . LYS B 1 299 ? 32.138 -58.193 -58.425 1.00 80.31 580 LYS B N 1
ATOM 5048 C CA . LYS B 1 299 ? 30.782 -58.383 -58.931 1.00 82.72 580 LYS B CA 1
ATOM 5049 C C . LYS B 1 299 ? 29.739 -57.856 -57.941 1.00 81.16 580 LYS B C 1
ATOM 5050 O O . LYS B 1 299 ? 28.781 -57.191 -58.342 1.00 82.02 580 LYS B O 1
ATOM 5056 N N . LYS B 1 300 ? 29.938 -58.151 -56.654 1.00 79.16 581 LYS B N 1
ATOM 5057 C CA . LYS B 1 300 ? 29.017 -57.725 -55.592 1.00 77.89 581 LYS B CA 1
ATOM 5058 C C . LYS B 1 300 ? 29.113 -56.234 -55.283 1.00 75.36 581 LYS B C 1
ATOM 5059 O O . LYS B 1 300 ? 30.207 -55.673 -55.229 1.00 73.52 581 LYS B O 1
ATOM 5065 N N . GLU B 1 301 ? 27.955 -55.612 -55.068 1.00 75.69 582 GLU B N 1
ATOM 5066 C CA . GLU B 1 301 ? 27.855 -54.179 -54.783 1.00 74.00 582 GLU B CA 1
ATOM 5067 C C . GLU B 1 301 ? 28.559 -53.820 -53.475 1.00 71.23 582 GLU B C 1
ATOM 5068 O O . GLU B 1 301 ? 29.305 -52.842 -53.414 1.00 69.63 582 GLU B O 1
ATOM 5074 N N . SER B 1 302 ? 28.314 -54.623 -52.440 1.00 70.97 583 SER B N 1
ATOM 5075 C CA . SER B 1 302 ? 28.904 -54.423 -51.116 1.00 68.64 583 SER B CA 1
ATOM 5076 C C . SER B 1 302 ? 30.425 -54.439 -51.163 1.00 66.88 583 SER B C 1
ATOM 5077 O O . SER B 1 302 ? 31.079 -53.591 -50.556 1.00 65.14 583 SER B O 1
ATOM 5080 N N . THR B 1 303 ? 30.975 -55.409 -51.890 1.00 67.78 584 THR B N 1
ATOM 5081 C CA . THR B 1 303 ? 32.418 -55.540 -52.049 1.00 66.71 584 THR B CA 1
ATOM 5082 C C . THR B 1 303 ? 32.994 -54.286 -52.689 1.00 65.97 584 THR B C 1
ATOM 5083 O O . THR B 1 303 ? 33.999 -53.755 -52.220 1.00 64.43 584 THR B O 1
ATOM 5087 N N . LEU B 1 304 ? 32.345 -53.815 -53.752 1.00 67.38 585 LEU B N 1
ATOM 5088 C CA . LEU B 1 304 ? 32.770 -52.597 -54.429 1.00 67.13 585 LEU B CA 1
ATOM 5089 C C . LEU B 1 304 ? 32.712 -51.397 -53.489 1.00 65.42 585 LEU B C 1
ATOM 5090 O O . LEU B 1 304 ? 33.668 -50.621 -53.419 1.00 64.48 585 LEU B O 1
ATOM 5095 N N . LYS B 1 305 ? 31.596 -51.264 -52.766 1.00 65.32 586 LYS B N 1
ATOM 5096 C CA . LYS B 1 305 ? 31.410 -50.192 -51.787 1.00 64.14 586 LYS B CA 1
ATOM 5097 C C . LYS B 1 305 ? 32.600 -50.110 -50.842 1.00 62.41 586 LYS B C 1
ATOM 5098 O O . LYS B 1 305 ? 33.162 -49.036 -50.632 1.00 61.82 586 LYS B O 1
ATOM 5104 N N . SER B 1 306 ? 32.982 -51.261 -50.298 1.00 61.89 587 SER B N 1
ATOM 5105 C CA . SER B 1 306 ? 34.109 -51.372 -49.384 1.00 60.45 587 SER B CA 1
ATOM 5106 C C . SER B 1 306 ? 35.422 -50.980 -50.054 1.00 60.11 587 SER B C 1
ATOM 5107 O O . SER B 1 306 ? 36.167 -50.155 -49.530 1.00 59.19 587 SER B O 1
ATOM 5110 N N . VAL B 1 307 ? 35.689 -51.572 -51.217 1.00 61.38 588 VAL B N 1
ATOM 5111 C CA . VAL B 1 307 ? 36.920 -51.314 -51.971 1.00 61.82 588 VAL B CA 1
ATOM 5112 C C . VAL B 1 307 ? 37.066 -49.832 -52.324 1.00 62.06 588 VAL B C 1
ATOM 5113 O O . VAL B 1 307 ? 38.111 -49.235 -52.069 1.00 61.75 588 VAL B O 1
ATOM 5117 N N . LEU B 1 308 ? 36.013 -49.244 -52.889 1.00 62.99 589 LEU B N 1
ATOM 5118 C CA . LEU B 1 308 ? 36.020 -47.822 -53.247 1.00 63.48 589 LEU B CA 1
ATOM 5119 C C . LEU B 1 308 ? 36.160 -46.911 -52.031 1.00 62.41 589 LEU B C 1
ATOM 5120 O O . LEU B 1 308 ? 36.742 -45.830 -52.125 1.00 62.84 589 LEU B O 1
ATOM 5125 N N . SER B 1 309 ? 35.631 -47.356 -50.894 1.00 61.38 590 SER B N 1
ATOM 5126 C CA . SER B 1 309 ? 35.721 -46.593 -49.656 1.00 60.67 590 SER B CA 1
ATOM 5127 C C . SER B 1 309 ? 37.163 -46.537 -49.154 1.00 59.99 590 SER B C 1
ATOM 5128 O O . SER B 1 309 ? 37.578 -45.543 -48.558 1.00 60.19 590 SER B O 1
ATOM 5131 N N . ALA B 1 310 ? 37.921 -47.601 -49.411 1.00 59.60 591 ALA B N 1
ATOM 5132 C CA . ALA B 1 310 ? 39.341 -47.649 -49.059 1.00 59.23 591 ALA B CA 1
ATOM 5133 C C . ALA B 1 310 ? 40.188 -46.760 -49.968 1.00 60.45 591 ALA B C 1
ATOM 5134 O O . ALA B 1 310 ? 40.994 -45.965 -49.478 1.00 60.83 591 ALA B O 1
ATOM 5136 N N . LEU B 1 311 ? 39.995 -46.894 -51.282 1.00 61.38 592 LEU B N 1
ATOM 5137 C CA . LEU B 1 311 ? 40.759 -46.133 -52.278 1.00 62.86 592 LEU B CA 1
ATOM 5138 C C . LEU B 1 311 ? 40.556 -44.625 -52.159 1.00 63.59 592 LEU B C 1
ATOM 5139 O O . LEU B 1 311 ? 41.475 -43.849 -52.424 1.00 64.84 592 LEU B O 1
ATOM 5144 N N . TRP B 1 312 ? 39.352 -44.226 -51.757 1.00 63.17 593 TRP B N 1
ATOM 5145 C CA . TRP B 1 312 ? 39.013 -42.821 -51.535 1.00 64.13 593 TRP B CA 1
ATOM 5146 C C . TRP B 1 312 ? 39.896 -42.198 -50.450 1.00 64.24 593 TRP B C 1
ATOM 5147 O O . TRP B 1 312 ? 40.332 -41.047 -50.578 1.00 65.82 593 TRP B O 1
ATOM 5158 N N . ASN B 1 313 ? 40.164 -42.966 -49.396 1.00 62.85 594 ASN B N 1
ATOM 5159 C CA . ASN B 1 313 ? 41.112 -42.559 -48.368 1.00 63.03 594 ASN B CA 1
ATOM 5160 C C . ASN B 1 313 ? 42.532 -42.447 -48.912 1.00 64.08 594 ASN B C 1
ATOM 5161 O O . ASN B 1 313 ? 43.196 -41.427 -48.724 1.00 65.60 594 ASN B O 1
ATOM 5166 N N . LEU B 1 314 ? 42.975 -43.497 -49.601 1.00 63.69 595 LEU B N 1
ATOM 5167 C CA . LEU B 1 314 ? 44.346 -43.603 -50.101 1.00 64.92 595 LEU B CA 1
ATOM 5168 C C . LEU B 1 314 ? 44.684 -42.584 -51.193 1.00 67.20 595 LEU B C 1
ATOM 5169 O O . LEU B 1 314 ? 45.832 -42.154 -51.313 1.00 68.76 595 LEU B O 1
ATOM 5174 N N . SER B 1 315 ? 43.679 -42.199 -51.976 1.00 67.59 596 SER B N 1
ATOM 5175 C CA . SER B 1 315 ? 43.864 -41.249 -53.073 1.00 70.00 596 SER B CA 1
ATOM 5176 C C . SER B 1 315 ? 44.136 -39.822 -52.588 1.00 71.63 596 SER B C 1
ATOM 5177 O O . SER B 1 315 ? 44.423 -38.934 -53.392 1.00 74.03 596 SER B O 1
ATOM 5180 N N . ALA B 1 316 ? 44.052 -39.611 -51.276 1.00 70.77 597 ALA B N 1
ATOM 5181 C CA . ALA B 1 316 ? 44.296 -38.299 -50.679 1.00 72.62 597 ALA B CA 1
ATOM 5182 C C . ALA B 1 316 ? 45.701 -38.188 -50.084 1.00 73.88 597 ALA B C 1
ATOM 5183 O O . ALA B 1 31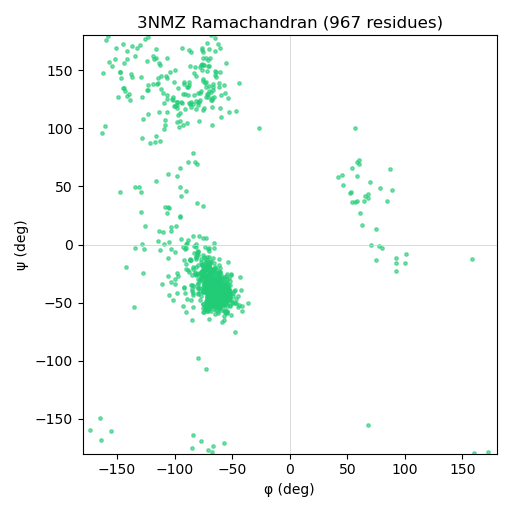6 ? 46.118 -37.108 -49.651 1.00 75.98 597 ALA B O 1
ATOM 5185 N N . HIS B 1 317 ? 46.426 -39.306 -50.074 1.00 72.99 598 HIS B N 1
ATOM 5186 C CA . HIS B 1 317 ? 47.752 -39.382 -49.456 1.00 74.12 598 HIS B CA 1
ATOM 5187 C C . HIS B 1 317 ? 48.811 -38.603 -50.233 1.00 77.48 598 HIS B C 1
ATOM 5188 O O . HIS B 1 317 ? 49.365 -37.626 -49.725 1.00 79.69 598 HIS B O 1
ATOM 5195 N N . CYS B 1 318 ? 49.084 -39.036 -51.461 1.00 78.25 599 CYS B N 1
ATOM 5196 C CA . CYS B 1 318 ? 50.166 -38.466 -52.262 1.00 81.77 599 CYS B CA 1
ATOM 5197 C C . CYS B 1 318 ? 49.890 -38.565 -53.755 1.00 82.80 599 CYS B C 1
ATOM 5198 O O . CYS B 1 318 ? 49.082 -39.389 -54.191 1.00 80.81 599 CYS B O 1
ATOM 5201 N N . THR B 1 319 ? 50.574 -37.727 -54.534 1.00 86.26 600 THR B N 1
ATOM 5202 C CA . THR B 1 319 ? 50.492 -37.780 -55.996 1.00 87.95 600 THR B CA 1
ATOM 5203 C C . THR B 1 319 ? 51.084 -39.083 -56.541 1.00 87.90 600 THR B C 1
ATOM 5204 O O . THR B 1 319 ? 50.851 -39.443 -57.695 1.00 88.82 600 THR B O 1
ATOM 5208 N N . GLU B 1 320 ? 51.841 -39.783 -55.698 1.00 87.16 601 GLU B N 1
ATOM 5209 C CA . GLU B 1 320 ? 52.396 -41.087 -56.042 1.00 87.18 601 GLU B CA 1
ATOM 5210 C C . GLU B 1 320 ? 51.280 -42.131 -56.078 1.00 83.76 601 GLU B C 1
ATOM 5211 O O . GLU B 1 320 ? 51.246 -42.976 -56.972 1.00 84.35 601 GLU B O 1
ATOM 5217 N N . ASN B 1 321 ? 50.368 -42.056 -55.108 1.00 80.64 602 ASN B N 1
ATOM 5218 C CA . ASN B 1 321 ? 49.187 -42.926 -55.065 1.00 77.66 602 ASN B CA 1
ATOM 5219 C C . ASN B 1 321 ? 48.164 -42.579 -56.142 1.00 77.95 602 ASN B C 1
ATOM 5220 O O . ASN B 1 321 ? 47.521 -43.466 -56.708 1.00 77.08 602 ASN B O 1
ATOM 5225 N N . LYS B 1 322 ? 48.019 -41.282 -56.409 1.00 79.38 603 LYS B N 1
ATOM 5226 C CA . LYS B 1 322 ? 47.152 -40.790 -57.476 1.00 80.25 603 LYS B CA 1
ATOM 5227 C C . LYS B 1 322 ? 47.609 -41.350 -58.820 1.00 82.51 603 LYS B C 1
ATOM 5228 O O . LYS B 1 322 ? 46.793 -41.842 -59.605 1.00 82.25 603 LYS B O 1
ATOM 5234 N N . ALA B 1 323 ? 48.920 -41.281 -59.063 1.00 84.98 604 ALA B N 1
ATOM 5235 C CA . ALA B 1 323 ? 49.534 -41.808 -60.282 1.00 87.68 604 ALA B CA 1
ATOM 5236 C C . ALA B 1 323 ? 49.356 -43.316 -60.391 1.00 86.34 604 ALA B C 1
ATOM 5237 O O . ALA B 1 323 ? 49.069 -43.831 -61.472 1.00 87.78 604 ALA B O 1
ATOM 5239 N N . ASP B 1 324 ? 49.518 -44.013 -59.266 1.00 83.90 605 ASP B N 1
ATOM 5240 C CA . ASP B 1 324 ? 49.306 -45.458 -59.203 1.00 82.64 605 ASP B CA 1
ATOM 5241 C C . ASP B 1 324 ? 47.913 -45.859 -59.681 1.00 81.31 605 ASP B C 1
ATOM 5242 O O . ASP B 1 324 ? 47.766 -46.864 -60.379 1.00 82.24 605 ASP B O 1
ATOM 5247 N N . ILE B 1 325 ? 46.903 -45.073 -59.306 1.00 79.52 606 ILE B N 1
ATOM 5248 C CA . ILE B 1 325 ? 45.527 -45.304 -59.756 1.00 78.54 606 ILE B CA 1
ATOM 5249 C C . ILE B 1 325 ? 45.426 -45.130 -61.273 1.00 81.40 606 ILE B C 1
ATOM 5250 O O . ILE B 1 325 ? 44.928 -46.014 -61.972 1.00 81.97 606 ILE B O 1
ATOM 5255 N N . CYS B 1 326 ? 45.927 -44.001 -61.768 1.00 83.52 607 CYS B N 1
ATOM 5256 C CA . CYS B 1 326 ? 45.891 -43.678 -63.194 1.00 86.69 607 CYS B CA 1
ATOM 5257 C C . CYS B 1 326 ? 46.675 -44.669 -64.063 1.00 89.29 607 CYS B C 1
ATOM 5258 O O . CYS B 1 326 ? 46.324 -44.888 -65.224 1.00 91.53 607 CYS B O 1
ATOM 5261 N N . ALA B 1 327 ? 47.725 -45.262 -63.495 1.00 89.26 608 ALA B N 1
ATOM 5262 C CA . ALA B 1 327 ? 48.570 -46.233 -64.200 1.00 91.98 608 ALA B CA 1
ATOM 5263 C C . ALA B 1 327 ? 47.825 -47.509 -64.610 1.00 91.72 608 ALA B C 1
ATOM 5264 O O . ALA B 1 327 ? 48.116 -48.087 -65.660 1.00 94.92 608 ALA B O 1
ATOM 5266 N N . VAL B 1 328 ? 46.872 -47.936 -63.781 1.00 88.26 609 VAL B N 1
ATOM 5267 C CA . VAL B 1 328 ? 46.091 -49.153 -64.030 1.00 87.94 609 VAL B CA 1
ATOM 5268 C C . VAL B 1 328 ? 45.190 -48.987 -65.256 1.00 89.88 609 VAL B C 1
ATOM 5269 O O . VAL B 1 328 ? 44.503 -47.970 -65.398 1.00 89.28 609 VAL B O 1
ATOM 5273 N N . ASP B 1 329 ? 45.203 -49.992 -66.130 1.00 92.43 610 ASP B N 1
ATOM 5274 C CA . ASP B 1 329 ? 44.430 -49.968 -67.371 1.00 94.88 610 ASP B CA 1
ATOM 5275 C C . ASP B 1 329 ? 42.930 -50.037 -67.111 1.00 92.51 610 ASP B C 1
ATOM 5276 O O . ASP B 1 329 ? 42.443 -50.951 -66.442 1.00 90.59 610 ASP B O 1
ATOM 5281 N N . GLY B 1 330 ? 42.210 -49.050 -67.636 1.00 92.84 611 GLY B N 1
ATOM 5282 C CA . GLY B 1 330 ? 40.753 -49.020 -67.563 1.00 91.56 611 GLY B CA 1
ATOM 5283 C C . GLY B 1 330 ? 40.203 -48.538 -66.237 1.00 87.62 611 GLY B C 1
ATOM 5284 O O . GLY B 1 330 ? 38.987 -48.412 -66.075 1.00 86.56 611 GLY B O 1
ATOM 5285 N N . ALA B 1 331 ? 41.101 -48.268 -65.293 1.00 85.81 612 ALA B N 1
ATOM 5286 C CA . ALA B 1 331 ? 40.730 -47.789 -63.966 1.00 82.30 612 ALA B CA 1
ATOM 5287 C C . ALA B 1 331 ? 39.959 -46.476 -64.047 1.00 81.96 612 ALA B C 1
ATOM 5288 O O . ALA B 1 331 ? 38.913 -46.320 -63.417 1.00 79.98 612 ALA B O 1
ATOM 5290 N N . LEU B 1 332 ? 40.487 -45.546 -64.839 1.00 84.22 613 LEU B N 1
ATOM 5291 C CA . LEU B 1 332 ? 39.886 -44.228 -65.031 1.00 84.64 613 LEU B CA 1
ATOM 5292 C C . LEU B 1 332 ? 38.495 -44.319 -65.655 1.00 85.29 613 LEU B C 1
ATOM 5293 O O . LEU B 1 332 ? 37.562 -43.646 -65.208 1.00 84.12 613 LEU B O 1
ATOM 5298 N N . ALA B 1 333 ? 38.363 -45.154 -66.684 1.00 87.52 614 ALA B N 1
ATOM 5299 C CA . ALA B 1 333 ? 37.068 -45.421 -67.304 1.00 88.51 614 ALA B CA 1
ATOM 5300 C C . ALA B 1 333 ? 36.099 -45.987 -66.272 1.00 85.79 614 ALA B C 1
ATOM 5301 O O . ALA B 1 333 ? 34.948 -45.554 -66.188 1.00 85.47 614 ALA B O 1
ATOM 5303 N N . PHE B 1 334 ? 36.588 -46.942 -65.481 1.00 84.10 615 PHE B N 1
ATOM 5304 C CA . PHE B 1 334 ? 35.807 -47.566 -64.421 1.00 81.68 615 PHE B CA 1
ATOM 5305 C C . PHE B 1 334 ? 35.269 -46.524 -63.451 1.00 79.52 615 PHE B C 1
ATOM 5306 O O . PHE B 1 334 ? 34.085 -46.537 -63.122 1.00 79.03 615 PHE B O 1
ATOM 5314 N N . LEU B 1 335 ? 36.149 -45.633 -62.999 1.00 78.73 616 LEU B N 1
ATOM 5315 C CA . LEU B 1 335 ? 35.770 -44.548 -62.098 1.00 77.22 616 LEU B CA 1
ATOM 5316 C C . LEU B 1 335 ? 34.676 -43.680 -62.700 1.00 78.67 616 LEU B C 1
ATOM 5317 O O . LEU B 1 335 ? 33.659 -43.435 -62.058 1.00 77.76 616 LEU B O 1
ATOM 5322 N N . VAL B 1 336 ? 34.878 -43.236 -63.938 1.00 81.27 617 VAL B N 1
ATOM 5323 C CA . VAL B 1 336 ? 33.872 -42.441 -64.643 1.00 83.09 617 VAL B CA 1
ATOM 5324 C C . VAL B 1 336 ? 32.573 -43.241 -64.792 1.00 83.40 617 VAL B C 1
ATOM 5325 O O . VAL B 1 336 ? 31.480 -42.679 -64.709 1.00 83.84 617 VAL B O 1
ATOM 5329 N N . GLY B 1 337 ? 32.707 -44.552 -64.987 1.00 83.53 618 GLY B N 1
ATOM 5330 C CA . GLY B 1 337 ? 31.566 -45.465 -65.003 1.00 83.92 618 GLY B CA 1
ATOM 5331 C C . GLY B 1 337 ? 30.787 -45.494 -63.696 1.00 81.70 618 GLY B C 1
ATOM 5332 O O . GLY B 1 337 ? 29.565 -45.669 -63.704 1.00 82.63 618 GLY B O 1
ATOM 5333 N N . THR B 1 338 ? 31.488 -45.316 -62.576 1.00 79.13 619 THR B N 1
ATOM 5334 C CA . THR B 1 338 ? 30.853 -45.307 -61.254 1.00 77.05 619 THR B CA 1
ATOM 5335 C C . THR B 1 338 ? 30.047 -44.034 -61.003 1.00 77.38 619 THR B C 1
ATOM 5336 O O . THR B 1 338 ? 29.169 -44.013 -60.139 1.00 76.81 619 THR B O 1
ATOM 5340 N N . LEU B 1 339 ? 30.345 -42.982 -61.763 1.00 78.67 620 LEU B N 1
ATOM 5341 C CA . LEU B 1 339 ? 29.693 -41.681 -61.593 1.00 79.41 620 LEU B CA 1
ATOM 5342 C C . LEU B 1 339 ? 28.194 -41.672 -61.926 1.00 81.00 620 LEU B C 1
ATOM 5343 O O . LEU B 1 339 ? 27.522 -40.651 -61.753 1.00 81.87 620 LEU B O 1
ATOM 5348 N N . THR B 1 340 ? 27.679 -42.811 -62.387 1.00 81.66 621 THR B N 1
ATOM 5349 C CA . THR B 1 340 ? 26.268 -42.949 -62.767 1.00 83.52 621 THR B CA 1
ATOM 5350 C C . THR B 1 340 ? 25.623 -44.229 -62.233 1.00 83.13 621 THR B C 1
ATOM 5351 O O . THR B 1 340 ? 24.427 -44.454 -62.434 1.00 84.89 621 THR B O 1
ATOM 5355 N N . TYR B 1 341 ? 26.415 -45.063 -61.560 1.00 81.07 622 TYR B N 1
ATOM 5356 C CA . TYR B 1 341 ? 25.917 -46.326 -61.024 1.00 80.84 622 TYR B CA 1
ATOM 5357 C C . TYR B 1 341 ? 25.257 -46.127 -59.667 1.00 79.71 622 TYR B C 1
ATOM 5358 O O . TYR B 1 341 ? 25.887 -45.653 -58.723 1.00 77.72 622 TYR B O 1
ATOM 5367 N N . ARG B 1 342 ? 23.983 -46.499 -59.585 1.00 81.52 623 ARG B N 1
ATOM 5368 C CA . ARG B 1 342 ? 23.216 -46.418 -58.347 1.00 81.16 623 ARG B CA 1
ATOM 5369 C C . ARG B 1 342 ? 23.105 -47.789 -57.684 1.00 80.73 623 ARG B C 1
ATOM 5370 O O . ARG B 1 342 ? 22.695 -48.769 -58.313 1.00 82.57 623 ARG B O 1
ATOM 5378 N N . SER B 1 343 ? 23.476 -47.842 -56.409 1.00 78.64 624 SER B N 1
ATOM 5379 C CA . SER B 1 343 ? 23.477 -49.080 -55.640 1.00 78.10 624 SER B CA 1
ATOM 5380 C C . SER B 1 343 ? 22.059 -49.477 -55.250 1.00 80.44 624 SER B C 1
ATOM 5381 O O . SER B 1 343 ? 21.152 -48.642 -55.262 1.00 81.97 624 SER B O 1
ATOM 5384 N N . GLN B 1 344 ? 21.869 -50.750 -54.913 1.00 81.10 625 GLN B N 1
ATOM 5385 C CA . GLN B 1 344 ? 20.560 -51.237 -54.488 1.00 83.73 625 GLN B CA 1
ATOM 5386 C C . GLN B 1 344 ? 20.236 -50.742 -53.080 1.00 83.04 625 GLN B C 1
ATOM 5387 O O . GLN B 1 344 ? 19.177 -50.157 -52.852 1.00 85.01 625 GLN B O 1
ATOM 5393 N N . THR B 1 345 ? 21.153 -50.977 -52.146 1.00 80.67 626 THR B N 1
ATOM 5394 C CA . THR B 1 345 ? 21.079 -50.381 -50.815 1.00 79.91 626 THR B CA 1
ATOM 5395 C C . THR B 1 345 ? 22.038 -49.195 -50.766 1.00 77.64 626 THR B C 1
ATOM 5396 O O . THR B 1 345 ? 23.148 -49.273 -51.306 1.00 75.90 626 THR B O 1
ATOM 5400 N N . ASN B 1 346 ? 21.612 -48.108 -50.120 1.00 78.15 627 ASN B N 1
ATOM 5401 C CA . ASN B 1 346 ? 22.401 -46.876 -50.059 1.00 76.66 627 ASN B CA 1
ATOM 5402 C C . ASN B 1 346 ? 22.672 -46.377 -51.477 1.00 76.80 627 ASN B C 1
ATOM 5403 O O . ASN B 1 346 ? 23.797 -46.446 -51.974 1.00 75.11 627 ASN B O 1
ATOM 5408 N N . THR B 1 347 ? 21.615 -45.880 -52.113 1.00 79.19 628 THR B N 1
ATOM 5409 C CA . THR B 1 347 ? 21.584 -45.604 -53.553 1.00 80.06 628 THR B CA 1
ATOM 5410 C C . THR B 1 347 ? 22.860 -44.969 -54.105 1.00 78.16 628 THR B C 1
ATOM 5411 O O . THR B 1 347 ? 23.450 -45.469 -55.063 1.00 77.90 628 THR B O 1
ATOM 5415 N N . LEU B 1 348 ? 23.286 -43.879 -53.481 1.00 77.20 629 LEU B N 1
ATOM 5416 C CA . LEU B 1 348 ? 24.353 -43.052 -54.026 1.00 76.16 629 LEU B CA 1
ATOM 5417 C C . LEU B 1 348 ? 25.726 -43.333 -53.409 1.00 73.42 629 LEU B C 1
ATOM 5418 O O . LEU B 1 348 ? 26.658 -42.548 -53.581 1.00 72.80 629 LEU B O 1
ATOM 5423 N N . ALA B 1 349 ? 25.848 -44.469 -52.722 1.00 72.05 630 ALA B N 1
ATOM 5424 C CA . ALA B 1 349 ? 27.089 -44.857 -52.040 1.00 69.57 630 ALA B CA 1
ATOM 5425 C C . ALA B 1 349 ? 28.310 -44.970 -52.963 1.00 68.63 630 ALA B C 1
ATOM 5426 O O . ALA B 1 349 ? 29.411 -44.563 -52.590 1.00 67.40 630 ALA B O 1
ATOM 5428 N N . ILE B 1 350 ? 28.113 -45.512 -54.160 1.00 69.62 631 ILE B N 1
ATOM 5429 C CA . ILE B 1 350 ? 29.212 -45.687 -55.111 1.00 69.31 631 ILE B CA 1
ATOM 5430 C C . ILE B 1 350 ? 29.511 -44.414 -55.912 1.00 70.27 631 ILE B C 1
ATOM 5431 O O . ILE B 1 350 ? 30.673 -44.128 -56.200 1.00 69.81 631 ILE B O 1
ATOM 5436 N N . ILE B 1 351 ? 28.471 -43.653 -56.253 1.00 71.94 632 ILE B N 1
ATOM 5437 C CA . ILE B 1 351 ? 28.632 -42.360 -56.930 1.00 73.25 632 ILE B CA 1
ATOM 5438 C C . ILE B 1 351 ? 29.495 -41.423 -56.089 1.00 72.31 632 ILE B C 1
ATOM 5439 O O . ILE B 1 351 ? 30.353 -40.707 -56.613 1.00 72.90 632 ILE B O 1
ATOM 5444 N N . GLU B 1 352 ? 29.255 -41.446 -54.780 1.00 71.31 633 GLU B N 1
ATOM 5445 C CA . GLU B 1 352 ? 29.987 -40.623 -53.830 1.00 70.50 633 GLU B CA 1
ATOM 5446 C C . GLU B 1 352 ? 31.449 -41.032 -53.769 1.00 68.87 633 GLU B C 1
ATOM 5447 O O . GLU B 1 352 ? 32.330 -40.205 -53.993 1.00 69.42 633 GLU B O 1
ATOM 5453 N N . SER B 1 353 ? 31.704 -42.309 -53.487 1.00 67.26 634 SER B N 1
ATOM 5454 C CA . SER B 1 353 ? 33.075 -42.802 -53.353 1.00 66.03 634 SER B CA 1
ATOM 5455 C C . SER B 1 353 ? 33.857 -42.763 -54.668 1.00 66.97 634 SER B C 1
ATOM 5456 O O . SER B 1 353 ? 35.052 -42.459 -54.671 1.00 66.90 634 SER B O 1
ATOM 5459 N N . GLY B 1 354 ? 33.178 -43.057 -55.775 1.00 68.14 635 GLY B N 1
ATOM 5460 C CA . GLY B 1 354 ? 33.780 -42.970 -57.105 1.00 69.60 635 GLY B CA 1
ATOM 5461 C C . GLY B 1 354 ? 34.177 -41.549 -57.471 1.00 71.02 635 GLY B C 1
ATOM 5462 O O . GLY B 1 354 ? 35.323 -41.293 -57.851 1.00 71.53 635 GLY B O 1
ATOM 5463 N N . GLY B 1 355 ? 33.225 -40.626 -57.346 1.00 71.96 636 GLY B N 1
ATOM 5464 C CA . GLY B 1 355 ? 33.465 -39.207 -57.604 1.00 73.70 636 GLY B CA 1
ATOM 5465 C C . GLY B 1 355 ? 34.511 -38.622 -56.674 1.00 73.24 636 GLY B C 1
ATOM 5466 O O . GLY B 1 355 ? 35.203 -37.669 -57.030 1.00 74.83 636 GLY B O 1
ATOM 5467 N N . GLY B 1 356 ? 34.622 -39.205 -55.481 1.00 71.31 637 GLY B N 1
ATOM 5468 C CA . GLY B 1 356 ? 35.611 -38.792 -54.497 1.00 70.75 637 GLY B CA 1
ATOM 5469 C C . GLY B 1 356 ? 37.022 -39.160 -54.910 1.00 70.74 637 GLY B C 1
ATOM 5470 O O . GLY B 1 356 ? 37.936 -38.338 -54.817 1.00 71.84 637 GLY B O 1
ATOM 5471 N N . ILE B 1 357 ? 37.201 -40.400 -55.365 1.00 69.80 638 ILE B N 1
ATOM 5472 C CA . ILE B 1 357 ? 38.502 -40.856 -55.855 1.00 70.10 638 ILE B CA 1
ATOM 5473 C C . ILE B 1 357 ? 38.906 -39.992 -57.042 1.00 72.69 638 ILE B C 1
ATOM 5474 O O . ILE B 1 357 ? 40.022 -39.461 -57.087 1.00 73.79 638 ILE B O 1
ATOM 5479 N N . LEU B 1 358 ? 37.974 -39.835 -57.982 1.00 73.90 639 LEU B N 1
ATOM 5480 C CA . LEU B 1 358 ? 38.182 -39.005 -59.163 1.00 76.62 639 LEU B CA 1
ATOM 5481 C C . LEU B 1 358 ? 38.482 -37.556 -58.784 1.00 78.11 639 LEU B C 1
ATOM 5482 O O . LEU B 1 358 ? 39.338 -36.917 -59.398 1.00 80.26 639 LEU B O 1
ATOM 5487 N N . ARG B 1 359 ? 37.785 -37.055 -57.764 1.00 77.33 640 ARG B N 1
ATOM 5488 C CA . ARG B 1 359 ? 38.000 -35.702 -57.254 1.00 78.98 640 ARG B CA 1
ATOM 5489 C C . ARG B 1 359 ? 39.454 -35.510 -56.835 1.00 79.43 640 ARG B C 1
ATOM 5490 O O . ARG B 1 359 ? 40.045 -34.465 -57.097 1.00 81.90 640 ARG B O 1
ATOM 5498 N N . ASN B 1 360 ? 40.018 -36.527 -56.188 1.00 77.37 641 ASN B N 1
ATOM 5499 C CA . ASN B 1 360 ? 41.410 -36.497 -55.759 1.00 77.82 641 ASN B CA 1
ATOM 5500 C C . ASN B 1 360 ? 42.371 -36.600 -56.942 1.00 79.87 641 ASN B C 1
ATOM 5501 O O . ASN B 1 360 ? 43.274 -35.773 -57.091 1.00 82.29 641 ASN B O 1
ATOM 5506 N N . VAL B 1 361 ? 42.156 -37.603 -57.791 1.00 79.25 642 VAL B N 1
ATOM 5507 C CA . VAL B 1 361 ? 43.070 -37.887 -58.898 1.00 81.26 642 VAL B CA 1
ATOM 5508 C C . VAL B 1 361 ? 42.957 -36.884 -60.060 1.00 84.43 642 VAL B C 1
ATOM 5509 O O . VAL B 1 361 ? 43.804 -36.872 -60.957 1.00 86.90 642 VAL B O 1
ATOM 5513 N N . SER B 1 362 ? 41.922 -36.045 -60.030 1.00 84.63 643 SER B N 1
ATOM 5514 C CA . SER B 1 362 ? 41.704 -35.020 -61.057 1.00 87.65 643 SER B CA 1
ATOM 5515 C C . SER B 1 362 ? 42.846 -34.007 -61.134 1.00 90.67 643 SER B C 1
ATOM 5516 O O . SER B 1 362 ? 43.057 -33.380 -62.176 1.00 93.74 643 SER B O 1
ATOM 5519 N N . SER B 1 363 ? 43.569 -33.853 -60.025 1.00 90.05 644 SER B N 1
ATOM 5520 C CA . SER B 1 363 ? 44.727 -32.962 -59.951 1.00 93.06 644 SER B CA 1
ATOM 5521 C C . SER B 1 363 ? 45.832 -33.404 -60.906 1.00 95.16 644 SER B C 1
ATOM 5522 O O . SER B 1 363 ? 46.520 -32.570 -61.496 1.00 98.88 644 SER B O 1
ATOM 5525 N N . LEU B 1 364 ? 45.988 -34.718 -61.056 1.00 93.17 645 LEU B N 1
ATOM 5526 C CA . LEU B 1 364 ? 47.012 -35.283 -61.930 1.00 95.23 645 LEU B CA 1
ATOM 5527 C C . LEU B 1 364 ? 46.543 -35.351 -63.382 1.00 97.08 645 LEU B C 1
ATOM 5528 O O . LEU B 1 364 ? 47.313 -35.049 -64.296 1.00 100.67 645 LEU B O 1
ATOM 5533 N N . ILE B 1 365 ? 45.285 -35.742 -63.582 1.00 94.93 646 ILE B N 1
ATOM 5534 C CA . ILE B 1 365 ? 44.694 -35.894 -64.919 1.00 96.58 646 ILE B CA 1
ATOM 5535 C C . ILE B 1 365 ? 44.806 -34.613 -65.753 1.00 100.45 646 ILE B C 1
ATOM 5536 O O . ILE B 1 365 ? 44.961 -34.672 -66.974 1.00 103.22 646 ILE B O 1
ATOM 5541 N N . ALA B 1 366 ? 44.750 -33.465 -65.079 1.00 100.94 647 ALA B N 1
ATOM 5542 C CA . ALA B 1 366 ? 44.843 -32.154 -65.727 1.00 104.87 647 ALA B CA 1
ATOM 5543 C C . ALA B 1 366 ? 46.118 -31.957 -66.556 1.00 109.00 647 ALA B C 1
ATOM 5544 O O . ALA B 1 366 ? 46.117 -31.193 -67.524 1.00 112.66 647 ALA B O 1
ATOM 5546 N N . THR B 1 367 ? 47.194 -32.643 -66.171 1.00 108.71 648 THR B N 1
ATOM 5547 C CA . THR B 1 367 ? 48.475 -32.564 -66.881 1.00 112.77 648 THR B CA 1
ATOM 5548 C C . THR B 1 367 ? 48.547 -33.506 -68.086 1.00 114.09 648 THR B C 1
ATOM 5549 O O . THR B 1 367 ? 49.376 -33.313 -68.979 1.00 118.28 648 THR B O 1
ATOM 5553 N N . ASN B 1 368 ? 47.677 -34.518 -68.104 1.00 110.88 649 ASN B N 1
ATOM 5554 C CA . ASN B 1 368 ? 47.687 -35.546 -69.149 1.00 112.01 649 ASN B CA 1
ATOM 5555 C C . ASN B 1 368 ? 46.497 -35.450 -70.107 1.00 112.56 649 ASN B C 1
ATOM 5556 O O . ASN B 1 368 ? 45.342 -35.522 -69.685 1.00 109.45 649 ASN B O 1
ATOM 5561 N N . GLU B 1 369 ? 46.793 -35.294 -71.396 1.00 116.83 650 GLU B N 1
ATOM 5562 C CA . GLU B 1 369 ? 45.762 -35.239 -72.434 1.00 118.08 650 GLU B CA 1
ATOM 5563 C C . GLU B 1 369 ? 45.117 -36.609 -72.652 1.00 115.99 650 GLU B C 1
ATOM 5564 O O . GLU B 1 369 ? 43.895 -36.705 -72.789 1.00 114.52 650 GLU B O 1
ATOM 5570 N N . ASP B 1 370 ? 45.939 -37.659 -72.675 1.00 116.23 651 ASP B N 1
ATOM 5571 C CA . ASP B 1 370 ? 45.453 -39.030 -72.846 1.00 114.66 651 ASP B CA 1
ATOM 5572 C C . ASP B 1 370 ? 44.445 -39.394 -71.762 1.00 109.62 651 ASP B C 1
ATOM 5573 O O . ASP B 1 370 ? 43.417 -40.009 -72.043 1.00 108.60 651 ASP B O 1
ATOM 5578 N N . HIS B 1 371 ? 44.749 -38.993 -70.530 1.00 106.88 652 HIS B N 1
ATOM 5579 C CA . HIS B 1 371 ? 43.890 -39.266 -69.381 1.00 102.35 652 HIS B CA 1
ATOM 5580 C C . HIS B 1 371 ? 42.678 -38.336 -69.343 1.00 101.54 652 HIS B C 1
ATOM 5581 O O . HIS B 1 371 ? 41.652 -38.672 -68.752 1.00 98.67 652 HIS B O 1
ATOM 5588 N N . ARG B 1 372 ? 42.802 -37.171 -69.975 1.00 104.43 653 ARG B N 1
ATOM 5589 C CA . ARG B 1 372 ? 41.655 -36.298 -70.204 1.00 104.57 653 ARG B CA 1
ATOM 5590 C C . ARG B 1 372 ? 40.781 -36.874 -71.308 1.00 105.88 653 ARG B C 1
ATOM 5591 O O . ARG B 1 372 ? 39.565 -36.683 -71.303 1.00 104.93 653 ARG B O 1
ATOM 5599 N N . GLN B 1 373 ? 41.414 -37.579 -72.247 1.00 108.42 654 GLN B N 1
ATOM 5600 C CA . GLN B 1 373 ? 40.717 -38.208 -73.369 1.00 110.35 654 GLN B CA 1
ATOM 5601 C C . GLN B 1 373 ? 39.890 -39.409 -72.915 1.00 107.27 654 GLN B C 1
ATOM 5602 O O . GLN B 1 373 ? 38.725 -39.535 -73.292 1.00 107.32 654 GLN B O 1
ATOM 5608 N N . ILE B 1 374 ? 40.499 -40.278 -72.108 1.00 104.88 655 ILE B N 1
ATOM 5609 C CA . ILE B 1 374 ? 39.795 -41.398 -71.476 1.00 101.82 655 ILE B CA 1
ATOM 5610 C C . ILE B 1 374 ? 38.575 -40.868 -70.731 1.00 99.05 655 ILE B C 1
ATOM 5611 O O . ILE B 1 374 ? 37.505 -41.477 -70.750 1.00 98.18 655 ILE B O 1
ATOM 5616 N N . LEU B 1 375 ? 38.758 -39.717 -70.093 1.00 98.14 656 LEU B N 1
ATOM 5617 C CA . LEU B 1 375 ? 37.708 -39.043 -69.350 1.00 96.09 656 LEU B CA 1
ATOM 5618 C C . LEU B 1 375 ? 36.645 -38.494 -70.295 1.00 98.36 656 LEU B C 1
ATOM 5619 O O . LEU B 1 375 ? 35.453 -38.577 -70.008 1.00 97.17 656 LEU B O 1
ATOM 5624 N N . ARG B 1 376 ? 37.085 -37.940 -71.424 1.00 101.96 657 ARG B N 1
ATOM 5625 C CA . ARG B 1 376 ? 36.170 -37.384 -72.419 1.00 104.60 657 ARG B CA 1
ATOM 5626 C C . ARG B 1 376 ? 35.365 -38.443 -73.163 1.00 105.43 657 ARG B C 1
ATOM 5627 O O . ARG B 1 376 ? 34.180 -38.242 -73.426 1.00 105.90 657 ARG B O 1
ATOM 5635 N N . GLU B 1 377 ? 36.003 -39.564 -73.493 1.00 105.92 658 GLU B N 1
ATOM 5636 C CA . GLU B 1 377 ? 35.338 -40.623 -74.257 1.00 107.41 658 GLU B CA 1
ATOM 5637 C C . GLU B 1 377 ? 34.384 -41.477 -73.414 1.00 104.39 658 GLU B C 1
ATOM 5638 O O . GLU B 1 377 ? 33.557 -42.216 -73.962 1.00 105.70 658 GLU B O 1
ATOM 5644 N N . ASN B 1 378 ? 34.496 -41.370 -72.091 1.00 100.60 659 ASN B N 1
ATOM 5645 C CA . ASN B 1 378 ? 33.523 -41.991 -71.193 1.00 97.80 659 ASN B CA 1
ATOM 5646 C C . ASN B 1 378 ? 32.522 -40.991 -70.608 1.00 96.57 659 ASN B C 1
ATOM 5647 O O . ASN B 1 378 ? 31.817 -41.290 -69.640 1.00 94.09 659 ASN B O 1
ATOM 5652 N N . ASN B 1 379 ? 32.474 -39.809 -71.224 1.00 98.68 660 ASN B N 1
ATOM 5653 C CA . ASN B 1 379 ? 31.441 -38.793 -70.986 1.00 98.81 660 ASN B CA 1
ATOM 5654 C C . ASN B 1 379 ? 31.460 -38.199 -69.578 1.00 95.89 660 ASN B C 1
ATOM 5655 O O . ASN B 1 379 ? 30.410 -37.983 -68.967 1.00 94.96 660 ASN B O 1
ATOM 5660 N N . CYS B 1 380 ? 32.663 -37.920 -69.083 1.00 94.88 661 CYS B N 1
ATOM 5661 C CA . CYS B 1 380 ? 32.860 -37.462 -67.712 1.00 92.25 661 CYS B CA 1
ATOM 5662 C C . CYS B 1 380 ? 32.406 -36.025 -67.478 1.00 93.26 661 CYS B C 1
ATOM 5663 O O . CYS B 1 380 ? 31.597 -35.770 -66.585 1.00 91.87 661 CYS B O 1
ATOM 5666 N N . LEU B 1 381 ? 32.932 -35.096 -68.276 1.00 95.97 662 LEU B N 1
ATOM 5667 C CA . LEU B 1 381 ? 32.647 -33.669 -68.107 1.00 97.50 662 LEU B CA 1
ATOM 5668 C C . LEU B 1 381 ? 31.152 -33.370 -68.042 1.00 97.96 662 LEU B C 1
ATOM 5669 O O . LEU B 1 381 ? 30.712 -32.537 -67.249 1.00 97.75 662 LEU B O 1
ATOM 5674 N N . GLN B 1 382 ? 30.385 -34.066 -68.876 1.00 99.00 663 GLN B N 1
ATOM 5675 C CA . GLN B 1 382 ? 28.940 -33.884 -68.964 1.00 99.97 663 GLN B CA 1
ATOM 5676 C C . GLN B 1 382 ? 28.236 -34.438 -67.726 1.00 97.16 663 GLN B C 1
ATOM 5677 O O . GLN B 1 382 ? 27.271 -33.848 -67.236 1.00 97.58 663 GLN B O 1
ATOM 5683 N N . THR B 1 383 ? 28.738 -35.566 -67.226 1.00 94.65 664 THR B N 1
ATOM 5684 C CA . THR B 1 383 ? 28.215 -36.197 -66.014 1.00 92.00 664 THR B CA 1
ATOM 5685 C C . THR B 1 383 ? 28.405 -35.292 -64.793 1.00 90.80 664 THR B C 1
ATOM 5686 O O . THR B 1 383 ? 27.485 -35.129 -63.988 1.00 90.42 664 THR B O 1
ATOM 5690 N N . LEU B 1 384 ? 29.593 -34.697 -64.680 1.00 90.71 665 LEU B N 1
ATOM 5691 C CA . LEU B 1 384 ? 29.942 -33.817 -63.558 1.00 90.00 665 LEU B CA 1
ATOM 5692 C C . LEU B 1 384 ? 29.004 -32.621 -63.430 1.00 92.20 665 LEU B C 1
ATOM 5693 O O . LEU B 1 384 ? 28.781 -32.114 -62.328 1.00 91.64 665 LEU B O 1
ATOM 5698 N N . LEU B 1 385 ? 28.464 -32.175 -64.562 1.00 94.95 666 LEU B N 1
ATOM 5699 C CA . LEU B 1 385 ? 27.497 -31.084 -64.578 1.00 97.51 666 LEU B CA 1
ATOM 5700 C C . LEU B 1 385 ? 26.133 -31.551 -64.078 1.00 97.09 666 LEU B C 1
ATOM 5701 O O . LEU B 1 385 ? 25.446 -30.816 -63.368 1.00 98.13 666 LEU B O 1
ATOM 5706 N N . GLN B 1 386 ? 25.751 -32.775 -64.441 1.00 95.96 667 GLN B N 1
ATOM 5707 C CA . GLN B 1 386 ? 24.515 -33.381 -63.939 1.00 95.57 667 GLN B CA 1
ATOM 5708 C C . GLN B 1 386 ? 24.614 -33.651 -62.437 1.00 93.00 667 GLN B C 1
ATOM 5709 O O . GLN B 1 386 ? 23.600 -33.723 -61.739 1.00 93.26 667 GLN B O 1
ATOM 5715 N N . HIS B 1 387 ? 25.845 -33.787 -61.952 1.00 90.81 668 HIS B N 1
ATOM 5716 C CA . HIS B 1 387 ? 26.107 -33.936 -60.527 1.00 88.63 668 HIS B CA 1
ATOM 5717 C C . HIS B 1 387 ? 25.855 -32.649 -59.751 1.00 90.16 668 HIS B C 1
ATOM 5718 O O . HIS B 1 387 ? 25.552 -32.692 -58.559 1.00 89.29 668 HIS B O 1
ATOM 5725 N N . LEU B 1 388 ? 25.986 -31.509 -60.429 1.00 92.71 669 LEU B N 1
ATOM 5726 C CA . LEU B 1 388 ? 25.740 -30.207 -59.810 1.00 94.90 669 LEU B CA 1
ATOM 5727 C C . LEU B 1 388 ? 24.264 -30.028 -59.465 1.00 96.61 669 LEU B C 1
ATOM 5728 O O . LEU B 1 388 ? 23.914 -29.315 -58.522 1.00 97.77 669 LEU B O 1
ATOM 5733 N N . LYS B 1 389 ? 23.408 -30.691 -60.235 1.00 97.10 670 LYS B N 1
ATOM 5734 C CA . LYS B 1 389 ? 21.969 -30.644 -60.018 1.00 99.04 670 LYS B CA 1
ATOM 5735 C C . LYS B 1 389 ? 21.524 -31.564 -58.883 1.00 97.10 670 LYS B C 1
ATOM 5736 O O . LYS B 1 389 ? 20.351 -31.560 -58.501 1.00 98.74 670 LYS B O 1
ATOM 5742 N N . SER B 1 390 ? 22.462 -32.340 -58.342 1.00 93.92 671 SER B N 1
ATOM 5743 C CA . SER B 1 390 ? 22.157 -33.287 -57.269 1.00 92.07 671 SER B CA 1
ATOM 5744 C C . SER B 1 390 ? 21.833 -32.612 -55.940 1.00 92.96 671 SER B C 1
ATOM 5745 O O . SER B 1 390 ? 22.277 -31.497 -55.660 1.00 94.19 671 SER B O 1
ATOM 5748 N N . HIS B 1 391 ? 21.050 -33.321 -55.134 1.00 92.67 672 HIS B N 1
ATOM 5749 C CA . HIS B 1 391 ? 20.595 -32.863 -53.827 1.00 93.80 672 HIS B CA 1
ATOM 5750 C C . HIS B 1 391 ? 21.566 -33.291 -52.730 1.00 90.97 672 HIS B C 1
ATOM 5751 O O . HIS B 1 391 ? 21.390 -32.934 -51.564 1.00 91.75 672 HIS B O 1
ATOM 5758 N N . SER B 1 392 ? 22.591 -34.049 -53.117 1.00 87.97 673 SER B N 1
ATOM 5759 C CA . SER B 1 392 ? 23.577 -34.592 -52.181 1.00 85.26 673 SER B CA 1
ATOM 5760 C C . SER B 1 392 ? 24.760 -33.653 -51.963 1.00 85.12 673 SER B C 1
ATOM 5761 O O . SER B 1 392 ? 25.312 -33.103 -52.916 1.00 85.61 673 SER B O 1
ATOM 5764 N N . LEU B 1 393 ? 25.143 -33.492 -50.698 1.00 84.70 674 LEU B N 1
ATOM 5765 C CA . LEU B 1 393 ? 26.271 -32.647 -50.315 1.00 84.88 674 LEU B CA 1
ATOM 5766 C C . LEU B 1 393 ? 27.586 -33.208 -50.853 1.00 82.24 674 LEU B C 1
ATOM 5767 O O . LEU B 1 393 ? 28.420 -32.470 -51.380 1.00 82.96 674 LEU B O 1
ATOM 5772 N N . THR B 1 394 ? 27.748 -34.521 -50.722 1.00 79.47 675 THR B N 1
ATOM 5773 C CA . THR B 1 394 ? 28.961 -35.213 -51.143 1.00 77.16 675 THR B CA 1
ATOM 5774 C C . THR B 1 394 ? 29.155 -35.160 -52.661 1.00 77.61 675 THR B C 1
ATOM 5775 O O . THR B 1 394 ? 30.247 -34.845 -53.142 1.00 77.53 675 THR B O 1
ATOM 5779 N N . ILE B 1 395 ? 28.089 -35.459 -53.400 1.00 78.38 676 ILE B N 1
ATOM 5780 C CA . ILE B 1 395 ? 28.134 -35.509 -54.860 1.00 79.06 676 ILE B CA 1
ATOM 5781 C C . ILE B 1 395 ? 28.505 -34.155 -55.470 1.00 81.29 676 ILE B C 1
ATOM 5782 O O . ILE B 1 395 ? 29.416 -34.074 -56.297 1.00 81.29 676 ILE B O 1
ATOM 5787 N N . VAL B 1 396 ? 27.809 -33.102 -55.046 1.00 83.49 677 VAL B N 1
ATOM 5788 C CA . VAL B 1 396 ? 28.087 -31.744 -55.515 1.00 86.20 677 VAL B CA 1
ATOM 5789 C C . VAL B 1 396 ? 29.539 -31.356 -55.219 1.00 85.87 677 VAL B C 1
ATOM 5790 O O . VAL B 1 396 ? 30.246 -30.861 -56.102 1.00 87.03 677 VAL B O 1
ATOM 5794 N N . SER B 1 397 ? 29.975 -31.605 -53.984 1.00 84.54 678 SER B N 1
ATOM 5795 C CA . SER B 1 397 ? 31.333 -31.274 -53.539 1.00 84.37 678 SER B CA 1
ATOM 5796 C C . SER B 1 397 ? 32.423 -31.933 -54.384 1.00 82.96 678 SER B C 1
ATOM 5797 O O . SER B 1 397 ? 33.461 -31.319 -54.650 1.00 84.24 678 SER B O 1
ATOM 5800 N N . ASN B 1 398 ? 32.183 -33.176 -54.799 1.00 80.71 679 ASN B N 1
ATOM 5801 C CA . ASN B 1 398 ? 33.121 -33.899 -55.651 1.00 79.63 679 ASN B CA 1
ATOM 5802 C C . ASN B 1 398 ? 33.214 -33.277 -57.035 1.00 81.99 679 ASN B C 1
ATOM 5803 O O . ASN B 1 398 ? 34.312 -33.008 -57.524 1.00 82.80 679 ASN B O 1
ATOM 5808 N N . ALA B 1 399 ? 32.054 -33.042 -57.647 1.00 83.32 680 ALA B N 1
ATOM 5809 C CA . ALA B 1 399 ? 31.966 -32.460 -58.984 1.00 85.74 680 ALA B CA 1
ATOM 5810 C C . ALA B 1 399 ? 32.685 -31.118 -59.086 1.00 88.34 680 ALA B C 1
ATOM 5811 O O . ALA B 1 399 ? 33.422 -30.889 -60.042 1.00 89.81 680 ALA B O 1
ATOM 5813 N N . CYS B 1 400 ? 32.473 -30.247 -58.097 1.00 89.24 681 CYS B N 1
ATOM 5814 C CA . CYS B 1 400 ? 33.137 -28.940 -58.039 1.00 92.04 681 CYS B CA 1
ATOM 5815 C C . CYS B 1 400 ? 34.653 -29.077 -57.950 1.00 91.57 681 CYS B C 1
ATOM 5816 O O . CYS B 1 400 ? 35.386 -28.421 -58.691 1.00 93.89 681 CYS B O 1
ATOM 5819 N N . GLY B 1 401 ? 35.107 -29.935 -57.040 1.00 88.79 682 GLY B N 1
ATOM 5820 C CA . GLY B 1 401 ? 36.525 -30.221 -56.872 1.00 88.30 682 GLY B CA 1
ATOM 5821 C C . GLY B 1 401 ? 37.140 -30.837 -58.113 1.00 88.35 682 GLY B C 1
ATOM 5822 O O . GLY B 1 401 ? 38.292 -30.551 -58.447 1.00 89.91 682 GLY B O 1
ATOM 5823 N N . THR B 1 402 ? 36.369 -31.680 -58.798 1.00 87.08 683 THR B N 1
ATOM 5824 C CA . THR B 1 402 ? 36.824 -32.315 -60.031 1.00 87.45 683 THR B CA 1
ATOM 5825 C C . THR B 1 402 ? 36.897 -31.293 -61.166 1.00 91.10 683 THR B C 1
ATOM 5826 O O . THR B 1 402 ? 37.892 -31.236 -61.890 1.00 92.72 683 THR B O 1
ATOM 5830 N N . LEU B 1 403 ? 35.848 -30.482 -61.302 1.00 92.67 684 LEU B N 1
ATOM 5831 C CA . LEU B 1 403 ? 35.777 -29.462 -62.352 1.00 96.31 684 LEU B CA 1
ATOM 5832 C C . LEU B 1 403 ? 36.792 -28.347 -62.135 1.00 99.02 684 LEU B C 1
ATOM 5833 O O . LEU B 1 403 ? 37.267 -27.742 -63.098 1.00 102.05 684 LEU B O 1
ATOM 5838 N N . TRP B 1 404 ? 37.112 -28.083 -60.868 1.00 98.24 685 TRP B N 1
ATOM 5839 C CA . TRP B 1 404 ? 38.141 -27.113 -60.496 1.00 100.88 685 TRP B CA 1
ATOM 5840 C C . TRP B 1 404 ? 39.430 -27.398 -61.254 1.00 101.95 685 TRP B C 1
ATOM 5841 O O . TRP B 1 404 ? 39.904 -26.565 -62.029 1.00 105.58 685 TRP B O 1
ATOM 5852 N N . ASN B 1 405 ? 39.978 -28.591 -61.028 1.00 99.09 686 ASN B N 1
ATOM 5853 C CA . ASN B 1 405 ? 41.246 -29.005 -61.619 1.00 100.01 686 ASN B CA 1
ATOM 5854 C C . ASN B 1 405 ? 41.183 -29.194 -63.135 1.00 101.77 686 ASN B C 1
ATOM 5855 O O . ASN B 1 405 ? 42.201 -29.073 -63.820 1.00 104.28 686 ASN B O 1
ATOM 5860 N N . LEU B 1 406 ? 39.988 -29.472 -63.653 1.00 100.80 687 LEU B N 1
ATOM 5861 C CA . LEU B 1 406 ? 39.809 -29.768 -65.076 1.00 102.40 687 LEU B CA 1
ATOM 5862 C C . LEU B 1 406 ? 39.557 -28.539 -65.952 1.00 106.52 687 LEU B C 1
ATOM 5863 O O . LEU B 1 406 ? 39.789 -28.583 -67.162 1.00 108.93 687 LEU B O 1
ATOM 5868 N N . SER B 1 407 ? 39.092 -27.449 -65.342 1.00 107.66 688 SER B N 1
ATOM 5869 C CA . SER B 1 407 ? 38.758 -26.226 -66.083 1.00 111.75 688 SER B CA 1
ATOM 5870 C C . SER B 1 407 ? 39.963 -25.332 -66.403 1.00 115.78 688 SER B C 1
ATOM 5871 O O . SER B 1 407 ? 39.851 -24.405 -67.210 1.00 119.63 688 SER B O 1
ATOM 5874 N N . ALA B 1 408 ? 41.106 -25.612 -65.780 1.00 115.19 689 ALA B N 1
ATOM 5875 C CA . ALA B 1 408 ? 42.309 -24.795 -65.956 1.00 119.25 689 ALA B CA 1
ATOM 5876 C C . ALA B 1 408 ? 43.359 -25.449 -66.856 1.00 120.55 689 ALA B C 1
ATOM 5877 O O . ALA B 1 408 ? 43.469 -26.676 -66.910 1.00 117.56 689 ALA B O 1
ATOM 5879 N N . ARG B 1 409 ? 44.110 -24.607 -67.566 1.00 125.43 690 ARG B N 1
ATOM 5880 C CA . ARG B 1 409 ? 45.260 -25.018 -68.388 1.00 127.91 690 ARG B CA 1
ATOM 5881 C C . ARG B 1 409 ? 44.932 -26.074 -69.457 1.00 126.85 690 ARG B C 1
ATOM 5882 O O . ARG B 1 409 ? 45.745 -26.960 -69.743 1.00 126.68 690 ARG B O 1
ATOM 5890 N N . ASN B 1 410 ? 43.738 -25.969 -70.042 1.00 126.52 691 ASN B N 1
ATOM 5891 C CA . ASN B 1 410 ? 43.316 -26.842 -71.140 1.00 126.28 691 ASN B CA 1
ATOM 5892 C C . ASN B 1 410 ? 42.118 -26.271 -71.908 1.00 127.76 691 ASN B C 1
ATOM 5893 O O . ASN B 1 410 ? 40.969 -26.459 -71.497 1.00 124.81 691 ASN B O 1
ATOM 5898 N N . PRO B 1 411 ? 42.387 -25.567 -73.026 1.00 132.62 692 PRO B N 1
ATOM 5899 C CA . PRO B 1 411 ? 41.345 -25.033 -73.908 1.00 134.74 692 PRO B CA 1
ATOM 5900 C C . PRO B 1 411 ? 40.467 -26.111 -74.543 1.00 132.68 692 PRO B C 1
ATOM 5901 O O . PRO B 1 411 ? 39.277 -25.875 -74.772 1.00 132.43 692 PRO B O 1
ATOM 5905 N N . LYS B 1 412 ? 41.056 -27.277 -74.814 1.00 131.60 693 LYS B N 1
ATOM 5906 C CA . LYS B 1 412 ? 40.364 -28.392 -75.469 1.00 130.23 693 LYS B CA 1
ATOM 5907 C C . LYS B 1 412 ? 39.098 -28.804 -74.710 1.00 125.87 693 LYS B C 1
ATOM 5908 O O . LYS B 1 412 ? 38.089 -29.163 -75.320 1.00 125.84 693 LYS B O 1
ATOM 5914 N N . ASP B 1 413 ? 39.160 -28.736 -73.382 1.00 122.56 694 ASP B N 1
ATOM 5915 C CA . ASP B 1 413 ? 38.031 -29.086 -72.525 1.00 118.65 694 ASP B CA 1
ATOM 5916 C C . ASP B 1 413 ? 37.263 -27.864 -72.028 1.00 119.27 694 ASP B C 1
ATOM 5917 O O . ASP B 1 413 ? 36.046 -27.929 -71.863 1.00 117.93 694 ASP B O 1
ATOM 5922 N N . GLN B 1 414 ? 37.967 -26.757 -71.787 1.00 121.66 695 GLN B N 1
ATOM 5923 C CA . GLN B 1 414 ? 37.317 -25.550 -71.262 1.00 122.76 695 GLN B CA 1
ATOM 5924 C C . GLN B 1 414 ? 36.420 -24.857 -72.295 1.00 126.03 695 GLN B C 1
ATOM 5925 O O . GLN B 1 414 ? 35.549 -24.065 -71.933 1.00 126.63 695 GLN B O 1
ATOM 5931 N N . GLU B 1 415 ? 36.628 -25.167 -73.573 1.00 128.34 696 GLU B N 1
ATOM 5932 C CA . GLU B 1 415 ? 35.688 -24.757 -74.611 1.00 131.14 696 GLU B CA 1
ATOM 5933 C C . GLU B 1 415 ? 34.495 -25.712 -74.615 1.00 128.17 696 GLU B C 1
ATOM 5934 O O . GLU B 1 415 ? 33.366 -25.304 -74.898 1.00 129.27 696 GLU B O 1
ATOM 5940 N N . ALA B 1 416 ? 34.758 -26.978 -74.291 1.00 124.69 697 ALA B N 1
ATOM 5941 C CA . ALA B 1 416 ? 33.723 -28.012 -74.249 1.00 121.97 697 ALA B CA 1
ATOM 5942 C C . ALA B 1 416 ? 32.741 -27.776 -73.106 1.00 119.28 697 ALA B C 1
ATOM 5943 O O . ALA B 1 416 ? 31.561 -28.114 -73.212 1.00 118.69 697 ALA B O 1
ATOM 5945 N N . LEU B 1 417 ? 33.240 -27.196 -72.019 1.00 118.05 698 LEU B N 1
ATOM 5946 C CA . LEU B 1 417 ? 32.406 -26.838 -70.879 1.00 116.17 698 LEU B CA 1
ATOM 5947 C C . LEU B 1 417 ? 31.523 -25.641 -71.219 1.00 119.48 698 LEU B C 1
ATOM 5948 O O . LEU B 1 417 ? 30.353 -25.596 -70.834 1.00 118.79 698 LEU B O 1
ATOM 5953 N N . TRP B 1 418 ? 32.092 -24.679 -71.943 1.00 123.39 699 TRP B N 1
ATOM 5954 C CA . TRP B 1 418 ? 31.345 -23.524 -72.434 1.00 127.27 699 TRP B CA 1
ATOM 5955 C C . TRP B 1 418 ? 30.215 -23.945 -73.370 1.00 128.19 699 TRP B C 1
ATOM 5956 O O . TRP B 1 418 ? 29.085 -23.472 -73.234 1.00 129.16 699 TRP B O 1
ATOM 5967 N N . ASP B 1 419 ? 30.531 -24.840 -74.307 1.00 128.23 700 ASP B N 1
ATOM 5968 C CA . ASP B 1 419 ? 29.553 -25.367 -75.262 1.00 129.33 700 ASP B CA 1
ATOM 5969 C C . ASP B 1 419 ? 28.514 -26.265 -74.586 1.00 126.00 700 ASP B C 1
ATOM 5970 O O . ASP B 1 419 ? 27.472 -26.575 -75.172 1.00 127.01 700 ASP B O 1
ATOM 5975 N N . MET B 1 420 ? 28.810 -26.676 -73.355 1.00 122.35 701 MET B N 1
ATOM 5976 C CA . MET B 1 420 ? 27.874 -27.444 -72.538 1.00 119.36 701 MET B CA 1
ATOM 5977 C C . MET B 1 420 ? 26.974 -26.552 -71.683 1.00 119.75 701 MET B C 1
ATOM 5978 O O . MET B 1 420 ? 25.939 -27.001 -71.181 1.00 118.36 701 MET B O 1
ATOM 5983 N N . GLY B 1 421 ? 27.374 -25.292 -71.527 1.00 122.03 702 GLY B N 1
ATOM 5984 C CA . GLY B 1 421 ? 26.615 -24.322 -70.740 1.00 123.15 702 GLY B CA 1
ATOM 5985 C C . GLY B 1 421 ? 26.822 -24.495 -69.248 1.00 119.95 702 GLY B C 1
ATOM 5986 O O . GLY B 1 421 ? 25.858 -24.538 -68.479 1.00 119.19 702 GLY B O 1
ATOM 5987 N N . ALA B 1 422 ? 28.085 -24.593 -68.844 1.00 118.36 703 ALA B N 1
ATOM 5988 C CA . ALA B 1 422 ? 28.445 -24.772 -67.442 1.00 115.43 703 ALA B CA 1
ATOM 5989 C C . ALA B 1 422 ? 28.339 -23.466 -66.660 1.00 117.67 703 ALA B C 1
ATOM 5990 O O . ALA B 1 422 ? 28.086 -23.478 -65.454 1.00 116.08 703 ALA B O 1
ATOM 5992 N N . VAL B 1 423 ? 28.533 -22.347 -67.358 1.00 121.70 704 VAL B N 1
ATOM 5993 C CA . VAL B 1 423 ? 28.483 -21.010 -66.759 1.00 124.77 704 VAL B CA 1
ATOM 5994 C C . VAL B 1 423 ? 27.121 -20.748 -66.110 1.00 125.26 704 VAL B C 1
ATOM 5995 O O . VAL B 1 423 ? 27.046 -20.228 -64.994 1.00 125.55 704 VAL B O 1
ATOM 5999 N N . SER B 1 424 ? 26.058 -21.133 -66.814 1.00 125.60 705 SER B N 1
ATOM 6000 C CA . SER B 1 424 ? 24.685 -20.970 -66.337 1.00 126.43 705 SER B CA 1
ATOM 6001 C C . SER B 1 424 ? 24.340 -21.924 -65.185 1.00 122.55 705 SER B C 1
ATOM 6002 O O . SER B 1 424 ? 23.244 -21.856 -64.622 1.00 123.20 705 SER B O 1
ATOM 6005 N N . MET B 1 425 ? 25.280 -22.802 -64.837 1.00 118.81 706 MET B N 1
ATOM 6006 C CA . MET B 1 425 ? 25.072 -23.794 -63.780 1.00 115.06 706 MET B CA 1
ATOM 6007 C C . MET B 1 425 ? 25.916 -23.511 -62.542 1.00 113.87 706 MET B C 1
ATOM 6008 O O . MET B 1 425 ? 25.487 -23.786 -61.420 1.00 112.45 706 MET B O 1
ATOM 6013 N N . LEU B 1 426 ? 27.114 -22.970 -62.756 1.00 114.77 707 LEU B N 1
ATOM 6014 C CA . LEU B 1 426 ? 28.059 -22.686 -61.674 1.00 114.00 707 LEU B CA 1
ATOM 6015 C C . LEU B 1 426 ? 27.653 -21.478 -60.836 1.00 117.27 707 LEU B C 1
ATOM 6016 O O . LEU B 1 426 ? 27.899 -21.445 -59.628 1.00 116.32 707 LEU B O 1
ATOM 6021 N N . LYS B 1 427 ? 27.033 -20.493 -61.487 1.00 121.38 708 LYS B N 1
ATOM 6022 C CA . LYS B 1 427 ? 26.578 -19.265 -60.824 1.00 125.37 708 LYS B CA 1
ATOM 6023 C C . LYS B 1 427 ? 25.479 -19.535 -59.790 1.00 124.71 708 LYS B C 1
ATOM 6024 O O . LYS B 1 427 ? 25.233 -18.711 -58.905 1.00 127.36 708 LYS B O 1
ATOM 6030 N N . ASN B 1 428 ? 24.828 -20.692 -59.912 1.00 121.57 709 ASN B N 1
ATOM 6031 C CA . ASN B 1 428 ? 23.858 -21.162 -58.925 1.00 120.59 709 ASN B CA 1
ATOM 6032 C C . ASN B 1 428 ? 24.524 -21.569 -57.612 1.00 118.06 709 ASN B C 1
ATOM 6033 O O . ASN B 1 428 ? 23.883 -21.569 -56.558 1.00 118.52 709 ASN B O 1
ATOM 6038 N N . LEU B 1 429 ? 25.811 -21.908 -57.683 1.00 115.73 710 LEU B N 1
ATOM 6039 C CA . LEU B 1 429 ? 26.523 -22.508 -56.553 1.00 112.76 710 LEU B CA 1
ATOM 6040 C C . LEU B 1 429 ? 27.642 -21.647 -55.957 1.00 114.47 710 LEU B C 1
ATOM 6041 O O . LEU B 1 429 ? 28.333 -22.083 -55.034 1.00 112.34 710 LEU B O 1
ATOM 6046 N N . ILE B 1 430 ? 27.816 -20.433 -56.478 1.00 118.60 711 ILE B N 1
ATOM 6047 C CA . ILE B 1 430 ? 28.826 -19.508 -55.951 1.00 121.17 711 ILE B CA 1
ATOM 6048 C C . ILE B 1 430 ? 28.418 -18.917 -54.598 1.00 123.45 711 ILE B C 1
ATOM 6049 O O . ILE B 1 430 ? 29.275 -18.518 -53.807 1.00 124.49 711 ILE B O 1
ATOM 6054 N N . HIS B 1 431 ? 27.110 -18.873 -54.342 1.00 124.57 712 HIS B N 1
ATOM 6055 C CA . HIS B 1 431 ? 26.574 -18.363 -53.078 1.00 127.07 712 HIS B CA 1
ATOM 6056 C C . HIS B 1 431 ? 26.055 -19.489 -52.170 1.00 123.54 712 HIS B C 1
ATOM 6057 O O . HIS B 1 431 ? 25.106 -19.293 -51.407 1.00 125.43 712 HIS B O 1
ATOM 6064 N N . SER B 1 432 ? 26.688 -20.659 -52.248 1.00 118.80 713 SER B N 1
ATOM 6065 C CA . SER B 1 432 ? 26.250 -21.836 -51.490 1.00 115.40 713 SER B CA 1
ATOM 6066 C C . SER B 1 432 ? 26.627 -21.773 -50.004 1.00 115.75 713 SER B C 1
ATOM 6067 O O . SER B 1 432 ? 27.409 -20.914 -49.588 1.00 118.18 713 SER B O 1
ATOM 6070 N N . LYS B 1 433 ? 26.069 -22.694 -49.218 1.00 113.60 714 LYS B N 1
ATOM 6071 C CA . LYS B 1 433 ? 26.256 -22.716 -47.763 1.00 114.17 714 LYS B CA 1
ATOM 6072 C C . LYS B 1 433 ? 27.616 -23.255 -47.307 1.00 111.29 714 LYS B C 1
ATOM 6073 O O . LYS B 1 433 ? 28.017 -23.038 -46.160 1.00 112.36 714 LYS B O 1
ATOM 6079 N N . HIS B 1 434 ? 28.313 -23.964 -48.193 1.00 107.97 715 HIS B N 1
ATOM 6080 C CA . HIS B 1 434 ? 29.659 -24.452 -47.886 1.00 105.56 715 HIS B CA 1
ATOM 6081 C C . HIS B 1 434 ? 30.703 -23.975 -48.888 1.00 106.11 715 HIS B C 1
ATOM 6082 O O . HIS B 1 434 ? 30.491 -24.045 -50.104 1.00 105.67 715 HIS B O 1
ATOM 6089 N N . LYS B 1 435 ? 31.825 -23.490 -48.352 1.00 107.33 716 LYS B N 1
ATOM 6090 C CA . LYS B 1 435 ? 32.936 -22.952 -49.144 1.00 108.54 716 LYS B CA 1
ATOM 6091 C C . LYS B 1 435 ? 33.433 -23.894 -50.238 1.00 105.10 716 LYS B C 1
ATOM 6092 O O . LYS B 1 435 ? 33.714 -23.451 -51.349 1.00 106.43 716 LYS B O 1
ATOM 6098 N N . MET B 1 436 ? 33.537 -25.184 -49.917 1.00 100.98 717 MET B N 1
ATOM 6099 C CA . MET B 1 436 ? 34.040 -26.191 -50.856 1.00 97.88 717 MET B CA 1
ATOM 6100 C C . MET B 1 436 ? 33.328 -26.153 -52.202 1.00 98.15 717 MET B C 1
ATOM 6101 O O . MET B 1 436 ? 33.960 -26.279 -53.254 1.00 97.98 717 MET B O 1
ATOM 6106 N N . ILE B 1 437 ? 32.011 -25.978 -52.153 1.00 98.88 718 ILE B N 1
ATOM 6107 C CA . ILE B 1 437 ? 31.211 -25.797 -53.353 1.00 99.76 718 ILE B CA 1
ATOM 6108 C C . ILE B 1 437 ? 31.414 -24.379 -53.885 1.00 103.96 718 ILE B C 1
ATOM 6109 O O . ILE B 1 437 ? 31.740 -24.198 -55.056 1.00 104.72 718 ILE B O 1
ATOM 6114 N N . ALA B 1 438 ? 31.250 -23.388 -53.007 1.00 106.90 719 ALA B N 1
ATOM 6115 C CA . ALA B 1 438 ? 31.348 -21.968 -53.371 1.00 111.61 719 ALA B CA 1
ATOM 6116 C C . ALA B 1 438 ? 32.690 -21.581 -54.003 1.00 112.70 719 ALA B C 1
ATOM 6117 O O . ALA B 1 438 ? 32.723 -20.853 -55.000 1.00 115.46 719 ALA B O 1
ATOM 6119 N N . MET B 1 439 ? 33.785 -22.062 -53.416 1.00 110.78 720 MET B N 1
ATOM 6120 C CA . MET B 1 439 ? 35.124 -21.828 -53.957 1.00 111.75 720 MET B CA 1
ATOM 6121 C C . MET B 1 439 ? 35.410 -22.712 -55.167 1.00 109.13 720 MET B C 1
ATOM 6122 O O . MET B 1 439 ? 36.149 -22.315 -56.069 1.00 111.05 720 MET B O 1
ATOM 6127 N N . GLY B 1 440 ? 34.823 -23.907 -55.178 1.00 105.05 721 GLY B N 1
ATOM 6128 C CA . GLY B 1 440 ? 34.902 -24.799 -56.331 1.00 102.82 721 GLY B CA 1
ATOM 6129 C C . GLY B 1 440 ? 34.182 -24.218 -57.536 1.00 105.22 721 GLY B C 1
ATOM 6130 O O . GLY B 1 440 ? 34.591 -24.434 -58.680 1.00 105.48 721 GLY B O 1
ATOM 6131 N N . SER B 1 441 ? 33.116 -23.467 -57.269 1.00 107.22 722 SER B N 1
ATOM 6132 C CA . SER B 1 441 ? 32.289 -22.863 -58.308 1.00 109.76 722 SER B CA 1
ATOM 6133 C C . SER B 1 441 ? 32.964 -21.652 -58.945 1.00 114.08 722 SER B C 1
ATOM 6134 O O . SER B 1 441 ? 33.114 -21.591 -60.168 1.00 115.24 722 SER B O 1
ATOM 6137 N N . ALA B 1 442 ? 33.366 -20.696 -58.108 1.00 116.74 723 ALA B N 1
ATOM 6138 C CA . ALA B 1 442 ? 33.913 -19.418 -58.568 1.00 121.56 723 ALA B CA 1
ATOM 6139 C C . ALA B 1 442 ? 35.277 -19.558 -59.239 1.00 121.86 723 ALA B C 1
ATOM 6140 O O . ALA B 1 442 ? 35.588 -18.821 -60.177 1.00 125.34 723 ALA B O 1
ATOM 6142 N N . ALA B 1 443 ? 36.083 -20.501 -58.752 1.00 118.50 724 ALA B N 1
ATOM 6143 C CA . ALA B 1 443 ? 37.404 -20.769 -59.321 1.00 118.71 724 ALA B CA 1
ATOM 6144 C C . ALA B 1 443 ? 37.287 -21.396 -60.707 1.00 117.77 724 ALA B C 1
ATOM 6145 O O . ALA B 1 443 ? 38.036 -21.043 -61.620 1.00 120.44 724 ALA B O 1
ATOM 6147 N N . ALA B 1 444 ? 36.341 -22.323 -60.854 1.00 114.37 725 ALA B N 1
ATOM 6148 C CA . ALA B 1 444 ? 36.044 -22.929 -62.146 1.00 113.74 725 ALA B CA 1
ATOM 6149 C C . ALA B 1 444 ? 35.429 -21.897 -63.084 1.00 117.81 725 ALA B C 1
ATOM 6150 O O . ALA B 1 444 ? 35.651 -21.941 -64.295 1.00 119.32 725 ALA B O 1
ATOM 6152 N N . LEU B 1 445 ? 34.661 -20.972 -62.510 1.00 119.86 726 LEU B N 1
ATOM 6153 C CA . LEU B 1 445 ? 34.083 -19.850 -63.248 1.00 124.27 726 LEU B CA 1
ATOM 6154 C C . LEU B 1 445 ? 35.177 -18.903 -63.743 1.00 128.57 726 LEU B C 1
ATOM 6155 O O . LEU B 1 445 ? 35.094 -18.377 -64.856 1.00 131.70 726 LEU B O 1
ATOM 6160 N N . ARG B 1 446 ? 36.197 -18.702 -62.909 1.00 128.91 727 ARG B N 1
ATOM 6161 C CA . ARG B 1 446 ? 37.343 -17.858 -63.246 1.00 133.16 727 ARG B CA 1
ATOM 6162 C C . ARG B 1 446 ? 38.160 -18.451 -64.395 1.00 133.03 727 ARG B C 1
ATOM 6163 O O . ARG B 1 446 ? 38.615 -17.721 -65.280 1.00 137.33 727 ARG B O 1
ATOM 6171 N N . ASN B 1 447 ? 38.335 -19.772 -64.373 1.00 128.48 728 ASN B N 1
ATOM 6172 C CA . ASN B 1 447 ? 39.044 -20.491 -65.432 1.00 128.18 728 ASN B CA 1
ATOM 6173 C C . ASN B 1 447 ? 38.317 -20.429 -66.777 1.00 129.79 728 ASN B C 1
ATOM 6174 O O . ASN B 1 447 ? 38.953 -20.373 -67.833 1.00 132.31 728 ASN B O 1
ATOM 6179 N N . LEU B 1 448 ? 36.986 -20.438 -66.725 1.00 128.61 729 LEU B N 1
ATOM 6180 C CA . LEU B 1 448 ? 36.155 -20.387 -67.925 1.00 130.15 729 LEU B CA 1
ATOM 6181 C C . LEU B 1 448 ? 36.034 -18.973 -68.483 1.00 135.65 729 LEU B C 1
ATOM 6182 O O . LEU B 1 448 ? 36.119 -18.775 -69.697 1.00 138.46 729 LEU B O 1
ATOM 6187 N N . MET B 1 449 ? 35.838 -17.999 -67.595 1.00 137.45 730 MET B N 1
ATOM 6188 C CA . MET B 1 449 ? 35.703 -16.596 -67.994 1.00 143.06 730 MET B CA 1
ATOM 6189 C C . MET B 1 449 ? 36.972 -16.052 -68.651 1.00 147.09 730 MET B C 1
ATOM 6190 O O . MET B 1 449 ? 36.911 -15.103 -69.438 1.00 151.94 730 MET B O 1
ATOM 6195 N N . ALA B 1 450 ? 38.112 -16.665 -68.328 1.00 145.31 731 ALA B N 1
ATOM 6196 C CA . ALA B 1 450 ? 39.390 -16.334 -68.958 1.00 148.96 731 ALA B CA 1
ATOM 6197 C C . ALA B 1 450 ? 39.398 -16.718 -70.439 1.00 150.24 731 ALA B C 1
ATOM 6198 O O . ALA B 1 450 ? 40.070 -16.075 -71.251 1.00 155.00 731 ALA B O 1
ATOM 6200 N N . ASN B 1 451 ? 38.646 -17.764 -70.778 1.00 146.30 732 ASN B N 1
ATOM 6201 C CA . ASN B 1 451 ? 38.527 -18.224 -72.159 1.00 147.38 732 ASN B CA 1
ATOM 6202 C C . ASN B 1 451 ? 37.119 -18.012 -72.725 1.00 147.88 732 ASN B C 1
ATOM 6203 O O . ASN B 1 451 ? 36.252 -18.886 -72.624 1.00 144.02 732 ASN B O 1
ATOM 6208 N N . ARG B 1 452 ? 36.908 -16.837 -73.315 1.00 153.00 733 ARG B N 1
ATOM 6209 C CA . ARG B 1 452 ? 35.624 -16.462 -73.903 1.00 154.46 733 ARG B CA 1
ATOM 6210 C C . ARG B 1 452 ? 35.770 -16.246 -75.407 1.00 158.64 733 ARG B C 1
ATOM 6211 O O . ARG B 1 452 ? 35.462 -17.130 -76.206 1.00 157.24 733 ARG B O 1
ATOM 6219 N N . SER C 2 12 ? 17.388 -29.640 -43.065 1.00 120.36 172 SER D N 1
ATOM 6220 C CA . SER C 2 12 ? 18.321 -30.259 -44.050 1.00 118.17 172 SER D CA 1
ATOM 6221 C C . SER C 2 12 ? 19.210 -31.302 -43.373 1.00 110.41 172 SER D C 1
ATOM 6222 O O . SER C 2 12 ? 20.066 -30.965 -42.549 1.00 109.38 172 SER D O 1
ATOM 6225 N N . HIS C 2 13 ? 18.990 -32.569 -43.721 1.00 105.67 173 HIS D N 1
ATOM 6226 C CA . HIS C 2 13 ? 19.752 -33.687 -43.163 1.00 98.90 173 HIS D CA 1
ATOM 6227 C C . HIS C 2 13 ? 20.742 -34.249 -44.174 1.00 97.69 173 HIS D C 1
ATOM 6228 O O . HIS C 2 13 ? 20.447 -34.316 -45.368 1.00 100.56 173 HIS D O 1
ATOM 6235 N N . HIS C 2 14 ? 21.915 -34.653 -43.690 1.00 93.95 174 HIS D N 1
ATOM 6236 C CA . HIS C 2 14 ? 22.947 -35.218 -44.557 1.00 92.78 174 HIS D CA 1
ATOM 6237 C C . HIS C 2 14 ? 23.436 -36.575 -44.050 1.00 86.58 174 HIS D C 1
ATOM 6238 O O . HIS C 2 14 ? 24.134 -36.669 -43.038 1.00 83.96 174 HIS D O 1
ATOM 6245 N N . TYR C 2 15 ? 23.051 -37.622 -44.774 1.00 84.99 175 TYR D N 1
ATOM 6246 C CA . TYR C 2 15 ? 23.369 -39.000 -44.410 1.00 80.06 175 TYR D CA 1
ATOM 6247 C C . TYR C 2 15 ? 24.776 -39.368 -44.850 1.00 78.99 175 TYR D C 1
ATOM 6248 O O . TYR C 2 15 ? 25.307 -40.412 -44.464 1.00 75.34 175 TYR D O 1
ATOM 6257 N N . SER C 2 16 ? 25.372 -38.492 -45.652 1.00 82.68 176 SER D N 1
ATOM 6258 C CA . SER C 2 16 ? 26.635 -38.771 -46.309 1.00 82.93 176 SER D CA 1
ATOM 6259 C C . SER C 2 16 ? 27.694 -37.727 -45.966 1.00 85.17 176 SER D C 1
ATOM 6260 O O . SER C 2 16 ? 27.577 -36.564 -46.356 1.00 89.96 176 SER D O 1
ATOM 6263 N N . HIS C 2 17 ? 28.723 -38.149 -45.232 1.00 82.43 177 HIS D N 1
ATOM 6264 C CA . HIS C 2 17 ? 29.856 -37.275 -44.923 1.00 84.97 177 HIS D CA 1
ATOM 6265 C C . HIS C 2 17 ? 30.925 -37.304 -46.034 1.00 87.45 177 HIS D C 1
ATOM 6266 O O . HIS C 2 17 ? 31.467 -38.366 -46.347 1.00 84.98 177 HIS D O 1
ATOM 6273 N N . PRO C 2 18 ? 31.224 -36.126 -46.628 1.00 92.98 178 PRO D N 1
ATOM 6274 C CA . PRO C 2 18 ? 32.040 -35.985 -47.841 1.00 96.68 178 PRO D CA 1
ATOM 6275 C C . PRO C 2 18 ? 33.558 -35.949 -47.640 1.00 97.45 178 PRO D C 1
ATOM 6276 O O . PRO C 2 18 ? 34.288 -35.681 -48.598 1.00 101.48 178 PRO D O 1
ATOM 6280 N N . GLY C 2 19 ? 34.027 -36.204 -46.422 1.00 94.20 179 GLY D N 1
ATOM 6281 C CA . GLY C 2 19 ? 35.462 -36.162 -46.128 1.00 95.41 179 GLY D CA 1
ATOM 6282 C C . GLY C 2 19 ? 36.260 -37.138 -46.974 1.00 94.41 179 GLY D C 1
ATOM 6283 O O . GLY C 2 19 ? 37.060 -36.740 -47.823 1.00 98.79 179 GLY D O 1
ATOM 6284 N N . GLY C 2 20 ? 36.023 -38.422 -46.736 1.00 89.18 180 GLY D N 1
ATOM 6285 C CA . GLY C 2 20 ? 36.666 -39.495 -47.479 1.00 88.13 180 GLY D CA 1
ATOM 6286 C C . GLY C 2 20 ? 35.919 -40.784 -47.219 1.00 83.13 180 GLY D C 1
ATOM 6287 O O . GLY C 2 20 ? 34.710 -40.767 -46.983 1.00 81.40 180 GLY D O 1
ATOM 6288 N N . GLY C 2 21 ? 36.635 -41.902 -47.258 1.00 81.48 181 GLY D N 1
ATOM 6289 C CA . GLY C 2 21 ? 36.043 -43.206 -46.970 1.00 77.68 181 GLY D CA 1
ATOM 6290 C C . GLY C 2 21 ? 35.805 -43.425 -45.488 1.00 74.55 181 GLY D C 1
ATOM 6291 O O . GLY C 2 21 ? 34.978 -44.252 -45.096 1.00 71.84 181 GLY D O 1
ATOM 6292 N N . GLY C 2 22 ? 36.538 -42.681 -44.664 1.00 75.64 182 GLY D N 1
ATOM 6293 C CA . GLY C 2 22 ? 36.394 -42.750 -43.212 1.00 73.61 182 GLY D CA 1
ATOM 6294 C C . GLY C 2 22 ? 36.850 -44.068 -42.617 1.00 71.53 182 GLY D C 1
ATOM 6295 O O . GLY C 2 22 ? 37.682 -44.774 -43.199 1.00 72.40 182 GLY D O 1
ATOM 6296 N N . GLU C 2 23 ? 36.305 -44.389 -41.446 1.00 69.31 183 GLU D N 1
ATOM 6297 C CA . GLU C 2 23 ? 36.570 -45.662 -40.785 1.00 67.80 183 GLU D CA 1
ATOM 6298 C C . GLU C 2 23 ? 35.289 -46.244 -40.200 1.00 65.30 183 GLU D C 1
ATOM 6299 O O . GLU C 2 23 ? 34.399 -45.507 -39.769 1.00 64.73 183 GLU D O 1
ATOM 6305 N N . GLN C 2 24 ? 35.198 -47.569 -40.202 1.00 64.43 184 GLN D N 1
ATOM 6306 C CA . GLN C 2 24 ? 34.060 -48.255 -39.600 1.00 62.84 184 GLN D CA 1
ATOM 6307 C C . GLN C 2 24 ? 34.430 -49.570 -38.937 1.00 63.28 184 GLN D C 1
ATOM 6308 O O . GLN C 2 24 ? 35.564 -50.044 -39.044 1.00 64.72 184 GLN D O 1
ATOM 6314 N N . LEU C 2 25 ? 33.452 -50.138 -38.240 1.00 62.56 185 LEU D N 1
ATOM 6315 C CA . LEU C 2 25 ? 33.552 -51.471 -37.682 1.00 63.79 185 LEU D CA 1
ATOM 6316 C C . LEU C 2 25 ? 33.154 -52.459 -38.770 1.00 64.47 185 LEU D C 1
ATOM 6317 O O . LEU C 2 25 ? 32.903 -52.059 -39.905 1.00 64.07 185 LEU D O 1
ATOM 6322 N N . ALA C 2 26 ? 33.089 -53.742 -38.429 1.00 66.32 186 ALA D N 1
ATOM 6323 C CA . ALA C 2 26 ? 32.800 -54.780 -39.416 1.00 67.96 186 ALA D CA 1
ATOM 6324 C C . ALA C 2 26 ? 31.315 -55.152 -39.502 1.00 67.99 186 ALA D C 1
ATOM 6325 O O . ALA C 2 26 ? 30.974 -56.332 -39.621 1.00 70.67 186 ALA D O 1
ATOM 6327 N N . ILE C 2 27 ? 30.437 -54.150 -39.461 1.00 65.71 187 ILE D N 1
ATOM 6328 C CA . ILE C 2 27 ? 28.989 -54.392 -39.497 1.00 66.10 187 ILE D CA 1
ATOM 6329 C C . ILE C 2 27 ? 28.539 -54.937 -40.858 1.00 67.97 187 ILE D C 1
ATOM 6330 O O . ILE C 2 27 ? 27.880 -55.976 -40.926 1.00 70.64 187 ILE D O 1
ATOM 6335 N N . ASN C 2 28 ? 28.909 -54.243 -41.933 1.00 67.29 188 ASN D N 1
ATOM 6336 C CA . ASN C 2 28 ? 28.594 -54.682 -43.295 1.00 69.41 188 ASN D CA 1
ATOM 6337 C C . ASN C 2 28 ? 29.102 -56.091 -43.585 1.00 72.67 188 ASN D C 1
ATOM 6338 O O . ASN C 2 28 ? 28.542 -56.806 -44.418 1.00 75.64 188 ASN D O 1
ATOM 6343 N N . GLU C 2 29 ? 30.163 -56.476 -42.883 1.00 72.75 189 GLU D N 1
ATOM 6344 C CA . GLU C 2 29 ? 30.752 -57.799 -43.015 1.00 76.38 189 GLU D CA 1
ATOM 6345 C C . GLU C 2 29 ? 29.921 -58.865 -42.307 1.00 79.16 189 GLU D C 1
ATOM 6346 O O . GLU C 2 29 ? 29.953 -60.035 -42.688 1.00 83.44 189 GLU D O 1
ATOM 6352 N N . LEU C 2 30 ? 29.173 -58.455 -41.286 1.00 77.42 190 LEU D N 1
ATOM 6353 C CA . LEU C 2 30 ? 28.269 -59.362 -40.585 1.00 80.47 190 LEU D CA 1
ATOM 6354 C C . LEU C 2 30 ? 27.081 -59.744 -41.462 1.00 83.00 190 LEU D C 1
ATOM 6355 O O . LEU C 2 30 ? 26.411 -60.746 -41.209 1.00 87.14 190 LEU D O 1
ATOM 6360 N N . ILE C 2 31 ? 26.829 -58.937 -42.489 1.00 81.30 191 ILE D N 1
ATOM 6361 C CA . ILE C 2 31 ? 25.764 -59.201 -43.452 1.00 84.14 191 ILE D CA 1
ATOM 6362 C C . ILE C 2 31 ? 26.245 -60.129 -44.570 1.00 88.48 191 ILE D C 1
ATOM 6363 O O . ILE C 2 31 ? 25.577 -61.115 -44.893 1.00 93.37 191 ILE D O 1
ATOM 6368 N N . SER C 2 32 ? 27.412 -59.810 -45.129 1.00 87.34 192 SER D N 1
ATOM 6369 C CA . SER C 2 32 ? 27.950 -60.439 -46.346 1.00 91.23 192 SER D CA 1
ATOM 6370 C C . SER C 2 32 ? 27.670 -61.931 -46.521 1.00 97.58 192 SER D C 1
ATOM 6371 O O . SER C 2 32 ? 27.199 -62.353 -47.580 1.00 101.49 192 SER D O 1
ATOM 6374 N N . ASP C 2 33 ? 27.950 -62.715 -45.481 1.00 99.33 193 ASP D N 1
ATOM 6375 C CA . ASP C 2 33 ? 27.857 -64.181 -45.542 1.00 106.27 193 ASP D CA 1
ATOM 6376 C C . ASP C 2 33 ? 26.438 -64.733 -45.742 1.00 110.50 193 ASP D C 1
ATOM 6377 O O . ASP C 2 33 ? 26.245 -65.950 -45.788 1.00 117.12 193 ASP D O 1
ATOM 6382 N N . GLY C 2 34 ? 25.458 -63.841 -45.867 1.00 107.43 194 GLY D N 1
ATOM 6383 C CA . GLY C 2 34 ? 24.075 -64.237 -46.129 1.00 111.49 194 GLY D CA 1
ATOM 6384 C C . GLY C 2 34 ? 23.194 -64.243 -44.895 1.00 111.02 194 GLY D C 1
ATOM 6385 O O . GLY C 2 34 ? 21.966 -64.277 -45.005 1.00 113.39 194 GLY D O 1
ATOM 6386 N N . SER C 2 35 ? 23.820 -64.220 -43.721 1.00 108.45 195 SER D N 1
ATOM 6387 C CA . SER C 2 35 ? 23.096 -64.188 -42.454 1.00 107.98 195 SER D CA 1
ATOM 6388 C C . SER C 2 35 ? 22.504 -62.802 -42.210 1.00 101.92 195 SER D C 1
ATOM 6389 O O . SER C 2 35 ? 23.003 -61.805 -42.740 1.00 97.17 195 SER D O 1
ATOM 6392 N N . VAL C 2 36 ? 21.434 -62.750 -41.418 1.00 102.69 196 VAL D N 1
ATOM 6393 C CA . VAL C 2 36 ? 20.735 -61.498 -41.128 1.00 97.97 196 VAL D CA 1
ATOM 6394 C C . VAL C 2 36 ? 21.122 -60.973 -39.751 1.00 94.24 196 VAL D C 1
ATOM 6395 O O . VAL C 2 36 ? 20.988 -61.679 -38.747 1.00 97.12 196 VAL D O 1
ATOM 6399 N N . VAL C 2 37 ? 21.610 -59.735 -39.713 1.00 88.51 197 VAL D N 1
ATOM 6400 C CA . VAL C 2 37 ? 21.896 -59.057 -38.448 1.00 85.15 197 VAL D CA 1
ATOM 6401 C C . VAL C 2 37 ? 20.983 -57.848 -38.259 1.00 82.17 197 VAL D C 1
ATOM 6402 O O . VAL C 2 37 ? 20.716 -57.096 -39.204 1.00 80.51 197 VAL D O 1
ATOM 6406 N N . CYS C 2 38 ? 20.501 -57.679 -37.032 1.00 82.07 198 CYS D N 1
ATOM 6407 C CA . CYS C 2 38 ? 19.569 -56.607 -36.708 1.00 80.04 198 CYS D CA 1
ATOM 6408 C C . CYS C 2 38 ? 19.906 -55.929 -35.382 1.00 77.64 198 CYS D C 1
ATOM 6409 O O . CYS C 2 38 ? 20.768 -56.395 -34.635 1.00 78.03 198 CYS D O 1
ATOM 6412 N N . ALA C 2 39 ? 19.218 -54.826 -35.102 1.00 75.76 199 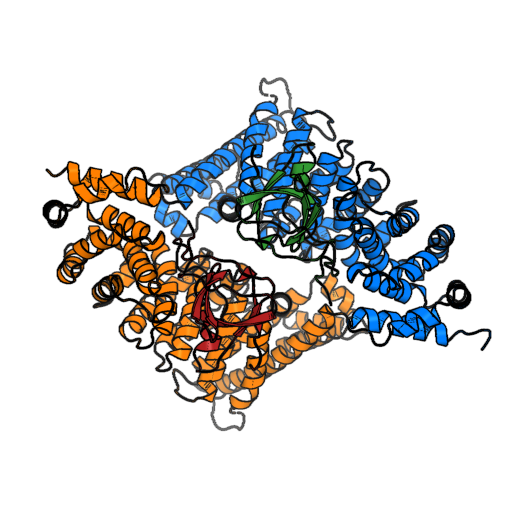ALA D N 1
ATOM 6413 C CA . ALA C 2 39 ? 19.534 -53.983 -33.958 1.00 73.59 199 ALA D CA 1
ATOM 6414 C C . ALA C 2 39 ? 18.279 -53.533 -33.204 1.00 74.78 199 ALA D C 1
ATOM 6415 O O . ALA C 2 39 ? 17.243 -53.275 -33.821 1.00 75.65 199 ALA D O 1
ATOM 6417 N N . GLU C 2 40 ? 18.380 -53.438 -31.877 1.00 75.26 200 GLU D N 1
ATOM 6418 C CA . GLU C 2 40 ? 17.251 -53.017 -31.036 1.00 76.84 200 GLU D CA 1
ATOM 6419 C C . GLU C 2 40 ? 17.184 -51.501 -30.876 1.00 74.05 200 GLU D C 1
ATOM 6420 O O . GLU C 2 40 ? 18.204 -50.842 -30.669 1.00 71.70 200 GLU D O 1
ATOM 6426 N N . ALA C 2 41 ? 15.971 -50.962 -30.965 1.00 75.06 201 ALA D N 1
ATOM 6427 C CA . ALA C 2 41 ? 15.742 -49.531 -30.821 1.00 73.52 201 ALA D CA 1
ATOM 6428 C C . ALA C 2 41 ? 15.778 -49.107 -29.359 1.00 74.28 201 ALA D C 1
ATOM 6429 O O . ALA C 2 41 ? 15.125 -49.711 -28.502 1.00 77.12 201 ALA D O 1
ATOM 6431 N N . LEU C 2 42 ? 16.552 -48.062 -29.092 1.00 72.29 202 LEU D N 1
ATOM 6432 C CA . LEU C 2 42 ? 16.718 -47.540 -27.744 1.00 73.37 202 LEU D CA 1
ATOM 6433 C C . LEU C 2 42 ? 15.791 -46.357 -27.507 1.00 74.49 202 LEU D C 1
ATOM 6434 O O . LEU C 2 42 ? 15.404 -46.086 -26.369 1.00 76.67 202 LEU D O 1
ATOM 6439 N N . TRP C 2 43 ? 15.449 -45.657 -28.588 1.00 73.52 203 TRP D N 1
ATOM 6440 C CA . TRP C 2 43 ? 14.493 -44.548 -28.544 1.00 75.26 203 TRP D CA 1
ATOM 6441 C C . TRP C 2 43 ? 13.597 -44.532 -29.780 1.00 75.79 203 TRP D C 1
ATOM 6442 O O . TRP C 2 43 ? 13.933 -45.122 -30.810 1.00 74.40 203 TRP D O 1
ATOM 6453 N N . ASP C 2 44 ? 12.455 -43.858 -29.664 1.00 78.40 204 ASP D N 1
ATOM 6454 C CA . ASP C 2 44 ? 11.581 -43.605 -30.803 1.00 79.82 204 ASP D CA 1
ATOM 6455 C C . ASP C 2 44 ? 12.284 -42.682 -31.794 1.00 78.44 204 ASP D C 1
ATOM 6456 O O . ASP C 2 44 ? 12.771 -41.614 -31.421 1.00 78.53 204 ASP D O 1
ATOM 6461 N N . HIS C 2 45 ? 12.352 -43.109 -33.050 1.00 77.78 205 HIS D N 1
ATOM 6462 C CA . HIS C 2 45 ? 12.866 -42.260 -34.112 1.00 77.49 205 HIS D CA 1
ATOM 6463 C C . HIS C 2 45 ? 11.692 -41.619 -34.831 1.00 81.13 205 HIS D C 1
ATOM 6464 O O . HIS C 2 45 ? 10.978 -42.280 -35.584 1.00 82.57 205 HIS D O 1
ATOM 6471 N N . VAL C 2 46 ? 11.488 -40.330 -34.575 1.00 83.34 206 VAL D N 1
ATOM 6472 C CA . VAL C 2 46 ? 10.369 -39.596 -35.161 1.00 87.78 206 VAL D CA 1
ATOM 6473 C C . VAL C 2 46 ? 10.835 -38.819 -36.386 1.00 89.05 206 VAL D C 1
ATOM 6474 O O . VAL C 2 46 ? 11.725 -37.969 -36.293 1.00 88.67 206 VAL D O 1
ATOM 6478 N N . THR C 2 47 ? 10.232 -39.131 -37.531 1.00 91.21 207 THR D N 1
ATOM 6479 C CA . THR C 2 47 ? 10.551 -38.462 -38.791 1.00 93.43 207 THR D CA 1
ATOM 6480 C C . THR C 2 47 ? 9.325 -38.356 -39.688 1.00 98.46 207 THR D C 1
ATOM 6481 O O . THR C 2 47 ? 8.450 -39.223 -39.660 1.00 99.26 207 THR D O 1
ATOM 6485 N N . MET C 2 48 ? 9.277 -37.289 -40.480 1.00 102.60 208 MET D N 1
ATOM 6486 C CA . MET C 2 48 ? 8.178 -37.053 -41.411 1.00 108.40 208 MET D CA 1
ATOM 6487 C C . MET C 2 48 ? 8.639 -37.254 -42.855 1.00 109.58 208 MET D C 1
ATOM 6488 O O . MET C 2 48 ? 7.851 -37.110 -43.795 1.00 114.84 208 MET D O 1
ATOM 6493 N N . ASP C 2 49 ? 9.916 -37.603 -43.013 1.00 105.15 209 ASP D N 1
ATOM 6494 C CA . ASP C 2 49 ? 10.545 -37.761 -44.322 1.00 106.02 209 ASP D CA 1
ATOM 6495 C C . ASP C 2 49 ? 10.468 -39.202 -44.826 1.00 104.07 209 ASP D C 1
ATOM 6496 O O . ASP C 2 49 ? 10.832 -40.143 -44.115 1.00 99.23 209 ASP D O 1
ATOM 6501 N N . ASP C 2 50 ? 10.002 -39.354 -46.065 1.00 108.54 210 ASP D N 1
ATOM 6502 C CA . ASP C 2 50 ? 9.892 -40.662 -46.716 1.00 108.28 210 ASP D CA 1
ATOM 6503 C C . ASP C 2 50 ? 11.253 -41.324 -46.951 1.00 103.71 210 ASP D C 1
ATOM 6504 O O . ASP C 2 50 ? 11.336 -42.540 -47.135 1.00 102.30 210 ASP D O 1
ATOM 6509 N N . GLN C 2 51 ? 12.308 -40.511 -46.942 1.00 102.08 211 GLN D N 1
ATOM 6510 C CA . GLN C 2 51 ? 13.684 -40.988 -47.066 1.00 97.83 211 GLN D CA 1
ATOM 6511 C C . GLN C 2 51 ? 14.170 -41.707 -45.810 1.00 92.00 211 GLN D C 1
ATOM 6512 O O . GLN C 2 51 ? 15.118 -42.493 -45.867 1.00 88.75 211 GLN D O 1
ATOM 6518 N N . GLU C 2 52 ? 13.519 -41.432 -44.682 1.00 91.29 212 GLU D N 1
ATOM 6519 C CA . GLU C 2 52 ? 13.978 -41.921 -43.382 1.00 86.55 212 GLU D CA 1
ATOM 6520 C C . GLU C 2 52 ? 13.047 -42.965 -42.777 1.00 86.28 212 GLU D C 1
ATOM 6521 O O . GLU C 2 52 ? 11.826 -42.894 -42.945 1.00 89.93 212 GLU D O 1
ATOM 6527 N N . LEU C 2 53 ? 13.640 -43.930 -42.075 1.00 82.53 213 LEU D N 1
ATOM 6528 C CA . LEU C 2 53 ? 12.888 -44.991 -41.409 1.00 82.61 213 LEU D CA 1
ATOM 6529 C C . LEU C 2 53 ? 12.648 -44.670 -39.939 1.00 81.15 213 LEU D C 1
ATOM 6530 O O . LEU C 2 53 ? 13.539 -44.845 -39.107 1.00 77.97 213 LEU D O 1
ATOM 6535 N N . GLY C 2 54 ? 11.441 -44.208 -39.629 1.00 84.04 214 GLY D N 1
ATOM 6536 C CA . GLY C 2 54 ? 11.044 -43.965 -38.246 1.00 83.52 214 GLY D CA 1
ATOM 6537 C C . GLY C 2 54 ? 10.706 -45.258 -37.532 1.00 83.23 214 GLY D C 1
ATOM 6538 O O . GLY C 2 54 ? 10.342 -46.245 -38.173 1.00 84.93 214 GLY D O 1
ATOM 6539 N N . PHE C 2 55 ? 10.835 -45.254 -36.206 1.00 81.75 215 PHE D N 1
ATOM 6540 C CA . PHE C 2 55 ? 10.496 -46.420 -35.381 1.00 82.27 215 PHE D CA 1
ATOM 6541 C C . PHE C 2 55 ? 10.250 -46.050 -33.917 1.00 82.39 215 PHE D C 1
ATOM 6542 O O . PHE C 2 55 ? 10.407 -44.893 -33.524 1.00 81.87 215 PHE D O 1
ATOM 6550 N N . LYS C 2 56 ? 9.856 -47.042 -33.123 1.00 83.77 216 LYS D N 1
ATOM 6551 C CA . LYS C 2 56 ? 9.661 -46.867 -31.688 1.00 84.42 216 LYS D CA 1
ATOM 6552 C C . LYS C 2 56 ? 10.702 -47.656 -30.909 1.00 82.44 216 LYS D C 1
ATOM 6553 O O . LYS C 2 56 ? 11.231 -48.644 -31.409 1.00 81.77 216 LYS D O 1
ATOM 6559 N N . ALA C 2 57 ? 10.991 -47.219 -29.686 1.00 82.13 217 ALA D N 1
ATOM 6560 C CA . ALA C 2 57 ? 11.931 -47.925 -28.816 1.00 81.22 217 ALA D CA 1
ATOM 6561 C C . ALA C 2 57 ? 11.500 -49.373 -28.594 1.00 84.09 217 ALA D C 1
ATOM 6562 O O . ALA C 2 57 ? 10.317 -49.657 -28.395 1.00 87.63 217 ALA D O 1
ATOM 6564 N N . GLY C 2 58 ? 12.468 -50.283 -28.644 1.00 83.12 218 GLY D N 1
ATOM 6565 C CA . GLY C 2 58 ? 12.195 -51.708 -28.486 1.00 86.50 218 GLY D CA 1
ATOM 6566 C C . GLY C 2 58 ? 11.964 -52.425 -29.803 1.00 87.19 218 GLY D C 1
ATOM 6567 O O . GLY C 2 58 ? 11.923 -53.657 -29.842 1.00 90.17 218 GLY D O 1
ATOM 6568 N N . ASP C 2 59 ? 11.807 -51.657 -30.880 1.00 85.15 219 ASP D N 1
ATOM 6569 C CA . ASP C 2 59 ? 11.649 -52.222 -32.219 1.00 86.04 219 ASP D CA 1
ATOM 6570 C C . ASP C 2 59 ? 12.972 -52.788 -32.732 1.00 83.72 219 ASP D C 1
ATOM 6571 O O . ASP C 2 59 ? 14.031 -52.194 -32.530 1.00 80.11 219 ASP D O 1
ATOM 6576 N N . VAL C 2 60 ? 12.899 -53.941 -33.392 1.00 86.41 220 VAL D N 1
ATOM 6577 C CA . VAL C 2 60 ? 14.079 -54.590 -33.955 1.00 85.08 220 VAL D CA 1
ATOM 6578 C C . VAL C 2 60 ? 14.208 -54.236 -35.437 1.00 83.77 220 VAL D C 1
ATOM 6579 O O . VAL C 2 60 ? 13.390 -54.646 -36.259 1.00 86.98 220 VAL D O 1
ATOM 6583 N N . ILE C 2 61 ? 15.239 -53.462 -35.759 1.00 79.75 221 ILE D N 1
ATOM 6584 C CA . ILE C 2 61 ? 15.477 -52.995 -37.122 1.00 78.69 221 ILE D CA 1
ATOM 6585 C C . ILE C 2 61 ? 16.655 -53.743 -37.735 1.00 78.07 221 ILE D C 1
ATOM 6586 O O . ILE C 2 61 ? 17.725 -53.829 -37.135 1.00 75.89 221 ILE D O 1
ATOM 6591 N N . GLU C 2 62 ? 16.441 -54.286 -38.930 1.00 80.57 222 GLU D N 1
ATOM 6592 C CA . GLU C 2 62 ? 17.495 -54.951 -39.682 1.00 80.66 222 GLU D CA 1
ATOM 6593 C C . GLU C 2 62 ? 18.326 -53.906 -40.396 1.00 77.22 222 GLU D C 1
ATOM 6594 O O . GLU C 2 62 ? 17.817 -53.182 -41.253 1.00 77.65 222 GLU D O 1
ATOM 6600 N N . VAL C 2 63 ? 19.602 -53.826 -40.036 1.00 74.52 223 VAL D N 1
ATOM 6601 C CA . VAL C 2 63 ? 20.520 -52.904 -40.691 1.00 71.92 223 VAL D CA 1
ATOM 6602 C C . VAL C 2 63 ? 20.949 -53.482 -42.035 1.00 73.82 223 VAL D C 1
ATOM 6603 O O . VAL C 2 63 ? 21.456 -54.604 -42.111 1.00 75.50 223 VAL D O 1
ATOM 6607 N N . MET C 2 64 ? 20.730 -52.705 -43.090 1.00 74.16 224 MET D N 1
ATOM 6608 C CA . MET C 2 64 ? 21.020 -53.146 -44.446 1.00 76.46 224 MET D CA 1
ATOM 6609 C C . MET C 2 64 ? 22.300 -52.515 -44.965 1.00 74.41 224 MET D C 1
ATOM 6610 O O . MET C 2 64 ? 23.020 -53.123 -45.757 1.00 75.81 224 MET D O 1
ATOM 6615 N N . ASP C 2 65 ? 22.573 -51.293 -44.518 1.00 71.73 225 ASP D N 1
ATOM 6616 C CA . ASP C 2 65 ? 23.832 -50.625 -44.831 1.00 70.27 225 ASP D CA 1
ATOM 6617 C C . ASP C 2 65 ? 24.363 -49.839 -43.639 1.00 67.28 225 ASP D C 1
ATOM 6618 O O . ASP C 2 65 ? 23.649 -49.020 -43.061 1.00 66.70 225 ASP D O 1
ATOM 6623 N N . ALA C 2 66 ? 25.619 -50.095 -43.284 1.00 65.88 226 ALA D N 1
ATOM 6624 C CA . ALA C 2 66 ? 26.290 -49.359 -42.221 1.00 63.77 226 ALA D CA 1
ATOM 6625 C C . ALA C 2 66 ? 27.700 -48.949 -42.650 1.00 63.65 226 ALA D C 1
ATOM 6626 O O . ALA C 2 66 ? 28.677 -49.173 -41.930 1.00 62.83 226 ALA D O 1
ATOM 6628 N N . THR C 2 67 ? 27.791 -48.352 -43.836 1.00 65.07 227 THR D N 1
ATOM 6629 C CA . THR C 2 67 ? 29.054 -47.848 -44.362 1.00 65.71 227 THR D CA 1
ATOM 6630 C C . THR C 2 67 ? 29.401 -46.558 -43.636 1.00 65.20 227 THR D C 1
ATOM 6631 O O . THR C 2 67 ? 30.509 -46.399 -43.124 1.00 64.94 227 THR D O 1
ATOM 6635 N N . ASN C 2 68 ? 28.437 -45.644 -43.593 1.00 65.78 228 ASN D N 1
ATOM 6636 C CA . ASN C 2 68 ? 28.594 -44.380 -42.889 1.00 66.08 228 ASN D CA 1
ATOM 6637 C C . ASN C 2 68 ? 28.544 -44.603 -41.382 1.00 64.21 228 ASN D C 1
ATOM 6638 O O . ASN C 2 68 ? 28.057 -45.635 -40.919 1.00 62.92 228 ASN D O 1
ATOM 6643 N N . ARG C 2 69 ? 29.055 -43.642 -40.619 1.00 64.85 229 ARG D N 1
ATOM 6644 C CA . ARG C 2 69 ? 29.095 -43.778 -39.169 1.00 63.81 229 ARG D CA 1
ATOM 6645 C C . ARG C 2 69 ? 27.856 -43.174 -38.517 1.00 63.93 229 ARG D C 1
ATOM 6646 O O . ARG C 2 69 ? 27.333 -43.721 -37.543 1.00 62.84 229 ARG D O 1
ATOM 6654 N N . GLU C 2 70 ? 27.386 -42.058 -39.071 1.00 65.85 230 GLU D N 1
ATOM 6655 C CA . GLU C 2 70 ? 26.210 -41.357 -38.555 1.00 66.74 230 GLU D CA 1
ATOM 6656 C C . GLU C 2 70 ? 24.898 -42.061 -38.881 1.00 65.85 230 GLU D C 1
ATOM 6657 O O . GLU C 2 70 ? 24.142 -42.412 -37.976 1.00 65.15 230 GLU D O 1
ATOM 6663 N N . TRP C 2 71 ? 24.639 -42.268 -40.170 1.00 66.44 231 TRP D N 1
ATOM 6664 C CA . TRP C 2 71 ? 23.356 -42.798 -40.630 1.00 66.65 231 TRP D CA 1
ATOM 6665 C C . TRP C 2 71 ? 23.456 -44.205 -41.221 1.00 65.53 231 TRP D C 1
ATOM 6666 O O . TRP C 2 71 ? 24.342 -44.488 -42.029 1.00 65.70 231 TRP D O 1
ATOM 6677 N N . TRP C 2 72 ? 22.538 -45.080 -40.819 1.00 64.99 232 TRP D N 1
ATOM 6678 C CA . TRP C 2 72 ? 22.444 -46.418 -41.403 1.00 65.08 232 TRP D CA 1
ATOM 6679 C C . TRP C 2 72 ? 21.132 -46.614 -42.162 1.00 67.66 232 TRP D C 1
ATOM 6680 O O . TRP C 2 72 ? 20.081 -46.115 -41.750 1.00 68.74 232 TRP D O 1
ATOM 6691 N N . TRP C 2 73 ? 21.197 -47.340 -43.274 1.00 69.23 233 TRP D N 1
ATOM 6692 C CA . TRP C 2 73 ? 19.991 -47.730 -43.993 1.00 72.28 233 TRP D CA 1
ATOM 6693 C C . TRP C 2 73 ? 19.461 -49.021 -43.381 1.00 72.57 233 TRP D C 1
ATOM 6694 O O . TRP C 2 73 ? 20.172 -50.026 -43.305 1.00 72.05 233 TRP D O 1
ATOM 6705 N N . GLY C 2 74 ? 18.216 -48.974 -42.9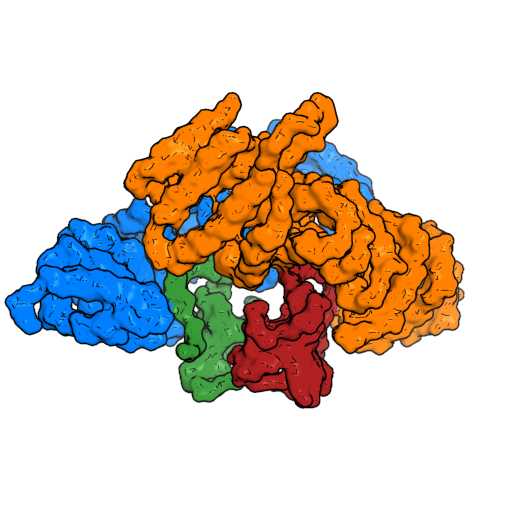21 1.00 74.04 234 GLY D N 1
ATOM 6706 C CA . GLY C 2 74 ? 17.583 -50.120 -42.280 1.00 75.28 234 GLY D CA 1
ATOM 6707 C C . GLY C 2 74 ? 16.189 -50.391 -42.807 1.00 79.35 234 GLY D C 1
ATOM 6708 O O . GLY C 2 74 ? 15.612 -49.569 -43.522 1.00 81.11 234 GLY D O 1
ATOM 6709 N N . ARG C 2 75 ? 15.641 -51.544 -42.442 1.00 81.53 235 ARG D N 1
ATOM 6710 C CA . ARG C 2 75 ? 14.347 -51.959 -42.959 1.00 86.33 235 ARG D CA 1
ATOM 6711 C C . ARG C 2 75 ? 13.527 -52.707 -41.918 1.00 88.17 235 ARG D C 1
ATOM 6712 O O . ARG C 2 75 ? 14.037 -53.576 -41.208 1.00 87.63 235 ARG D O 1
ATOM 6720 N N . VAL C 2 76 ? 12.256 -52.337 -41.823 1.00 90.90 236 VAL D N 1
ATOM 6721 C CA . VAL C 2 76 ? 11.275 -53.118 -41.082 1.00 94.35 236 VAL D CA 1
ATOM 6722 C C . VAL C 2 76 ? 10.215 -53.620 -42.065 1.00 100.38 236 VAL D C 1
ATOM 6723 O O . VAL C 2 76 ? 10.162 -53.164 -43.213 1.00 101.64 236 VAL D O 1
ATOM 6727 N N . ALA C 2 77 ? 9.377 -54.551 -41.616 1.00 104.73 237 ALA D N 1
ATOM 6728 C CA . ALA C 2 77 ? 8.331 -55.132 -42.456 1.00 111.39 237 ALA D CA 1
ATOM 6729 C C . ALA C 2 77 ? 7.428 -54.077 -43.109 1.00 113.31 237 ALA D C 1
ATOM 6730 O O . ALA C 2 77 ? 6.687 -54.380 -44.050 1.00 118.91 237 ALA D O 1
ATOM 6732 N N . ASP C 2 78 ? 7.501 -52.845 -42.608 1.00 109.31 238 ASP D N 1
ATOM 6733 C CA . ASP C 2 78 ? 6.720 -51.732 -43.145 1.00 111.24 238 ASP D CA 1
ATOM 6734 C C . ASP C 2 78 ? 7.423 -51.104 -44.345 1.00 110.02 238 ASP D C 1
ATOM 6735 O O . ASP C 2 78 ? 6.834 -50.967 -45.418 1.00 114.69 238 ASP D O 1
ATOM 6740 N N . GLY C 2 79 ? 8.682 -50.728 -44.155 1.00 104.33 239 GLY D N 1
ATOM 6741 C CA . GLY C 2 79 ? 9.454 -50.082 -45.203 1.00 103.21 239 GLY D CA 1
ATOM 6742 C C . GLY C 2 79 ? 10.905 -49.896 -44.817 1.00 97.28 239 GLY D C 1
ATOM 6743 O O . GLY C 2 79 ? 11.415 -50.565 -43.915 1.00 94.49 239 GLY D O 1
ATOM 6744 N N . GLU C 2 80 ? 11.565 -48.969 -45.500 1.00 95.94 240 GLU D N 1
ATOM 6745 C CA . GLU C 2 80 ? 12.998 -48.766 -45.344 1.00 91.12 240 GLU D CA 1
ATOM 6746 C C . GLU C 2 80 ? 13.366 -47.293 -45.455 1.00 89.68 240 GLU D C 1
ATOM 6747 O O . GLU C 2 80 ? 12.633 -46.505 -46.059 1.00 93.17 240 GLU D O 1
ATOM 6753 N N . GLY C 2 81 ? 14.506 -46.933 -44.869 1.00 85.22 241 GLY D N 1
ATOM 6754 C CA . GLY C 2 81 ? 14.996 -45.559 -44.898 1.00 84.25 241 GLY D CA 1
ATOM 6755 C C . GLY C 2 81 ? 16.202 -45.332 -44.009 1.00 79.70 241 GLY D C 1
ATOM 6756 O O . GLY C 2 81 ? 16.694 -46.259 -43.363 1.00 77.17 241 GLY D O 1
ATOM 6757 N N . TRP C 2 82 ? 16.679 -44.091 -43.978 1.00 79.42 242 TRP D N 1
ATOM 6758 C CA . TRP C 2 82 ? 17.807 -43.716 -43.132 1.00 75.96 242 TRP D CA 1
ATOM 6759 C C . TRP C 2 82 ? 17.392 -43.572 -41.675 1.00 74.45 242 TRP D C 1
ATOM 6760 O O . TRP C 2 82 ? 16.248 -43.224 -41.377 1.00 76.53 242 TRP D O 1
ATOM 6771 N N . PHE C 2 83 ? 18.331 -43.847 -40.775 1.00 71.37 243 PHE D N 1
ATOM 6772 C CA . PHE C 2 83 ? 18.171 -43.557 -39.350 1.00 70.29 243 PHE D CA 1
ATOM 6773 C C . PHE C 2 83 ? 19.542 -43.374 -38.695 1.00 67.95 243 PHE D C 1
ATOM 6774 O O . PHE C 2 83 ? 20.536 -43.912 -39.186 1.00 66.66 243 PHE D O 1
ATOM 6782 N N . PRO C 2 84 ? 19.606 -42.601 -37.594 1.00 67.97 244 PRO D N 1
ATOM 6783 C CA . PRO C 2 84 ? 20.893 -42.407 -36.941 1.00 66.50 244 PRO D CA 1
ATOM 6784 C C . PRO C 2 84 ? 21.250 -43.600 -36.063 1.00 64.61 244 PRO D C 1
ATOM 6785 O O . PRO C 2 84 ? 20.432 -44.042 -35.251 1.00 64.88 244 PRO D O 1
ATOM 6789 N N . ALA C 2 85 ? 22.470 -44.104 -36.242 1.00 63.27 245 ALA D N 1
ATOM 6790 C CA . ALA C 2 85 ? 22.983 -45.265 -35.513 1.00 62.12 245 ALA D CA 1
ATOM 6791 C C . ALA C 2 85 ? 22.863 -45.136 -33.995 1.00 62.45 245 ALA D C 1
ATOM 6792 O O . ALA C 2 85 ? 22.733 -46.142 -33.293 1.00 62.48 245 ALA D O 1
ATOM 6794 N N . SER C 2 86 ? 22.904 -43.897 -33.507 1.00 63.33 246 SER D N 1
ATOM 6795 C CA . SER C 2 86 ? 22.824 -43.590 -32.076 1.00 64.40 246 SER D CA 1
ATOM 6796 C C . SER C 2 86 ? 21.585 -44.198 -31.419 1.00 65.06 246 SER D C 1
ATOM 6797 O O . SER C 2 86 ? 21.622 -44.599 -30.255 1.00 65.84 246 SER D O 1
ATOM 6800 N N . PHE C 2 87 ? 20.501 -44.269 -32.185 1.00 65.24 247 PHE D N 1
ATOM 6801 C CA . PHE C 2 87 ? 19.205 -44.730 -31.697 1.00 66.57 247 PHE D CA 1
ATOM 6802 C C . PHE C 2 87 ? 19.138 -46.245 -31.526 1.00 66.46 247 PHE D C 1
ATOM 6803 O O . PHE C 2 87 ? 18.084 -46.791 -31.197 1.00 68.21 247 PHE D O 1
ATOM 6811 N N . VAL C 2 88 ? 20.265 -46.917 -31.728 1.00 65.12 248 VAL D N 1
ATOM 6812 C CA . VAL C 2 88 ? 20.258 -48.358 -31.920 1.00 65.61 248 VAL D CA 1
ATOM 6813 C C . VAL C 2 88 ? 21.454 -49.058 -31.279 1.00 65.62 248 VAL D C 1
ATOM 6814 O O . VAL C 2 88 ? 22.598 -48.627 -31.435 1.00 64.36 248 VAL D O 1
ATOM 6818 N N . ARG C 2 89 ? 21.168 -50.128 -30.541 1.00 67.71 249 ARG D N 1
ATOM 6819 C CA . ARG C 2 89 ? 22.187 -51.084 -30.131 1.00 68.76 249 ARG D CA 1
ATOM 6820 C C . ARG C 2 89 ? 22.060 -52.300 -31.033 1.00 69.75 249 ARG D C 1
ATOM 6821 O O . ARG C 2 89 ? 20.976 -52.881 -31.130 1.00 71.69 249 ARG D O 1
ATOM 6829 N N . LEU C 2 90 ? 23.151 -52.691 -31.692 1.00 68.97 250 LEU D N 1
ATOM 6830 C CA . LEU C 2 90 ? 23.088 -53.851 -32.585 1.00 70.56 250 LEU D CA 1
ATOM 6831 C C . LEU C 2 90 ? 23.456 -55.160 -31.906 1.00 74.09 250 LEU D C 1
ATOM 6832 O O . LEU C 2 90 ? 24.399 -55.224 -31.116 1.00 74.61 250 LEU D O 1
ATOM 6837 N N . ARG C 2 91 ? 22.689 -56.196 -32.225 1.00 77.25 251 ARG D N 1
ATOM 6838 C CA . ARG C 2 91 ? 22.913 -57.518 -31.670 1.00 81.88 251 ARG D CA 1
ATOM 6839 C C . ARG C 2 91 ? 23.844 -58.322 -32.575 1.00 82.95 251 ARG D C 1
ATOM 6840 O O . ARG C 2 91 ? 23.519 -58.614 -33.727 1.00 83.09 251 ARG D O 1
ATOM 6848 N N . VAL C 2 92 ? 25.008 -58.665 -32.033 1.00 84.20 252 VAL D N 1
ATOM 6849 C CA . VAL C 2 92 ? 26.061 -59.352 -32.780 1.00 85.49 252 VAL D CA 1
ATOM 6850 C C . VAL C 2 92 ? 25.750 -60.841 -32.966 1.00 91.51 252 VAL D C 1
ATOM 6851 O O . VAL C 2 92 ? 25.919 -61.383 -34.062 1.00 92.68 252 VAL D O 1
ATOM 6855 N N . ASN C 2 93 ? 25.286 -61.487 -31.897 1.00 96.01 253 ASN D N 1
ATOM 6856 C CA . ASN C 2 93 ? 24.988 -62.923 -31.910 1.00 103.03 253 ASN D CA 1
ATOM 6857 C C . ASN C 2 93 ? 23.792 -63.313 -32.790 1.00 104.91 253 ASN D C 1
ATOM 6858 O O . ASN C 2 93 ? 23.167 -62.454 -33.420 1.00 100.69 253 ASN D O 1
ATOM 6863 N N . GLN C 2 94 ? 23.496 -64.614 -32.825 1.00 112.01 254 GLN D N 1
ATOM 6864 C CA . GLN C 2 94 ? 22.392 -65.184 -33.610 1.00 115.63 254 GLN D CA 1
ATOM 6865 C C . GLN C 2 94 ? 21.091 -64.384 -33.495 1.00 113.21 254 GLN D C 1
ATOM 6866 O O . GLN C 2 94 ? 20.728 -63.925 -32.408 1.00 112.38 254 GLN D O 1
ATOM 6872 N N . ASP C 2 95 ? 20.403 -64.219 -34.624 1.00 112.64 255 ASP D N 1
ATOM 6873 C CA . ASP C 2 95 ? 19.140 -63.480 -34.671 1.00 110.96 255 ASP D CA 1
ATOM 6874 C C . ASP C 2 95 ? 18.130 -64.163 -35.587 1.00 116.07 255 ASP D C 1
ATOM 6875 O O . ASP C 2 95 ? 18.456 -64.542 -36.713 1.00 117.24 255 ASP D O 1
ATOM 6880 N N . SER D 2 11 ? 15.458 -53.330 -16.367 1.00 112.62 171 SER C N 1
ATOM 6881 C CA . SER D 2 11 ? 16.167 -52.139 -15.814 1.00 107.68 171 SER C CA 1
ATOM 6882 C C . SER D 2 11 ? 15.944 -50.889 -16.663 1.00 102.06 171 SER C C 1
ATOM 6883 O O . SER D 2 11 ? 16.017 -50.941 -17.894 1.00 99.71 171 SER C O 1
ATOM 6886 N N . SER D 2 12 ? 15.682 -49.771 -15.985 1.00 100.55 172 SER C N 1
ATOM 6887 C CA . SER D 2 12 ? 15.440 -48.475 -16.628 1.00 96.04 172 SER C CA 1
ATOM 6888 C C . SER D 2 12 ? 16.717 -47.894 -17.232 1.00 90.48 172 SER C C 1
ATOM 6889 O O . SER D 2 12 ? 17.772 -48.531 -17.207 1.00 90.10 172 SER C O 1
ATOM 6892 N N . HIS D 2 13 ? 16.611 -46.683 -17.776 1.00 86.82 173 HIS C N 1
ATOM 6893 C CA . HIS D 2 13 ? 17.769 -45.951 -18.276 1.00 82.12 173 HIS C CA 1
ATOM 6894 C C . HIS D 2 13 ? 18.767 -45.691 -17.157 1.00 81.54 173 HIS C C 1
ATOM 6895 O O . HIS D 2 13 ? 18.454 -45.008 -16.178 1.00 82.59 173 HIS C O 1
ATOM 6902 N N . HIS D 2 14 ? 19.965 -46.244 -17.305 1.00 80.41 174 HIS C N 1
ATOM 6903 C CA . HIS D 2 14 ? 21.026 -46.031 -16.333 1.00 80.11 174 HIS C CA 1
ATOM 6904 C C . HIS D 2 14 ? 21.846 -44.792 -16.688 1.00 75.80 174 HIS C C 1
ATOM 6905 O O . HIS D 2 14 ? 22.660 -44.813 -17.616 1.00 73.45 174 HIS C O 1
ATOM 6912 N N . TYR D 2 15 ? 21.615 -43.710 -15.948 1.00 75.45 175 TYR C N 1
ATOM 6913 C CA . TYR D 2 15 ? 22.424 -42.498 -16.062 1.00 72.46 175 TYR C CA 1
ATOM 6914 C C . TYR D 2 15 ? 23.706 -42.691 -15.247 1.00 72.96 175 TYR C C 1
ATOM 6915 O O . TYR D 2 15 ? 24.581 -41.818 -15.215 1.00 71.13 175 TYR C O 1
ATOM 6924 N N . SER D 2 16 ? 23.810 -43.872 -14.635 1.00 75.89 176 SER C N 1
ATOM 6925 C CA . SER D 2 16 ? 24.712 -44.160 -13.514 1.00 78.11 176 SER C CA 1
ATOM 6926 C C . SER D 2 16 ? 26.223 -44.038 -13.758 1.00 76.37 176 SER C C 1
ATOM 6927 O O . SER D 2 16 ? 26.876 -43.254 -13.067 1.00 76.58 176 SER C O 1
ATOM 6930 N N . HIS D 2 17 ? 26.771 -44.804 -14.709 1.00 75.31 177 HIS C N 1
ATOM 6931 C CA . HIS D 2 17 ? 28.228 -44.836 -14.978 1.00 74.32 177 HIS C CA 1
ATOM 6932 C C . HIS D 2 17 ? 29.048 -45.286 -13.744 1.00 77.60 177 HIS C C 1
ATOM 6933 O O . HIS D 2 17 ? 29.738 -44.468 -13.130 1.00 77.46 177 HIS C O 1
ATOM 6940 N N . PRO D 2 18 ? 28.990 -46.589 -13.390 1.00 81.11 178 PRO C N 1
ATOM 6941 C CA . PRO D 2 18 ? 29.483 -47.061 -12.086 1.00 85.39 178 PRO C CA 1
ATOM 6942 C C . PRO D 2 18 ? 30.976 -47.422 -11.975 1.00 86.66 178 PRO C C 1
ATOM 6943 O O . PRO D 2 18 ? 31.472 -47.600 -10.856 1.00 90.33 178 PRO C O 1
ATOM 6947 N N . GLY D 2 19 ? 31.676 -47.542 -13.105 1.00 84.21 179 GLY C N 1
ATOM 6948 C CA . GLY D 2 19 ? 33.090 -47.940 -13.106 1.00 85.76 179 GLY C CA 1
ATOM 6949 C C . GLY D 2 19 ? 33.971 -47.019 -12.280 1.00 85.97 179 GLY C C 1
ATOM 6950 O O . GLY D 2 19 ? 34.595 -47.441 -11.304 1.00 90.07 179 GLY C O 1
ATOM 6951 N N . GLY D 2 20 ? 34.010 -45.755 -12.684 1.00 82.11 180 GLY C N 1
ATOM 6952 C CA . GLY D 2 20 ? 34.730 -44.705 -11.969 1.00 82.29 180 GLY C CA 1
ATOM 6953 C C . GLY D 2 20 ? 34.248 -43.356 -12.462 1.00 78.37 180 GLY C C 1
ATOM 6954 O O . GLY D 2 20 ? 33.246 -43.269 -13.175 1.00 75.79 180 GLY C O 1
ATOM 6955 N N . GLY D 2 21 ? 34.956 -42.298 -12.094 1.00 78.41 181 GLY C N 1
ATOM 6956 C CA . GLY D 2 21 ? 34.599 -40.964 -12.556 1.00 75.64 181 GLY C CA 1
ATOM 6957 C C . GLY D 2 21 ? 35.406 -40.604 -13.781 1.00 73.50 181 GLY C C 1
ATOM 6958 O O . GLY D 2 21 ? 36.228 -39.693 -13.734 1.00 74.07 181 GLY C O 1
ATOM 6959 N N . GLY D 2 22 ? 35.169 -41.324 -14.875 1.00 71.79 182 GLY C N 1
ATOM 6960 C CA . GLY D 2 22 ? 35.959 -41.201 -16.103 1.00 70.44 182 GLY C CA 1
ATOM 6961 C C . GLY D 2 22 ? 36.039 -39.831 -16.755 1.00 68.63 182 GLY C C 1
ATOM 6962 O O . GLY D 2 22 ? 35.589 -38.830 -16.197 1.00 68.71 182 GLY C O 1
ATOM 6963 N N . GLU D 2 23 ? 36.601 -39.802 -17.957 1.00 67.77 183 GLU C N 1
ATOM 6964 C CA . GLU D 2 23 ? 36.906 -38.563 -18.672 1.00 66.90 183 GLU C CA 1
ATOM 6965 C C . GLU D 2 23 ? 35.694 -37.881 -19.306 1.00 64.63 183 GLU C C 1
ATOM 6966 O O . GLU D 2 23 ? 34.692 -38.530 -19.618 1.00 63.42 183 GLU C O 1
ATOM 6972 N N . GLN D 2 24 ? 35.814 -36.569 -19.505 1.00 64.74 184 GLN C N 1
ATOM 6973 C CA . GLN D 2 24 ? 34.818 -35.762 -20.216 1.00 63.42 184 GLN C CA 1
ATOM 6974 C C . GLN D 2 24 ? 35.465 -34.491 -20.777 1.00 64.68 184 GLN C C 1
ATOM 6975 O O . GLN D 2 24 ? 36.503 -34.048 -20.280 1.00 66.69 184 GLN C O 1
ATOM 6981 N N . LEU D 2 25 ? 34.856 -33.916 -21.813 1.00 64.05 185 LEU C N 1
ATOM 6982 C CA . LEU D 2 25 ? 35.256 -32.601 -22.318 1.00 65.96 185 LEU C CA 1
ATOM 6983 C C . LEU D 2 25 ? 34.991 -31.538 -21.247 1.00 67.27 185 LEU C C 1
ATOM 6984 O O . LEU D 2 25 ? 34.465 -31.847 -20.179 1.00 66.70 185 LEU C O 1
ATOM 6989 N N . ALA D 2 26 ? 35.345 -30.289 -21.531 1.00 69.71 186 ALA C N 1
ATOM 6990 C CA . ALA D 2 26 ? 35.241 -29.222 -20.534 1.00 71.80 186 ALA C CA 1
ATOM 6991 C C . ALA D 2 26 ? 33.887 -28.500 -20.542 1.00 71.83 186 ALA C C 1
ATOM 6992 O O . ALA D 2 26 ? 33.834 -27.268 -20.491 1.00 74.72 186 ALA C O 1
ATOM 6994 N N . ILE D 2 27 ? 32.798 -29.268 -20.586 1.00 69.15 187 ILE C N 1
ATOM 6995 C CA . ILE D 2 27 ? 31.451 -28.691 -20.658 1.00 69.39 187 ILE C CA 1
ATOM 6996 C C . ILE D 2 27 ? 31.049 -27.973 -19.368 1.00 71.54 187 ILE C C 1
ATOM 6997 O O . ILE D 2 27 ? 30.725 -26.786 -19.404 1.00 74.37 187 ILE C O 1
ATOM 7002 N N . ASN D 2 28 ? 31.082 -28.685 -18.241 1.00 70.90 188 ASN C N 1
ATOM 7003 C CA . ASN D 2 28 ? 30.733 -28.106 -16.938 1.00 73.40 188 ASN C CA 1
ATOM 7004 C C . ASN D 2 28 ? 31.472 -26.804 -16.652 1.00 77.26 188 ASN C C 1
ATOM 7005 O O . ASN D 2 28 ? 30.990 -25.956 -15.902 1.00 80.34 188 ASN C O 1
ATOM 7010 N N . GLU D 2 29 ? 32.638 -26.656 -17.273 1.00 77.71 189 GLU C N 1
ATOM 7011 C CA . GLU D 2 29 ? 33.520 -25.515 -17.053 1.00 81.85 189 GLU C CA 1
ATOM 7012 C C . GLU D 2 29 ? 33.091 -24.260 -17.823 1.00 84.61 189 GLU C C 1
ATOM 7013 O O . GLU D 2 29 ? 33.633 -23.172 -17.606 1.00 88.95 189 GLU C O 1
ATOM 7019 N N . LEU D 2 30 ? 32.117 -24.414 -18.715 1.00 82.72 190 LEU C N 1
ATOM 7020 C CA . LEU D 2 30 ? 31.568 -23.285 -19.463 1.00 85.75 190 LEU C CA 1
ATOM 7021 C C . LEU D 2 30 ? 30.474 -22.576 -18.669 1.00 88.30 190 LEU C C 1
ATOM 7022 O O . LEU D 2 30 ? 30.223 -21.388 -18.871 1.00 92.56 190 LEU C O 1
ATOM 7027 N N . ILE D 2 31 ? 29.830 -23.320 -17.772 1.00 86.33 191 ILE C N 1
ATOM 7028 C CA . ILE D 2 31 ? 28.764 -22.798 -16.915 1.00 89.06 191 ILE C CA 1
ATOM 7029 C C . ILE D 2 31 ? 29.343 -22.059 -15.704 1.00 93.57 191 ILE C C 1
ATOM 7030 O O . ILE D 2 31 ? 28.703 -21.160 -15.150 1.00 97.81 191 ILE C O 1
ATOM 7035 N N . SER D 2 32 ? 30.560 -22.436 -15.315 1.00 93.29 192 SER C N 1
ATOM 7036 C CA . SER D 2 32 ? 31.239 -21.896 -14.130 1.00 97.64 192 SER C CA 1
ATOM 7037 C C . SER D 2 32 ? 31.302 -20.368 -14.062 1.00 103.91 192 SER C C 1
ATOM 7038 O O . SER D 2 32 ? 31.236 -19.788 -12.972 1.00 108.30 192 SER C O 1
ATOM 7041 N N . ASP D 2 33 ? 31.431 -19.725 -15.223 1.00 104.98 193 ASP C N 1
ATOM 7042 C CA . ASP D 2 33 ? 31.452 -18.262 -15.323 1.00 111.44 193 ASP C CA 1
ATOM 7043 C C . ASP D 2 33 ? 30.163 -17.645 -14.793 1.00 114.57 193 ASP C C 1
ATOM 7044 O O . ASP D 2 33 ? 30.142 -16.483 -14.381 1.00 120.96 193 ASP C O 1
ATOM 7049 N N . GLY D 2 34 ? 29.095 -18.439 -14.802 1.00 110.60 194 GLY C N 1
ATOM 7050 C CA . GLY D 2 34 ? 27.747 -17.943 -14.558 1.00 113.25 194 GLY C CA 1
ATOM 7051 C C . GLY D 2 34 ? 27.035 -17.786 -15.888 1.00 112.11 194 GLY C C 1
ATOM 7052 O O . GLY D 2 34 ? 25.835 -17.510 -15.934 1.00 113.78 194 GLY C O 1
ATOM 7053 N N . SER D 2 35 ? 27.796 -17.960 -16.968 1.00 109.80 195 SER C N 1
ATOM 7054 C CA . SER D 2 35 ? 27.276 -17.910 -18.330 1.00 108.77 195 SER C CA 1
ATOM 7055 C C . SER D 2 35 ? 26.432 -19.144 -18.628 1.00 102.98 195 SER C C 1
ATOM 7056 O O . SER D 2 35 ? 26.679 -20.220 -18.084 1.00 98.74 195 SER C O 1
ATOM 7059 N N . VAL D 2 36 ? 25.438 -18.975 -19.495 1.00 103.50 196 VAL C N 1
ATOM 7060 C CA . VAL D 2 36 ? 24.478 -20.035 -19.807 1.00 99.17 196 VAL C CA 1
ATOM 7061 C C . VAL D 2 36 ? 24.823 -20.731 -21.129 1.00 95.47 196 VAL C C 1
ATOM 7062 O O . VAL D 2 36 ? 24.859 -20.091 -22.184 1.00 97.99 196 VAL C O 1
ATOM 7066 N N . VAL D 2 37 ? 25.080 -22.037 -21.069 1.00 90.15 197 VAL C N 1
ATOM 7067 C CA . VAL D 2 37 ? 25.364 -22.812 -22.283 1.00 86.89 197 VAL C CA 1
ATOM 7068 C C . VAL D 2 37 ? 24.105 -23.436 -22.874 1.00 85.32 197 VAL C C 1
ATOM 7069 O O . VAL D 2 37 ? 23.237 -23.934 -22.150 1.00 84.25 197 VAL C O 1
ATOM 7073 N N . CYS D 2 38 ? 24.022 -23.402 -24.198 1.00 85.73 198 CYS C N 1
ATOM 7074 C CA . CYS D 2 38 ? 22.861 -23.904 -24.912 1.00 85.08 198 CYS C CA 1
ATOM 7075 C C . CYS D 2 38 ? 23.204 -25.098 -25.793 1.00 81.38 198 CYS C C 1
ATOM 7076 O O . CYS D 2 38 ? 24.367 -25.324 -26.140 1.00 80.24 198 CYS C O 1
ATOM 7079 N N . ALA D 2 39 ? 22.172 -25.858 -26.146 1.00 80.06 199 ALA C N 1
ATOM 7080 C CA . ALA D 2 39 ? 22.294 -26.979 -27.062 1.00 77.37 199 ALA C CA 1
ATOM 7081 C C . ALA D 2 39 ? 20.993 -27.143 -27.846 1.00 78.89 199 ALA C C 1
ATOM 7082 O O . ALA D 2 39 ? 19.911 -27.218 -27.259 1.00 79.38 199 ALA C O 1
ATOM 7084 N N . GLU D 2 40 ? 21.106 -27.177 -29.173 1.00 80.20 200 GLU C N 1
ATOM 7085 C CA . GLU D 2 40 ? 19.946 -27.334 -30.050 1.00 82.25 200 GLU C CA 1
ATOM 7086 C C . GLU D 2 40 ? 19.654 -28.811 -30.295 1.00 79.25 200 GLU C C 1
ATOM 7087 O O . GLU D 2 40 ? 20.544 -29.573 -30.677 1.00 77.15 200 GLU C O 1
ATOM 7093 N N . ALA D 2 41 ? 18.402 -29.203 -30.072 1.00 79.71 201 ALA C N 1
ATOM 7094 C CA . ALA D 2 41 ? 17.973 -30.590 -30.236 1.00 77.76 201 ALA C CA 1
ATOM 7095 C C . ALA D 2 41 ? 17.927 -30.998 -31.705 1.00 79.39 201 ALA C C 1
ATOM 7096 O O . ALA D 2 41 ? 17.331 -30.303 -32.534 1.00 83.22 201 ALA C O 1
ATOM 7098 N N . LEU D 2 42 ? 18.556 -32.129 -32.016 1.00 77.02 202 LEU C N 1
ATOM 7099 C CA . LEU D 2 42 ? 18.628 -32.627 -33.389 1.00 78.77 202 LEU C CA 1
ATOM 7100 C C . LEU D 2 42 ? 17.390 -33.434 -33.770 1.00 80.29 202 LEU C C 1
ATOM 7101 O O . LEU D 2 42 ? 16.896 -33.329 -34.893 1.00 83.70 202 LEU C O 1
ATOM 7106 N N . TRP D 2 43 ? 16.906 -34.241 -32.829 1.00 78.29 203 TRP C N 1
ATOM 7107 C CA . TRP D 2 43 ? 15.710 -35.060 -33.022 1.00 80.11 203 TRP C CA 1
ATOM 7108 C C . TRP D 2 43 ? 14.795 -34.959 -31.808 1.00 79.92 203 TRP C C 1
ATOM 7109 O O . TRP D 2 43 ? 15.228 -34.546 -30.733 1.00 77.89 203 TRP C O 1
ATOM 7120 N N . ASP D 2 44 ? 13.532 -35.335 -31.980 1.00 82.69 204 ASP C N 1
ATOM 7121 C CA . ASP D 2 44 ? 12.591 -35.378 -30.864 1.00 83.30 204 ASP C CA 1
ATOM 7122 C C . ASP D 2 44 ? 13.072 -36.377 -29.814 1.00 80.26 204 ASP C C 1
ATOM 7123 O O . ASP D 2 44 ? 13.584 -37.447 -30.154 1.00 79.10 204 ASP C O 1
ATOM 7128 N N . HIS D 2 45 ? 12.933 -36.010 -28.543 1.00 79.54 205 HIS C N 1
ATOM 7129 C CA . HIS D 2 45 ? 13.155 -36.950 -27.451 1.00 77.93 205 HIS C CA 1
ATOM 7130 C C . HIS D 2 45 ? 11.819 -37.313 -26.821 1.00 81.07 205 HIS C C 1
ATOM 7131 O O . HIS D 2 45 ? 11.198 -36.497 -26.132 1.00 82.73 205 HIS C O 1
ATOM 7138 N N . VAL D 2 46 ? 11.378 -38.539 -27.079 1.00 82.49 206 VAL C N 1
ATOM 7139 C CA . VAL D 2 46 ? 10.109 -39.023 -26.555 1.00 86.20 206 VAL C CA 1
ATOM 7140 C C . VAL D 2 46 ? 10.345 -39.802 -25.268 1.00 85.70 206 VAL C C 1
ATOM 7141 O O . VAL D 2 46 ? 10.965 -40.868 -25.276 1.00 84.51 206 VAL C O 1
ATOM 7145 N N . THR D 2 47 ? 9.860 -39.242 -24.164 1.00 87.17 207 THR C N 1
ATOM 7146 C CA . THR D 2 47 ? 9.915 -39.905 -22.868 1.00 87.95 207 THR C CA 1
ATOM 7147 C C . THR D 2 47 ? 8.683 -39.579 -22.037 1.00 92.40 207 THR C C 1
ATOM 7148 O O . THR D 2 47 ? 8.253 -38.425 -21.969 1.00 93.44 207 THR C O 1
ATOM 7152 N N . MET D 2 48 ? 8.113 -40.610 -21.424 1.00 95.68 208 MET C N 1
ATOM 7153 C CA . MET D 2 48 ? 6.978 -40.447 -20.523 1.00 100.67 208 MET C CA 1
ATOM 7154 C C . MET D 2 48 ? 7.437 -40.645 -19.078 1.00 101.04 208 MET C C 1
ATOM 7155 O O . MET D 2 48 ? 6.657 -41.037 -18.208 1.00 105.75 208 MET C O 1
ATOM 7160 N N . ASP D 2 49 ? 8.716 -40.360 -18.843 1.00 96.60 209 ASP C N 1
ATOM 7161 C CA . ASP D 2 49 ? 9.315 -40.437 -17.517 1.00 96.80 209 ASP C CA 1
ATOM 7162 C C . ASP D 2 49 ? 9.547 -39.033 -16.969 1.00 96.07 209 ASP C C 1
ATOM 7163 O O . ASP D 2 49 ? 10.361 -38.274 -17.499 1.00 92.07 209 ASP C O 1
ATOM 7168 N N . ASP D 2 50 ? 8.823 -38.707 -15.900 1.00 100.57 210 ASP C N 1
ATOM 7169 C CA . ASP D 2 50 ? 8.919 -37.402 -15.237 1.00 101.33 210 ASP C CA 1
ATOM 7170 C C . ASP D 2 50 ? 10.320 -37.126 -14.686 1.00 97.82 210 ASP C C 1
ATOM 7171 O O . ASP D 2 50 ? 10.636 -36.000 -14.301 1.00 97.82 210 ASP C O 1
ATOM 7176 N N . GLN D 2 51 ? 11.145 -38.168 -14.654 1.00 95.44 211 GLN C N 1
ATOM 7177 C CA . GLN D 2 51 ? 12.540 -38.059 -14.255 1.00 92.16 211 GLN C CA 1
ATOM 7178 C C . GLN D 2 51 ? 13.383 -37.532 -15.419 1.00 87.03 211 GLN C C 1
ATOM 7179 O O . GLN D 2 51 ? 14.437 -36.926 -15.212 1.00 84.60 211 GLN C O 1
ATOM 7185 N N . GLU D 2 52 ? 12.898 -37.757 -16.639 1.00 85.98 212 GLU C N 1
ATOM 7186 C CA . GLU D 2 52 ? 13.607 -37.358 -17.857 1.00 81.94 212 GLU C CA 1
ATOM 7187 C C . GLU D 2 52 ? 12.959 -36.157 -18.542 1.00 82.70 212 GLU C C 1
ATOM 7188 O O . GLU D 2 52 ? 11.785 -35.850 -18.308 1.00 86.37 212 GLU C O 1
ATOM 7194 N N . LEU D 2 53 ? 13.737 -35.490 -19.391 1.00 79.67 213 LEU C N 1
ATOM 7195 C CA . LEU D 2 53 ? 13.298 -34.282 -20.079 1.00 80.70 213 LEU C CA 1
ATOM 7196 C C . LEU D 2 53 ? 13.069 -34.536 -21.565 1.00 79.80 213 LEU C C 1
ATOM 7197 O O . LEU D 2 53 ? 14.018 -34.615 -22.345 1.00 76.98 213 LEU C O 1
ATOM 7202 N N . GLY D 2 54 ? 11.804 -34.664 -21.949 1.00 82.85 214 GLY C N 1
ATOM 7203 C CA . GLY D 2 54 ? 11.441 -34.809 -23.354 1.00 83.12 214 GLY C CA 1
ATOM 7204 C C . GLY D 2 54 ? 11.476 -33.477 -24.076 1.00 83.92 214 GLY C C 1
ATOM 7205 O O . GLY D 2 54 ? 11.285 -32.426 -23.457 1.00 85.82 214 GLY C O 1
ATOM 7206 N N . PHE D 2 55 ? 11.726 -33.519 -25.383 1.00 83.11 215 PHE C N 1
ATOM 7207 C CA . PHE D 2 55 ? 11.741 -32.311 -26.212 1.00 84.66 215 PHE C CA 1
ATOM 7208 C C . PHE D 2 55 ? 11.511 -32.601 -27.695 1.00 85.68 215 PHE C C 1
ATOM 7209 O O . PHE D 2 55 ? 11.336 -33.754 -28.094 1.00 85.13 215 PHE C O 1
ATOM 7217 N N . LYS D 2 56 ? 11.510 -31.541 -28.499 1.00 87.82 216 LYS C N 1
ATOM 7218 C CA . LYS D 2 56 ? 11.339 -31.644 -29.947 1.00 89.65 216 LYS C CA 1
ATOM 7219 C C . LYS D 2 56 ? 12.572 -31.108 -30.675 1.00 88.28 216 LYS C C 1
ATOM 7220 O O . LYS D 2 56 ? 13.377 -30.383 -30.090 1.00 86.89 216 LYS C O 1
ATOM 7226 N N . ALA D 2 57 ? 12.719 -31.473 -31.947 1.00 89.24 217 ALA C N 1
ATOM 7227 C CA . ALA D 2 57 ? 13.862 -31.042 -32.756 1.00 88.75 217 ALA C CA 1
ATOM 7228 C C . ALA D 2 57 ? 13.841 -29.537 -33.002 1.00 92.17 217 ALA C C 1
ATOM 7229 O O . ALA D 2 57 ? 12.787 -28.956 -33.271 1.00 96.37 217 ALA C O 1
ATOM 7231 N N . GLY D 2 58 ? 15.013 -28.916 -32.900 1.00 90.84 218 GLY C N 1
ATOM 7232 C CA . GLY D 2 58 ? 15.143 -27.473 -33.066 1.00 94.42 218 GLY C CA 1
ATOM 7233 C C . GLY D 2 58 ? 15.044 -26.716 -31.756 1.00 94.14 218 GLY C C 1
ATOM 7234 O O . GLY D 2 58 ? 15.417 -25.544 -31.684 1.00 96.70 218 GLY C O 1
ATOM 7235 N N . ASP D 2 59 ? 14.537 -27.386 -30.722 1.00 91.67 219 ASP C N 1
ATOM 7236 C CA . ASP D 2 59 ? 14.404 -26.791 -29.396 1.00 91.79 219 ASP C CA 1
ATOM 7237 C C . ASP D 2 59 ? 15.771 -26.595 -28.754 1.00 88.86 219 ASP C C 1
ATOM 7238 O O . ASP D 2 59 ? 16.633 -27.470 -28.826 1.00 85.02 219 ASP C O 1
ATOM 7243 N N . VAL D 2 60 ? 15.957 -25.436 -28.134 1.00 91.30 220 VAL C N 1
ATOM 7244 C CA . VAL D 2 60 ? 17.218 -25.088 -27.489 1.00 89.53 220 VAL C CA 1
ATOM 7245 C C . VAL D 2 60 ? 17.160 -25.470 -26.010 1.00 87.47 220 VAL C C 1
ATOM 7246 O O . VAL D 2 60 ? 16.285 -25.010 -25.274 1.00 90.11 220 VAL C O 1
ATOM 7250 N N . ILE D 2 61 ? 18.090 -26.325 -25.590 1.00 83.32 221 ILE C N 1
ATOM 7251 C CA . ILE D 2 61 ? 18.138 -26.808 -24.211 1.00 81.62 221 ILE C CA 1
ATOM 7252 C C . ILE D 2 61 ? 19.342 -26.238 -23.470 1.00 81.30 221 ILE C C 1
ATOM 7253 O O . ILE D 2 61 ? 20.470 -26.278 -23.965 1.00 79.73 221 ILE C O 1
ATOM 7258 N N . GLU D 2 62 ? 19.084 -25.703 -22.281 1.00 83.41 222 GLU C N 1
ATOM 7259 C CA . GLU D 2 62 ? 20.140 -25.229 -21.401 1.00 83.70 222 GLU C CA 1
ATOM 7260 C C . GLU D 2 62 ? 20.765 -26.417 -20.674 1.00 79.88 222 GLU C C 1
ATOM 7261 O O . GLU D 2 62 ? 20.075 -27.147 -19.960 1.00 79.41 222 GLU C O 1
ATOM 7267 N N . VAL D 2 63 ? 22.068 -26.606 -20.870 1.00 77.77 223 VAL C N 1
ATOM 7268 C CA . VAL D 2 63 ? 22.800 -27.699 -20.234 1.00 74.67 223 VAL C CA 1
ATOM 7269 C C . VAL D 2 63 ? 23.174 -27.303 -18.810 1.00 76.42 223 VAL C C 1
ATOM 7270 O O . VAL D 2 63 ? 23.826 -26.280 -18.593 1.00 78.80 223 VAL C O 1
ATOM 7274 N N . MET D 2 64 ? 22.748 -28.115 -17.847 1.00 75.95 224 MET C N 1
ATOM 7275 C CA . MET D 2 64 ? 22.980 -27.832 -16.433 1.00 78.30 224 MET C CA 1
ATOM 7276 C C . MET D 2 64 ? 24.137 -28.653 -15.868 1.00 76.41 224 MET C C 1
ATOM 7277 O O . MET D 2 64 ? 25.010 -28.119 -15.182 1.00 78.08 224 MET C O 1
ATOM 7282 N N . ASP D 2 65 ? 24.127 -29.952 -16.153 1.00 73.48 225 ASP C N 1
ATOM 7283 C CA . ASP D 2 65 ? 25.171 -30.860 -15.701 1.00 72.06 225 ASP C CA 1
ATOM 7284 C C . ASP D 2 65 ? 25.533 -31.822 -16.818 1.00 68.76 225 ASP C C 1
ATOM 7285 O O . ASP D 2 65 ? 24.667 -32.520 -17.344 1.00 67.89 225 ASP C O 1
ATOM 7290 N N . ALA D 2 66 ? 26.810 -31.856 -17.179 1.00 67.65 226 ALA C N 1
ATOM 7291 C CA . ALA D 2 66 ? 27.295 -32.812 -18.167 1.00 65.15 226 ALA C CA 1
ATOM 7292 C C . ALA D 2 66 ? 28.541 -33.511 -17.639 1.00 64.98 226 ALA C C 1
ATOM 7293 O O . ALA D 2 66 ? 29.572 -33.591 -18.317 1.00 64.21 226 ALA C O 1
ATOM 7295 N N . THR D 2 67 ? 28.428 -34.007 -16.409 1.00 66.23 227 THR C N 1
ATOM 7296 C CA . THR D 2 67 ? 29.503 -34.741 -15.754 1.00 66.79 227 THR C CA 1
ATOM 7297 C C . THR D 2 67 ? 29.629 -36.142 -16.357 1.00 65.29 227 THR C C 1
ATOM 7298 O O . THR D 2 67 ? 30.738 -36.647 -16.539 1.00 65.22 227 THR C O 1
ATOM 7302 N N . ASN D 2 68 ? 28.488 -36.754 -16.669 1.00 64.66 228 ASN C N 1
ATOM 7303 C CA . ASN D 2 68 ? 28.455 -38.050 -17.337 1.00 63.80 228 ASN C CA 1
ATOM 7304 C C . ASN D 2 68 ? 28.522 -37.877 -18.846 1.00 62.14 228 ASN C C 1
ATOM 7305 O O . ASN D 2 68 ? 28.117 -36.839 -19.374 1.00 61.78 228 ASN C O 1
ATOM 7310 N N . ARG D 2 69 ? 29.025 -38.896 -19.539 1.00 61.85 229 ARG C N 1
ATOM 7311 C CA . ARG D 2 69 ? 29.157 -38.845 -20.995 1.00 60.94 229 ARG C CA 1
ATOM 7312 C C . ARG D 2 69 ? 27.832 -39.092 -21.722 1.00 60.67 229 ARG C C 1
ATOM 7313 O O . ARG D 2 69 ? 27.465 -38.330 -22.623 1.00 60.23 229 ARG C O 1
ATOM 7321 N N . GLU D 2 70 ? 27.120 -40.145 -21.307 1.00 61.46 230 GLU C N 1
ATOM 7322 C CA . GLU D 2 70 ? 25.912 -40.630 -21.988 1.00 61.71 230 GLU C CA 1
ATOM 7323 C C . GLU D 2 70 ? 24.692 -39.728 -21.790 1.00 61.63 230 GLU C C 1
ATOM 7324 O O . GLU D 2 70 ? 24.008 -39.386 -22.756 1.00 61.53 230 GLU C O 1
ATOM 7330 N N . TRP D 2 71 ? 24.428 -39.354 -20.538 1.00 62.18 231 TRP C N 1
ATOM 7331 C CA . TRP D 2 71 ? 23.259 -38.543 -20.182 1.00 62.82 231 TRP C CA 1
ATOM 7332 C C . TRP D 2 71 ? 23.668 -37.209 -19.548 1.00 62.81 231 TRP C C 1
ATOM 7333 O O . TRP D 2 71 ? 24.582 -37.156 -18.723 1.00 63.06 231 TRP C O 1
ATOM 7344 N N . TRP D 2 72 ? 22.992 -36.133 -19.943 1.00 63.06 232 TRP C N 1
ATOM 7345 C CA . TRP D 2 72 ? 23.184 -34.829 -19.312 1.00 63.88 232 TRP C CA 1
ATOM 7346 C C . TRP D 2 72 ? 21.892 -34.354 -18.661 1.00 66.34 232 TRP C C 1
ATOM 7347 O O . TRP D 2 72 ? 20.804 -34.815 -19.011 1.00 67.05 232 TRP C O 1
ATOM 7358 N N . TRP D 2 73 ? 22.016 -33.427 -17.715 1.00 68.19 233 TRP C N 1
ATOM 7359 C CA . TRP D 2 73 ? 20.856 -32.794 -17.104 1.00 71.23 233 TRP C CA 1
ATOM 7360 C C . TRP D 2 73 ? 20.599 -31.450 -17.776 1.00 72.31 233 TRP C C 1
ATOM 7361 O O . TRP D 2 73 ? 21.474 -30.586 -17.810 1.00 72.51 233 TRP C O 1
ATOM 7372 N N . GLY D 2 74 ? 19.398 -31.285 -18.315 1.00 73.65 234 GLY C N 1
ATOM 7373 C CA . GLY D 2 74 ? 19.027 -30.048 -18.987 1.00 75.61 234 GLY C CA 1
ATOM 7374 C C . GLY D 2 74 ? 17.762 -29.421 -18.438 1.00 79.65 234 GLY C C 1
ATOM 7375 O O . GLY D 2 74 ? 17.108 -29.980 -17.553 1.00 81.03 234 GLY C O 1
ATOM 7376 N N . ARG D 2 75 ? 17.420 -28.251 -18.970 1.00 82.09 235 ARG C N 1
ATOM 7377 C CA . ARG D 2 75 ? 16.199 -27.562 -18.585 1.00 86.59 235 ARG C CA 1
ATOM 7378 C C . ARG D 2 75 ? 15.620 -26.787 -19.759 1.00 88.54 235 ARG C C 1
ATOM 7379 O O . ARG D 2 75 ? 16.351 -26.315 -20.632 1.00 87.60 235 ARG C O 1
ATOM 7387 N N . VAL D 2 76 ? 14.297 -26.683 -19.771 1.00 91.87 236 VAL C N 1
ATOM 7388 C CA . VAL D 2 76 ? 13.581 -25.802 -20.688 1.00 95.34 236 VAL C CA 1
ATOM 7389 C C . VAL D 2 76 ? 12.702 -24.843 -19.874 1.00 101.13 236 VAL C C 1
ATOM 7390 O O . VAL D 2 76 ? 12.664 -24.921 -18.640 1.00 102.29 236 VAL C O 1
ATOM 7394 N N . ALA D 2 77 ? 12.002 -23.942 -20.559 1.00 105.30 237 ALA C N 1
ATOM 7395 C CA . ALA D 2 77 ? 11.078 -23.027 -19.896 1.00 111.59 237 ALA C CA 1
ATOM 7396 C C . ALA D 2 77 ? 9.972 -23.791 -19.162 1.00 113.17 237 ALA C C 1
ATOM 7397 O O . ALA D 2 77 ? 9.339 -23.259 -18.244 1.00 118.08 237 ALA C O 1
ATOM 7399 N N . ASP D 2 78 ? 9.758 -25.042 -19.565 1.00 109.59 238 ASP C N 1
ATOM 7400 C CA . ASP D 2 78 ? 8.724 -25.887 -18.978 1.00 111.27 238 ASP C CA 1
ATOM 7401 C C . ASP D 2 78 ? 9.223 -26.579 -17.708 1.00 109.48 238 ASP C C 1
ATOM 7402 O O . ASP D 2 78 ? 8.716 -26.311 -16.615 1.00 113.61 238 ASP C O 1
ATOM 7407 N N . GLY D 2 79 ? 10.216 -27.456 -17.860 1.00 103.86 239 GLY C N 1
ATOM 7408 C CA . GLY D 2 79 ? 10.776 -28.211 -16.737 1.00 102.17 239 GLY C CA 1
ATOM 7409 C C . GLY D 2 79 ? 12.204 -28.677 -16.966 1.00 96.66 239 GLY C C 1
ATOM 7410 O O . GLY D 2 79 ? 12.911 -28.149 -17.829 1.00 94.62 239 GLY C O 1
ATOM 7411 N N . GLU D 2 80 ? 12.624 -29.677 -16.191 1.00 94.84 240 GLU C N 1
ATOM 7412 C CA . GLU D 2 80 ? 13.994 -30.200 -16.248 1.00 90.01 240 GLU C CA 1
ATOM 7413 C C . GLU D 2 80 ? 14.055 -31.725 -16.090 1.00 87.76 240 GLU C C 1
ATOM 7414 O O . GLU D 2 80 ? 13.078 -32.355 -15.687 1.00 90.25 240 GLU C O 1
ATOM 7420 N N . GLY D 2 81 ? 15.209 -32.307 -16.411 1.00 83.59 241 GLY C N 1
ATOM 7421 C CA . GLY D 2 81 ? 15.413 -33.750 -16.281 1.00 81.85 241 GLY C CA 1
ATOM 7422 C C . GLY D 2 81 ? 16.566 -34.272 -17.119 1.00 77.47 241 GLY C C 1
ATOM 7423 O O . GLY D 2 81 ? 17.240 -33.501 -17.807 1.00 75.69 241 GLY C O 1
ATOM 7424 N N . TRP D 2 82 ? 16.789 -35.585 -17.057 1.00 76.36 242 TRP C N 1
ATOM 7425 C CA . TRP D 2 82 ? 17.859 -36.243 -17.813 1.00 72.83 242 TRP C CA 1
ATOM 7426 C C . TRP D 2 82 ? 17.510 -36.369 -19.293 1.00 71.58 242 TRP C C 1
ATOM 7427 O O . TRP D 2 82 ? 16.333 -36.402 -19.659 1.00 73.65 242 TRP C O 1
ATOM 7438 N N . PHE D 2 83 ? 18.540 -36.440 -20.134 1.00 68.81 243 PHE C N 1
ATOM 7439 C CA . PHE D 2 83 ? 18.383 -36.686 -21.568 1.00 67.97 243 PHE C CA 1
ATOM 7440 C C . PHE D 2 83 ? 19.713 -37.137 -22.179 1.00 65.51 243 PHE C C 1
ATOM 7441 O O . PHE D 2 83 ? 20.776 -36.703 -21.726 1.00 64.43 243 PHE C O 1
ATOM 7449 N N . PRO D 2 84 ? 19.662 -38.007 -23.207 1.00 65.13 244 PRO C N 1
ATOM 7450 C CA . PRO D 2 84 ? 20.894 -38.509 -23.804 1.00 63.42 244 PRO C CA 1
ATOM 7451 C C . PRO D 2 84 ? 21.581 -37.437 -24.638 1.00 62.61 244 PRO C C 1
ATOM 7452 O O . PRO D 2 84 ? 20.922 -36.732 -25.406 1.00 63.66 244 PRO C O 1
ATOM 7456 N N . ALA D 2 85 ? 22.896 -37.321 -24.474 1.00 61.37 245 ALA C N 1
ATOM 7457 C CA . ALA D 2 85 ? 23.696 -36.322 -25.180 1.00 61.17 245 ALA C CA 1
ATOM 7458 C C . ALA D 2 85 ? 23.543 -36.430 -26.694 1.00 62.01 245 ALA C C 1
ATOM 7459 O O . ALA D 2 85 ? 23.434 -35.413 -27.384 1.00 63.12 245 ALA C O 1
ATOM 7461 N N . SER D 2 86 ? 23.517 -37.669 -27.189 1.00 62.05 246 SER C N 1
ATOM 7462 C CA . SER D 2 86 ? 23.442 -37.976 -28.619 1.00 63.38 246 SER C CA 1
ATOM 7463 C C . SER D 2 86 ? 22.461 -37.075 -29.352 1.00 65.08 246 SER C C 1
ATOM 7464 O O . SER D 2 86 ? 22.724 -36.638 -30.474 1.00 66.51 246 SER C O 1
ATOM 7467 N N . PHE D 2 87 ? 21.339 -36.799 -28.691 1.00 65.43 247 PHE C N 1
ATOM 7468 C CA . PHE D 2 87 ? 20.219 -36.071 -29.274 1.00 67.62 247 PHE C CA 1
ATOM 7469 C C . PHE D 2 87 ? 20.506 -34.603 -29.550 1.00 68.64 247 PHE C C 1
ATOM 7470 O O . PHE D 2 87 ? 19.751 -33.949 -30.277 1.00 71.22 247 PHE C O 1
ATOM 7478 N N . VAL D 2 88 ? 21.592 -34.087 -28.980 1.00 67.22 248 VAL C N 1
ATOM 7479 C CA . VAL D 2 88 ? 21.781 -32.645 -28.915 1.00 68.56 248 VAL C CA 1
ATOM 7480 C C . VAL D 2 88 ? 23.146 -32.153 -29.417 1.00 68.72 248 VAL C C 1
ATOM 7481 O O . VAL D 2 88 ? 24.167 -32.822 -29.239 1.00 66.95 248 VAL C O 1
ATOM 7485 N N . ARG D 2 89 ? 23.135 -30.985 -30.059 1.00 71.48 249 ARG C N 1
ATOM 7486 C CA . ARG D 2 89 ? 24.346 -30.322 -30.535 1.00 72.87 249 ARG C CA 1
ATOM 7487 C C . ARG D 2 89 ? 24.552 -29.028 -29.756 1.00 74.26 249 ARG C C 1
ATOM 7488 O O . ARG D 2 89 ? 23.758 -28.095 -29.883 1.00 77.06 249 ARG C O 1
ATOM 7496 N N . LEU D 2 90 ? 25.617 -28.965 -28.960 1.00 72.93 250 LEU C N 1
ATOM 7497 C CA . LEU D 2 90 ? 25.833 -27.810 -28.088 1.00 74.59 250 LEU C CA 1
ATOM 7498 C C . LEU D 2 90 ? 26.593 -26.675 -28.766 1.00 78.41 250 LEU C C 1
ATOM 7499 O O . LEU D 2 90 ? 27.540 -26.907 -29.521 1.00 78.89 250 LEU C O 1
ATOM 7504 N N . ARG D 2 91 ? 26.153 -25.449 -28.486 1.00 81.73 251 ARG C N 1
ATOM 7505 C CA . ARG D 2 91 ? 26.793 -24.238 -28.990 1.00 86.33 251 ARG C CA 1
ATOM 7506 C C . ARG D 2 91 ? 27.683 -23.642 -27.896 1.00 87.00 251 ARG C C 1
ATOM 7507 O O . ARG D 2 91 ? 27.205 -23.288 -26.816 1.00 86.95 251 ARG C O 1
ATOM 7515 N N . VAL D 2 92 ? 28.979 -23.556 -28.192 1.00 88.07 252 VAL C N 1
ATOM 7516 C CA . VAL D 2 92 ? 29.991 -23.105 -27.229 1.00 89.09 252 VAL C CA 1
ATOM 7517 C C . VAL D 2 92 ? 30.119 -21.583 -27.107 1.00 95.01 252 VAL C C 1
ATOM 7518 O O . VAL D 2 92 ? 30.553 -21.077 -26.070 1.00 96.29 252 VAL C O 1
ATOM 7522 N N . ASN D 2 93 ? 29.746 -20.864 -28.163 1.00 99.27 253 ASN C N 1
ATOM 7523 C CA . ASN D 2 93 ? 29.842 -19.404 -28.192 1.00 105.91 253 ASN C CA 1
ATOM 7524 C C . ASN D 2 93 ? 28.638 -18.720 -27.537 1.00 107.81 253 ASN C C 1
ATOM 7525 O O . ASN D 2 93 ? 27.876 -19.354 -26.800 1.00 103.81 253 ASN C O 1
ATOM 7530 N N . GLN D 2 94 ? 28.481 -17.424 -27.812 1.00 114.57 254 GLN C N 1
ATOM 7531 C CA . GLN D 2 94 ? 27.337 -16.631 -27.339 1.00 117.88 254 GLN C CA 1
ATOM 7532 C C . GLN D 2 94 ? 25.982 -17.124 -27.879 1.00 116.16 254 GLN C C 1
ATOM 7533 O O . GLN D 2 94 ? 25.933 -18.013 -28.740 1.00 112.95 254 GLN C O 1
ATOM 7539 N N . ASP D 2 95 ? 24.896 -16.544 -27.355 1.00 118.82 255 ASP C N 1
ATOM 7540 C CA . ASP D 2 95 ? 23.515 -16.944 -27.681 1.00 117.77 255 ASP C CA 1
ATOM 7541 C C . ASP D 2 95 ? 23.255 -17.130 -29.179 1.00 119.05 255 ASP C C 1
ATOM 7542 O O . ASP D 2 95 ? 22.903 -16.184 -29.889 1.00 125.39 255 ASP C O 1
#

Foldseek 3Di:
DPLVVLVVLLVCLPDLQSLQVCVVVPCLVVLVQCQFNLPADDPGTHHDVVSNVSSLVSVQSSLCSDDPPPLSVLLNVLSVLLVVLSVQLVLLCVCVPPPPDPDDNPDDGDRDLQPNLVSLQVLLVQLQDPSNLVSCVSNVVLRSLLSSLLSLCVVQPLPLDPSSLSSNLSSLSSLLSNLAVDQVSLVSSLSPLSSLLSLLSCLVHPPLSSLLSSLSNLLSSLAPHPPSSLVSCVVSPSLLSLLVSLVPDDDVSSNLSSLSSLLSNLQSDVSSLVSQVPDPCSLLVLLVQCPQADDPPRCRSNLSSLSSLLSSLLVCQVDPVSVVSCVVNVRLVSLLVQCVDPDPSSNLSSLSSLLNNLADDPPVLVVCVVVVSLVSLVVQCPPPDVSSVVSSVSSNVSNVVDDDDD/DCLVVLVVLLVCLPDQPSLVVVVVVPCLVVLLCCQQNLVVVSHDDPVSNVSSLNSVLSSLCRDPPDPLSVLLNVLSVLLVVLSVLLVLLVVVDVCPDVPHDNDDDRDRDLQVSLVSLQVLLVQLQDPSSLVSCVSNVVLSSLLSSLLSLCVVPPQDPDPSSLSSNLSSLSSLLSNLAVPQVSLVSSLSPLSSLLSLLSCCPHPDLSSVLSSLSSLLSSLPPHDPSSLVSCVVSVSLLSLLVSLVPDDDPSSNLSSLSNNLSNLQRDLSSLVSQVVDPCSLLVLLVQCPAADPPPGCSSNLSSLSSLLSSLLVCLVPPVSVVSCVVSPRLLSLLVQLVDPDPRSLLSSLSNLLNNLAPDPPVLVVCVVSPSLVRLVVQLPPPDVSSNVSSVSSNVSNVVPD/DDDPDDPPDQDDDDCPQVLPVVPAWWWWFFQAFADDPDPQADTDGGRDIWTFPADSDQAWTWTDDPVGIHIDGCVRTDIDSDHD/DDDPLDPPPDQDDDDCPQVLCVVVDWKKKFFQAWADDPDPQADTDGGRDIWTFDADSGQQWTWTADPVGIHIDGPVRIGIDSDDD

Secondary structure (DSSP, 8-state):
--HHHHHHHHHHHSSTTHHHHHHHHT-HHHHHHHHT-TT--S---PPPHHHHHHHHHHHHHHHHHS-S-HHHHHHHHHHHHHHHHHHHHHHHHHHHTTTSSSS---S-----TTTTHHHHHHHHHHTTSHHHHHHHHHTTHHHHHHHHHHHHHHHSTT---HHHHHHHHHHHHHHHHHHTT-HHHHHHHHH-HHHHHHHHHGGG-S-HHHHHHHHHHHHHHTSS--HHHHHHHHHTTHHHHHHHHHTT--SHHHHHHHHHHHHHHHHH-HHHHHHHHHSTTHHHHHHHHTT---SSSTTHHHHHHHHHHHHHHHHHTT-HHHHHHHHHTTHHHHHHHHSS-S-HHHHHHHHHHHHHHHSS-HHHHHHHHHHTHHHHHHTTTT-SSHHHHHHHHHHHHHHHT--S--/-THHHHHHHHHHHHSTT-SHHHHHHTHHHHHHHHHT---------HHHHHHHHHHHHHHHSSS-S-HHHHHHHHHHHHHHHHHHHHHHHHHHHHHTSTTS---S-----GGGTHHHHHHHHHHTTSHHHHHHHHHTTHHHHHHHHHHHHHHHSTT---HHHHHHHHHHHHHHHHHHTT-HHHHHHHHH-HHHHHHHHHGGG-S-HHHHHHHHHHHHHHTSS--HHHHHHHHHTTHHHHHHHHHTT--SHHHHHHHHHHHHHHTTT-HHHHHHHHHSTTHHHHHHHHTTPPPSSSTTHHHHHHHHHHHHHHHHHTT-HHHHHHHHHTTHHHHHHHHHT-S-HHHHHHHHHHHHHHSSS-HHHHHHHHTTT-HHHHTTSTT-SSHHHHHHHHHHHHHHHT--/--------S-S----S-HHHHTTSPPPEEEESS-B----TTB--B-TT-EEEEEE--SSSEEEEE-SS-EEEEEGGGEEEE-S--/---S---S-S----SHHHHHHTS---EEEESS-B----TTB--B-TT-EEEEEE--SSSEEEEE-SS-EEEEEGGGEEEP-S--